Protein AF-A0A1H5P336-F1 (afdb_monomer_lite)

Secondary structure (DSSP, 8-state):
-HHHHHHHHHHHHHHIIIIIISS-SS--S-EEEEEEEESSSS-TT---HHHHHHHHTT-EEEEEEEE-SS--TTS-HHHHHHS----EEEEEEES-S-TTSS-SSSPPTT-EEEEEEES-SSHHHHHHHHHTTT-STT--TT-GGG--EEEEEEEEETTTTEEEEEEEEEPTT----TTT--SHHHHHHHHHHHHHTT-EEEEEEEESSSTTPPPEEEEEEEEEEEE---TTT-----SSBTTEEE-SHHHHHHHHHHHHHHHHS-SSHHHHHHHHHTHHHHHHHH-S--TT--SS-TT---TTSTTHHHHHHHHHHHHHHHHHHHHS--EE---PPP--TT----HHHHHHHHHHH---SGGGTTPEEHHHHHHHHHHTGGG-----STTS-TTHHHHHHT-----SSS--HHHHHHHHHHHHTTT---BBTTSSBP-STTS-PBPSS-TTEEEEEETTEEEEEE-GGGTSEEEEBSSTTSPPEEEESS--TT--HHHHHHHHHHHHHSTTSSHHHHHHHHHHHH-PPPHHIIIIIHHHHHHHHHHHHHHHHHH-GGGGTSPP--TTEEETTHHHHHHTT--GGGSTTTTS-SSPPGGG--EEEPPP---TGGGS--TTSSPP-BSSS--B--HHHHHHHHHHHTT--TTT--HHHHHHHHHHHHSGGGPPPPSSSTTS-PPP-HHHIIIIIHHHHHHHTHHHH-SBTTB---TTTTSEEEHHHH----HHHHHS-HHHHHHHTTTTTTPBPPTT-S-SPPPPPHHHHHHTT---SS-TT--B----S----SEEE----TTGGGGPSBTTTT-B-BHHHHTS-TTTS-SEEEE---BEETTTTEE--S-SB-TTSPBPEEEETTSTT-----S-SGGGTTT--HHHHHHHHHHHTT-

pLDDT: mean 83.94, std 12.38, range [41.12, 98.5]

Structure (mmCIF, N/CA/C/O backbone):
data_AF-A0A1H5P336-F1
#
_entry.id   AF-A0A1H5P336-F1
#
loop_
_atom_site.group_PDB
_atom_site.id
_atom_site.type_symbol
_atom_site.label_atom_id
_atom_site.label_alt_id
_atom_site.label_comp_id
_atom_site.label_asym_id
_atom_site.label_entity_id
_atom_site.label_seq_id
_atom_site.pdbx_PDB_ins_code
_atom_site.Cartn_x
_atom_site.Cartn_y
_atom_site.Cartn_z
_atom_site.occupancy
_atom_site.B_iso_or_equiv
_atom_site.auth_seq_id
_atom_site.auth_comp_id
_atom_site.auth_asym_id
_atom_site.auth_atom_id
_atom_site.pdbx_PDB_model_num
ATOM 1 N N . MET A 1 1 ? 14.649 10.250 -46.585 1.00 45.34 1 MET A N 1
ATOM 2 C CA . MET A 1 1 ? 14.891 10.376 -45.128 1.00 45.34 1 MET A CA 1
ATOM 3 C C . MET A 1 1 ? 15.525 9.119 -44.521 1.00 45.34 1 MET A C 1
ATOM 5 O O . MET A 1 1 ? 16.618 9.224 -43.989 1.00 45.34 1 MET A O 1
ATOM 9 N N . MET A 1 2 ? 14.933 7.924 -44.669 1.00 53.03 2 MET A N 1
ATOM 10 C CA . MET A 1 2 ? 15.429 6.678 -44.040 1.00 53.03 2 MET A CA 1
ATOM 11 C C . MET A 1 2 ? 16.861 6.262 -44.442 1.00 53.03 2 MET A C 1
ATOM 13 O O . MET A 1 2 ? 17.625 5.811 -43.598 1.00 53.03 2 MET A O 1
ATOM 17 N N . ARG A 1 3 ? 17.255 6.471 -45.707 1.00 60.19 3 ARG A N 1
ATOM 18 C CA . ARG A 1 3 ? 18.612 6.167 -46.205 1.00 60.19 3 ARG A CA 1
ATOM 19 C C . ARG A 1 3 ? 19.684 7.068 -45.577 1.00 60.19 3 ARG A C 1
ATOM 21 O O . ARG A 1 3 ? 20.674 6.567 -45.075 1.00 60.19 3 ARG A O 1
ATOM 28 N N . PHE A 1 4 ? 19.412 8.371 -45.500 1.00 65.69 4 PHE A N 1
ATOM 29 C CA . PHE A 1 4 ? 20.281 9.349 -44.835 1.00 65.69 4 PHE A CA 1
ATOM 30 C C . PHE A 1 4 ? 20.468 9.039 -43.341 1.00 65.69 4 PHE A C 1
ATOM 32 O O . PHE A 1 4 ? 21.585 9.079 -42.837 1.00 65.69 4 PHE A O 1
ATOM 39 N N . VAL A 1 5 ? 19.388 8.667 -42.642 1.00 66.31 5 VAL A N 1
ATOM 40 C CA . VAL A 1 5 ? 19.449 8.249 -41.230 1.00 66.31 5 VAL A CA 1
ATOM 41 C C . VAL A 1 5 ? 20.272 6.965 -41.067 1.00 66.31 5 VAL A C 1
ATOM 43 O O . VAL A 1 5 ? 21.109 6.891 -40.172 1.00 66.31 5 VAL A O 1
ATOM 46 N N . ALA A 1 6 ? 20.089 5.973 -41.944 1.00 67.88 6 ALA A N 1
ATOM 47 C CA . ALA A 1 6 ? 20.863 4.731 -41.910 1.00 67.88 6 ALA A CA 1
ATOM 48 C C . ALA A 1 6 ? 22.361 4.963 -42.173 1.00 67.88 6 ALA A C 1
ATOM 50 O O . ALA A 1 6 ? 23.191 4.379 -41.480 1.00 67.88 6 ALA A O 1
ATOM 51 N N . ASP A 1 7 ? 22.707 5.843 -43.116 1.00 70.50 7 ASP A N 1
ATOM 52 C CA . ASP A 1 7 ? 24.097 6.195 -43.426 1.00 70.50 7 ASP A CA 1
ATOM 53 C C . ASP A 1 7 ? 24.756 6.968 -42.262 1.00 70.50 7 ASP A C 1
ATOM 55 O O . ASP A 1 7 ? 25.903 6.694 -41.904 1.00 70.50 7 ASP A O 1
ATOM 59 N N . ALA A 1 8 ? 24.014 7.862 -41.595 1.00 68.81 8 ALA A N 1
ATOM 60 C CA . ALA A 1 8 ? 24.480 8.550 -40.389 1.00 68.81 8 ALA A CA 1
ATOM 61 C C . ALA A 1 8 ? 24.722 7.576 -39.220 1.00 68.81 8 ALA A C 1
ATOM 63 O O . ALA A 1 8 ? 25.765 7.639 -38.565 1.00 68.81 8 ALA A O 1
ATOM 64 N N . ILE A 1 9 ? 23.801 6.632 -38.986 1.00 71.06 9 ILE A N 1
ATOM 65 C CA . ILE A 1 9 ? 23.973 5.577 -37.974 1.00 71.06 9 ILE A CA 1
ATOM 66 C C . ILE A 1 9 ? 25.184 4.703 -38.324 1.00 71.06 9 ILE A C 1
ATOM 68 O O . ILE A 1 9 ? 26.016 4.433 -37.459 1.00 71.06 9 ILE A O 1
ATOM 72 N N . ALA A 1 10 ? 25.334 4.295 -39.585 1.00 76.75 10 ALA A N 1
ATOM 73 C CA . ALA A 1 10 ? 26.464 3.484 -40.026 1.00 76.75 10 ALA A CA 1
ATOM 74 C C . ALA A 1 10 ? 27.808 4.191 -39.781 1.00 76.75 10 ALA A C 1
ATOM 76 O O . ALA A 1 10 ? 28.736 3.562 -39.270 1.00 76.75 10 ALA A O 1
ATOM 77 N N . ALA A 1 11 ? 27.898 5.500 -40.043 1.00 73.25 11 ALA A N 1
ATOM 78 C CA . ALA A 1 11 ? 29.091 6.297 -39.754 1.00 73.25 11 ALA A CA 1
ATOM 79 C C . ALA A 1 11 ? 29.437 6.328 -38.252 1.00 73.25 11 ALA A C 1
ATOM 81 O O . ALA A 1 11 ? 30.602 6.144 -37.886 1.00 73.25 11 ALA A O 1
ATOM 82 N N . VAL A 1 12 ? 28.436 6.489 -37.375 1.00 74.75 12 VAL A N 1
ATOM 83 C CA . VAL A 1 12 ? 28.624 6.423 -35.911 1.00 74.75 12 VAL A CA 1
ATOM 84 C C . VAL A 1 12 ? 29.152 5.054 -35.498 1.00 74.75 12 VAL A C 1
ATOM 86 O O . VAL A 1 12 ? 30.137 4.959 -34.766 1.00 74.75 12 VAL A O 1
ATOM 89 N N . PHE A 1 13 ? 28.538 3.983 -35.997 1.00 78.81 13 PHE A N 1
ATOM 90 C CA . PHE A 1 13 ? 28.968 2.623 -35.692 1.00 78.81 13 PHE A CA 1
ATOM 91 C C . PHE A 1 13 ? 30.383 2.338 -36.189 1.00 78.81 13 PHE A C 1
ATOM 93 O O . PHE A 1 13 ? 31.149 1.728 -35.447 1.00 78.81 13 PHE A O 1
ATOM 100 N N . GLY A 1 14 ? 30.745 2.822 -37.381 1.00 78.31 14 GLY A N 1
ATOM 101 C CA . GLY A 1 14 ? 32.105 2.754 -37.912 1.00 78.31 14 GLY A CA 1
ATOM 102 C C . GLY A 1 14 ? 33.112 3.445 -36.993 1.00 78.31 14 GLY A C 1
ATOM 103 O O . GLY A 1 14 ? 34.115 2.844 -36.603 1.00 78.31 14 GLY A O 1
ATOM 104 N N . PHE A 1 15 ? 32.809 4.671 -36.561 1.00 78.44 15 PHE A N 1
ATOM 105 C CA . PHE A 1 15 ? 33.639 5.407 -35.608 1.00 78.44 15 PHE A CA 1
ATOM 106 C C . PHE A 1 15 ? 33.790 4.659 -34.275 1.00 78.44 15 PHE A C 1
ATOM 108 O O . PHE A 1 15 ? 34.908 4.471 -33.791 1.00 78.44 15 PHE A O 1
ATOM 115 N N . VAL A 1 16 ? 32.692 4.159 -33.700 1.00 76.69 16 VAL A N 1
ATOM 116 C CA . VAL A 1 16 ? 32.738 3.403 -32.439 1.00 76.69 16 VAL A CA 1
ATOM 117 C C . VAL A 1 16 ? 33.578 2.131 -32.586 1.00 76.69 16 VAL A C 1
ATOM 119 O O . VAL A 1 16 ? 34.441 1.886 -31.740 1.00 76.69 16 VAL A O 1
ATOM 122 N N . SER A 1 17 ? 33.401 1.348 -33.655 1.00 81.94 17 SER A N 1
ATOM 123 C CA . SER A 1 17 ? 34.204 0.137 -33.867 1.00 81.94 17 SER A CA 1
ATOM 124 C C . SER A 1 17 ? 35.686 0.437 -34.106 1.00 81.94 17 SER A C 1
ATOM 126 O O . SER A 1 17 ? 36.552 -0.204 -33.511 1.00 81.94 17 SER A O 1
ATOM 128 N N . GLY A 1 18 ? 35.998 1.429 -34.941 1.00 79.75 18 GLY A N 1
ATOM 129 C CA . GLY A 1 18 ? 37.365 1.700 -35.392 1.00 79.75 18 GLY A CA 1
ATOM 130 C C . GLY A 1 18 ? 38.220 2.527 -34.435 1.00 79.75 18 GLY A C 1
ATOM 131 O O . GLY A 1 18 ? 39.430 2.308 -34.333 1.00 79.75 18 GLY A O 1
ATOM 132 N N . VAL A 1 19 ? 37.592 3.472 -33.731 1.00 76.00 19 VAL A N 1
ATOM 133 C CA . VAL A 1 19 ? 38.272 4.477 -32.899 1.00 76.00 19 VAL A CA 1
ATOM 134 C C . VAL A 1 19 ? 38.098 4.172 -31.418 1.00 76.00 19 VAL A C 1
ATOM 136 O O . VAL A 1 19 ? 39.085 4.022 -30.692 1.00 76.00 19 VAL A O 1
ATOM 139 N N . VAL A 1 20 ? 36.842 4.047 -30.976 1.00 76.12 20 VAL A N 1
ATOM 140 C CA . VAL A 1 20 ? 36.511 3.885 -29.553 1.00 76.12 20 VAL A CA 1
ATOM 141 C C . VAL A 1 20 ? 36.892 2.489 -29.065 1.00 76.12 20 VAL A C 1
ATOM 143 O O . VAL A 1 20 ? 37.594 2.351 -28.063 1.00 76.12 20 VAL A O 1
ATOM 146 N N . ARG A 1 21 ? 36.460 1.445 -29.781 1.00 78.94 21 ARG A N 1
ATOM 147 C CA . ARG A 1 21 ? 36.641 0.045 -29.361 1.00 78.94 21 ARG A CA 1
ATOM 148 C C . ARG A 1 21 ? 37.870 -0.636 -29.965 1.00 78.94 21 ARG A C 1
ATOM 150 O O . ARG A 1 21 ? 38.402 -1.552 -29.324 1.00 78.94 21 ARG A O 1
ATOM 157 N N . ASN A 1 22 ? 38.305 -0.201 -31.155 1.00 84.44 22 ASN A N 1
ATOM 158 C CA . ASN A 1 22 ? 39.297 -0.894 -31.995 1.00 84.44 22 ASN A CA 1
ATOM 159 C C . ASN A 1 22 ? 38.965 -2.397 -32.130 1.00 84.44 22 ASN A C 1
ATOM 161 O O . ASN A 1 22 ? 39.808 -3.274 -31.945 1.00 84.44 22 ASN A O 1
ATOM 165 N N . ALA A 1 23 ? 37.673 -2.677 -32.289 1.00 85.06 23 ALA A N 1
ATOM 166 C CA . ALA A 1 23 ? 37.040 -3.993 -32.264 1.00 85.06 23 ALA A CA 1
ATOM 167 C C . ALA A 1 23 ? 35.586 -3.838 -32.743 1.00 85.06 23 ALA A C 1
ATOM 169 O O . ALA A 1 23 ? 35.140 -2.738 -33.070 1.00 85.06 23 ALA A O 1
ATOM 170 N N . ARG A 1 24 ? 34.803 -4.918 -32.741 1.00 84.56 24 ARG A N 1
ATOM 171 C CA . ARG A 1 24 ? 33.364 -4.845 -33.044 1.00 84.56 24 ARG A CA 1
ATOM 172 C C . ARG A 1 24 ? 32.616 -3.899 -32.096 1.00 84.56 24 ARG A C 1
ATOM 174 O O . ARG A 1 24 ? 32.892 -3.861 -30.894 1.00 84.56 24 ARG A O 1
ATOM 181 N N . THR A 1 25 ? 31.624 -3.180 -32.631 1.00 77.00 25 THR A N 1
ATOM 182 C CA . THR A 1 25 ? 30.767 -2.280 -31.837 1.00 77.00 25 THR A CA 1
ATOM 183 C C . THR A 1 25 ? 29.968 -3.030 -30.783 1.00 77.00 25 THR A C 1
ATOM 185 O O . THR A 1 25 ? 29.842 -2.532 -29.674 1.00 77.00 25 THR A O 1
ATOM 188 N N . PHE A 1 26 ? 29.522 -4.247 -31.081 1.00 80.12 26 PHE A N 1
ATOM 189 C CA . PHE A 1 26 ? 28.946 -5.198 -30.131 1.00 80.12 26 PHE A CA 1
ATOM 190 C C . PHE A 1 26 ? 29.636 -6.550 -30.311 1.00 80.12 26 PHE A C 1
ATOM 192 O O . PHE A 1 26 ? 30.164 -6.836 -31.385 1.00 80.12 26 PHE A O 1
ATOM 199 N N . HIS A 1 27 ? 29.652 -7.371 -29.270 1.00 83.69 27 HIS A N 1
ATOM 200 C CA . HIS A 1 27 ? 30.313 -8.678 -29.256 1.00 83.69 27 HIS A CA 1
ATOM 201 C C . HIS A 1 27 ? 31.830 -8.642 -29.510 1.00 83.69 27 HIS A C 1
ATOM 203 O O . HIS A 1 27 ? 32.328 -9.388 -30.363 1.00 83.69 27 HIS A O 1
ATOM 209 N N . PRO A 1 28 ? 32.589 -7.778 -28.803 1.00 77.75 28 PRO A N 1
ATOM 210 C CA . PRO A 1 28 ? 34.005 -7.547 -29.093 1.00 77.75 28 PRO A CA 1
ATOM 211 C C . PRO A 1 28 ? 34.865 -8.805 -28.932 1.00 77.75 28 PRO A C 1
ATOM 213 O O . PRO A 1 28 ? 35.801 -8.988 -29.702 1.00 77.75 28 PRO A O 1
ATOM 216 N N . ASP A 1 29 ? 34.511 -9.692 -28.002 1.00 80.81 29 ASP A N 1
ATOM 217 C CA . ASP A 1 29 ? 35.245 -10.921 -27.706 1.00 80.81 29 ASP A CA 1
ATOM 218 C C . ASP A 1 29 ? 34.330 -12.145 -27.864 1.00 80.81 29 ASP A C 1
ATOM 220 O O . ASP A 1 29 ? 33.110 -12.051 -27.711 1.00 80.81 29 ASP A O 1
ATOM 224 N N . GLY A 1 30 ? 34.913 -13.290 -28.210 1.00 86.25 30 GLY A N 1
ATOM 225 C CA . GLY A 1 30 ? 34.183 -14.540 -28.396 1.00 86.25 30 GLY A CA 1
ATOM 226 C C . GLY A 1 30 ? 35.112 -15.704 -28.721 1.00 86.25 30 GLY A C 1
ATOM 227 O O . GLY A 1 30 ? 36.292 -15.502 -29.016 1.00 86.25 30 GLY A O 1
ATOM 228 N N . ARG A 1 31 ? 34.559 -16.911 -28.647 1.00 91.38 31 ARG A N 1
ATOM 229 C CA . ARG A 1 31 ? 35.214 -18.184 -28.969 1.00 91.38 31 ARG A CA 1
ATOM 230 C C . ARG A 1 31 ? 34.494 -18.849 -30.129 1.00 91.38 31 ARG A C 1
ATOM 232 O O . ARG A 1 31 ? 33.301 -18.611 -30.327 1.00 91.38 31 ARG A O 1
ATOM 239 N N . THR A 1 32 ? 35.220 -19.652 -30.896 1.00 93.31 32 THR A N 1
ATOM 240 C CA . THR A 1 32 ? 34.722 -20.259 -32.132 1.00 93.31 32 THR A CA 1
ATOM 241 C C . THR A 1 32 ? 34.724 -21.770 -32.066 1.00 93.31 32 THR A C 1
ATOM 243 O O . THR A 1 32 ? 35.715 -22.384 -31.685 1.00 93.31 32 THR A O 1
ATOM 246 N N . PHE A 1 33 ? 33.620 -22.366 -32.489 1.00 93.12 33 PHE A N 1
ATOM 247 C CA . PHE A 1 33 ? 33.382 -23.799 -32.422 1.00 93.12 33 PHE A CA 1
ATOM 248 C C . PHE A 1 33 ? 32.840 -24.291 -33.754 1.00 93.12 33 PHE A C 1
ATOM 250 O O . PHE A 1 33 ? 32.100 -23.575 -34.425 1.00 93.12 33 PHE A O 1
ATOM 257 N N . VAL A 1 34 ? 33.179 -25.521 -34.112 1.00 93.00 34 VAL A N 1
ATOM 258 C CA . VAL A 1 34 ? 32.529 -26.239 -35.209 1.00 93.00 34 VAL A CA 1
ATOM 259 C C . VAL A 1 34 ? 31.541 -27.227 -34.607 1.00 93.00 34 VAL A C 1
ATOM 261 O O . VAL A 1 34 ? 31.818 -27.852 -33.580 1.00 93.00 34 VAL A O 1
ATOM 264 N N . GLY A 1 35 ? 30.383 -27.346 -35.242 1.00 93.69 35 GLY A N 1
ATOM 265 C CA . GLY A 1 35 ? 29.356 -28.312 -34.900 1.00 93.69 35 GLY A CA 1
ATOM 266 C C . GLY A 1 35 ? 28.681 -28.898 -36.133 1.00 93.69 35 GLY A C 1
ATOM 267 O O . GLY A 1 35 ? 28.923 -28.485 -37.273 1.00 93.69 35 GLY A O 1
ATOM 268 N N . THR A 1 36 ? 27.789 -29.845 -35.877 1.00 93.44 36 THR A N 1
ATOM 269 C CA . THR A 1 36 ? 26.973 -30.519 -36.889 1.00 93.44 36 THR A CA 1
ATOM 270 C C . THR A 1 36 ? 25.508 -30.171 -36.683 1.00 93.44 36 THR A C 1
ATOM 272 O O . THR A 1 36 ? 25.017 -30.210 -35.554 1.00 93.44 36 THR A O 1
ATOM 275 N N . VAL A 1 37 ? 24.808 -29.852 -37.770 1.00 93.62 37 VAL A N 1
ATOM 276 C CA . VAL A 1 37 ? 23.373 -29.562 -37.771 1.00 93.62 37 VAL A CA 1
ATOM 277 C C . VAL A 1 37 ? 22.612 -30.741 -38.351 1.00 93.62 37 VAL A C 1
ATOM 279 O O . VAL A 1 37 ? 22.951 -31.214 -39.433 1.00 93.62 37 VAL A O 1
ATOM 282 N N . SER A 1 38 ? 21.578 -31.195 -37.645 1.00 90.50 38 SER A N 1
ATOM 283 C CA . SER A 1 38 ? 20.698 -32.287 -38.076 1.00 90.50 38 SER A CA 1
ATOM 284 C C . SER A 1 38 ? 19.230 -31.869 -37.994 1.00 90.50 38 SER A C 1
ATOM 286 O O . SER A 1 38 ? 18.801 -31.276 -36.998 1.00 90.50 38 SER A O 1
ATOM 288 N N . ALA A 1 39 ? 18.467 -32.161 -39.051 1.00 82.69 39 ALA A N 1
ATOM 289 C CA . ALA A 1 39 ? 17.052 -31.794 -39.155 1.00 82.69 39 ALA A CA 1
ATOM 290 C C . ALA A 1 39 ? 16.087 -32.972 -38.896 1.00 82.69 39 ALA A C 1
ATOM 292 O O . ALA A 1 39 ? 14.968 -32.749 -38.445 1.00 82.69 39 ALA A O 1
ATOM 293 N N . ASP A 1 40 ? 16.522 -34.219 -39.123 1.00 62.44 40 ASP A N 1
ATOM 294 C CA . ASP A 1 40 ? 15.595 -35.329 -39.421 1.00 62.44 40 ASP A CA 1
ATOM 295 C C . ASP A 1 40 ? 15.425 -36.430 -38.361 1.00 62.44 40 ASP A C 1
ATOM 297 O O . ASP A 1 40 ? 14.565 -37.288 -38.532 1.00 62.44 40 ASP A O 1
ATOM 301 N N . THR A 1 41 ? 16.212 -36.479 -37.283 1.00 51.84 41 THR A N 1
ATOM 302 C CA . THR A 1 41 ? 16.385 -37.761 -36.560 1.00 51.84 41 THR A CA 1
ATOM 303 C C . THR A 1 41 ? 15.876 -37.835 -35.123 1.00 51.84 41 THR A C 1
ATOM 305 O O . THR A 1 41 ? 15.934 -38.914 -34.542 1.00 51.84 41 THR A O 1
ATOM 308 N N . TRP A 1 42 ? 15.377 -36.755 -34.512 1.00 56.34 42 TRP A N 1
ATOM 309 C CA . TRP A 1 42 ? 15.165 -36.752 -33.051 1.00 56.34 42 TRP A CA 1
ATOM 310 C C . TRP A 1 42 ? 13.755 -36.403 -32.567 1.00 56.34 42 TRP A C 1
ATOM 312 O O . TRP A 1 42 ? 13.476 -36.600 -31.386 1.00 56.34 42 TRP A O 1
ATOM 322 N N . ASN A 1 43 ? 12.878 -35.887 -33.430 1.00 53.81 43 ASN A N 1
ATOM 323 C CA . ASN A 1 43 ? 11.508 -35.555 -33.053 1.00 53.81 43 ASN A CA 1
ATOM 324 C C . ASN A 1 43 ? 10.530 -36.065 -34.116 1.00 53.81 43 ASN A C 1
ATOM 326 O O . ASN A 1 43 ? 10.416 -35.482 -35.189 1.00 53.81 43 ASN A O 1
ATOM 330 N N . THR A 1 44 ? 9.837 -37.163 -33.825 1.00 50.50 44 THR A N 1
ATOM 331 C CA . THR A 1 44 ? 8.794 -37.729 -34.694 1.00 50.50 44 THR A CA 1
ATOM 332 C C . THR A 1 44 ? 7.495 -36.906 -34.689 1.00 50.50 44 THR A C 1
ATOM 334 O O . THR A 1 44 ? 6.626 -37.177 -35.512 1.00 50.50 44 THR A O 1
ATOM 337 N N . ASP A 1 45 ? 7.378 -35.885 -33.824 1.00 52.28 45 ASP A N 1
ATOM 338 C CA . ASP A 1 45 ? 6.179 -35.040 -33.663 1.00 52.28 45 ASP A CA 1
ATOM 339 C C . ASP A 1 45 ? 6.175 -33.737 -34.488 1.00 52.28 45 ASP A C 1
ATOM 341 O O . ASP A 1 45 ? 5.201 -32.978 -34.437 1.00 52.28 45 ASP A O 1
ATOM 345 N N . THR A 1 46 ? 7.207 -33.433 -35.287 1.00 59.50 46 THR A N 1
ATOM 346 C CA . THR A 1 46 ? 7.143 -32.306 -36.241 1.00 59.50 46 THR A CA 1
ATOM 347 C C . THR A 1 46 ? 6.259 -32.663 -37.438 1.00 59.50 46 THR A C 1
ATOM 349 O O . THR A 1 46 ? 6.723 -32.989 -38.532 1.00 59.50 46 THR A O 1
ATOM 352 N N . SER A 1 47 ? 4.944 -32.581 -37.228 1.00 59.38 47 SER A N 1
ATOM 353 C CA . SER A 1 47 ? 3.921 -32.816 -38.253 1.00 59.38 47 SER A CA 1
ATOM 354 C C . SER A 1 47 ? 3.960 -31.795 -39.400 1.00 59.38 47 SER A C 1
ATOM 356 O O . SER A 1 47 ? 3.480 -32.107 -40.487 1.00 59.38 47 SER A O 1
ATOM 358 N N . ASP A 1 48 ? 4.587 -30.626 -39.210 1.00 79.38 48 ASP A N 1
ATOM 359 C CA . ASP A 1 48 ? 4.685 -29.555 -40.211 1.00 79.38 48 ASP A CA 1
ATOM 360 C C . ASP A 1 48 ? 5.746 -29.865 -41.301 1.00 79.38 48 ASP A C 1
ATOM 362 O O . ASP A 1 48 ? 6.956 -29.854 -41.031 1.00 79.38 48 ASP A O 1
ATOM 366 N N . PRO A 1 49 ? 5.339 -30.137 -42.559 1.00 83.81 49 PRO A N 1
ATOM 367 C CA . PRO A 1 49 ? 6.263 -30.401 -43.664 1.00 83.81 49 PRO A CA 1
ATOM 368 C C . PRO A 1 49 ? 7.137 -29.194 -44.033 1.00 83.81 49 PRO A C 1
ATOM 370 O O . PRO A 1 49 ? 8.283 -29.372 -44.450 1.00 83.81 49 PRO A O 1
ATOM 373 N N . ALA A 1 50 ? 6.632 -27.970 -43.854 1.00 86.81 50 ALA A N 1
ATOM 374 C CA . ALA A 1 50 ? 7.349 -26.754 -44.215 1.00 86.81 50 ALA A CA 1
ATOM 375 C C . ALA A 1 50 ? 8.512 -26.481 -43.248 1.00 86.81 50 ALA A C 1
ATOM 377 O O . ALA A 1 50 ? 9.581 -26.040 -43.679 1.00 86.81 50 ALA A O 1
ATOM 378 N N . LEU A 1 51 ? 8.344 -26.802 -41.957 1.00 87.50 51 LEU A N 1
ATOM 379 C CA . LEU A 1 51 ? 9.427 -26.723 -40.968 1.00 87.50 51 LEU A CA 1
ATOM 380 C C . LEU A 1 51 ? 10.514 -27.773 -41.212 1.00 87.50 51 LEU A C 1
ATOM 382 O O . LEU A 1 51 ? 11.697 -27.455 -41.092 1.00 87.50 51 LEU A O 1
ATOM 386 N N . ARG A 1 52 ? 10.140 -28.992 -41.622 1.00 86.44 52 ARG A N 1
ATOM 387 C CA . ARG A 1 52 ? 11.115 -30.020 -42.032 1.00 86.44 52 ARG A CA 1
ATOM 388 C C . ARG A 1 52 ? 11.939 -29.560 -43.232 1.00 86.44 52 ARG A C 1
ATOM 390 O O . ARG A 1 52 ? 13.166 -29.648 -43.211 1.00 86.44 52 ARG A O 1
ATOM 397 N N . GLN A 1 53 ? 11.284 -28.979 -44.237 1.00 88.94 53 GLN A N 1
ATOM 398 C CA . GLN A 1 53 ? 11.970 -28.407 -45.395 1.00 88.94 53 GLN A CA 1
ATOM 399 C C . GLN A 1 53 ? 12.911 -27.258 -44.995 1.00 88.94 53 GLN A C 1
ATOM 401 O O . GLN A 1 53 ? 14.044 -27.210 -45.467 1.00 88.94 53 GLN A O 1
ATOM 406 N N . ALA A 1 54 ? 12.492 -26.374 -44.082 1.00 90.56 54 ALA A N 1
ATOM 407 C CA . ALA A 1 54 ? 13.353 -25.318 -43.547 1.00 90.56 54 ALA A CA 1
ATOM 408 C C . ALA A 1 54 ? 14.564 -25.875 -42.769 1.00 90.56 54 ALA A C 1
ATOM 410 O O . ALA A 1 54 ? 15.661 -25.330 -42.874 1.00 90.56 54 ALA A O 1
ATOM 411 N N . GLY A 1 55 ? 14.395 -26.978 -42.031 1.00 91.00 55 GLY A N 1
ATOM 412 C CA . GLY A 1 55 ? 15.488 -27.679 -41.348 1.00 91.00 55 GLY A CA 1
ATOM 413 C C . GLY A 1 55 ? 16.522 -28.243 -42.322 1.00 91.00 55 GLY A C 1
ATOM 414 O O . GLY A 1 55 ? 17.722 -28.042 -42.134 1.00 91.00 55 GLY A O 1
ATOM 415 N N . LYS A 1 56 ? 16.068 -28.861 -43.418 1.00 89.81 56 LYS A N 1
ATOM 416 C CA . LYS A 1 56 ? 16.950 -29.357 -44.488 1.00 89.81 56 LYS A CA 1
ATOM 417 C C . LYS A 1 56 ? 17.815 -28.275 -45.117 1.00 89.81 56 LYS A C 1
ATOM 419 O O . LYS A 1 56 ? 18.973 -28.521 -45.441 1.00 89.81 56 LYS A O 1
ATOM 424 N N . LEU A 1 57 ? 17.293 -27.058 -45.236 1.00 92.06 57 LEU A N 1
ATOM 425 C CA . LEU A 1 57 ? 18.049 -25.930 -45.775 1.00 92.06 57 LEU A CA 1
ATOM 426 C C . LEU A 1 57 ? 19.222 -25.495 -44.899 1.00 92.06 57 LEU A C 1
ATOM 428 O O . LEU A 1 57 ? 20.069 -24.782 -45.417 1.00 92.06 57 LEU A O 1
ATOM 432 N N . ILE A 1 58 ? 19.293 -25.885 -43.623 1.00 92.69 58 ILE A N 1
ATOM 433 C CA . ILE A 1 58 ? 20.394 -25.530 -42.708 1.00 92.69 58 ILE A CA 1
ATOM 434 C C . ILE A 1 58 ? 21.191 -26.744 -42.216 1.00 92.69 58 ILE A C 1
ATOM 436 O O . ILE A 1 58 ? 22.126 -26.583 -41.434 1.00 92.69 58 ILE A O 1
ATOM 440 N N . GLU A 1 59 ? 20.849 -27.943 -42.689 1.00 91.75 59 GLU A N 1
ATOM 441 C CA . GLU A 1 59 ? 21.579 -29.180 -42.414 1.00 91.75 59 GLU A CA 1
ATOM 442 C C . GLU A 1 59 ? 23.018 -29.104 -42.965 1.00 91.75 59 GLU A C 1
ATOM 444 O O . GLU A 1 59 ? 23.280 -28.402 -43.955 1.00 91.75 59 GLU A O 1
ATOM 449 N N . GLY A 1 60 ? 23.949 -29.792 -42.293 1.00 91.88 60 GLY A N 1
ATOM 450 C CA . GLY A 1 60 ? 25.379 -29.790 -42.621 1.00 91.88 60 GLY A CA 1
ATOM 451 C C . GLY A 1 60 ? 26.260 -29.377 -41.440 1.00 91.88 60 GLY A C 1
ATOM 452 O O . GLY A 1 60 ? 26.052 -29.819 -40.307 1.00 91.88 60 GLY A O 1
ATOM 453 N N . ARG A 1 61 ? 27.269 -28.538 -41.692 1.00 93.75 61 ARG A N 1
ATOM 454 C CA . ARG A 1 61 ? 28.196 -28.027 -40.666 1.00 93.75 61 ARG A CA 1
ATOM 455 C C . ARG A 1 61 ? 27.819 -26.621 -40.230 1.00 93.75 61 ARG A C 1
ATOM 457 O O . ARG A 1 61 ? 27.308 -25.828 -41.017 1.00 93.75 61 ARG A O 1
ATOM 464 N N . VAL A 1 62 ? 28.124 -26.290 -38.978 1.00 95.31 62 VAL A N 1
ATOM 465 C CA . VAL A 1 62 ? 27.953 -24.935 -38.453 1.00 95.31 62 VAL A CA 1
ATOM 466 C C . VAL A 1 62 ? 29.204 -24.442 -37.741 1.00 95.31 62 VAL A C 1
ATOM 468 O O . VAL A 1 62 ? 29.777 -25.141 -36.910 1.00 95.31 62 VAL A O 1
ATOM 471 N N . LEU A 1 63 ? 29.614 -23.215 -38.053 1.00 95.06 63 LEU A N 1
ATOM 472 C CA . LEU A 1 63 ? 30.619 -22.471 -37.304 1.00 95.06 63 LEU A CA 1
ATOM 473 C C . LEU A 1 63 ? 29.879 -21.550 -36.337 1.00 95.06 63 LEU A C 1
ATOM 475 O O . LEU A 1 63 ? 29.160 -20.641 -36.750 1.00 95.06 63 LEU A O 1
ATOM 479 N N . LEU A 1 64 ? 30.056 -21.794 -35.046 1.00 95.06 64 LEU A N 1
ATOM 480 C CA . LEU A 1 64 ? 29.454 -21.026 -33.969 1.00 95.06 64 LEU A CA 1
ATOM 481 C C . LEU A 1 64 ? 30.483 -20.071 -33.384 1.00 95.06 64 LEU A C 1
ATOM 483 O O . LEU A 1 64 ? 31.579 -20.487 -33.015 1.00 95.06 64 LEU A O 1
ATOM 487 N N . ARG A 1 65 ? 30.111 -18.805 -33.221 1.00 93.94 65 ARG A N 1
ATOM 488 C CA . ARG A 1 65 ? 30.844 -17.847 -32.397 1.00 93.94 65 ARG A CA 1
ATOM 489 C C . ARG A 1 65 ? 30.008 -17.477 -31.183 1.00 93.94 65 ARG A C 1
ATOM 491 O O . ARG A 1 65 ? 28.941 -16.885 -31.328 1.00 93.94 65 ARG A O 1
ATOM 498 N N . ILE A 1 66 ? 30.524 -17.790 -30.001 1.00 92.06 66 ILE A N 1
ATOM 499 C CA . ILE A 1 66 ? 29.842 -17.581 -28.720 1.00 92.06 66 ILE A CA 1
ATOM 500 C C . ILE A 1 66 ? 30.613 -16.537 -27.923 1.00 92.06 66 ILE A C 1
ATOM 502 O O . ILE A 1 66 ? 31.839 -16.607 -27.820 1.00 92.06 66 ILE A O 1
ATOM 506 N N . GLY A 1 67 ? 29.909 -15.546 -27.383 1.00 86.81 67 GLY A N 1
ATOM 507 C CA . GLY A 1 67 ? 30.546 -14.495 -26.598 1.00 86.81 67 GLY A CA 1
ATOM 508 C C . GLY A 1 67 ? 29.572 -13.495 -25.999 1.00 86.81 67 GLY A C 1
ATOM 509 O O . GLY A 1 67 ? 28.356 -13.573 -26.190 1.00 86.81 67 GLY A O 1
ATOM 510 N N . MET A 1 68 ? 30.137 -12.538 -25.271 1.00 81.88 68 MET A N 1
ATOM 511 C CA . MET A 1 68 ? 29.392 -11.485 -24.585 1.00 81.88 68 MET A CA 1
ATOM 512 C C . MET A 1 68 ? 28.890 -10.402 -25.543 1.00 81.88 68 MET A C 1
ATOM 514 O O . MET A 1 68 ? 29.331 -10.324 -26.685 1.00 81.88 68 MET A O 1
ATOM 518 N N . GLY A 1 69 ? 27.940 -9.585 -25.094 1.00 72.38 69 GLY A N 1
ATOM 519 C CA . GLY A 1 69 ? 27.227 -8.587 -25.893 1.00 72.38 69 GLY A CA 1
ATOM 520 C C . GLY A 1 69 ? 27.910 -7.232 -25.952 1.00 72.38 69 GLY A C 1
ATOM 521 O O . GLY A 1 69 ? 28.094 -6.637 -27.017 1.00 72.38 69 GLY A O 1
ATOM 522 N N . VAL A 1 70 ? 28.288 -6.735 -24.781 1.00 73.25 70 VAL A N 1
ATOM 523 C CA . VAL A 1 70 ? 28.621 -5.327 -24.565 1.00 73.25 70 VAL A CA 1
ATOM 524 C C . VAL A 1 70 ? 30.005 -5.171 -23.951 1.00 73.25 70 VAL A C 1
ATOM 526 O O . VAL A 1 70 ? 30.747 -4.289 -24.401 1.00 73.25 70 VAL A O 1
ATOM 529 N N . ALA A 1 71 ? 30.376 -6.001 -22.971 1.00 68.25 71 ALA A N 1
ATOM 530 C CA . ALA A 1 71 ? 31.645 -5.865 -22.265 1.00 68.25 71 ALA A CA 1
ATOM 531 C C . ALA A 1 71 ? 32.826 -6.412 -23.084 1.00 68.25 71 ALA A C 1
ATOM 533 O O . ALA A 1 71 ? 32.740 -7.468 -23.710 1.00 68.25 71 ALA A O 1
ATOM 534 N N . LYS A 1 72 ? 33.959 -5.699 -23.042 1.00 73.50 72 LYS A N 1
ATOM 535 C CA . LYS A 1 72 ? 35.242 -6.153 -23.601 1.00 73.50 72 LYS A CA 1
ATOM 536 C C . LYS A 1 72 ? 36.076 -6.797 -22.495 1.00 73.50 72 LYS A C 1
ATOM 538 O O . LYS A 1 72 ? 36.254 -6.175 -21.453 1.00 73.50 72 LYS A O 1
ATOM 543 N N . LYS A 1 73 ? 36.645 -7.986 -22.714 1.00 67.19 73 LYS A N 1
ATOM 544 C CA . LYS A 1 73 ? 37.459 -8.750 -21.744 1.00 67.19 73 LYS A CA 1
ATOM 545 C C . LYS A 1 73 ? 38.614 -7.930 -21.159 1.00 67.19 73 LYS A C 1
ATOM 547 O O . LYS A 1 73 ? 38.958 -8.110 -19.997 1.00 67.19 73 LYS A O 1
ATOM 552 N N . SER A 1 74 ? 39.177 -7.010 -21.942 1.00 67.25 74 SER A N 1
ATOM 553 C CA . SER A 1 74 ? 40.281 -6.136 -21.527 1.00 67.25 74 SER A CA 1
ATOM 554 C C . SER A 1 74 ? 39.872 -4.982 -20.599 1.00 67.25 74 SER A C 1
ATOM 556 O O . SER A 1 74 ? 40.734 -4.210 -20.191 1.00 67.25 74 SER A O 1
ATOM 558 N N . TRP A 1 75 ? 38.581 -4.790 -20.308 1.00 70.25 75 TRP A N 1
ATOM 559 C CA . TRP A 1 75 ? 38.131 -3.745 -19.385 1.00 70.25 75 TRP A CA 1
ATOM 560 C C . TRP A 1 75 ? 38.379 -4.131 -17.918 1.00 70.25 75 TRP A C 1
ATOM 562 O O . TRP A 1 75 ? 38.283 -5.317 -17.576 1.00 70.25 75 TRP A O 1
ATOM 572 N N . PRO A 1 76 ? 38.634 -3.149 -17.028 1.00 71.06 76 PRO A N 1
ATOM 573 C CA . PRO A 1 76 ? 38.760 -3.403 -15.597 1.00 71.06 76 PRO A CA 1
ATOM 574 C C . PRO A 1 76 ? 37.548 -4.160 -15.048 1.00 71.06 76 PRO A C 1
ATOM 576 O O . PRO A 1 76 ? 36.400 -3.863 -15.390 1.00 71.06 76 PRO A O 1
ATOM 579 N N . THR A 1 77 ? 37.795 -5.146 -14.186 1.00 66.12 77 THR A N 1
ATOM 580 C CA . THR A 1 77 ? 36.761 -6.068 -13.691 1.00 66.12 77 THR A CA 1
ATOM 581 C C . THR A 1 77 ? 35.609 -5.344 -12.990 1.00 66.12 77 THR A C 1
ATOM 583 O O . THR A 1 77 ? 34.461 -5.730 -13.185 1.00 66.12 77 THR A O 1
ATOM 586 N N . PHE A 1 78 ? 35.885 -4.253 -12.263 1.00 63.72 78 PHE A N 1
ATOM 587 C CA . PHE A 1 78 ? 34.852 -3.459 -11.589 1.00 63.72 78 PHE A CA 1
ATOM 588 C C . PHE A 1 78 ? 33.900 -2.744 -12.564 1.00 63.72 78 PHE A C 1
ATOM 590 O O . PHE A 1 78 ? 32.727 -2.576 -12.254 1.00 63.72 78 PHE A O 1
ATOM 597 N N . PHE A 1 79 ? 34.361 -2.367 -13.762 1.00 65.25 79 PHE A N 1
ATOM 598 C CA . PHE A 1 79 ? 33.478 -1.842 -14.808 1.00 65.25 79 PHE A CA 1
ATOM 599 C C . PHE A 1 79 ? 32.665 -2.967 -15.448 1.00 65.25 79 PHE A C 1
ATOM 601 O O . PHE A 1 79 ? 31.463 -2.825 -15.657 1.00 65.25 79 PHE A O 1
ATOM 608 N N . ARG A 1 80 ? 33.294 -4.117 -15.723 1.00 66.94 80 ARG A N 1
ATOM 609 C CA . ARG A 1 80 ? 32.601 -5.270 -16.316 1.00 66.94 80 ARG A CA 1
ATOM 610 C C . ARG A 1 80 ? 31.512 -5.824 -15.404 1.00 66.94 80 ARG A C 1
ATOM 612 O O . ARG A 1 80 ? 30.486 -6.256 -15.914 1.00 66.94 80 ARG A O 1
ATOM 619 N N . SER A 1 81 ? 31.690 -5.816 -14.083 1.00 63.94 81 SER A N 1
ATOM 620 C CA . SER A 1 81 ? 30.691 -6.337 -13.140 1.00 63.94 81 SER A CA 1
ATOM 621 C C . SER A 1 81 ? 29.398 -5.512 -13.099 1.00 63.94 81 SER A C 1
ATOM 623 O O . SER A 1 81 ? 28.343 -6.104 -12.890 1.00 63.94 81 SER A O 1
ATOM 625 N N . HIS A 1 82 ? 29.453 -4.207 -13.387 1.00 63.38 82 HIS A N 1
ATOM 626 C CA . HIS A 1 82 ? 28.306 -3.288 -13.298 1.00 63.38 82 HIS A CA 1
ATOM 627 C C . HIS A 1 82 ? 27.608 -3.003 -14.635 1.00 63.38 82 HIS A C 1
ATOM 629 O O . HIS A 1 82 ? 26.532 -2.410 -14.645 1.00 63.38 82 HIS A O 1
ATOM 635 N N . ILE A 1 83 ? 28.192 -3.413 -15.765 1.00 65.12 83 ILE A N 1
ATOM 636 C CA . ILE A 1 83 ? 27.584 -3.214 -17.083 1.00 65.12 83 ILE A CA 1
ATOM 637 C C . ILE A 1 83 ? 26.663 -4.403 -17.405 1.00 65.12 83 ILE A C 1
ATOM 639 O O . ILE A 1 83 ? 27.136 -5.544 -17.407 1.00 65.12 83 ILE A O 1
ATOM 643 N N . PRO A 1 84 ? 25.369 -4.162 -17.691 1.00 66.25 84 PRO A N 1
ATOM 644 C CA . PRO A 1 84 ? 24.471 -5.192 -18.194 1.00 66.25 84 PRO A CA 1
ATOM 645 C C . PRO A 1 84 ? 25.013 -5.764 -19.502 1.00 66.25 84 PRO A C 1
ATOM 647 O O . PRO A 1 84 ? 25.388 -5.023 -20.411 1.00 66.25 84 PRO A O 1
ATOM 650 N N . ASP A 1 85 ? 25.060 -7.088 -19.595 1.00 71.69 85 ASP A N 1
ATOM 651 C CA . ASP A 1 85 ? 25.688 -7.776 -20.714 1.00 71.69 85 ASP A CA 1
ATOM 652 C C . ASP A 1 85 ? 24.797 -8.912 -21.215 1.00 71.69 85 ASP A C 1
ATOM 654 O O . ASP A 1 85 ? 24.261 -9.676 -20.415 1.00 71.69 85 ASP A O 1
ATOM 658 N N . ALA A 1 86 ? 24.636 -9.014 -22.533 1.00 81.44 86 ALA A N 1
ATOM 659 C CA . ALA A 1 86 ? 23.736 -9.958 -23.191 1.00 81.44 86 ALA A CA 1
ATOM 660 C C . ALA A 1 86 ? 24.548 -10.985 -23.998 1.00 81.44 86 ALA A C 1
ATOM 662 O O . ALA A 1 86 ? 25.101 -10.631 -25.043 1.00 81.44 86 ALA A O 1
ATOM 663 N N . PRO A 1 87 ? 24.654 -12.248 -23.541 1.00 87.56 87 PRO A N 1
ATOM 664 C CA . PRO A 1 87 ? 25.327 -13.300 -24.289 1.00 87.56 87 PRO A CA 1
ATOM 665 C C . PRO A 1 87 ? 24.738 -13.483 -25.691 1.00 87.56 87 PRO A C 1
ATOM 667 O O . PRO A 1 87 ? 23.543 -13.298 -25.920 1.00 87.56 87 PRO A O 1
ATOM 670 N N . SER A 1 88 ? 25.576 -13.903 -26.630 1.00 90.31 88 SER A N 1
ATOM 671 C CA . SER A 1 88 ? 25.209 -14.056 -28.038 1.00 90.31 88 SER A CA 1
ATOM 672 C C . SER A 1 88 ? 25.825 -15.297 -28.662 1.00 90.31 88 SER A C 1
ATOM 674 O O . SER A 1 88 ? 26.909 -15.732 -28.261 1.00 90.31 88 SER A O 1
ATOM 676 N N . ILE A 1 89 ? 25.132 -15.825 -29.668 1.00 94.06 89 ILE A N 1
ATOM 677 C CA . ILE A 1 89 ? 25.578 -16.939 -30.498 1.00 94.06 89 ILE A CA 1
ATOM 678 C C . ILE A 1 89 ? 25.363 -16.534 -31.955 1.00 94.06 89 ILE A C 1
ATOM 680 O O . ILE A 1 89 ? 24.234 -16.297 -32.379 1.00 94.06 89 ILE A O 1
ATOM 684 N N . ALA A 1 90 ? 26.439 -16.448 -32.728 1.00 94.56 90 ALA A N 1
ATOM 685 C CA . ALA A 1 90 ? 26.376 -16.303 -34.179 1.00 94.56 90 ALA A CA 1
ATOM 686 C C . ALA A 1 90 ? 26.671 -17.659 -34.824 1.00 94.56 90 ALA A C 1
ATOM 688 O O . ALA A 1 90 ? 27.664 -18.287 -34.468 1.00 94.56 90 ALA A O 1
ATOM 689 N N . GLY A 1 91 ? 25.822 -18.115 -35.742 1.00 95.69 91 GLY A N 1
ATOM 690 C CA . GLY A 1 91 ? 25.997 -19.377 -36.460 1.00 95.69 91 GLY A CA 1
ATOM 691 C C . GLY A 1 91 ? 26.137 -19.147 -37.957 1.00 95.69 91 GLY A C 1
ATOM 692 O O . GLY A 1 91 ? 25.319 -18.437 -38.535 1.00 95.69 91 GLY A O 1
ATOM 693 N N . ARG A 1 92 ? 27.148 -19.762 -38.571 1.00 96.06 92 ARG A N 1
ATOM 694 C CA . ARG A 1 92 ? 27.333 -19.861 -40.023 1.00 96.06 92 ARG A CA 1
ATOM 695 C C . ARG A 1 92 ? 27.052 -21.286 -40.451 1.00 96.06 92 ARG A C 1
ATOM 697 O O . ARG A 1 92 ? 27.760 -22.180 -40.014 1.00 96.06 92 ARG A O 1
ATOM 704 N N . PHE A 1 93 ? 26.041 -21.501 -41.274 1.00 95.25 93 PHE A N 1
ATOM 705 C CA . PHE A 1 93 ? 25.548 -22.810 -41.684 1.00 95.25 93 PHE A CA 1
ATOM 706 C C . PHE A 1 93 ? 26.031 -23.123 -43.099 1.00 95.25 93 PHE A C 1
ATOM 708 O O . PHE A 1 93 ? 25.620 -22.459 -44.055 1.00 95.25 93 PHE A O 1
ATOM 715 N N . SER A 1 94 ? 26.845 -24.166 -43.239 1.00 92.94 94 SER A N 1
ATOM 716 C CA . SER A 1 94 ? 27.391 -24.648 -44.510 1.00 92.94 94 SER A CA 1
ATOM 717 C C . SER A 1 94 ? 26.754 -25.986 -44.905 1.00 92.94 94 SER A C 1
ATOM 719 O O . SER A 1 94 ? 26.563 -26.840 -44.035 1.00 92.94 94 SER A O 1
ATOM 721 N N . PRO A 1 95 ? 26.408 -26.195 -46.189 1.00 87.25 95 PRO A N 1
ATOM 722 C CA . PRO A 1 95 ? 25.899 -27.479 -46.670 1.00 87.25 95 PRO A CA 1
ATOM 723 C C . PRO A 1 95 ? 26.998 -28.548 -46.757 1.00 87.25 95 PRO A C 1
ATOM 725 O O . PRO A 1 95 ? 26.690 -29.730 -46.896 1.00 87.25 95 PRO A O 1
ATOM 728 N N . SER A 1 96 ? 28.276 -28.153 -46.688 1.00 82.69 96 SER A N 1
ATOM 729 C CA . SER A 1 96 ? 29.389 -29.093 -46.785 1.00 82.69 96 SER A CA 1
ATOM 730 C C . SER A 1 96 ? 29.430 -30.027 -45.568 1.00 82.69 96 SER A C 1
ATOM 732 O O . SER A 1 96 ? 29.343 -29.547 -44.434 1.00 82.69 96 SER A O 1
ATOM 734 N N . PRO A 1 97 ? 29.612 -31.347 -45.759 1.00 77.62 97 PRO A N 1
ATOM 735 C CA . PRO A 1 97 ? 29.855 -32.277 -44.658 1.00 77.62 97 PRO A CA 1
ATOM 736 C C . PRO A 1 97 ? 31.281 -32.159 -44.087 1.00 77.62 97 PRO A C 1
ATOM 738 O O . PRO A 1 97 ? 31.535 -32.649 -42.978 1.00 77.62 97 PRO A O 1
ATOM 741 N N . ASP A 1 98 ? 32.196 -31.509 -44.815 1.00 82.31 98 ASP A N 1
ATOM 742 C CA . ASP A 1 98 ? 33.582 -31.283 -44.408 1.00 82.31 98 ASP A CA 1
ATOM 743 C C . ASP A 1 98 ? 33.668 -30.132 -43.381 1.00 82.31 98 ASP A C 1
ATOM 745 O O . ASP A 1 98 ? 33.331 -28.989 -43.710 1.00 82.31 98 ASP A O 1
ATOM 749 N N . PRO A 1 99 ? 34.109 -30.398 -42.133 1.00 72.06 99 PRO A N 1
ATOM 750 C CA . PRO A 1 99 ? 34.234 -29.374 -41.095 1.00 72.06 99 PRO A CA 1
ATOM 751 C C . PRO A 1 99 ? 35.260 -28.280 -41.421 1.00 72.06 99 PRO A C 1
ATOM 753 O O . PRO A 1 99 ? 35.204 -27.209 -40.814 1.00 72.06 99 PRO A O 1
ATOM 756 N N . ASP A 1 100 ? 36.191 -28.525 -42.344 1.00 80.19 100 ASP A N 1
ATOM 757 C CA . ASP A 1 100 ? 37.237 -27.570 -42.710 1.00 80.19 100 ASP A CA 1
ATOM 758 C C . ASP A 1 100 ? 36.895 -26.752 -43.968 1.00 80.19 100 ASP A C 1
ATOM 760 O O . ASP A 1 100 ? 37.556 -25.749 -44.239 1.00 80.19 100 ASP A O 1
ATOM 764 N N . ALA A 1 101 ? 35.798 -27.089 -44.655 1.00 83.88 101 ALA A N 1
ATOM 765 C CA . ALA A 1 101 ? 35.283 -26.345 -45.805 1.00 83.88 101 ALA A CA 1
ATOM 766 C C . ALA A 1 101 ? 34.481 -25.083 -45.429 1.00 83.88 101 ALA A C 1
ATOM 768 O O . ALA A 1 101 ? 34.118 -24.306 -46.311 1.00 83.88 101 ALA A O 1
ATOM 769 N N . ILE A 1 102 ? 34.174 -24.874 -44.143 1.00 89.31 102 ILE A N 1
ATOM 770 C CA . ILE A 1 102 ? 33.406 -23.711 -43.686 1.00 89.31 102 ILE A CA 1
ATOM 771 C C . ILE A 1 102 ? 34.257 -22.434 -43.694 1.00 89.31 102 ILE A C 1
ATOM 773 O O . ILE A 1 102 ? 35.377 -22.407 -43.171 1.00 89.31 102 ILE A O 1
ATOM 777 N N . SER A 1 103 ? 33.717 -21.348 -44.250 1.00 90.00 103 SER A N 1
ATOM 778 C CA . SER A 1 103 ? 34.470 -20.102 -44.416 1.00 90.00 103 SER A CA 1
ATOM 779 C C . SER A 1 103 ? 34.810 -19.471 -43.066 1.00 90.00 103 SER A C 1
ATOM 781 O O . SER A 1 103 ? 33.930 -19.205 -42.241 1.00 90.00 103 SER A O 1
ATOM 783 N N . ARG A 1 104 ? 36.099 -19.180 -42.847 1.00 87.44 104 ARG A N 1
ATOM 784 C CA . ARG A 1 104 ? 36.633 -18.644 -41.576 1.00 87.44 104 ARG A CA 1
ATOM 785 C C . ARG A 1 104 ? 36.802 -17.122 -41.548 1.00 87.44 104 ARG A C 1
ATOM 787 O O . ARG A 1 104 ? 37.219 -16.581 -40.526 1.00 87.44 104 ARG A O 1
ATOM 794 N N . THR A 1 105 ? 36.470 -16.446 -42.644 1.00 86.50 105 THR A N 1
ATOM 795 C CA . THR A 1 105 ? 36.503 -14.986 -42.780 1.00 86.50 105 THR A CA 1
ATOM 796 C C . THR A 1 105 ? 35.116 -14.475 -43.173 1.00 86.50 105 THR A C 1
ATOM 798 O O . THR A 1 105 ? 34.186 -14.540 -42.361 1.00 86.50 105 THR A O 1
ATOM 801 N N . ASP A 1 106 ? 34.934 -14.032 -44.411 1.00 85.56 106 ASP A N 1
ATOM 802 C CA . ASP A 1 106 ? 33.637 -13.674 -44.974 1.00 85.56 106 ASP A CA 1
ATOM 803 C C . ASP A 1 106 ? 32.819 -14.922 -45.319 1.00 85.56 106 ASP A C 1
ATOM 805 O O . ASP A 1 106 ? 33.351 -16.027 -45.429 1.00 85.56 106 ASP A O 1
ATOM 809 N N . ARG A 1 107 ? 31.501 -14.747 -45.418 1.00 88.62 107 ARG A N 1
ATOM 810 C CA . ARG A 1 107 ? 30.557 -15.823 -45.728 1.00 88.62 107 ARG A CA 1
ATOM 811 C C . ARG A 1 107 ? 30.710 -16.246 -47.191 1.00 88.62 107 ARG A C 1
ATOM 813 O O . ARG A 1 107 ? 30.690 -15.391 -48.075 1.00 88.62 107 ARG A O 1
ATOM 820 N N . GLY A 1 108 ? 30.809 -17.548 -47.442 1.00 86.81 108 GLY A N 1
ATOM 821 C CA . GLY A 1 108 ? 30.740 -18.115 -48.787 1.00 86.81 108 GLY A CA 1
ATOM 822 C C . GLY A 1 108 ? 29.354 -17.928 -49.428 1.00 86.81 108 GLY A C 1
ATOM 823 O O . GLY A 1 108 ? 28.374 -17.661 -48.726 1.00 86.81 108 GLY A O 1
ATOM 824 N N . PRO A 1 109 ? 29.234 -18.073 -50.759 1.00 84.75 109 PRO A N 1
ATOM 825 C CA . PRO A 1 109 ? 27.973 -17.846 -51.472 1.00 84.75 109 PRO A CA 1
ATOM 826 C C . PRO A 1 109 ? 26.850 -18.799 -51.033 1.00 84.75 109 PRO A C 1
ATOM 828 O O . PRO A 1 109 ? 25.699 -18.377 -50.948 1.00 84.75 109 PRO A O 1
ATOM 831 N N . ASP A 1 110 ? 27.193 -20.040 -50.676 1.00 87.44 110 ASP A N 1
ATOM 832 C CA . ASP A 1 110 ? 26.237 -21.085 -50.282 1.00 87.44 110 ASP A CA 1
ATOM 833 C C . ASP A 1 110 ? 26.085 -21.237 -48.758 1.00 87.44 110 ASP A C 1
ATOM 835 O O . ASP A 1 110 ? 25.490 -22.198 -48.271 1.00 87.44 110 ASP A O 1
ATOM 839 N N . GLU A 1 111 ? 26.625 -20.299 -47.978 1.00 93.88 111 GLU A N 1
ATOM 840 C CA . GLU A 1 111 ? 26.540 -20.303 -46.518 1.00 93.88 111 GLU A CA 1
ATOM 841 C C . GLU A 1 111 ? 25.476 -19.317 -46.022 1.00 93.88 111 GLU A C 1
ATOM 843 O O . GLU A 1 111 ? 25.207 -18.286 -46.643 1.00 93.88 111 GLU A O 1
ATOM 848 N N . LEU A 1 112 ? 24.870 -19.618 -44.873 1.00 95.31 112 LEU A N 1
ATOM 849 C CA . LEU A 1 112 ? 23.876 -18.766 -44.215 1.00 95.31 112 LEU A CA 1
ATOM 850 C C . LEU A 1 112 ? 24.382 -18.348 -42.837 1.00 95.31 112 LEU A C 1
ATOM 852 O O . LEU A 1 112 ? 24.736 -19.207 -42.042 1.00 95.31 112 LEU A O 1
ATOM 856 N N . ASP A 1 113 ? 24.348 -17.055 -42.523 1.00 95.75 113 ASP A N 1
ATOM 857 C CA . ASP A 1 113 ? 24.664 -16.569 -41.178 1.00 95.75 113 ASP A CA 1
ATOM 858 C C . ASP A 1 113 ? 23.378 -16.178 -40.440 1.00 95.75 113 ASP A C 1
ATOM 860 O O . ASP A 1 113 ? 22.572 -15.404 -40.955 1.00 95.75 113 ASP A O 1
ATOM 864 N N . ILE A 1 114 ? 23.204 -16.668 -39.212 1.00 95.25 114 ILE A N 1
ATOM 865 C CA . ILE A 1 114 ? 22.095 -16.302 -38.322 1.00 95.25 114 ILE A CA 1
ATOM 866 C C . ILE A 1 114 ? 22.675 -15.853 -36.982 1.00 95.25 114 ILE A C 1
ATOM 868 O O . ILE A 1 114 ? 23.534 -16.515 -36.399 1.00 95.25 114 ILE A O 1
ATOM 872 N N . LEU A 1 115 ? 22.208 -14.708 -36.489 1.00 94.00 115 LEU A N 1
ATOM 873 C CA . LEU A 1 115 ? 22.661 -14.128 -35.226 1.00 94.00 115 LEU A CA 1
ATOM 874 C C . LEU A 1 115 ? 21.588 -14.288 -34.167 1.00 94.00 115 LEU A C 1
ATOM 876 O O . LEU A 1 115 ? 20.449 -13.908 -34.415 1.00 94.00 115 LEU A O 1
ATOM 880 N N . PHE A 1 116 ? 21.975 -14.759 -32.987 1.00 93.62 116 PHE A N 1
ATOM 881 C CA . PHE A 1 116 ? 21.092 -14.924 -31.846 1.00 93.62 116 PHE A CA 1
ATOM 882 C C . PHE A 1 116 ? 21.630 -14.182 -30.620 1.00 93.62 116 PHE A C 1
ATOM 884 O O . PHE A 1 116 ? 22.835 -14.167 -30.356 1.00 93.62 116 PHE A O 1
ATOM 891 N N . THR A 1 117 ? 20.745 -13.553 -29.850 1.00 90.88 117 THR A N 1
ATOM 892 C CA . THR A 1 117 ? 21.091 -12.816 -28.623 1.00 90.88 117 THR A CA 1
ATOM 893 C C . THR A 1 117 ? 20.157 -13.220 -27.487 1.00 90.88 117 THR A C 1
ATOM 895 O O . THR A 1 117 ? 18.975 -13.467 -27.707 1.00 90.88 117 THR A O 1
ATOM 898 N N . ALA A 1 118 ? 20.699 -13.359 -26.280 1.00 87.94 118 ALA A N 1
ATOM 899 C CA . ALA A 1 118 ? 19.919 -13.642 -25.083 1.00 87.94 118 ALA A CA 1
ATOM 900 C C . ALA A 1 118 ? 19.365 -12.350 -24.472 1.00 87.94 118 ALA A C 1
ATOM 902 O O . ALA A 1 118 ? 19.995 -11.298 -24.557 1.00 87.94 118 ALA A O 1
ATOM 903 N N . GLY A 1 119 ? 18.223 -12.442 -23.790 1.00 75.88 119 GLY A N 1
ATOM 904 C CA . GLY A 1 119 ? 17.650 -11.312 -23.051 1.00 75.88 119 GLY A CA 1
ATOM 905 C C . GLY A 1 119 ? 16.322 -10.778 -23.584 1.00 75.88 119 GLY A C 1
ATOM 906 O O . GLY A 1 119 ? 15.937 -9.676 -23.208 1.00 75.88 119 GLY A O 1
ATOM 907 N N . GLY A 1 120 ? 15.604 -11.540 -24.403 1.00 80.75 120 GLY A N 1
ATOM 908 C CA . GLY A 1 120 ? 14.244 -11.220 -24.828 1.00 80.75 120 GLY A CA 1
ATOM 909 C C . GLY A 1 120 ? 13.919 -11.872 -26.164 1.00 80.75 120 GLY A C 1
ATOM 910 O O . GLY A 1 120 ? 14.813 -12.153 -26.942 1.00 80.75 120 GLY A O 1
ATOM 911 N N . ASP A 1 121 ? 12.641 -12.117 -26.443 1.00 78.81 121 ASP A N 1
ATOM 912 C CA . ASP A 1 121 ? 12.190 -12.638 -27.742 1.00 78.81 121 ASP A CA 1
ATOM 913 C C . ASP A 1 121 ? 12.041 -11.549 -28.819 1.00 78.81 121 ASP A C 1
ATOM 915 O O . ASP A 1 121 ? 11.728 -11.854 -29.974 1.00 78.81 121 ASP A O 1
ATOM 919 N N . ARG A 1 122 ? 12.217 -10.280 -28.438 1.00 82.31 122 ARG A N 1
ATOM 920 C CA . ARG A 1 122 ? 12.088 -9.091 -29.282 1.00 82.31 122 ARG A CA 1
ATOM 921 C C . ARG A 1 122 ? 13.078 -8.018 -28.832 1.00 82.31 122 ARG A C 1
ATOM 923 O O . ARG A 1 122 ? 13.326 -7.852 -27.635 1.00 82.31 122 ARG A O 1
ATOM 930 N N . LEU A 1 123 ? 13.490 -7.177 -29.783 1.00 74.75 123 LEU A N 1
ATOM 931 C CA . LEU A 1 123 ? 14.514 -6.152 -29.574 1.00 74.75 123 LEU A CA 1
ATOM 932 C C . LEU A 1 123 ? 14.203 -5.210 -28.402 1.00 74.75 123 LEU A C 1
ATOM 934 O O . LEU A 1 123 ? 15.097 -4.846 -27.646 1.00 74.75 123 LEU A O 1
ATOM 938 N N . TRP A 1 124 ? 12.940 -4.817 -28.217 1.00 72.62 124 TRP A N 1
ATOM 939 C CA . TRP A 1 124 ? 12.557 -3.925 -27.119 1.00 72.62 124 TRP A CA 1
ATOM 940 C C . TRP A 1 124 ? 12.699 -4.592 -25.741 1.00 72.62 124 TRP A C 1
ATOM 942 O O . TRP A 1 124 ? 13.046 -3.913 -24.777 1.00 72.62 124 TRP A O 1
ATOM 952 N N . LYS A 1 125 ? 12.485 -5.915 -25.643 1.00 77.06 125 LYS A N 1
ATOM 953 C CA . LYS A 1 125 ? 12.698 -6.673 -24.402 1.00 77.06 125 LYS A CA 1
ATOM 954 C C . LYS A 1 125 ? 14.180 -6.763 -24.078 1.00 77.06 125 LYS A C 1
ATOM 956 O O . LYS A 1 125 ? 14.539 -6.550 -22.928 1.00 77.06 125 LYS A O 1
ATOM 961 N N . LEU A 1 126 ? 15.025 -6.966 -25.092 1.00 74.75 126 LEU A N 1
ATOM 962 C CA . LEU A 1 126 ? 16.480 -6.885 -24.955 1.00 74.75 126 LEU A CA 1
ATOM 963 C C . LEU A 1 126 ? 16.927 -5.494 -24.479 1.00 74.75 126 LEU A C 1
ATOM 965 O O . LEU A 1 126 ? 17.717 -5.395 -23.543 1.00 74.75 126 LEU A O 1
ATOM 969 N N . ILE A 1 127 ? 16.393 -4.420 -25.070 1.00 73.69 127 ILE A N 1
ATOM 970 C CA . ILE A 1 127 ? 16.693 -3.038 -24.658 1.00 73.69 127 ILE A CA 1
ATOM 971 C C . ILE A 1 127 ? 16.277 -2.802 -23.201 1.00 73.69 127 ILE A C 1
ATOM 973 O O . ILE A 1 127 ? 17.072 -2.286 -22.418 1.00 73.69 127 ILE A O 1
ATOM 977 N N . LEU A 1 128 ? 15.068 -3.221 -22.815 1.00 68.94 128 LEU A N 1
ATOM 978 C CA . LEU A 1 128 ? 14.595 -3.110 -21.435 1.00 68.94 128 LEU A CA 1
ATOM 979 C C . LEU A 1 128 ? 15.443 -3.961 -20.477 1.00 68.94 128 LEU A C 1
ATOM 981 O O . LEU A 1 128 ? 15.740 -3.537 -19.361 1.00 68.94 128 LEU A O 1
ATOM 985 N N . ASN A 1 129 ? 15.888 -5.138 -20.913 1.00 72.12 129 ASN A N 1
ATOM 986 C CA . ASN A 1 129 ? 16.776 -5.984 -20.128 1.00 72.12 129 ASN A CA 1
ATOM 987 C C . ASN A 1 129 ? 18.135 -5.354 -19.887 1.00 72.12 129 ASN A C 1
ATOM 989 O O . ASN A 1 129 ? 18.628 -5.373 -18.762 1.00 72.12 129 ASN A O 1
ATOM 993 N N . LEU A 1 130 ? 18.723 -4.750 -20.915 1.00 67.88 130 LEU A N 1
ATOM 994 C CA . LEU A 1 130 ? 19.959 -3.997 -20.757 1.00 67.88 130 LEU A CA 1
ATOM 995 C C . LEU A 1 130 ? 19.740 -2.775 -19.850 1.00 67.88 130 LEU A C 1
ATOM 997 O O . LEU A 1 130 ? 20.561 -2.520 -18.978 1.00 67.88 130 LEU A O 1
ATOM 1001 N N . ALA A 1 131 ? 18.608 -2.074 -19.963 1.00 63.09 131 ALA A N 1
ATOM 1002 C CA . ALA A 1 131 ? 18.288 -0.931 -19.102 1.00 63.09 131 ALA A CA 1
ATOM 1003 C C . ALA A 1 131 ? 18.075 -1.309 -17.621 1.00 63.09 131 ALA A C 1
ATOM 1005 O O . ALA A 1 131 ? 18.361 -0.512 -16.733 1.00 63.09 131 ALA A O 1
ATOM 1006 N N . THR A 1 132 ? 17.613 -2.530 -17.339 1.00 65.06 132 THR A N 1
ATOM 1007 C CA . THR A 1 132 ? 17.339 -3.030 -15.976 1.00 65.06 132 THR A CA 1
ATOM 1008 C C . THR A 1 132 ? 18.515 -3.785 -15.347 1.00 65.06 132 THR A C 1
ATOM 1010 O O . THR A 1 132 ? 18.350 -4.461 -14.330 1.00 65.06 132 THR A O 1
ATOM 1013 N N . GLY A 1 133 ? 19.716 -3.713 -15.933 1.00 60.78 133 GLY A N 1
ATOM 1014 C CA . GLY A 1 133 ? 20.883 -4.422 -15.395 1.00 60.78 133 GLY A CA 1
ATOM 1015 C C . GLY A 1 133 ? 20.857 -5.937 -15.641 1.00 60.78 133 GLY A C 1
ATOM 1016 O O . GLY A 1 133 ? 21.522 -6.679 -14.923 1.00 60.78 133 GLY A O 1
ATOM 1017 N N . GLY A 1 134 ? 20.081 -6.409 -16.623 1.00 61.22 134 GLY A N 1
ATOM 1018 C CA . GLY A 1 134 ? 19.930 -7.828 -16.958 1.00 61.22 134 GLY A CA 1
ATOM 1019 C C . GLY A 1 134 ? 18.962 -8.596 -16.053 1.00 61.22 134 GLY A C 1
ATOM 1020 O O . GLY A 1 134 ? 19.013 -9.821 -16.029 1.00 61.22 134 GLY A O 1
ATOM 1021 N N . ARG A 1 135 ? 18.111 -7.897 -15.286 1.00 61.78 135 ARG A N 1
ATOM 1022 C CA . ARG A 1 135 ? 17.216 -8.500 -14.278 1.00 61.78 135 ARG A CA 1
ATOM 1023 C C . ARG A 1 135 ? 15.862 -8.968 -14.824 1.00 61.78 135 ARG A C 1
ATOM 1025 O O . ARG A 1 135 ? 15.167 -9.709 -14.137 1.00 61.78 135 ARG A O 1
ATOM 1032 N N . GLY A 1 136 ? 15.471 -8.561 -16.030 1.00 58.88 136 GLY A N 1
ATOM 1033 C CA . GLY A 1 136 ? 14.234 -9.014 -16.670 1.00 58.88 136 GLY A CA 1
ATOM 1034 C C . GLY A 1 136 ? 14.429 -10.214 -17.612 1.00 58.88 136 GLY A C 1
ATOM 1035 O O . GLY A 1 136 ? 15.543 -10.661 -17.888 1.00 58.88 136 GLY A O 1
ATOM 1036 N N . TYR A 1 137 ? 13.315 -10.741 -18.126 1.00 69.06 137 TYR A N 1
ATOM 1037 C CA . TYR A 1 137 ? 13.225 -11.741 -19.207 1.00 69.06 137 TYR A CA 1
ATOM 1038 C C . TYR A 1 137 ? 14.244 -12.903 -19.169 1.00 69.06 137 TYR A C 1
ATOM 1040 O O . TYR A 1 137 ? 14.708 -13.359 -20.212 1.00 69.06 137 TYR A O 1
ATOM 1048 N N . GLY A 1 138 ? 14.575 -13.399 -17.970 1.00 67.06 138 GLY A N 1
ATOM 1049 C CA . GLY A 1 138 ? 15.272 -14.675 -17.773 1.00 67.06 138 GLY A CA 1
ATOM 1050 C C . GLY A 1 138 ? 16.759 -14.720 -18.151 1.00 67.06 138 GLY A C 1
ATOM 1051 O O . GLY A 1 138 ? 17.275 -15.812 -18.368 1.00 67.06 138 GLY A O 1
ATOM 1052 N N . LEU A 1 139 ? 17.459 -13.583 -18.233 1.00 79.75 139 LEU A N 1
ATOM 1053 C CA . LEU A 1 139 ? 18.881 -13.542 -18.598 1.00 79.75 139 LEU A CA 1
ATOM 1054 C C . LEU A 1 139 ? 19.782 -14.156 -17.505 1.00 79.75 139 LEU A C 1
ATOM 1056 O O . LEU A 1 139 ? 19.735 -13.760 -16.340 1.00 79.75 139 LEU A O 1
ATOM 1060 N N . LYS A 1 140 ? 20.653 -15.099 -17.882 1.00 81.75 140 LYS A N 1
ATOM 1061 C CA . LYS A 1 140 ? 21.597 -15.791 -16.986 1.00 81.75 140 LYS A CA 1
ATOM 1062 C C . LYS A 1 140 ? 23.037 -15.482 -17.382 1.00 81.75 140 LYS A C 1
ATOM 1064 O O . LYS A 1 140 ? 23.632 -16.128 -18.236 1.00 81.75 140 LYS A O 1
ATOM 1069 N N . ARG A 1 141 ? 23.623 -14.465 -16.753 1.00 76.31 141 ARG A N 1
ATOM 1070 C CA . ARG A 1 141 ? 24.932 -13.906 -17.134 1.00 76.31 141 ARG A CA 1
ATOM 1071 C C . ARG A 1 141 ? 26.101 -14.907 -17.148 1.00 76.31 141 ARG A C 1
ATOM 1073 O O . ARG A 1 141 ? 27.024 -14.735 -17.948 1.00 76.31 141 ARG A O 1
ATOM 1080 N N . PHE A 1 142 ? 26.105 -15.890 -16.248 1.00 80.50 142 PHE A N 1
ATOM 1081 C CA . PHE A 1 142 ? 27.259 -16.767 -15.998 1.00 80.50 142 PHE A CA 1
ATOM 1082 C C . PHE A 1 142 ? 27.124 -18.185 -16.574 1.00 80.50 142 PHE A C 1
ATOM 1084 O O . PHE A 1 142 ? 28.004 -19.005 -16.348 1.00 80.50 142 PHE A O 1
ATOM 1091 N N . ASP A 1 143 ? 26.082 -18.474 -17.357 1.00 83.19 143 ASP A N 1
ATOM 1092 C CA . ASP A 1 143 ? 25.917 -19.782 -18.004 1.00 83.19 143 ASP A CA 1
ATOM 1093 C C . ASP A 1 143 ? 25.260 -19.616 -19.382 1.00 83.19 143 ASP A C 1
ATOM 1095 O O . ASP A 1 143 ? 24.106 -19.199 -19.483 1.00 83.19 143 ASP A O 1
ATOM 1099 N N . TYR A 1 144 ? 25.987 -19.937 -20.458 1.00 86.62 144 TYR A N 1
ATOM 1100 C CA . TYR A 1 144 ? 25.450 -19.845 -21.819 1.00 86.62 144 TYR A CA 1
ATOM 1101 C C . TYR A 1 144 ? 24.273 -20.818 -22.045 1.00 86.62 144 TYR A C 1
ATOM 1103 O O . TYR A 1 144 ? 23.334 -20.492 -22.763 1.00 86.62 144 TYR A O 1
ATOM 1111 N N . PHE A 1 145 ? 24.249 -21.983 -21.396 1.00 87.62 145 PHE A N 1
ATOM 1112 C CA . PHE A 1 145 ? 23.257 -23.030 -21.666 1.00 87.62 145 PHE A CA 1
ATOM 1113 C C . PHE A 1 145 ? 21.945 -22.862 -20.892 1.00 87.62 145 PHE A C 1
ATOM 1115 O O . PHE A 1 145 ? 20.946 -23.474 -21.261 1.00 87.62 145 PHE A O 1
ATOM 1122 N N . GLN A 1 146 ? 21.908 -21.994 -19.874 1.00 84.94 146 GLN A N 1
ATOM 1123 C CA . GLN A 1 146 ? 20.653 -21.611 -19.210 1.00 84.94 146 GLN A CA 1
ATOM 1124 C C . GLN A 1 146 ? 19.875 -20.517 -19.954 1.00 84.94 146 GLN A C 1
ATOM 1126 O O . GLN A 1 146 ? 18.726 -20.233 -19.613 1.00 84.94 146 GLN A O 1
ATOM 1131 N N . ASN A 1 147 ? 20.488 -19.870 -20.947 1.00 87.44 147 ASN A N 1
ATOM 1132 C CA . ASN A 1 147 ? 19.838 -18.808 -21.700 1.00 87.44 147 ASN A CA 1
ATOM 1133 C C . ASN A 1 147 ? 19.033 -19.350 -22.883 1.00 87.44 147 ASN A C 1
ATOM 1135 O O . ASN A 1 147 ? 19.342 -20.381 -23.482 1.00 87.44 147 ASN A O 1
ATOM 1139 N N . GLN A 1 148 ? 18.030 -18.568 -23.269 1.00 90.69 148 GLN A N 1
ATOM 1140 C CA . GLN A 1 148 ? 17.382 -18.663 -24.570 1.00 90.69 148 GLN A CA 1
ATOM 1141 C C . GLN A 1 148 ? 17.884 -17.521 -25.453 1.00 90.69 148 GLN A C 1
ATOM 1143 O O . GLN A 1 148 ? 17.935 -16.376 -25.001 1.00 90.69 148 GLN A O 1
ATOM 1148 N N . TYR A 1 149 ? 18.231 -17.824 -26.701 1.00 92.94 149 TYR A N 1
ATOM 1149 C CA . TYR A 1 149 ? 18.781 -16.856 -27.645 1.00 92.94 149 TYR A CA 1
ATOM 1150 C C . TYR A 1 149 ? 17.849 -16.674 -28.829 1.00 92.94 149 TYR A C 1
ATOM 1152 O O . TYR A 1 149 ? 17.455 -17.647 -29.458 1.00 92.94 149 TYR A O 1
ATOM 1160 N N . PHE A 1 150 ? 17.537 -15.438 -29.184 1.00 93.38 150 PHE A N 1
ATOM 1161 C CA . PHE A 1 150 ? 16.556 -15.130 -30.216 1.00 93.38 150 PHE A CA 1
ATOM 1162 C C . PHE A 1 150 ? 17.210 -14.398 -31.380 1.00 93.38 150 PHE A C 1
ATOM 1164 O O . PHE A 1 150 ? 18.166 -13.647 -31.196 1.00 93.38 150 PHE A O 1
ATOM 1171 N N . ALA A 1 151 ? 16.690 -14.614 -32.588 1.00 91.81 151 ALA A N 1
ATOM 1172 C CA . ALA A 1 151 ? 17.202 -13.970 -33.798 1.00 91.81 151 ALA A CA 1
ATOM 1173 C C . ALA A 1 151 ? 16.938 -12.450 -33.868 1.00 91.81 151 ALA A C 1
ATOM 1175 O O . ALA A 1 151 ? 17.539 -11.743 -34.684 1.00 91.81 151 ALA A O 1
ATOM 1176 N N . GLU A 1 152 ? 16.012 -11.956 -33.038 1.00 88.06 152 GLU A N 1
ATOM 1177 C CA . GLU A 1 152 ? 15.531 -10.565 -32.948 1.00 88.06 152 GLU A CA 1
ATOM 1178 C C . GLU A 1 152 ? 14.857 -9.996 -34.205 1.00 88.06 152 GLU A C 1
ATOM 1180 O O . GLU A 1 152 ? 14.262 -8.918 -34.157 1.00 88.06 152 GLU A O 1
ATOM 1185 N N . ILE A 1 153 ? 14.903 -10.722 -35.322 1.00 90.88 153 ILE A N 1
ATOM 1186 C CA . ILE A 1 153 ? 14.235 -10.395 -36.580 1.00 90.88 153 ILE A CA 1
ATOM 1187 C C . ILE A 1 153 ? 13.492 -11.621 -37.119 1.00 90.88 153 ILE A C 1
ATOM 1189 O O . ILE A 1 153 ? 13.927 -12.754 -36.876 1.00 90.88 153 ILE A O 1
ATOM 1193 N N . PRO A 1 154 ? 12.390 -11.415 -37.853 1.00 92.19 154 PRO A N 1
ATOM 1194 C CA . PRO A 1 154 ? 11.715 -12.492 -38.550 1.00 92.19 154 PRO A CA 1
ATOM 1195 C C . PRO A 1 154 ? 12.421 -12.826 -39.874 1.00 92.19 154 PRO A C 1
ATOM 1197 O O . PRO A 1 154 ? 13.058 -11.972 -40.499 1.00 92.19 154 PRO A O 1
ATOM 1200 N N . TYR A 1 155 ? 12.263 -14.075 -40.308 1.00 94.69 155 TYR A N 1
ATOM 1201 C CA . TYR A 1 155 ? 12.760 -14.598 -41.579 1.00 94.69 155 TYR A CA 1
ATOM 1202 C C . TYR A 1 155 ? 11.605 -15.121 -42.424 1.00 94.69 155 TYR A C 1
ATOM 1204 O O . TYR A 1 155 ? 10.684 -15.760 -41.909 1.00 94.69 155 TYR A O 1
ATOM 1212 N N . ARG A 1 156 ? 11.686 -14.888 -43.731 1.00 94.81 156 ARG A N 1
ATOM 1213 C CA . ARG A 1 156 ? 10.880 -15.566 -44.740 1.00 94.81 156 ARG A CA 1
ATOM 1214 C C . ARG A 1 156 ? 11.685 -16.734 -45.300 1.00 94.81 156 ARG A C 1
ATOM 1216 O O . ARG A 1 156 ? 12.784 -16.524 -45.798 1.00 94.81 156 ARG A O 1
ATOM 1223 N N . VAL A 1 157 ? 11.150 -17.948 -45.230 1.00 93.88 157 VAL A N 1
ATOM 1224 C CA . VAL A 1 157 ? 11.752 -19.128 -45.859 1.00 93.88 157 VAL A CA 1
ATOM 1225 C C . VAL A 1 157 ? 11.121 -19.300 -47.236 1.00 93.88 157 VAL A C 1
ATOM 1227 O O . VAL A 1 157 ? 9.987 -19.761 -47.355 1.00 93.88 157 VAL A O 1
ATOM 1230 N N . THR A 1 158 ? 11.813 -18.866 -48.285 1.00 90.44 158 THR A N 1
ATOM 1231 C CA . THR A 1 158 ? 11.237 -18.704 -49.631 1.00 90.44 158 THR A CA 1
ATOM 1232 C C . THR A 1 158 ? 10.841 -20.014 -50.296 1.00 90.44 158 THR A C 1
ATOM 1234 O O . THR A 1 158 ? 9.881 -20.042 -51.059 1.00 90.44 158 THR A O 1
ATOM 1237 N N . THR A 1 159 ? 11.522 -21.110 -49.972 1.00 86.44 159 THR A N 1
ATOM 1238 C CA . THR A 1 159 ? 11.270 -22.438 -50.552 1.00 86.44 159 THR A CA 1
ATOM 1239 C C . THR A 1 159 ? 9.988 -23.103 -50.046 1.00 86.44 159 THR A C 1
ATOM 1241 O O . THR A 1 159 ? 9.454 -23.963 -50.742 1.00 86.44 159 THR A O 1
ATOM 1244 N N . CYS A 1 160 ? 9.486 -22.714 -48.868 1.00 85.81 160 CYS A N 1
ATOM 1245 C CA . CYS A 1 160 ? 8.274 -23.279 -48.258 1.00 85.81 160 CYS A CA 1
ATOM 1246 C C . CYS A 1 160 ? 7.247 -22.227 -47.797 1.00 85.81 160 CYS A C 1
ATOM 1248 O O . CYS A 1 160 ? 6.227 -22.573 -47.207 1.00 85.81 160 CYS A O 1
ATOM 1250 N N . GLY A 1 161 ? 7.494 -20.939 -48.057 1.00 86.81 161 GLY A N 1
ATOM 1251 C CA . GLY A 1 161 ? 6.567 -19.840 -47.762 1.00 86.81 161 GLY A CA 1
ATOM 1252 C C . GLY A 1 161 ? 6.413 -19.484 -46.277 1.00 86.81 161 GLY A C 1
ATOM 1253 O O . GLY A 1 161 ? 5.535 -18.691 -45.929 1.00 86.81 161 GLY A O 1
ATOM 1254 N N . LEU A 1 162 ? 7.247 -20.034 -45.388 1.00 89.94 162 LEU A N 1
ATOM 1255 C CA . LEU A 1 162 ? 7.160 -19.765 -43.952 1.00 89.94 162 LEU A CA 1
ATOM 1256 C C . LEU A 1 162 ? 7.598 -18.340 -43.609 1.00 89.94 162 LEU A C 1
ATOM 1258 O O . LEU A 1 162 ? 8.581 -17.836 -44.140 1.00 89.94 162 LEU A O 1
ATOM 1262 N N . ASN A 1 163 ? 6.909 -17.713 -42.654 1.00 93.12 163 ASN A N 1
ATOM 1263 C CA . ASN A 1 163 ? 7.369 -16.491 -41.994 1.00 93.12 163 ASN A CA 1
ATOM 1264 C C . ASN A 1 163 ? 7.546 -16.806 -40.509 1.00 93.12 163 ASN A C 1
ATOM 1266 O O . ASN A 1 163 ? 6.562 -17.114 -39.831 1.00 93.12 163 ASN A O 1
ATOM 1270 N N . ILE A 1 164 ? 8.785 -16.781 -40.019 1.00 92.94 164 ILE A N 1
ATOM 1271 C CA . ILE A 1 164 ? 9.141 -17.345 -38.712 1.00 92.94 164 ILE A CA 1
ATOM 1272 C C . ILE A 1 164 ? 10.086 -16.459 -37.905 1.00 92.94 164 ILE A C 1
ATOM 1274 O O . ILE A 1 164 ? 10.964 -15.783 -38.439 1.00 92.94 164 ILE A O 1
ATOM 1278 N N . TRP A 1 165 ? 9.929 -16.522 -36.588 1.00 93.44 165 TRP A N 1
ATOM 1279 C CA . TRP A 1 165 ? 10.912 -16.092 -35.600 1.00 93.44 165 TRP A CA 1
ATOM 1280 C C . TRP A 1 165 ? 11.741 -17.296 -35.168 1.00 93.44 165 TRP A C 1
ATOM 1282 O O . TRP A 1 165 ? 11.176 -18.355 -34.908 1.00 93.44 165 TRP A O 1
ATOM 1292 N N . LEU A 1 166 ? 13.058 -17.132 -35.055 1.00 94.75 166 LEU A N 1
ATOM 1293 C CA . LEU A 1 166 ? 13.969 -18.211 -34.669 1.00 94.75 166 LEU A CA 1
ATOM 1294 C C . LEU A 1 166 ? 14.485 -18.035 -33.236 1.00 94.75 166 LEU A C 1
ATOM 1296 O O . LEU A 1 166 ? 14.779 -16.913 -32.805 1.00 94.75 166 LEU A O 1
ATOM 1300 N N . ARG A 1 167 ? 14.650 -19.156 -32.529 1.00 94.31 167 ARG A N 1
ATOM 1301 C CA . ARG A 1 167 ? 15.267 -19.238 -31.199 1.00 94.31 167 ARG A CA 1
ATOM 1302 C C . ARG A 1 167 ? 16.238 -20.416 -31.105 1.00 94.31 167 ARG A C 1
ATOM 1304 O O . ARG A 1 167 ? 15.987 -21.465 -31.686 1.00 94.31 167 ARG A O 1
ATOM 1311 N N . LEU A 1 168 ? 17.305 -20.248 -30.328 1.00 94.56 168 LEU A N 1
ATOM 1312 C CA . LEU A 1 168 ? 18.192 -21.303 -29.843 1.00 94.56 168 LEU A CA 1
ATOM 1313 C C . LEU A 1 168 ? 18.040 -21.485 -28.332 1.00 94.56 168 LEU A C 1
ATOM 1315 O O . LEU A 1 168 ? 17.923 -20.512 -27.583 1.00 94.56 168 LEU A O 1
ATOM 1319 N N . ARG A 1 169 ? 18.120 -22.732 -27.876 1.00 92.56 169 ARG A N 1
ATOM 1320 C CA . ARG A 1 169 ? 18.249 -23.096 -26.455 1.00 92.56 169 ARG A CA 1
ATOM 1321 C C . ARG A 1 169 ? 19.057 -24.381 -26.304 1.00 92.56 169 ARG A C 1
ATOM 1323 O O . ARG A 1 169 ? 19.209 -25.113 -27.276 1.00 92.56 169 ARG A O 1
ATOM 1330 N N . ALA A 1 170 ? 19.524 -24.694 -25.100 1.00 90.62 170 ALA A N 1
ATOM 1331 C CA . ALA A 1 170 ? 20.109 -26.006 -24.826 1.00 90.62 170 ALA A CA 1
ATOM 1332 C C . ALA A 1 170 ? 19.066 -27.138 -24.956 1.00 90.62 170 ALA A C 1
ATOM 1334 O O . ALA A 1 170 ? 17.875 -26.949 -24.671 1.00 90.62 170 ALA A O 1
ATOM 1335 N N . ALA A 1 171 ? 19.514 -28.316 -25.400 1.00 86.94 171 ALA A N 1
ATOM 1336 C CA . ALA A 1 171 ? 18.710 -29.534 -25.384 1.00 86.94 171 ALA A CA 1
ATOM 1337 C C . ALA A 1 171 ? 18.464 -30.028 -23.945 1.00 86.94 171 ALA A C 1
ATOM 1339 O O . ALA A 1 171 ? 19.242 -29.753 -23.029 1.00 86.94 171 ALA A O 1
ATOM 1340 N N . ASN A 1 172 ? 17.377 -30.777 -23.743 1.00 77.12 172 ASN A N 1
ATOM 1341 C CA . ASN A 1 172 ? 17.043 -31.344 -22.434 1.00 77.12 172 ASN A CA 1
ATOM 1342 C C . ASN A 1 172 ? 18.150 -32.321 -21.995 1.00 77.12 172 ASN A C 1
ATOM 1344 O O . ASN A 1 172 ? 18.571 -33.160 -22.786 1.00 77.12 172 ASN A O 1
ATOM 1348 N N . GLY A 1 173 ? 18.613 -32.222 -20.746 1.00 66.31 173 GLY A N 1
ATOM 1349 C CA . GLY A 1 173 ? 19.659 -33.103 -20.205 1.00 66.31 173 GLY A CA 1
ATOM 1350 C C . GLY A 1 173 ? 21.098 -32.602 -20.375 1.00 66.31 173 GLY A C 1
ATOM 1351 O O . GLY A 1 173 ? 22.012 -33.227 -19.839 1.00 66.31 173 GLY A O 1
ATOM 1352 N N . VAL A 1 174 ? 21.326 -31.454 -21.028 1.00 67.31 174 VAL A N 1
ATOM 1353 C CA . VAL A 1 174 ? 22.596 -30.724 -20.883 1.00 67.31 174 VAL A CA 1
ATOM 1354 C C . VAL A 1 174 ? 22.659 -30.238 -19.433 1.00 67.31 174 VAL A C 1
ATOM 1356 O O . VAL A 1 174 ? 22.034 -29.238 -19.084 1.00 67.31 174 VAL A O 1
ATOM 1359 N N . ALA A 1 175 ? 23.327 -31.006 -18.565 1.00 54.62 175 ALA A N 1
ATOM 1360 C CA . ALA A 1 175 ? 23.449 -30.697 -17.146 1.00 54.62 175 ALA A CA 1
ATOM 1361 C C . ALA A 1 175 ? 24.089 -29.313 -16.985 1.00 54.62 175 ALA A C 1
ATOM 1363 O O . ALA A 1 175 ? 25.299 -29.156 -17.159 1.00 54.62 175 ALA A O 1
ATOM 1364 N N . SER A 1 176 ? 23.276 -28.306 -16.655 1.00 54.81 176 SER A N 1
ATOM 1365 C CA . SER A 1 176 ? 23.801 -27.071 -16.086 1.00 54.81 176 SER A CA 1
ATOM 1366 C C . SER A 1 176 ? 24.517 -27.478 -14.803 1.00 54.81 176 SER A C 1
ATOM 1368 O O . SER A 1 176 ? 23.987 -28.267 -14.021 1.00 54.81 176 SER A O 1
ATOM 1370 N N . ALA A 1 177 ? 25.749 -27.023 -14.600 1.00 54.00 177 ALA A N 1
ATOM 1371 C CA . ALA A 1 177 ? 26.402 -27.163 -13.308 1.00 54.00 177 ALA A CA 1
ATOM 1372 C C . ALA A 1 177 ? 25.660 -26.238 -12.329 1.00 54.00 177 ALA A C 1
ATOM 1374 O O . ALA A 1 177 ? 26.030 -25.079 -12.144 1.00 54.00 177 ALA A O 1
ATOM 1375 N N . VAL A 1 178 ? 24.542 -26.734 -11.797 1.00 49.59 178 VAL A N 1
ATOM 1376 C CA . VAL A 1 178 ? 23.631 -25.988 -10.932 1.00 49.59 178 VAL A CA 1
ATOM 1377 C C . VAL A 1 178 ? 24.398 -25.593 -9.658 1.00 49.59 178 VAL A C 1
ATOM 1379 O O . VAL A 1 178 ? 25.114 -26.405 -9.073 1.00 49.59 178 VAL A O 1
ATOM 1382 N N . ASP A 1 179 ? 24.297 -24.306 -9.311 1.00 51.56 179 ASP A N 1
ATOM 1383 C CA . ASP A 1 179 ? 24.714 -23.633 -8.063 1.00 51.56 179 ASP A CA 1
ATOM 1384 C C . ASP A 1 179 ? 26.109 -22.993 -7.923 1.00 51.56 179 ASP A C 1
ATOM 1386 O O . ASP A 1 179 ? 26.335 -22.320 -6.916 1.00 51.56 179 ASP A O 1
ATOM 1390 N N . ARG A 1 180 ? 27.043 -23.081 -8.888 1.00 52.62 180 ARG A N 1
ATOM 1391 C CA . ARG A 1 180 ? 28.413 -22.527 -8.674 1.00 52.62 180 ARG A CA 1
ATOM 1392 C C . ARG A 1 180 ? 28.914 -21.444 -9.627 1.00 52.62 180 ARG A C 1
ATOM 1394 O O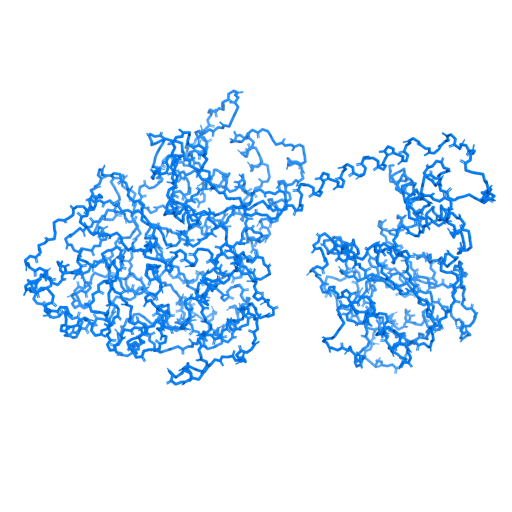 . ARG A 1 180 ? 29.905 -20.801 -9.295 1.00 52.62 180 ARG A O 1
ATOM 1401 N N . ALA A 1 181 ? 28.269 -21.197 -10.767 1.00 62.72 181 ALA A N 1
ATOM 1402 C CA . ALA A 1 181 ? 28.767 -20.201 -11.719 1.00 62.72 181 ALA A CA 1
ATOM 1403 C C . ALA A 1 181 ? 28.458 -18.768 -11.254 1.00 62.72 181 ALA A C 1
ATOM 1405 O O . ALA A 1 181 ? 27.371 -18.241 -11.496 1.00 62.72 181 ALA A O 1
ATOM 1406 N N . ASN A 1 182 ? 29.419 -18.130 -10.585 1.00 75.12 182 ASN A N 1
ATOM 1407 C CA . ASN A 1 182 ? 29.304 -16.745 -10.116 1.00 75.12 182 ASN A CA 1
ATOM 1408 C C . ASN A 1 182 ? 30.364 -15.817 -10.730 1.00 75.12 182 ASN A C 1
ATOM 1410 O O . ASN A 1 182 ? 30.405 -14.625 -10.414 1.00 75.12 182 ASN A O 1
ATOM 1414 N N . SER A 1 183 ? 31.208 -16.349 -11.618 1.00 78.12 183 SER A N 1
ATOM 1415 C CA . SER A 1 183 ? 32.284 -15.604 -12.258 1.00 78.12 183 SER A CA 1
ATOM 1416 C C . SER A 1 183 ? 32.347 -15.828 -13.771 1.00 78.12 183 SER A C 1
ATOM 1418 O O . SER A 1 183 ? 31.869 -16.824 -14.317 1.00 78.12 183 SER A O 1
ATOM 1420 N N . ASP A 1 184 ? 33.002 -14.898 -14.474 1.00 76.94 184 ASP A N 1
ATOM 1421 C CA . ASP A 1 184 ? 33.309 -15.058 -15.901 1.00 76.94 184 ASP A CA 1
ATOM 1422 C C . ASP A 1 184 ? 34.180 -16.301 -16.165 1.00 76.94 184 ASP A C 1
ATOM 1424 O O . ASP A 1 184 ? 34.097 -16.883 -17.242 1.00 76.94 184 ASP A O 1
ATOM 1428 N N . LYS A 1 185 ? 35.015 -16.711 -15.198 1.00 82.06 185 LYS A N 1
ATOM 1429 C CA . LYS A 1 185 ? 35.880 -17.891 -15.321 1.00 82.06 185 LYS A CA 1
ATOM 1430 C C . LYS A 1 185 ? 35.049 -19.174 -15.335 1.00 82.06 185 LYS A C 1
ATOM 1432 O O . LYS A 1 185 ? 35.279 -20.022 -16.193 1.00 82.06 185 LYS A O 1
ATOM 1437 N N . ASP A 1 186 ? 34.069 -19.275 -14.439 1.00 81.88 186 ASP A N 1
ATOM 1438 C CA . ASP A 1 186 ? 33.189 -20.445 -14.356 1.00 81.88 186 ASP A CA 1
ATOM 1439 C C . ASP A 1 186 ? 32.361 -20.589 -15.632 1.00 81.88 186 ASP A C 1
ATOM 1441 O O . ASP A 1 186 ? 32.271 -21.684 -16.183 1.00 81.88 186 ASP A O 1
ATOM 1445 N N . ARG A 1 187 ? 31.839 -19.472 -16.162 1.00 86.06 187 ARG A N 1
ATOM 1446 C CA . ARG A 1 187 ? 31.107 -19.458 -17.438 1.00 86.06 187 ARG A CA 1
ATOM 1447 C C . ARG A 1 187 ? 31.930 -20.057 -18.577 1.00 86.06 187 ARG A C 1
ATOM 1449 O O . ARG A 1 187 ? 31.434 -20.889 -19.334 1.00 86.06 187 ARG A O 1
ATOM 1456 N N . GLU A 1 188 ? 33.178 -19.616 -18.722 1.00 86.12 188 GLU A N 1
ATOM 1457 C CA . GLU A 1 188 ? 34.055 -20.097 -19.794 1.00 86.12 188 GLU A CA 1
ATOM 1458 C C . GLU A 1 188 ? 34.453 -21.566 -19.605 1.00 86.12 188 GLU A C 1
ATOM 1460 O O . GLU A 1 188 ? 34.577 -22.295 -20.592 1.00 86.12 188 GLU A O 1
ATOM 1465 N N . GLN A 1 189 ? 34.603 -22.016 -18.356 1.00 85.06 189 GLN A N 1
ATOM 1466 C CA . GLN A 1 189 ? 34.868 -23.416 -18.032 1.00 85.06 189 GLN A CA 1
ATOM 1467 C C . GLN A 1 189 ? 33.667 -24.316 -18.354 1.00 85.06 189 GLN A C 1
ATOM 1469 O O . GLN A 1 189 ? 33.852 -25.373 -18.956 1.00 85.06 189 GLN A O 1
ATOM 1474 N N . ILE A 1 190 ? 32.448 -23.889 -18.010 1.00 85.69 190 ILE A N 1
ATOM 1475 C CA . ILE A 1 190 ? 31.207 -24.601 -18.351 1.00 85.69 190 ILE A CA 1
ATOM 1476 C C . ILE A 1 190 ? 31.074 -24.732 -19.867 1.00 85.69 190 ILE A C 1
ATOM 1478 O O . ILE A 1 190 ? 30.753 -25.811 -20.361 1.00 85.69 190 ILE A O 1
ATOM 1482 N N . LEU A 1 191 ? 31.381 -23.663 -20.612 1.00 87.75 191 LEU A N 1
ATOM 1483 C CA . LEU A 1 191 ? 31.384 -23.706 -22.072 1.00 87.75 191 LEU A CA 1
ATOM 1484 C C . LEU A 1 191 ? 32.348 -24.765 -22.612 1.00 87.75 191 LEU A C 1
ATOM 1486 O O . LEU A 1 191 ? 31.942 -25.579 -23.437 1.00 87.75 191 LEU A O 1
ATOM 1490 N N . SER A 1 192 ? 33.589 -24.799 -22.119 1.00 85.94 192 SER A N 1
ATOM 1491 C CA . SER A 1 192 ? 34.564 -25.814 -22.536 1.00 85.94 192 SER A CA 1
ATOM 1492 C C . SER A 1 192 ? 34.082 -27.235 -22.228 1.00 85.94 192 SER A C 1
ATOM 1494 O O . SER A 1 192 ? 34.081 -28.084 -23.113 1.00 85.94 192 SER A O 1
ATOM 1496 N N . GLN A 1 193 ? 33.595 -27.480 -21.008 1.00 85.44 193 GLN A N 1
ATOM 1497 C CA . GLN A 1 193 ? 33.130 -28.806 -20.583 1.00 85.44 193 GLN A CA 1
ATOM 1498 C C . GLN A 1 193 ? 31.904 -29.285 -21.371 1.00 85.44 193 GLN A C 1
ATOM 1500 O O . GLN A 1 193 ? 31.791 -30.467 -21.690 1.00 85.44 193 GLN A O 1
ATOM 1505 N N . ALA A 1 194 ? 30.973 -28.383 -21.683 1.00 84.31 194 ALA A N 1
ATOM 1506 C CA . ALA A 1 194 ? 29.798 -28.713 -22.480 1.00 84.31 194 ALA A CA 1
ATOM 1507 C C . ALA A 1 194 ? 30.181 -29.075 -23.923 1.00 84.31 194 ALA A C 1
ATOM 1509 O O . ALA A 1 194 ? 29.656 -30.040 -24.475 1.00 84.31 194 ALA A O 1
ATOM 1510 N N . VAL A 1 195 ? 31.129 -28.342 -24.513 1.00 84.62 195 VAL A N 1
ATOM 1511 C CA . VAL A 1 195 ? 31.646 -28.625 -25.860 1.00 84.62 195 VAL A CA 1
ATOM 1512 C C . VAL A 1 195 ? 32.389 -29.962 -25.897 1.00 84.62 195 VAL A C 1
ATOM 1514 O O . VAL A 1 195 ? 32.121 -30.762 -26.787 1.00 84.62 195 VAL A O 1
ATOM 1517 N N . GLU A 1 196 ? 33.249 -30.252 -24.914 1.00 84.62 196 GLU A N 1
ATOM 1518 C CA . GLU A 1 196 ? 33.957 -31.543 -24.799 1.00 84.62 196 GLU A CA 1
ATOM 1519 C C . GLU A 1 196 ? 33.000 -32.740 -24.696 1.00 84.62 196 GLU A C 1
ATOM 1521 O O . GLU A 1 196 ? 33.292 -33.821 -25.202 1.00 84.62 196 GLU A O 1
ATOM 1526 N N . ARG A 1 197 ? 31.834 -32.546 -24.069 1.00 86.31 197 ARG A N 1
ATOM 1527 C CA . ARG A 1 197 ? 30.783 -33.569 -23.946 1.00 86.31 197 ARG A CA 1
ATOM 1528 C C . ARG A 1 197 ? 29.872 -33.665 -25.172 1.00 86.31 197 ARG A C 1
ATOM 1530 O O . ARG A 1 197 ? 28.932 -34.455 -25.151 1.00 86.31 197 ARG A O 1
ATOM 1537 N N . GLY A 1 198 ? 30.107 -32.861 -26.208 1.00 87.12 198 GLY A N 1
ATOM 1538 C CA . GLY A 1 198 ? 29.260 -32.819 -27.397 1.00 87.12 198 GLY A CA 1
ATOM 1539 C C . GLY A 1 198 ? 27.844 -32.323 -27.101 1.00 87.12 198 GLY A C 1
ATOM 1540 O O . GLY A 1 198 ? 26.884 -32.888 -27.622 1.00 87.12 198 GLY A O 1
ATOM 1541 N N . ALA A 1 199 ? 27.702 -31.303 -26.244 1.00 89.25 199 ALA A N 1
ATOM 1542 C CA . ALA A 1 199 ? 26.404 -30.725 -25.902 1.00 89.25 199 ALA A CA 1
ATOM 1543 C C . ALA A 1 199 ? 25.591 -30.337 -27.150 1.00 89.25 199 ALA A C 1
ATOM 1545 O O . ALA A 1 199 ? 26.133 -30.032 -28.218 1.00 89.25 199 ALA A O 1
ATOM 1546 N N . GLU A 1 200 ? 24.269 -30.316 -26.999 1.00 92.38 200 GLU A N 1
ATOM 1547 C CA . GLU A 1 200 ? 23.346 -30.010 -28.087 1.00 92.38 200 GLU A CA 1
ATOM 1548 C C . GLU A 1 200 ? 22.583 -28.705 -27.830 1.00 92.38 200 GLU A C 1
ATOM 1550 O O . GLU A 1 200 ? 22.095 -28.450 -26.725 1.00 92.38 200 GLU A O 1
ATOM 1555 N N . LEU A 1 201 ? 22.431 -27.899 -28.881 1.00 93.56 201 LEU A N 1
ATOM 1556 C CA . LEU A 1 201 ? 21.480 -26.794 -28.958 1.00 93.56 201 LEU A CA 1
ATOM 1557 C C . LEU A 1 201 ? 20.313 -27.187 -29.866 1.00 93.56 201 LEU A C 1
ATOM 1559 O O . LEU A 1 201 ? 20.492 -27.856 -30.880 1.00 93.56 201 LEU A O 1
ATOM 1563 N N . VAL A 1 202 ? 19.115 -26.732 -29.527 1.00 93.12 202 VAL A N 1
ATOM 1564 C CA . VAL A 1 202 ? 17.894 -26.919 -30.312 1.00 93.12 202 VAL A CA 1
ATOM 1565 C C . VAL A 1 202 ? 17.544 -25.604 -30.997 1.00 93.12 202 VAL A C 1
ATOM 1567 O O . VAL A 1 202 ? 17.507 -24.562 -30.338 1.00 93.12 202 VAL A O 1
ATOM 1570 N N . ILE A 1 203 ? 17.272 -25.664 -32.302 1.00 94.19 203 ILE A N 1
ATOM 1571 C CA . ILE A 1 203 ? 16.745 -24.550 -33.093 1.00 94.19 203 ILE A CA 1
ATOM 1572 C C . ILE A 1 203 ? 15.229 -24.692 -33.194 1.00 94.19 203 ILE A C 1
ATOM 1574 O O . ILE A 1 203 ? 14.712 -25.727 -33.623 1.00 94.19 203 ILE A O 1
ATOM 1578 N N . GLU A 1 204 ? 14.525 -23.637 -32.803 1.00 92.94 204 GLU A N 1
ATOM 1579 C CA . GLU A 1 204 ? 13.069 -23.581 -32.778 1.00 92.94 204 GLU A CA 1
ATOM 1580 C C . GLU A 1 204 ? 12.551 -22.417 -33.621 1.00 92.94 204 GLU A C 1
ATOM 1582 O O . GLU A 1 204 ? 13.188 -21.364 -33.714 1.00 92.94 204 GLU A O 1
ATOM 1587 N N . ALA A 1 205 ? 11.372 -22.602 -34.208 1.00 92.56 205 ALA A N 1
ATOM 1588 C CA . ALA A 1 205 ? 10.684 -21.620 -35.028 1.00 92.56 205 ALA A CA 1
ATOM 1589 C C . ALA A 1 205 ? 9.291 -21.318 -34.463 1.00 92.56 205 ALA A C 1
ATOM 1591 O O . ALA A 1 205 ? 8.560 -22.220 -34.065 1.00 92.56 205 ALA A O 1
ATOM 1592 N N . GLN A 1 206 ? 8.909 -20.046 -34.453 1.00 92.00 206 GLN A N 1
ATOM 1593 C CA . GLN A 1 206 ? 7.566 -19.575 -34.112 1.00 92.00 206 GLN A CA 1
ATOM 1594 C C . GLN A 1 206 ? 6.975 -18.850 -35.321 1.00 92.00 206 GLN A C 1
ATOM 1596 O O . GLN A 1 206 ? 7.659 -18.033 -35.934 1.00 92.00 206 GLN A O 1
ATOM 1601 N N . SER A 1 207 ? 5.699 -19.082 -35.639 1.00 88.00 207 SER A N 1
ATOM 1602 C CA . SER A 1 207 ? 5.011 -18.344 -36.710 1.00 88.00 207 SER A CA 1
ATOM 1603 C C . SER A 1 207 ? 5.036 -16.831 -36.460 1.00 88.00 207 SER A C 1
ATOM 1605 O O . SER A 1 207 ? 4.691 -16.363 -35.376 1.00 88.00 207 SER A O 1
ATOM 1607 N N . ALA A 1 208 ? 5.415 -16.053 -37.475 1.00 84.75 208 ALA A N 1
ATOM 1608 C CA . ALA A 1 208 ? 5.421 -14.592 -37.418 1.00 84.75 208 ALA A CA 1
ATOM 1609 C C . ALA A 1 208 ? 4.040 -13.960 -37.672 1.00 84.75 208 ALA A C 1
ATOM 1611 O O . ALA A 1 208 ? 3.893 -12.752 -37.502 1.00 84.75 208 ALA A O 1
ATOM 1612 N N . ILE A 1 209 ? 3.048 -14.761 -38.077 1.00 78.56 209 ILE A N 1
ATOM 1613 C CA . ILE A 1 209 ? 1.704 -14.296 -38.462 1.00 78.56 209 ILE A CA 1
ATOM 1614 C C . ILE A 1 209 ? 0.671 -14.619 -37.365 1.00 78.56 209 ILE A C 1
ATOM 1616 O O . ILE A 1 209 ? -0.294 -13.880 -37.181 1.00 78.56 209 ILE A O 1
ATOM 1620 N N . GLY A 1 210 ? 0.873 -15.698 -36.602 1.00 72.62 210 GLY A N 1
ATOM 1621 C CA . GLY A 1 210 ? -0.033 -16.104 -35.525 1.00 72.62 210 GLY A CA 1
ATOM 1622 C C . GLY A 1 210 ? 0.205 -15.340 -34.219 1.00 72.62 210 GLY A C 1
ATOM 1623 O O . GLY A 1 210 ? 1.327 -15.300 -33.713 1.00 72.62 210 GLY A O 1
ATOM 1624 N N . LYS A 1 211 ? -0.856 -14.786 -33.616 1.00 59.28 211 LYS A N 1
ATOM 1625 C CA . LYS A 1 211 ? -0.796 -14.283 -32.233 1.00 59.28 211 LYS A CA 1
ATOM 1626 C C . LYS A 1 211 ? -0.580 -15.474 -31.285 1.00 59.28 211 LYS A C 1
ATOM 1628 O O . LYS A 1 211 ? -1.396 -16.386 -31.266 1.00 59.28 211 LYS A O 1
ATOM 1633 N N . ASN A 1 212 ? 0.504 -15.455 -30.506 1.00 72.19 212 ASN A N 1
ATOM 1634 C CA . ASN A 1 212 ? 0.856 -16.455 -29.480 1.00 72.19 212 ASN A CA 1
ATOM 1635 C C . ASN A 1 212 ? 1.158 -17.886 -29.978 1.00 72.19 212 ASN A C 1
ATOM 1637 O O . ASN A 1 212 ? 0.997 -18.840 -29.220 1.00 72.19 212 ASN A O 1
ATOM 1641 N N . ALA A 1 213 ? 1.629 -18.064 -31.217 1.00 80.00 213 ALA A N 1
ATOM 1642 C CA . ALA A 1 213 ? 2.064 -19.383 -31.690 1.00 80.00 213 ALA A CA 1
ATOM 1643 C C . ALA A 1 213 ? 3.221 -19.951 -30.827 1.00 80.00 213 ALA A C 1
ATOM 1645 O O . ALA A 1 213 ? 4.085 -19.182 -30.397 1.00 80.00 213 ALA A O 1
ATOM 1646 N N . PRO A 1 214 ? 3.289 -21.270 -30.568 1.00 87.25 214 PRO A N 1
ATOM 1647 C CA . PRO A 1 214 ? 4.408 -21.864 -29.837 1.00 87.25 214 PRO A CA 1
ATOM 1648 C C . PRO A 1 214 ? 5.700 -21.862 -30.672 1.00 87.25 214 PRO A C 1
ATOM 1650 O O . PRO A 1 214 ? 5.664 -21.819 -31.901 1.00 87.25 214 PRO A O 1
ATOM 1653 N N . PHE A 1 215 ? 6.851 -21.929 -29.995 1.00 89.94 215 PHE A N 1
ATOM 1654 C CA . PHE A 1 215 ? 8.132 -22.241 -30.633 1.00 89.94 215 PHE A CA 1
ATOM 1655 C C . PHE A 1 215 ? 8.236 -23.753 -30.824 1.00 89.94 215 PHE A C 1
ATOM 1657 O O . PHE A 1 215 ? 8.207 -24.499 -29.846 1.00 89.94 215 PHE A O 1
ATOM 1664 N N . LEU A 1 216 ? 8.360 -24.191 -32.073 1.00 89.94 216 LEU A N 1
ATOM 1665 C CA . LEU A 1 216 ? 8.449 -25.596 -32.447 1.00 89.94 216 LEU A CA 1
ATOM 1666 C C . LEU A 1 216 ? 9.884 -25.941 -32.866 1.00 89.94 216 LEU A C 1
ATOM 1668 O O . LEU A 1 216 ? 10.460 -25.228 -33.692 1.00 89.94 216 LEU A O 1
ATOM 1672 N N . PRO A 1 217 ? 10.488 -27.005 -32.314 1.00 90.06 217 PRO A N 1
ATOM 1673 C CA . PRO A 1 217 ? 11.832 -27.427 -32.689 1.00 90.06 217 PRO A CA 1
ATOM 1674 C C . PRO A 1 217 ? 11.862 -28.009 -34.101 1.00 90.06 217 PRO A C 1
ATOM 1676 O O . PRO A 1 217 ? 10.984 -28.787 -34.454 1.00 90.06 217 PRO A O 1
ATOM 1679 N N . PHE A 1 218 ? 12.886 -27.676 -34.890 1.00 89.81 218 PHE A N 1
ATOM 1680 C CA . PHE A 1 218 ? 13.014 -28.183 -36.267 1.00 89.81 218 PHE A CA 1
ATOM 1681 C C . PHE A 1 218 ? 14.448 -28.551 -36.684 1.00 89.81 218 PHE A C 1
ATOM 1683 O O . PHE A 1 218 ? 14.642 -29.153 -37.735 1.00 89.81 218 PHE A O 1
ATOM 1690 N N . ALA A 1 219 ? 15.456 -28.220 -35.872 1.00 91.88 219 ALA A N 1
ATOM 1691 C CA . ALA A 1 219 ? 16.834 -28.657 -36.080 1.00 91.88 219 ALA A CA 1
ATOM 1692 C C . ALA A 1 219 ? 17.595 -28.720 -34.750 1.00 91.88 219 ALA A C 1
ATOM 1694 O O . ALA A 1 219 ? 17.212 -28.088 -33.761 1.00 91.88 219 ALA A O 1
ATOM 1695 N N . LYS A 1 220 ? 18.695 -29.470 -34.729 1.00 92.62 220 LYS A N 1
ATOM 1696 C CA . LYS A 1 220 ? 19.644 -29.533 -33.613 1.00 92.62 220 LYS A CA 1
ATOM 1697 C C . LYS A 1 220 ? 21.049 -29.223 -34.081 1.00 92.62 220 LYS A C 1
ATOM 1699 O O . LYS A 1 220 ? 21.428 -29.609 -35.181 1.00 92.62 220 LYS A O 1
ATOM 1704 N N . ILE A 1 221 ? 21.822 -28.592 -33.209 1.00 94.56 221 ILE A N 1
ATOM 1705 C CA . ILE A 1 221 ? 23.247 -28.350 -33.373 1.00 94.56 221 ILE A CA 1
ATOM 1706 C C . ILE A 1 221 ? 23.985 -29.134 -32.297 1.00 94.56 221 ILE A C 1
ATOM 1708 O O . ILE A 1 221 ? 23.795 -28.862 -31.116 1.00 94.56 221 ILE A O 1
ATOM 1712 N N . ARG A 1 222 ? 24.854 -30.059 -32.691 1.00 93.56 222 ARG A N 1
ATOM 1713 C CA . ARG A 1 222 ? 25.768 -30.745 -31.775 1.00 93.56 222 ARG A CA 1
ATOM 1714 C C . ARG A 1 222 ? 27.152 -30.115 -31.879 1.00 93.56 222 ARG A C 1
ATOM 1716 O O . ARG A 1 222 ? 27.665 -29.972 -32.989 1.00 93.56 222 ARG A O 1
ATOM 1723 N N . PHE A 1 223 ? 27.751 -29.737 -30.753 1.00 93.56 223 PHE A N 1
ATOM 1724 C CA . PHE A 1 223 ? 29.138 -29.265 -30.738 1.00 93.56 223 PHE A CA 1
ATOM 1725 C C . PHE A 1 223 ? 30.099 -30.409 -31.088 1.00 93.56 223 PHE A C 1
ATOM 1727 O O . PHE A 1 223 ? 29.952 -31.512 -30.567 1.00 93.56 223 PHE A O 1
ATOM 1734 N N . ASP A 1 224 ? 31.085 -30.139 -31.949 1.00 90.88 224 ASP A N 1
ATOM 1735 C CA . ASP A 1 224 ? 32.117 -31.116 -32.314 1.00 90.88 224 ASP A CA 1
ATOM 1736 C C . ASP A 1 224 ? 33.476 -30.755 -31.688 1.00 90.88 224 ASP A C 1
ATOM 1738 O O . ASP A 1 224 ? 34.085 -31.585 -31.018 1.00 90.88 224 ASP A O 1
ATOM 1742 N N . ARG A 1 225 ? 33.974 -29.527 -31.907 1.00 90.12 225 ARG A N 1
ATOM 1743 C CA . ARG A 1 225 ? 35.262 -29.060 -31.353 1.00 90.12 225 ARG A CA 1
ATOM 1744 C C . ARG A 1 225 ? 35.377 -27.539 -31.303 1.00 90.12 225 ARG A C 1
ATOM 1746 O O . ARG A 1 225 ? 34.766 -26.833 -32.105 1.00 90.12 225 ARG A O 1
ATOM 1753 N N . GLU A 1 226 ? 36.229 -27.033 -30.415 1.00 91.50 226 GLU A N 1
ATOM 1754 C CA . GLU A 1 226 ? 36.710 -25.648 -30.472 1.00 91.50 226 GLU A CA 1
ATOM 1755 C C . GLU A 1 226 ? 37.774 -25.492 -31.566 1.00 91.50 226 GLU A C 1
ATOM 1757 O O . GLU A 1 226 ? 38.592 -26.386 -31.789 1.00 91.50 226 GLU A O 1
ATOM 1762 N N . ILE A 1 227 ? 37.765 -24.350 -32.252 1.00 90.25 227 ILE A N 1
ATOM 1763 C CA . ILE A 1 227 ? 38.787 -23.993 -33.236 1.00 90.25 227 ILE A CA 1
ATOM 1764 C C . ILE A 1 227 ? 39.361 -22.613 -32.935 1.00 90.25 227 ILE A C 1
ATOM 1766 O O . ILE A 1 227 ? 38.647 -21.694 -32.527 1.00 90.25 227 ILE A O 1
ATOM 1770 N N . ASN A 1 228 ? 40.654 -22.449 -33.204 1.00 86.69 228 ASN A N 1
ATOM 1771 C CA . ASN A 1 228 ? 41.296 -21.145 -33.169 1.00 86.69 228 ASN A CA 1
ATOM 1772 C C . ASN A 1 228 ? 41.201 -20.497 -34.557 1.00 86.69 228 ASN A C 1
ATOM 1774 O O . ASN A 1 228 ? 41.658 -21.065 -35.548 1.00 86.69 228 ASN A O 1
ATOM 1778 N N . THR A 1 229 ? 40.601 -19.315 -34.629 1.00 87.00 229 THR A N 1
ATOM 1779 C CA . THR A 1 229 ? 40.553 -18.495 -35.843 1.00 87.00 229 THR A CA 1
ATOM 1780 C C . THR A 1 229 ? 40.810 -17.045 -35.473 1.00 87.00 229 THR A C 1
ATOM 1782 O O . THR A 1 229 ? 40.530 -16.638 -34.337 1.00 87.00 229 THR A O 1
ATOM 1785 N N . ASP A 1 230 ? 41.312 -16.256 -36.424 1.00 87.00 230 ASP A N 1
ATOM 1786 C CA . ASP A 1 230 ? 41.438 -14.818 -36.222 1.00 87.00 230 ASP A CA 1
ATOM 1787 C C . ASP A 1 230 ? 40.040 -14.221 -36.054 1.00 87.00 230 ASP A C 1
ATOM 1789 O O . ASP A 1 230 ? 39.272 -14.045 -37.004 1.00 87.00 230 ASP A O 1
ATOM 1793 N N . GLN A 1 231 ? 39.709 -13.927 -34.798 1.00 85.50 231 GLN A N 1
ATOM 1794 C CA . GLN A 1 231 ? 38.412 -13.392 -34.441 1.00 85.50 231 GLN A CA 1
ATOM 1795 C C . GLN A 1 231 ? 38.158 -12.060 -35.126 1.00 85.50 231 GLN A C 1
ATOM 1797 O O . GLN A 1 231 ? 36.998 -11.724 -35.272 1.00 85.50 231 GLN A O 1
ATOM 1802 N N . GLU A 1 232 ? 39.154 -11.273 -35.527 1.00 85.00 232 GLU A N 1
ATOM 1803 C CA . GLU A 1 232 ? 38.899 -10.002 -36.208 1.00 85.00 232 GLU A CA 1
ATOM 1804 C C . GLU A 1 232 ? 38.560 -10.197 -37.689 1.00 85.00 232 GLU A C 1
ATOM 1806 O O . GLU A 1 232 ? 37.681 -9.487 -38.182 1.00 85.00 232 GLU A O 1
ATOM 1811 N N . ALA A 1 233 ? 39.147 -11.206 -38.339 1.00 86.25 233 ALA A N 1
ATOM 1812 C CA . ALA A 1 233 ? 38.898 -11.533 -39.745 1.00 86.25 233 ALA A CA 1
ATOM 1813 C C . ALA A 1 233 ? 37.545 -12.235 -39.989 1.00 86.25 233 ALA A C 1
ATOM 1815 O O . ALA A 1 233 ? 37.047 -12.252 -41.112 1.00 86.25 233 ALA A O 1
ATOM 1816 N N . LEU A 1 234 ? 36.936 -12.822 -38.951 1.00 89.56 234 LEU A N 1
ATOM 1817 C CA . LEU A 1 234 ? 35.665 -13.549 -39.056 1.00 89.56 234 LEU A CA 1
ATOM 1818 C C . LEU A 1 234 ? 34.450 -12.605 -39.142 1.00 89.56 234 LEU A C 1
ATOM 1820 O O . LEU A 1 234 ? 34.108 -11.920 -38.175 1.00 89.56 234 LEU A O 1
ATOM 1824 N N . HIS A 1 235 ? 33.730 -12.589 -40.260 1.00 89.88 235 HIS A N 1
ATOM 1825 C CA . HIS A 1 235 ? 32.639 -11.640 -40.507 1.00 89.88 235 HIS A CA 1
ATOM 1826 C C . HIS A 1 235 ? 31.308 -12.336 -40.731 1.00 89.88 235 HIS A C 1
ATOM 1828 O O . HIS A 1 235 ? 31.095 -12.902 -41.794 1.00 89.88 235 HIS A O 1
ATOM 1834 N N . PHE A 1 236 ? 30.379 -12.227 -39.779 1.00 90.88 236 PHE A N 1
ATOM 1835 C CA . PHE A 1 236 ? 29.012 -12.708 -39.979 1.00 90.88 236 PHE A CA 1
ATOM 1836 C C . PHE A 1 236 ? 28.171 -11.678 -40.742 1.00 90.88 236 PHE A C 1
ATOM 1838 O O . PHE A 1 236 ? 28.108 -10.505 -40.360 1.00 90.88 236 PHE A O 1
ATOM 1845 N N . GLN A 1 237 ? 27.510 -12.135 -41.798 1.00 89.81 237 GLN A N 1
ATOM 1846 C CA . GLN A 1 237 ? 26.676 -11.360 -42.709 1.00 89.81 237 GLN A CA 1
ATOM 1847 C C . GLN A 1 237 ? 25.259 -11.958 -42.708 1.00 89.81 237 GLN A C 1
ATOM 1849 O O . GLN A 1 237 ? 24.968 -12.844 -43.516 1.00 89.81 237 GLN A O 1
ATOM 1854 N N . PRO A 1 238 ? 24.372 -11.528 -41.785 1.00 88.81 238 PRO A N 1
ATOM 1855 C CA . PRO A 1 238 ? 23.035 -12.101 -41.614 1.00 88.81 238 PRO A CA 1
ATOM 1856 C C . PRO A 1 238 ? 22.057 -11.595 -42.681 1.00 88.81 238 PRO A C 1
ATOM 1858 O O . PRO A 1 238 ? 21.053 -10.957 -42.372 1.00 88.81 238 PRO A O 1
ATOM 1861 N N . PHE A 1 239 ? 22.408 -11.819 -43.942 1.00 90.94 239 PHE A N 1
ATOM 1862 C CA . PHE A 1 239 ? 21.653 -11.431 -45.130 1.00 90.94 239 PHE A CA 1
ATOM 1863 C C . PHE A 1 239 ? 21.069 -12.670 -45.802 1.00 90.94 239 PHE A C 1
ATOM 1865 O O . PHE A 1 239 ? 21.445 -13.795 -45.461 1.00 90.94 239 PHE A O 1
ATOM 1872 N N . ALA A 1 240 ? 20.190 -12.461 -46.781 1.00 91.75 240 ALA A N 1
ATOM 1873 C CA . ALA A 1 240 ? 19.536 -13.544 -47.502 1.00 91.75 240 ALA A CA 1
ATOM 1874 C C . ALA A 1 240 ? 20.537 -14.604 -48.010 1.00 91.75 240 ALA A C 1
ATOM 1876 O O . ALA A 1 240 ? 21.582 -14.260 -48.574 1.00 91.75 240 ALA A O 1
ATOM 1877 N N . SER A 1 241 ? 20.246 -15.881 -47.742 1.00 91.75 241 SER A N 1
ATOM 1878 C CA . SER A 1 241 ? 20.976 -17.054 -48.252 1.00 91.75 241 SER A CA 1
ATOM 1879 C C . SER A 1 241 ? 20.240 -18.348 -47.893 1.00 91.75 241 SER A C 1
ATOM 1881 O O . SER A 1 241 ? 19.421 -18.357 -46.975 1.00 91.75 241 SER A O 1
ATOM 1883 N N . ARG A 1 242 ? 20.521 -19.448 -48.604 1.00 90.56 242 ARG A N 1
ATOM 1884 C CA . ARG A 1 242 ? 19.941 -20.791 -48.375 1.00 90.56 242 ARG A CA 1
ATOM 1885 C C . ARG A 1 242 ? 18.411 -20.785 -48.182 1.00 90.56 242 ARG A C 1
ATOM 1887 O O . ARG A 1 242 ? 17.869 -21.551 -47.394 1.00 90.56 242 ARG A O 1
ATOM 1894 N N . GLY A 1 243 ? 17.708 -19.893 -48.886 1.00 90.62 243 GLY A N 1
ATOM 1895 C CA . GLY A 1 243 ? 16.252 -19.740 -48.803 1.00 90.62 243 GLY A CA 1
ATOM 1896 C C . GLY A 1 243 ? 15.729 -18.982 -47.576 1.00 90.62 243 GLY A C 1
ATOM 1897 O O . GLY A 1 243 ? 14.522 -18.805 -47.478 1.00 90.62 243 GLY A O 1
ATOM 1898 N N . PHE A 1 244 ? 16.584 -18.509 -46.665 1.00 94.44 244 PHE A N 1
ATOM 1899 C CA . PHE A 1 244 ? 16.199 -17.658 -45.535 1.00 94.44 244 PHE A CA 1
ATOM 1900 C C . PHE A 1 244 ? 16.414 -16.184 -45.881 1.00 94.44 244 PHE A C 1
ATOM 1902 O O . PHE A 1 244 ? 17.544 -15.755 -46.106 1.00 94.44 244 PHE A O 1
ATOM 1909 N N . GLU A 1 245 ? 15.342 -15.396 -45.863 1.00 95.12 245 GLU A N 1
ATOM 1910 C CA . GLU A 1 245 ? 15.349 -13.959 -46.141 1.00 95.12 245 GLU A CA 1
ATOM 1911 C C . GLU A 1 245 ? 14.944 -13.158 -44.891 1.00 95.12 245 GLU A C 1
ATOM 1913 O O . GLU A 1 245 ? 13.776 -13.188 -44.491 1.00 95.12 245 GLU A O 1
ATOM 1918 N N . PRO A 1 246 ? 15.877 -12.444 -44.238 1.00 93.56 246 PRO A N 1
ATOM 1919 C CA . PRO A 1 246 ? 15.544 -11.570 -43.117 1.00 93.56 246 PRO A CA 1
ATOM 1920 C C . PRO A 1 246 ? 14.761 -10.343 -43.595 1.00 93.56 246 PRO A C 1
ATOM 1922 O O . PRO A 1 246 ? 15.083 -9.759 -44.629 1.00 93.56 246 PRO A O 1
ATOM 1925 N N . TYR A 1 247 ? 13.770 -9.894 -42.822 1.00 89.56 247 TYR A N 1
ATOM 1926 C CA . TYR A 1 247 ? 13.000 -8.691 -43.163 1.00 89.56 247 TYR A CA 1
ATOM 1927 C C . TYR A 1 247 ? 12.685 -7.808 -41.948 1.00 89.56 247 TYR A C 1
ATOM 1929 O O . TYR A 1 247 ? 12.850 -8.196 -40.792 1.00 89.56 247 TYR A O 1
ATOM 1937 N N . GLY A 1 248 ? 12.234 -6.580 -42.219 1.00 85.00 248 GLY A N 1
ATOM 1938 C CA . GLY A 1 248 ? 11.913 -5.568 -41.210 1.00 85.00 248 GLY A CA 1
ATOM 1939 C C . GLY A 1 248 ? 13.012 -4.519 -41.016 1.00 85.00 248 GLY A C 1
ATOM 1940 O O . GLY A 1 248 ? 14.107 -4.611 -41.566 1.00 85.00 248 GLY A O 1
ATOM 1941 N N . VAL A 1 249 ? 12.714 -3.496 -40.208 1.00 79.75 249 VAL A N 1
ATOM 1942 C CA . VAL A 1 249 ? 13.554 -2.289 -40.057 1.00 79.75 249 VAL A CA 1
ATOM 1943 C C . VAL A 1 249 ? 14.984 -2.617 -39.614 1.00 79.75 249 VAL A C 1
ATOM 1945 O O . VAL A 1 249 ? 15.944 -2.045 -40.130 1.00 79.75 249 VAL A O 1
ATOM 1948 N N . LEU A 1 250 ? 15.145 -3.560 -38.680 1.00 81.44 250 LEU A N 1
ATOM 1949 C CA . LEU A 1 250 ? 16.463 -3.940 -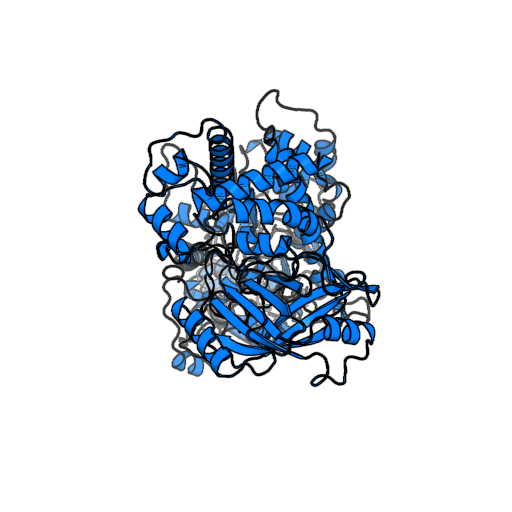38.173 1.00 81.44 250 LEU A CA 1
ATOM 1950 C C . LEU A 1 250 ? 17.297 -4.690 -39.225 1.00 81.44 250 LEU A C 1
ATOM 1952 O O . LEU A 1 250 ? 18.510 -4.497 -39.265 1.00 81.44 250 LEU A O 1
ATOM 1956 N N . ALA A 1 251 ? 16.672 -5.495 -40.090 1.00 85.69 251 ALA A N 1
ATOM 1957 C CA . ALA A 1 251 ? 17.365 -6.165 -41.192 1.00 85.69 251 ALA A CA 1
ATOM 1958 C C . ALA A 1 251 ? 17.955 -5.131 -42.168 1.00 85.69 251 ALA A C 1
ATOM 1960 O O . ALA A 1 251 ? 19.160 -5.137 -42.417 1.00 85.69 251 ALA A O 1
ATOM 1961 N N . THR A 1 252 ? 17.146 -4.152 -42.592 1.00 82.81 252 THR A N 1
ATOM 1962 C CA . THR A 1 252 ? 17.588 -3.048 -43.463 1.00 82.81 252 THR A CA 1
ATOM 1963 C C . THR A 1 252 ? 18.701 -2.205 -42.832 1.00 82.81 252 THR A C 1
ATOM 1965 O O . THR A 1 252 ? 19.618 -1.753 -43.518 1.00 82.81 252 THR A O 1
ATOM 1968 N N . LEU A 1 253 ? 18.655 -1.985 -41.513 1.00 81.75 253 LEU A N 1
ATOM 1969 C CA . LEU A 1 253 ? 19.714 -1.259 -40.812 1.00 81.75 253 LEU A CA 1
ATOM 1970 C C . LEU A 1 253 ? 21.024 -2.064 -40.768 1.00 81.75 253 LEU A C 1
ATOM 1972 O O . LEU A 1 253 ? 22.097 -1.498 -40.991 1.00 81.75 253 LEU A O 1
ATOM 1976 N N . ARG A 1 254 ? 20.953 -3.379 -40.512 1.00 86.50 254 ARG A N 1
ATOM 1977 C CA . ARG A 1 254 ? 22.128 -4.269 -40.469 1.00 86.50 254 ARG A CA 1
ATOM 1978 C C . ARG A 1 254 ? 22.876 -4.287 -41.803 1.00 86.50 254 ARG A C 1
ATOM 1980 O O . ARG A 1 254 ? 24.099 -4.179 -41.781 1.00 86.50 254 ARG A O 1
ATOM 1987 N N . GLU A 1 255 ? 22.169 -4.319 -42.934 1.00 85.88 255 GLU A N 1
ATOM 1988 C CA . GLU A 1 255 ? 22.761 -4.262 -44.286 1.00 85.88 255 GLU A CA 1
ATOM 1989 C C . GLU A 1 255 ? 23.640 -3.027 -44.526 1.00 85.88 255 GLU A C 1
ATOM 1991 O O . GLU A 1 255 ? 24.603 -3.085 -45.287 1.00 85.88 255 GLU A O 1
ATOM 1996 N N . ARG A 1 256 ? 23.347 -1.907 -43.854 1.00 84.75 256 ARG A N 1
ATOM 1997 C CA . ARG A 1 256 ? 24.141 -0.672 -43.950 1.00 84.75 256 ARG A CA 1
ATOM 1998 C C . ARG A 1 256 ? 25.237 -0.600 -42.895 1.00 84.75 256 ARG A C 1
ATOM 2000 O O . ARG A 1 256 ? 26.375 -0.251 -43.197 1.00 84.75 256 ARG A O 1
ATOM 2007 N N . VAL A 1 257 ? 24.899 -0.929 -41.652 1.00 84.31 257 VAL A N 1
ATOM 2008 C CA . VAL A 1 257 ? 25.784 -0.736 -40.498 1.00 84.31 257 VAL A CA 1
ATOM 2009 C C . VAL A 1 257 ? 26.913 -1.765 -40.456 1.00 84.31 257 VAL A C 1
ATOM 2011 O O . VAL A 1 257 ? 28.043 -1.412 -40.116 1.00 84.31 257 VAL A O 1
ATOM 2014 N N . TYR A 1 258 ? 26.637 -3.029 -40.796 1.00 85.56 258 TYR A N 1
ATOM 2015 C CA . TYR A 1 258 ? 27.616 -4.111 -40.654 1.00 85.56 258 TYR A CA 1
ATOM 2016 C C . TYR A 1 258 ? 28.824 -3.924 -41.578 1.00 85.56 258 TYR A C 1
ATOM 2018 O O . TYR A 1 258 ? 29.940 -3.942 -41.054 1.00 85.56 258 TYR A O 1
ATOM 2026 N N . PRO A 1 259 ? 28.653 -3.657 -42.890 1.00 87.12 259 PRO A N 1
ATOM 2027 C CA . PRO A 1 259 ? 29.788 -3.399 -43.769 1.00 87.12 259 PRO A CA 1
ATOM 2028 C C . PRO A 1 259 ? 30.623 -2.206 -43.300 1.00 87.12 259 PRO A C 1
ATOM 2030 O O . PRO A 1 259 ? 31.845 -2.306 -43.244 1.00 87.12 259 PRO A O 1
ATOM 2033 N N . VAL A 1 260 ? 29.989 -1.102 -42.887 1.00 84.25 260 VAL A N 1
ATOM 2034 C CA . VAL A 1 260 ? 30.714 0.094 -42.423 1.00 84.25 260 VAL A CA 1
ATOM 2035 C C . VAL A 1 260 ? 31.494 -0.185 -41.138 1.00 84.25 260 VAL A C 1
ATOM 2037 O O . VAL A 1 260 ? 32.662 0.183 -41.043 1.00 84.25 260 VAL A O 1
ATOM 2040 N N . SER A 1 261 ? 30.900 -0.884 -40.167 1.00 85.06 261 SER A N 1
ATOM 2041 C CA . SER A 1 261 ? 31.602 -1.272 -38.938 1.00 85.06 261 SER A CA 1
ATOM 2042 C C . SER A 1 261 ? 32.748 -2.258 -39.200 1.00 85.06 261 SER A C 1
ATOM 2044 O O . SER A 1 261 ? 33.799 -2.149 -38.570 1.00 85.06 261 SER A O 1
ATOM 2046 N N . GLN A 1 262 ? 32.576 -3.196 -40.139 1.00 86.19 262 GLN A N 1
ATOM 2047 C CA . GLN A 1 262 ? 33.614 -4.151 -40.544 1.00 86.19 262 GLN A CA 1
ATOM 2048 C C . GLN A 1 262 ? 34.804 -3.455 -41.213 1.00 86.19 262 GLN A C 1
ATOM 2050 O O . GLN A 1 262 ? 35.934 -3.690 -40.802 1.00 86.19 262 GLN A O 1
ATOM 2055 N N . HIS A 1 263 ? 34.563 -2.554 -42.170 1.00 85.31 263 HIS A N 1
ATOM 2056 C CA . HIS A 1 263 ? 35.632 -1.806 -42.846 1.00 85.31 263 HIS A CA 1
ATOM 2057 C C . HIS A 1 263 ? 36.358 -0.835 -41.906 1.00 85.31 263 HIS A C 1
ATOM 2059 O O . HIS A 1 263 ? 37.541 -0.560 -42.080 1.00 85.31 263 HIS A O 1
ATOM 2065 N N . ALA A 1 264 ? 35.651 -0.310 -40.904 1.00 83.12 264 ALA A N 1
ATOM 2066 C CA . ALA A 1 264 ? 36.180 0.676 -39.973 1.00 83.12 264 ALA A CA 1
ATOM 2067 C C . ALA A 1 264 ? 37.119 0.101 -38.899 1.00 83.12 264 ALA A C 1
ATOM 2069 O O . ALA A 1 264 ? 37.785 0.876 -38.208 1.00 83.12 264 ALA A O 1
ATOM 2070 N N . ARG A 1 265 ? 37.169 -1.223 -38.712 1.00 85.88 265 ARG A N 1
ATOM 2071 C CA . ARG A 1 265 ? 37.991 -1.889 -37.687 1.00 85.88 265 ARG A CA 1
ATOM 2072 C C . ARG A 1 265 ? 39.145 -2.685 -38.318 1.00 85.88 265 ARG A C 1
ATOM 2074 O O . ARG A 1 265 ? 39.103 -2.953 -39.514 1.00 85.88 265 ARG A O 1
ATOM 2081 N N . PRO A 1 266 ? 40.181 -3.056 -37.543 1.00 85.00 266 PRO A N 1
ATOM 2082 C CA . PRO A 1 266 ? 41.313 -3.809 -38.076 1.00 85.00 266 PRO A CA 1
ATOM 2083 C C . PRO A 1 266 ? 40.864 -5.175 -38.633 1.00 85.00 266 PRO A C 1
ATOM 2085 O O . PRO A 1 266 ? 40.124 -5.875 -37.940 1.00 85.00 266 PRO A O 1
ATOM 2088 N N . PRO A 1 267 ? 41.311 -5.585 -39.832 1.00 84.81 267 PRO A N 1
ATOM 2089 C CA . PRO A 1 267 ? 40.907 -6.840 -40.467 1.00 84.81 267 PRO A CA 1
ATOM 2090 C C . PRO A 1 267 ? 41.573 -8.084 -39.863 1.00 84.81 267 PRO A C 1
ATOM 2092 O O . PRO A 1 267 ? 41.165 -9.194 -40.184 1.00 84.81 267 PRO A O 1
ATOM 2095 N N . ASN A 1 268 ? 42.592 -7.935 -39.008 1.00 86.38 268 ASN A N 1
ATOM 2096 C CA . ASN A 1 268 ? 43.226 -9.051 -38.305 1.00 86.38 268 ASN A CA 1
ATOM 2097 C C . ASN A 1 268 ? 43.776 -8.651 -36.925 1.00 86.38 268 ASN A C 1
ATOM 2099 O O . ASN A 1 268 ? 43.986 -7.473 -36.605 1.00 86.38 268 ASN A O 1
ATOM 2103 N N . SER A 1 269 ? 44.030 -9.670 -36.109 1.00 83.25 269 SER A N 1
ATOM 2104 C CA . SER A 1 269 ? 44.564 -9.582 -34.747 1.00 83.25 269 SER A CA 1
ATOM 2105 C C . SER A 1 269 ? 45.922 -8.866 -34.657 1.00 83.25 269 SER A C 1
ATOM 2107 O O . SER A 1 269 ? 46.156 -8.107 -33.709 1.00 83.25 269 SER A O 1
ATOM 2109 N N . GLY A 1 270 ? 46.791 -9.032 -35.660 1.00 82.38 270 GLY A N 1
ATOM 2110 C CA . GLY A 1 270 ? 48.094 -8.363 -35.733 1.00 82.38 270 GLY A CA 1
ATOM 2111 C C . GLY A 1 270 ? 47.961 -6.843 -35.848 1.00 82.38 270 GLY A C 1
ATOM 2112 O O . GLY A 1 270 ? 48.538 -6.094 -35.057 1.00 82.38 270 GLY A O 1
ATOM 2113 N N . GLN A 1 271 ? 47.124 -6.370 -36.773 1.00 82.56 271 GLN A N 1
ATOM 2114 C CA . GLN A 1 271 ? 46.865 -4.940 -36.967 1.00 82.56 271 GLN A CA 1
ATOM 2115 C C . GLN A 1 271 ? 46.077 -4.321 -35.810 1.00 82.56 271 GLN A C 1
ATOM 2117 O O . GLN A 1 271 ? 46.308 -3.163 -35.454 1.00 82.56 271 GLN A O 1
ATOM 2122 N N . ARG A 1 272 ? 45.184 -5.091 -35.175 1.00 83.62 272 ARG A N 1
ATOM 2123 C CA . ARG A 1 272 ? 44.519 -4.662 -33.940 1.00 83.62 272 ARG A CA 1
ATOM 2124 C C . ARG A 1 272 ? 45.525 -4.414 -32.824 1.00 83.62 272 ARG A C 1
ATOM 2126 O O . ARG A 1 272 ? 45.474 -3.349 -32.214 1.00 83.62 272 ARG A O 1
ATOM 2133 N N . THR A 1 273 ? 46.451 -5.349 -32.615 1.00 81.69 273 THR A N 1
ATOM 2134 C CA . THR A 1 273 ? 47.512 -5.242 -31.601 1.00 81.69 273 THR A CA 1
ATOM 2135 C C . THR A 1 273 ? 48.404 -4.030 -31.859 1.00 81.69 273 THR A C 1
ATOM 2137 O O . THR A 1 273 ? 48.629 -3.238 -30.947 1.00 81.69 273 THR A O 1
ATOM 2140 N N . ALA A 1 274 ? 48.829 -3.817 -33.109 1.00 78.94 274 ALA A N 1
ATOM 2141 C CA . ALA A 1 274 ? 49.618 -2.645 -33.490 1.00 78.94 274 ALA A CA 1
ATOM 2142 C C . ALA A 1 274 ? 48.878 -1.320 -33.204 1.00 78.94 274 ALA A C 1
ATOM 2144 O O . ALA A 1 274 ? 49.452 -0.376 -32.660 1.00 78.94 274 ALA A O 1
ATOM 2145 N N . ARG A 1 275 ? 47.572 -1.253 -33.501 1.00 78.31 275 ARG A N 1
ATOM 2146 C CA . ARG A 1 275 ? 46.735 -0.071 -33.218 1.00 78.31 275 ARG A CA 1
ATOM 2147 C 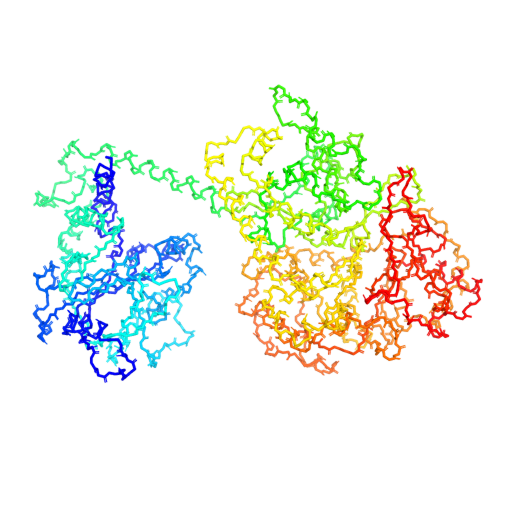C . ARG A 1 275 ? 46.397 0.113 -31.739 1.00 78.31 275 ARG A C 1
ATOM 2149 O O . ARG A 1 275 ? 46.157 1.242 -31.319 1.00 78.31 275 ARG A O 1
ATOM 2156 N N . ASP A 1 276 ? 46.346 -0.959 -30.951 1.00 77.69 276 ASP A N 1
ATOM 2157 C CA . ASP A 1 276 ? 46.208 -0.873 -29.493 1.00 77.69 276 ASP A CA 1
ATOM 2158 C C . ASP A 1 276 ? 47.504 -0.340 -28.856 1.00 77.69 276 ASP A C 1
ATOM 2160 O O . ASP A 1 276 ? 47.428 0.533 -27.992 1.00 77.69 276 ASP A O 1
ATOM 2164 N N . GLN A 1 277 ? 48.677 -0.772 -29.338 1.00 79.12 277 GLN A N 1
ATOM 2165 C CA . GLN A 1 277 ? 49.987 -0.268 -28.895 1.00 79.12 277 GLN A CA 1
ATOM 2166 C C . GLN A 1 277 ? 50.193 1.222 -29.206 1.00 79.12 277 GLN A C 1
ATOM 2168 O O . GLN A 1 277 ? 50.791 1.934 -28.404 1.00 79.12 277 GLN A O 1
ATOM 2173 N N . ALA A 1 278 ? 49.651 1.717 -30.325 1.00 73.25 278 ALA A N 1
ATOM 2174 C CA . ALA A 1 278 ? 49.676 3.143 -30.664 1.00 73.25 278 ALA A CA 1
ATOM 2175 C C . ALA A 1 278 ? 48.812 4.021 -29.728 1.00 73.25 278 ALA A C 1
ATOM 2177 O O . ALA A 1 278 ? 48.985 5.236 -29.682 1.00 73.25 278 ALA A O 1
ATOM 2178 N N . GLY A 1 279 ? 47.885 3.430 -28.966 1.00 73.94 279 GLY A N 1
ATOM 2179 C CA . GLY A 1 279 ? 47.083 4.131 -27.964 1.00 73.94 279 GLY A CA 1
ATOM 2180 C C . GLY A 1 279 ? 45.829 4.841 -28.499 1.00 73.94 279 GLY A C 1
ATOM 2181 O O . GLY A 1 279 ? 45.678 5.152 -29.682 1.00 73.94 279 GLY A O 1
ATOM 2182 N N . PHE A 1 280 ? 44.888 5.110 -27.586 1.00 73.81 280 PHE A N 1
ATOM 2183 C CA . PHE A 1 280 ? 43.572 5.688 -27.899 1.00 73.81 280 PHE A CA 1
ATOM 2184 C C . PHE A 1 280 ? 43.656 7.068 -28.570 1.00 73.81 280 PHE A C 1
ATOM 2186 O O . PHE A 1 280 ? 42.910 7.329 -29.511 1.00 73.81 280 PHE A O 1
ATOM 2193 N N . PHE A 1 281 ? 44.586 7.925 -28.139 1.00 70.06 281 PHE A N 1
ATOM 2194 C CA . PHE A 1 281 ? 44.757 9.266 -28.707 1.00 70.06 281 PHE A CA 1
ATOM 2195 C C . PHE A 1 281 ? 45.171 9.233 -30.184 1.00 70.06 281 PHE A C 1
ATOM 2197 O O . PHE A 1 281 ? 44.614 9.984 -30.985 1.00 70.06 281 PHE A O 1
ATOM 2204 N N . CYS A 1 282 ? 46.058 8.314 -30.582 1.00 70.19 282 CYS A N 1
ATOM 2205 C CA . CYS A 1 282 ? 46.413 8.140 -31.993 1.00 70.19 282 CYS A CA 1
ATOM 2206 C C . CYS A 1 282 ? 45.193 7.714 -32.825 1.00 70.19 282 CYS A C 1
ATOM 2208 O O . CYS A 1 282 ? 44.966 8.265 -33.903 1.00 70.19 282 CYS A O 1
ATOM 2210 N N . ARG A 1 283 ? 44.349 6.808 -32.305 1.00 78.25 283 ARG A N 1
ATOM 2211 C CA . ARG A 1 283 ? 43.102 6.401 -32.980 1.00 78.25 283 ARG A CA 1
ATOM 2212 C C . ARG A 1 283 ? 42.096 7.539 -33.104 1.00 78.25 283 ARG A C 1
ATOM 2214 O O . ARG A 1 283 ? 41.458 7.666 -34.144 1.00 78.25 283 ARG A O 1
ATOM 2221 N N . LEU A 1 284 ? 41.962 8.364 -32.067 1.00 70.94 284 LEU A N 1
ATOM 2222 C CA . LEU A 1 284 ? 41.053 9.511 -32.071 1.00 70.94 284 LEU A CA 1
ATOM 2223 C C . LEU A 1 284 ? 41.433 10.533 -33.154 1.00 70.94 284 LEU A C 1
ATOM 2225 O O . LEU A 1 284 ? 40.550 11.083 -33.806 1.00 70.94 284 LEU A O 1
ATOM 2229 N N . LEU A 1 285 ? 42.735 10.741 -33.381 1.00 66.00 285 LEU A N 1
ATOM 2230 C CA . LEU A 1 285 ? 43.251 11.683 -34.379 1.00 66.00 285 LEU A CA 1
ATOM 2231 C C . LEU A 1 285 ? 43.205 11.150 -35.825 1.00 66.00 285 LEU A C 1
ATOM 2233 O O . LEU A 1 285 ? 42.956 11.930 -36.743 1.00 66.00 285 LEU A O 1
ATOM 2237 N N . HIS A 1 286 ? 43.429 9.847 -36.039 1.00 67.19 286 HIS A N 1
ATOM 2238 C CA . HIS A 1 286 ? 43.504 9.237 -37.384 1.00 67.19 286 HIS A CA 1
ATOM 2239 C C . HIS A 1 286 ? 42.161 8.683 -37.876 1.00 67.19 286 HIS A C 1
ATOM 2241 O O . HIS A 1 286 ? 41.975 8.495 -39.079 1.00 67.19 286 HIS A O 1
ATOM 2247 N N . GLY A 1 287 ? 41.212 8.463 -36.964 1.00 69.88 287 GLY A N 1
ATOM 2248 C CA . GLY A 1 287 ? 39.898 7.924 -37.281 1.00 69.88 287 GLY A CA 1
ATOM 2249 C C . GLY A 1 287 ? 39.876 6.393 -37.437 1.00 69.88 287 GLY A C 1
ATOM 2250 O O . GLY A 1 287 ? 40.768 5.682 -36.948 1.00 69.88 287 GLY A O 1
ATOM 2251 N N . PRO A 1 288 ? 38.802 5.859 -38.054 1.00 77.50 288 PRO A N 1
ATOM 2252 C CA . PRO A 1 288 ? 38.651 4.435 -38.344 1.00 77.50 288 PRO A CA 1
ATOM 2253 C C . PRO A 1 288 ? 39.838 3.834 -39.104 1.00 77.50 288 PRO A C 1
ATOM 2255 O O . PRO A 1 288 ? 40.595 4.551 -39.754 1.00 77.50 288 PRO A O 1
ATOM 2258 N N . TYR A 1 289 ? 39.988 2.511 -39.031 1.00 77.00 289 TYR A N 1
ATOM 2259 C CA . TYR A 1 289 ? 41.031 1.781 -39.752 1.00 77.00 289 TYR A CA 1
ATOM 2260 C C . TYR A 1 289 ? 40.988 2.057 -41.266 1.00 77.00 289 TYR A C 1
ATOM 2262 O O . TYR A 1 289 ? 39.916 2.130 -41.867 1.00 77.00 289 TYR A O 1
ATOM 2270 N N . SER A 1 290 ? 42.169 2.181 -41.876 1.00 73.19 290 SER A N 1
ATOM 2271 C CA . SER A 1 290 ? 42.364 2.308 -43.322 1.00 73.19 290 SER A CA 1
ATOM 2272 C C . SER A 1 290 ? 43.513 1.399 -43.762 1.00 73.19 290 SER A C 1
ATOM 2274 O O . SER A 1 290 ? 44.537 1.335 -43.090 1.00 73.19 290 SER A O 1
ATOM 2276 N N . ALA A 1 291 ? 43.399 0.749 -44.925 1.00 65.62 291 ALA A N 1
ATOM 2277 C CA . ALA A 1 291 ? 44.446 -0.133 -45.471 1.00 65.62 291 ALA A CA 1
ATOM 2278 C C . ALA A 1 291 ? 45.793 0.580 -45.734 1.00 65.62 291 ALA A C 1
ATOM 2280 O O . ALA A 1 291 ? 46.822 -0.062 -45.907 1.00 65.62 291 ALA A O 1
ATOM 2281 N N . THR A 1 292 ? 45.786 1.914 -45.749 1.00 61.34 292 THR A N 1
ATOM 2282 C CA . THR A 1 292 ? 46.965 2.783 -45.877 1.00 61.34 292 THR A CA 1
ATOM 2283 C C . THR A 1 292 ? 47.683 3.063 -44.548 1.00 61.34 292 THR A C 1
ATOM 2285 O O . THR A 1 292 ? 48.652 3.817 -44.548 1.00 61.34 292 THR A O 1
ATOM 2288 N N . ASP A 1 293 ? 47.196 2.540 -43.418 1.00 61.50 293 ASP A N 1
ATOM 2289 C CA . ASP A 1 293 ? 47.797 2.759 -42.097 1.00 61.50 293 ASP A CA 1
ATOM 2290 C C . ASP A 1 293 ? 49.059 1.891 -41.937 1.00 61.50 293 ASP A C 1
ATOM 2292 O O . ASP A 1 293 ? 48.978 0.692 -41.675 1.00 61.50 293 ASP A O 1
ATOM 2296 N N . ASP A 1 294 ? 50.244 2.497 -42.057 1.00 55.03 294 ASP A N 1
ATOM 2297 C CA . ASP A 1 294 ? 51.550 1.818 -41.966 1.00 55.03 294 ASP A CA 1
ATOM 2298 C C . ASP A 1 294 ? 52.002 1.484 -40.526 1.00 55.03 294 ASP A C 1
ATOM 2300 O O . ASP A 1 294 ? 53.120 1.016 -40.303 1.00 55.03 294 ASP A O 1
ATOM 2304 N N . GLY A 1 295 ? 51.144 1.732 -39.531 1.00 53.50 295 GLY A N 1
ATOM 2305 C CA . GLY A 1 295 ? 51.394 1.447 -38.115 1.00 53.50 295 GLY A CA 1
ATOM 2306 C C . GLY A 1 295 ? 52.538 2.246 -37.474 1.00 53.50 295 GLY A C 1
ATOM 2307 O O . GLY A 1 295 ? 52.790 2.061 -36.285 1.00 53.50 295 GLY A O 1
ATOM 2308 N N . ARG A 1 296 ? 53.230 3.130 -38.213 1.00 51.66 296 ARG A N 1
ATOM 2309 C CA . ARG A 1 296 ? 54.449 3.818 -37.743 1.00 51.66 296 ARG A CA 1
ATOM 2310 C C . ARG A 1 296 ? 54.313 5.334 -37.629 1.00 51.66 296 ARG A C 1
ATOM 2312 O O . ARG A 1 296 ? 55.174 5.962 -37.016 1.00 51.66 296 ARG A O 1
ATOM 2319 N N . ARG A 1 297 ? 53.257 5.950 -38.169 1.00 53.81 297 ARG A N 1
ATOM 2320 C CA . ARG A 1 297 ? 53.097 7.417 -38.159 1.00 53.81 297 ARG A CA 1
ATOM 2321 C C . ARG A 1 297 ? 51.825 7.856 -37.433 1.00 53.81 297 ARG A C 1
ATOM 2323 O O . ARG A 1 297 ? 50.767 7.924 -38.036 1.00 53.81 297 ARG A O 1
ATOM 2330 N N . CYS A 1 298 ? 51.948 8.261 -36.166 1.00 54.31 298 CYS A N 1
ATOM 2331 C CA . CYS A 1 298 ? 50.876 8.940 -35.416 1.00 54.31 298 CYS A CA 1
ATOM 2332 C C . CYS A 1 298 ? 50.760 10.454 -35.760 1.00 54.31 298 CYS A C 1
ATOM 2334 O O . CYS A 1 298 ? 50.175 11.223 -35.006 1.00 54.31 298 CYS A O 1
ATOM 2336 N N . PHE A 1 299 ? 51.301 10.920 -36.894 1.00 45.72 299 PHE A N 1
ATOM 2337 C CA . PHE A 1 299 ? 51.425 12.360 -37.193 1.00 45.72 299 PHE A CA 1
ATOM 2338 C C . PHE A 1 299 ? 50.822 12.821 -38.534 1.00 45.72 299 PHE A C 1
ATOM 2340 O O . PHE A 1 299 ? 51.065 13.953 -38.945 1.00 45.72 299 PHE A O 1
ATOM 2347 N N . SER A 1 300 ? 50.009 12.009 -39.224 1.00 48.06 300 SER A N 1
ATOM 2348 C CA . SER A 1 300 ? 49.352 12.433 -40.477 1.00 48.06 300 SER A CA 1
ATOM 2349 C C . SER A 1 300 ? 47.842 12.627 -40.265 1.00 48.06 300 SER A C 1
ATOM 2351 O O . SER A 1 300 ? 47.066 11.672 -40.237 1.00 48.06 300 SER A O 1
ATOM 2353 N N . LEU A 1 301 ? 47.422 13.885 -40.101 1.00 46.00 301 LEU A N 1
ATOM 2354 C CA . LEU A 1 301 ? 46.043 14.282 -39.802 1.00 46.00 301 LEU A CA 1
ATOM 2355 C C . LEU A 1 301 ? 45.137 14.147 -41.050 1.00 46.00 301 LEU A C 1
ATOM 2357 O O . LEU A 1 301 ? 45.230 14.955 -41.976 1.00 46.00 301 LEU A O 1
ATOM 2361 N N . ARG A 1 302 ? 44.209 13.178 -41.088 1.00 53.84 302 ARG A N 1
ATOM 2362 C CA . ARG A 1 302 ? 43.126 13.166 -42.096 1.00 53.84 302 ARG A CA 1
ATOM 2363 C C . ARG A 1 302 ? 42.057 14.196 -41.700 1.00 53.84 302 ARG A C 1
ATOM 2365 O O . ARG A 1 302 ? 41.283 13.973 -40.777 1.00 53.84 302 ARG A O 1
ATOM 2372 N N . ARG A 1 303 ? 42.007 15.337 -42.401 1.00 51.75 303 ARG A N 1
ATOM 2373 C CA . ARG A 1 303 ? 41.133 16.491 -42.080 1.00 51.75 303 ARG A CA 1
ATOM 2374 C C . ARG A 1 303 ? 39.619 16.250 -42.227 1.00 51.75 303 ARG A C 1
ATOM 2376 O O . ARG A 1 303 ? 38.850 17.069 -41.741 1.00 51.75 303 ARG A O 1
ATOM 2383 N N . THR A 1 304 ? 39.164 15.170 -42.859 1.00 48.16 304 THR A N 1
ATOM 2384 C CA . THR A 1 304 ? 37.772 15.075 -43.345 1.00 48.16 304 THR A CA 1
ATOM 2385 C C . THR A 1 304 ? 36.800 14.229 -42.508 1.00 48.16 304 THR A C 1
ATOM 2387 O O . THR A 1 304 ? 35.628 14.184 -42.862 1.00 48.16 304 THR A O 1
ATOM 2390 N N . ILE A 1 305 ? 37.207 13.602 -41.390 1.00 53.06 305 ILE A N 1
ATOM 2391 C CA . ILE A 1 305 ? 36.274 12.828 -40.521 1.00 53.06 305 ILE A CA 1
ATOM 2392 C C . ILE A 1 305 ? 36.285 13.254 -39.027 1.00 53.06 305 ILE A C 1
ATOM 2394 O O . ILE A 1 305 ? 35.467 12.794 -38.234 1.00 53.06 305 ILE A O 1
ATOM 2398 N N . SER A 1 306 ? 37.093 14.231 -38.613 1.00 59.44 306 SER A N 1
ATOM 2399 C CA . SER A 1 306 ? 37.418 14.414 -37.181 1.00 59.44 306 SER A CA 1
ATOM 2400 C C . SER A 1 306 ? 36.669 15.525 -36.420 1.00 59.44 306 SER A C 1
ATOM 2402 O O . SER A 1 306 ? 37.006 15.785 -35.272 1.00 59.44 306 SER A O 1
ATOM 2404 N N . ALA A 1 307 ? 35.634 16.157 -36.986 1.00 56.47 307 ALA A N 1
ATOM 2405 C CA . ALA A 1 307 ? 34.811 17.143 -36.258 1.00 56.47 307 ALA A CA 1
ATOM 2406 C C . ALA A 1 307 ? 33.377 16.651 -36.017 1.00 56.47 307 ALA A C 1
ATOM 2408 O O . ALA A 1 307 ? 32.896 16.678 -34.888 1.00 56.47 307 ALA A O 1
ATOM 2409 N N . LEU A 1 308 ? 32.713 16.124 -37.052 1.00 56.62 308 LEU A N 1
ATOM 2410 C CA . LEU A 1 308 ? 31.335 15.635 -36.946 1.00 56.62 308 LEU A CA 1
ATOM 2411 C C . LEU A 1 308 ? 31.233 14.377 -36.070 1.00 56.62 308 LEU A C 1
ATOM 2413 O O . LEU A 1 308 ? 30.313 14.263 -35.272 1.00 56.62 308 LEU A O 1
ATOM 2417 N N . GLY A 1 309 ? 32.197 13.453 -36.178 1.00 58.19 309 GLY A N 1
ATOM 2418 C CA . GLY A 1 309 ? 32.254 12.251 -35.339 1.00 58.19 309 GLY A CA 1
ATOM 2419 C C . GLY A 1 309 ? 32.547 12.566 -33.870 1.00 58.19 309 GLY A C 1
ATOM 2420 O O . GLY A 1 309 ? 31.951 11.961 -32.985 1.00 58.19 309 GLY A O 1
ATOM 2421 N N . VAL A 1 310 ? 33.398 13.563 -33.604 1.00 65.06 310 VAL A N 1
ATOM 2422 C CA . VAL A 1 310 ? 33.689 14.047 -32.244 1.00 65.06 310 VAL A CA 1
ATOM 2423 C C . VAL A 1 310 ? 32.492 14.803 -31.665 1.00 65.06 310 VAL A C 1
ATOM 2425 O O . VAL A 1 310 ? 32.144 14.583 -30.510 1.00 65.06 310 VAL A O 1
ATOM 2428 N N . LEU A 1 311 ? 31.812 15.628 -32.466 1.00 68.94 311 LEU A N 1
ATOM 2429 C CA . LEU A 1 311 ? 30.591 16.329 -32.068 1.00 68.94 311 LEU A CA 1
ATOM 2430 C C . LEU A 1 311 ? 29.441 15.349 -31.796 1.00 68.94 311 LEU A C 1
ATOM 2432 O O . LEU A 1 311 ? 28.794 15.450 -30.762 1.00 68.94 311 LEU A O 1
ATOM 2436 N N . LEU A 1 312 ? 29.220 14.360 -32.667 1.00 68.31 312 LEU A N 1
ATOM 2437 C CA . LEU A 1 312 ? 28.211 13.315 -32.465 1.00 68.31 312 LEU A CA 1
ATOM 2438 C C . LEU A 1 312 ? 28.541 12.424 -31.266 1.00 68.31 312 LEU A C 1
ATOM 2440 O O . LEU A 1 312 ? 27.635 12.080 -30.509 1.00 68.31 312 LEU A O 1
ATOM 2444 N N . LEU A 1 313 ? 29.817 12.085 -31.048 1.00 71.31 313 LEU A N 1
ATOM 2445 C CA . LEU A 1 313 ? 30.250 11.403 -29.829 1.00 71.31 313 LEU A CA 1
ATOM 2446 C C . LEU A 1 313 ? 29.974 12.277 -28.602 1.00 71.31 313 LEU A C 1
ATOM 2448 O O . LEU A 1 313 ? 29.422 11.773 -27.634 1.00 71.31 313 LEU A O 1
ATOM 2452 N N . GLY A 1 314 ? 30.293 13.572 -28.652 1.00 72.12 314 GLY A N 1
ATOM 2453 C CA . GLY A 1 314 ? 30.011 14.526 -27.579 1.00 72.12 314 GLY A CA 1
ATOM 2454 C C . GLY A 1 314 ? 28.520 14.611 -27.257 1.00 72.12 314 GLY A C 1
ATOM 2455 O O . GLY A 1 314 ? 28.136 14.424 -26.108 1.00 72.12 314 GLY A O 1
ATOM 2456 N N . VAL A 1 315 ? 27.666 14.785 -28.270 1.00 81.00 315 VAL A N 1
ATOM 2457 C CA . VAL A 1 315 ? 26.199 14.787 -28.125 1.00 81.00 315 VAL A CA 1
ATOM 2458 C C . VAL A 1 315 ? 25.698 13.454 -27.573 1.00 81.00 315 VAL A C 1
ATOM 2460 O O . VAL A 1 315 ? 24.847 13.443 -26.690 1.00 81.00 315 VAL A O 1
ATOM 2463 N N . THR A 1 316 ? 26.244 12.328 -28.037 1.00 77.38 316 THR A N 1
ATOM 2464 C CA . THR A 1 316 ? 25.869 10.997 -27.539 1.00 77.38 316 THR A CA 1
ATOM 2465 C C . THR A 1 316 ? 26.279 10.819 -26.081 1.00 77.38 316 THR A C 1
ATOM 2467 O O . THR A 1 316 ? 25.480 10.348 -25.282 1.00 77.38 316 THR A O 1
ATOM 2470 N N . VAL A 1 317 ? 27.496 11.216 -25.707 1.00 79.00 317 VAL A N 1
ATOM 2471 C CA . VAL A 1 317 ? 27.999 11.127 -24.330 1.00 79.00 317 VAL A CA 1
ATOM 2472 C C . VAL A 1 317 ? 27.180 12.020 -23.407 1.00 79.00 317 VAL A C 1
ATOM 2474 O O . VAL A 1 317 ? 26.757 11.554 -22.355 1.00 79.00 317 VAL A O 1
ATOM 2477 N N . VAL A 1 318 ? 26.890 13.260 -23.812 1.00 86.50 318 VAL A N 1
ATOM 2478 C CA . VAL A 1 318 ? 26.021 14.171 -23.053 1.00 86.50 318 VAL A CA 1
ATOM 2479 C C . VAL A 1 318 ? 24.605 13.610 -22.952 1.00 86.50 318 VAL A C 1
ATOM 2481 O O . VAL A 1 318 ? 24.034 13.623 -21.870 1.00 86.50 318 VAL A O 1
ATOM 2484 N N . GLY A 1 319 ? 24.051 13.056 -24.032 1.00 82.69 319 GLY A N 1
ATOM 2485 C CA . GLY A 1 319 ? 22.726 12.434 -24.034 1.00 82.69 319 GLY A CA 1
ATOM 2486 C C . GLY A 1 319 ? 22.643 11.199 -23.133 1.00 82.69 319 GLY A C 1
ATOM 2487 O O . GLY A 1 319 ? 21.683 11.055 -22.382 1.00 82.69 319 GLY A O 1
ATOM 2488 N N . VAL A 1 320 ? 23.665 10.337 -23.145 1.00 80.00 320 VAL A N 1
ATOM 2489 C CA . VAL A 1 320 ? 23.767 9.172 -22.251 1.00 80.00 320 VAL A CA 1
ATOM 2490 C C . VAL A 1 320 ? 23.975 9.614 -20.807 1.00 80.00 320 VAL A C 1
ATOM 2492 O O . VAL A 1 320 ? 23.335 9.057 -19.925 1.00 80.00 320 VAL A O 1
ATOM 2495 N N . ALA A 1 321 ? 24.815 10.618 -20.551 1.00 82.19 321 ALA A N 1
ATOM 2496 C CA . ALA A 1 321 ? 25.026 11.160 -19.211 1.00 82.19 321 ALA A CA 1
ATOM 2497 C C . ALA A 1 321 ? 23.751 11.815 -18.665 1.00 82.19 321 ALA A C 1
ATOM 2499 O O . ALA A 1 321 ? 23.383 11.566 -17.521 1.00 82.19 321 ALA A O 1
ATOM 2500 N N . TYR A 1 322 ? 23.037 12.581 -19.495 1.00 86.88 322 TYR A N 1
ATOM 2501 C CA . TYR A 1 322 ? 21.736 13.149 -19.157 1.00 86.88 322 TYR A CA 1
ATOM 2502 C C . TYR A 1 322 ? 20.708 12.048 -18.891 1.00 86.88 322 TYR A C 1
ATOM 2504 O O . TYR A 1 322 ? 20.043 12.079 -17.862 1.00 86.88 322 TYR A O 1
ATOM 2512 N N . GLY A 1 323 ? 20.611 11.039 -19.762 1.00 82.12 323 GLY A N 1
ATOM 2513 C CA . GLY A 1 323 ? 19.727 9.892 -19.558 1.00 82.12 323 GLY A CA 1
ATOM 2514 C C . GLY A 1 323 ? 20.067 9.117 -18.281 1.00 82.12 323 GLY A C 1
ATOM 2515 O O . GLY A 1 323 ? 19.177 8.777 -17.508 1.00 82.12 323 GLY A O 1
ATOM 2516 N N . ALA A 1 324 ? 21.353 8.902 -18.008 1.00 79.56 324 ALA A N 1
ATOM 2517 C CA . ALA A 1 324 ? 21.828 8.260 -16.791 1.00 79.56 324 ALA A CA 1
ATOM 2518 C C . ALA A 1 324 ? 21.442 9.073 -15.547 1.00 79.56 324 ALA A C 1
ATOM 2520 O O . ALA A 1 324 ? 20.811 8.542 -14.639 1.00 79.56 324 ALA A O 1
ATOM 2521 N N . TRP A 1 325 ? 21.747 10.371 -15.536 1.00 88.12 325 TRP A N 1
ATOM 2522 C CA . TRP A 1 325 ? 21.380 11.290 -14.458 1.00 88.12 325 TRP A CA 1
ATOM 2523 C C . TRP A 1 325 ? 19.863 11.390 -14.255 1.00 88.12 325 TRP A C 1
ATOM 2525 O O . TRP A 1 325 ? 19.399 11.464 -13.123 1.00 88.12 325 TRP A O 1
ATOM 2535 N N . ARG A 1 326 ? 19.079 11.355 -15.336 1.00 86.81 326 ARG A N 1
ATOM 2536 C CA . ARG A 1 326 ? 17.620 11.493 -15.298 1.00 86.81 326 ARG A CA 1
ATOM 2537 C C . ARG A 1 326 ? 16.916 10.215 -14.837 1.00 86.81 326 ARG A C 1
ATOM 2539 O O . ARG A 1 326 ? 15.965 10.315 -14.065 1.00 86.81 326 ARG A O 1
ATOM 2546 N N . PHE A 1 327 ? 17.338 9.043 -15.321 1.00 86.94 327 PHE A N 1
ATOM 2547 C CA . PHE A 1 327 ? 16.566 7.794 -15.216 1.00 86.94 327 PHE A CA 1
ATOM 2548 C C . PHE A 1 327 ? 17.175 6.720 -14.303 1.00 86.94 327 PHE A C 1
ATOM 2550 O O . PHE A 1 327 ? 16.429 5.850 -13.855 1.00 86.94 327 PHE A O 1
ATOM 2557 N N . LEU A 1 328 ? 18.482 6.756 -14.006 1.00 84.75 328 LEU A N 1
ATOM 2558 C CA . LEU A 1 328 ? 19.105 5.803 -13.072 1.00 84.75 328 LEU A CA 1
ATOM 2559 C C . LEU A 1 328 ? 18.843 6.080 -11.586 1.00 84.75 328 LEU A C 1
ATOM 2561 O O . LEU A 1 328 ? 18.879 5.110 -10.827 1.00 84.75 328 LEU A O 1
ATOM 2565 N N . PRO A 1 329 ? 18.606 7.328 -11.125 1.00 85.69 329 PRO A N 1
ATOM 2566 C CA . PRO A 1 329 ? 18.271 7.558 -9.730 1.00 85.69 329 PRO A CA 1
ATOM 2567 C C . PRO A 1 329 ? 17.107 6.687 -9.255 1.00 85.69 329 PRO A C 1
ATOM 2569 O O . PRO A 1 329 ? 16.029 6.679 -9.853 1.00 85.69 329 PRO A O 1
ATOM 2572 N N . ASN A 1 330 ? 17.359 5.963 -8.167 1.00 85.88 330 ASN A N 1
ATOM 2573 C CA . ASN A 1 330 ? 16.384 5.173 -7.434 1.00 85.88 330 ASN A CA 1
ATOM 2574 C C . ASN A 1 330 ? 16.628 5.353 -5.934 1.00 85.88 330 ASN A C 1
ATOM 2576 O O . ASN A 1 330 ? 17.366 4.579 -5.327 1.00 85.88 330 ASN A O 1
ATOM 2580 N N . TYR A 1 331 ? 16.049 6.396 -5.351 1.00 85.50 331 TYR A N 1
ATOM 2581 C CA . TYR A 1 331 ? 16.184 6.675 -3.924 1.00 85.50 331 TYR A CA 1
ATOM 2582 C C . TYR A 1 331 ? 14.893 7.272 -3.358 1.00 85.50 331 TYR A C 1
ATOM 2584 O O . TYR A 1 331 ? 14.193 8.004 -4.069 1.00 85.50 331 TYR A O 1
ATOM 2592 N N . PRO A 1 332 ? 14.559 6.957 -2.096 1.00 87.00 332 PRO A N 1
ATOM 2593 C CA . PRO A 1 332 ? 13.422 7.561 -1.417 1.00 87.00 332 PRO A CA 1
ATOM 2594 C C . PRO A 1 332 ? 13.641 9.071 -1.307 1.00 87.00 332 PRO A C 1
ATOM 2596 O O . PRO A 1 332 ? 14.740 9.524 -0.981 1.00 87.00 332 PRO A O 1
ATOM 2599 N N . VAL A 1 333 ? 12.605 9.857 -1.587 1.00 82.25 333 VAL A N 1
ATOM 2600 C CA . VAL A 1 333 ? 12.628 11.286 -1.291 1.00 82.25 333 VAL A CA 1
ATOM 2601 C C . VAL A 1 333 ? 12.202 11.430 0.156 1.00 82.25 333 VAL A C 1
ATOM 2603 O O . VAL A 1 333 ? 11.025 11.332 0.492 1.00 82.25 333 VAL A O 1
ATOM 2606 N N . THR A 1 334 ? 13.182 11.609 1.031 1.00 66.69 334 THR A N 1
ATOM 2607 C CA . THR A 1 334 ? 12.910 11.921 2.426 1.00 66.69 334 THR A CA 1
ATOM 2608 C C . THR A 1 334 ? 12.293 13.310 2.480 1.00 66.69 334 THR A C 1
ATOM 2610 O O . THR A 1 334 ? 12.977 14.298 2.201 1.00 66.69 334 THR A O 1
ATOM 2613 N N . ASN A 1 335 ? 11.026 13.391 2.886 1.00 56.59 335 ASN A N 1
ATOM 2614 C CA . ASN A 1 335 ? 10.464 14.613 3.449 1.00 56.59 335 ASN A CA 1
ATOM 2615 C C . ASN A 1 335 ? 11.122 14.836 4.818 1.00 56.59 335 ASN A C 1
ATOM 2617 O O . ASN A 1 335 ? 10.463 14.767 5.852 1.00 56.59 335 ASN A O 1
ATOM 2621 N N . ASN A 1 336 ? 12.442 15.048 4.843 1.00 48.16 336 ASN A N 1
ATOM 2622 C CA . ASN A 1 336 ? 13.045 15.672 6.006 1.00 48.16 336 ASN A CA 1
ATOM 2623 C C . ASN A 1 336 ? 12.312 17.001 6.165 1.00 48.16 336 ASN A C 1
ATOM 2625 O O . ASN A 1 336 ? 12.095 17.675 5.150 1.00 48.16 336 ASN A O 1
ATOM 2629 N N . PRO A 1 337 ? 11.860 17.343 7.377 1.00 44.69 337 PRO A N 1
ATOM 2630 C CA . PRO A 1 337 ? 11.165 18.595 7.572 1.00 44.69 337 PRO A CA 1
ATOM 2631 C C . PRO A 1 337 ? 12.057 19.711 7.005 1.00 44.69 337 PRO A C 1
ATOM 2633 O O . PRO A 1 337 ? 13.227 19.803 7.388 1.00 44.69 337 PRO A O 1
ATOM 2636 N N . PRO A 1 338 ? 11.574 20.464 6.001 1.00 43.09 338 PRO A N 1
ATOM 2637 C CA . PRO A 1 338 ? 12.389 21.471 5.353 1.00 43.09 338 PRO A CA 1
ATOM 2638 C C . PRO A 1 338 ? 12.748 22.509 6.403 1.00 43.09 338 PRO A C 1
ATOM 2640 O O . PRO A 1 338 ? 11.857 22.942 7.130 1.00 43.09 338 PRO A O 1
ATOM 2643 N N . ASP A 1 339 ? 14.036 22.846 6.471 1.00 41.12 339 ASP A N 1
ATOM 2644 C CA . ASP A 1 339 ? 14.621 24.061 7.037 1.00 41.12 339 ASP A CA 1
ATOM 2645 C C . ASP A 1 339 ? 13.584 25.037 7.625 1.00 41.12 339 ASP A C 1
ATOM 2647 O O . ASP A 1 339 ? 13.265 26.053 7.009 1.00 41.12 339 ASP A O 1
ATOM 2651 N N . GLN A 1 340 ? 13.040 24.746 8.814 1.00 47.34 340 GLN A N 1
ATOM 2652 C CA . GLN A 1 340 ? 12.437 25.779 9.647 1.00 47.34 340 GLN A CA 1
ATOM 2653 C C . GLN A 1 340 ? 13.619 26.437 10.348 1.00 47.34 340 GLN A C 1
ATOM 2655 O O . GLN A 1 340 ? 14.189 25.822 11.256 1.00 47.34 340 GLN A O 1
ATOM 2660 N N . PRO A 1 341 ? 14.066 27.633 9.919 1.00 45.16 341 PRO A N 1
ATOM 2661 C CA . PRO A 1 341 ? 15.256 28.237 10.491 1.00 45.16 341 PRO A CA 1
ATOM 2662 C C . PRO A 1 341 ? 14.991 28.487 11.981 1.00 45.16 341 PRO A C 1
ATOM 2664 O O . PRO A 1 341 ? 14.166 29.330 12.325 1.00 45.16 341 PRO A O 1
ATOM 2667 N N . GLY A 1 342 ? 15.652 27.723 12.855 1.00 54.75 342 GLY A N 1
ATOM 2668 C CA . GLY A 1 342 ? 15.519 27.834 14.312 1.00 54.75 342 GLY A CA 1
ATOM 2669 C C . GLY A 1 342 ? 14.798 26.691 15.045 1.00 54.75 342 GLY A C 1
ATOM 2670 O O . GLY A 1 342 ? 14.771 26.745 16.271 1.00 54.75 342 GLY A O 1
ATOM 2671 N N . HIS A 1 343 ? 14.267 25.659 14.369 1.00 59.78 343 HIS A N 1
ATOM 2672 C CA . HIS A 1 343 ? 13.702 24.470 15.042 1.00 59.78 343 HIS A CA 1
ATOM 2673 C C . HIS A 1 343 ? 14.674 23.284 14.987 1.00 59.78 343 HIS A C 1
ATOM 2675 O O . HIS A 1 343 ? 15.063 22.844 13.905 1.00 59.78 343 HIS A O 1
ATOM 2681 N N . VAL A 1 344 ? 15.084 22.771 16.151 1.00 65.25 344 VAL A N 1
ATOM 2682 C CA . VAL A 1 344 ? 15.893 21.545 16.261 1.00 65.25 344 VAL A CA 1
ATOM 2683 C C . VAL A 1 344 ? 14.937 20.377 16.459 1.00 65.25 344 VAL A C 1
ATOM 2685 O O . VAL A 1 344 ? 14.313 20.278 17.512 1.00 65.25 344 VAL A O 1
ATOM 2688 N N . PHE A 1 345 ? 14.830 19.509 15.454 1.00 67.88 345 PHE A N 1
ATOM 2689 C CA . PHE A 1 345 ? 13.924 18.365 15.509 1.00 67.88 345 PHE A CA 1
ATOM 2690 C C . PHE A 1 345 ? 14.360 17.346 16.565 1.00 67.88 345 PHE A C 1
ATOM 2692 O O . PHE A 1 345 ? 15.536 16.973 16.631 1.00 67.88 345 PHE A O 1
ATOM 2699 N N . THR A 1 346 ? 13.409 16.873 17.367 1.00 73.19 346 THR A N 1
ATOM 2700 C CA . THR A 1 346 ? 13.625 15.736 18.267 1.00 73.19 346 THR A CA 1
ATOM 2701 C C . THR A 1 346 ? 13.665 14.431 17.468 1.00 73.19 346 THR A C 1
ATOM 2703 O O . THR A 1 346 ? 13.172 14.347 16.341 1.00 73.19 346 THR A O 1
ATOM 2706 N N . GLN A 1 347 ? 14.243 13.378 18.051 1.00 73.19 347 GLN A N 1
ATOM 2707 C CA . GLN A 1 347 ? 14.246 12.052 17.426 1.00 73.19 347 GLN A CA 1
ATOM 2708 C C . GLN A 1 347 ? 12.813 11.539 17.180 1.00 73.19 347 GLN A C 1
ATOM 2710 O O . GLN A 1 347 ? 12.533 11.000 16.118 1.00 73.19 347 GLN A O 1
ATOM 2715 N N . GLU A 1 348 ? 11.890 11.818 18.103 1.00 72.12 348 GLU A N 1
ATOM 2716 C CA . GLU A 1 348 ? 10.466 11.483 17.978 1.00 72.12 348 GLU A CA 1
ATOM 2717 C C . GLU A 1 348 ? 9.804 12.183 16.778 1.00 72.12 348 GLU A C 1
ATOM 2719 O O . GLU A 1 348 ? 9.053 11.565 16.023 1.00 72.12 348 GLU A O 1
ATOM 2724 N N . GLU A 1 349 ? 10.119 13.461 16.537 1.00 74.50 349 GLU A N 1
ATOM 2725 C CA . GLU A 1 349 ? 9.612 14.183 15.366 1.00 74.50 349 GLU A CA 1
ATOM 2726 C C . GLU A 1 349 ? 10.149 13.585 14.058 1.00 74.50 349 GLU A C 1
ATOM 2728 O O . GLU A 1 349 ? 9.399 13.455 13.087 1.00 74.50 349 GLU A O 1
ATOM 2733 N N . ILE A 1 350 ? 11.427 13.191 14.028 1.00 76.25 350 ILE A N 1
ATOM 2734 C CA . ILE A 1 350 ? 12.051 12.524 12.874 1.00 76.25 350 ILE A CA 1
ATOM 2735 C C . ILE A 1 350 ? 11.371 11.177 12.606 1.00 76.25 350 ILE A C 1
ATOM 2737 O O . ILE A 1 350 ? 10.993 10.885 11.467 1.00 76.25 350 ILE A O 1
ATOM 2741 N N . ASP A 1 351 ? 11.168 10.385 13.653 1.00 77.44 351 ASP A N 1
ATOM 2742 C CA . ASP A 1 351 ? 10.576 9.053 13.571 1.00 77.44 351 ASP A CA 1
ATOM 2743 C C . ASP A 1 351 ? 9.102 9.115 13.152 1.00 77.44 351 ASP A C 1
ATOM 2745 O O . ASP A 1 351 ? 8.667 8.349 12.285 1.00 77.44 351 ASP A O 1
ATOM 2749 N N . GLY A 1 352 ? 8.360 10.110 13.646 1.00 81.75 352 GLY A N 1
ATOM 2750 C CA . GLY A 1 352 ? 7.006 10.412 13.195 1.00 81.75 352 GLY A CA 1
ATOM 2751 C C . GLY A 1 352 ? 6.939 10.811 11.716 1.00 81.75 352 GLY A C 1
ATOM 2752 O O . GLY A 1 352 ? 6.031 10.379 11.006 1.00 81.75 352 GLY A O 1
ATOM 2753 N N . GLN A 1 353 ? 7.891 11.600 11.196 1.00 84.75 353 GLN A N 1
ATOM 2754 C CA . GLN A 1 353 ? 7.938 11.902 9.753 1.00 84.75 353 GLN A CA 1
ATOM 2755 C C . GLN A 1 353 ? 8.270 10.660 8.921 1.00 84.75 353 GLN A C 1
ATOM 2757 O O . GLN A 1 353 ? 7.682 10.473 7.853 1.00 84.75 353 GLN A O 1
ATOM 2762 N N . LEU A 1 354 ? 9.172 9.801 9.408 1.00 85.62 354 LEU A N 1
ATOM 2763 C CA . LEU A 1 354 ? 9.507 8.550 8.735 1.00 85.62 354 LEU A CA 1
ATOM 2764 C C . LEU A 1 354 ? 8.294 7.616 8.658 1.00 85.62 354 LEU A C 1
ATOM 2766 O O . LEU A 1 354 ? 8.042 7.050 7.601 1.00 85.62 354 LEU A O 1
ATOM 2770 N N . PHE A 1 355 ? 7.504 7.497 9.724 1.00 88.00 355 PHE A N 1
ATOM 2771 C CA . PHE A 1 355 ? 6.269 6.717 9.677 1.00 88.00 355 PHE A CA 1
ATOM 2772 C C . PHE A 1 355 ? 5.251 7.324 8.693 1.00 88.00 355 PHE A C 1
ATOM 2774 O O . PHE A 1 355 ? 4.720 6.623 7.830 1.00 88.00 355 PHE A O 1
ATOM 2781 N N . LYS A 1 356 ? 5.041 8.648 8.744 1.00 89.81 356 LYS A N 1
ATOM 2782 C CA . LYS A 1 356 ? 4.062 9.346 7.889 1.00 89.81 356 LYS A CA 1
ATOM 2783 C C . LYS A 1 356 ? 4.401 9.330 6.394 1.00 89.81 356 LYS A C 1
ATOM 2785 O O . LYS A 1 356 ? 3.479 9.253 5.588 1.00 89.81 356 LYS A O 1
ATOM 2790 N N . TYR A 1 357 ? 5.681 9.438 6.026 1.00 89.81 357 TYR A N 1
ATOM 2791 C CA . TYR A 1 357 ? 6.111 9.707 4.640 1.00 89.81 357 TYR A CA 1
ATOM 2792 C C . TYR A 1 357 ? 7.276 8.827 4.150 1.00 89.81 357 TYR A C 1
ATOM 2794 O O . TYR A 1 357 ? 7.771 9.009 3.035 1.00 89.81 357 TYR A O 1
ATOM 2802 N N . GLY A 1 358 ? 7.760 7.893 4.970 1.00 88.19 358 GLY A N 1
ATOM 2803 C CA . GLY A 1 358 ? 8.877 7.010 4.643 1.00 88.19 358 GLY A CA 1
ATOM 2804 C C . GLY A 1 358 ? 8.517 5.967 3.592 1.00 88.19 358 GLY A C 1
ATOM 2805 O O . GLY A 1 358 ? 7.434 5.386 3.614 1.00 88.19 358 GLY A O 1
ATOM 2806 N N . SER A 1 359 ? 9.447 5.735 2.666 1.00 89.00 359 SER A N 1
ATOM 2807 C CA . SER A 1 359 ? 9.292 4.775 1.570 1.00 89.00 359 SER A CA 1
ATOM 2808 C C . SER A 1 359 ? 9.393 3.336 2.061 1.00 89.00 359 SER A C 1
ATOM 2810 O O . SER A 1 359 ? 10.380 2.975 2.700 1.00 89.00 359 SER A O 1
ATOM 2812 N N . THR A 1 360 ? 8.425 2.504 1.676 1.00 87.62 360 THR A N 1
ATOM 2813 C CA . THR A 1 360 ? 8.490 1.035 1.798 1.00 87.62 360 THR A CA 1
ATOM 2814 C C . THR A 1 360 ? 8.996 0.369 0.511 1.00 87.62 360 THR A C 1
ATOM 2816 O O . THR A 1 360 ? 9.267 -0.829 0.495 1.00 87.62 360 THR A O 1
ATOM 2819 N N . GLY A 1 361 ? 9.159 1.131 -0.580 1.00 88.56 361 GLY A N 1
ATOM 2820 C CA . GLY A 1 361 ? 9.604 0.652 -1.894 1.00 88.56 361 GLY A CA 1
ATOM 2821 C C . GLY A 1 361 ? 8.477 0.455 -2.918 1.00 88.56 361 GLY A C 1
ATOM 2822 O O . GLY A 1 361 ? 8.757 0.334 -4.116 1.00 88.56 361 GLY A O 1
ATOM 2823 N N . GLY A 1 362 ? 7.207 0.487 -2.492 1.00 88.12 362 GLY A N 1
ATOM 2824 C CA . GLY A 1 362 ? 6.044 0.316 -3.375 1.00 88.12 362 GLY A CA 1
ATOM 2825 C C . GLY A 1 362 ? 5.957 1.341 -4.515 1.00 88.12 362 GLY A C 1
ATOM 2826 O O . GLY A 1 362 ? 5.479 1.031 -5.613 1.00 88.12 362 GLY A O 1
ATOM 2827 N N . GLU A 1 363 ? 6.535 2.531 -4.329 1.00 91.69 363 GLU A N 1
ATOM 2828 C CA . GLU A 1 363 ? 6.560 3.606 -5.325 1.00 91.69 363 GLU A CA 1
ATOM 2829 C C . GLU A 1 363 ? 7.304 3.208 -6.603 1.00 91.69 363 GLU A C 1
ATOM 2831 O O . GLU A 1 363 ? 6.966 3.672 -7.693 1.00 91.69 363 GLU A O 1
ATOM 2836 N N . ALA A 1 364 ? 8.314 2.337 -6.496 1.00 86.25 364 ALA A N 1
ATOM 2837 C CA . ALA A 1 364 ? 9.107 1.899 -7.641 1.00 86.25 364 ALA A CA 1
ATOM 2838 C C . ALA A 1 364 ? 8.320 0.987 -8.601 1.00 86.25 364 ALA A C 1
ATOM 2840 O O . ALA A 1 364 ? 8.680 0.882 -9.777 1.00 86.25 364 ALA A O 1
ATOM 2841 N N . ASN A 1 365 ? 7.235 0.355 -8.147 1.00 80.06 365 ASN A N 1
ATOM 2842 C CA . ASN A 1 365 ? 6.418 -0.534 -8.976 1.00 80.06 365 ASN A CA 1
ATOM 2843 C C . ASN A 1 365 ? 5.028 0.024 -9.223 1.00 80.06 365 ASN A C 1
ATOM 2845 O O . ASN A 1 365 ? 4.706 0.309 -10.376 1.00 80.06 365 ASN A O 1
ATOM 2849 N N . LEU A 1 366 ? 4.259 0.257 -8.160 1.00 82.38 366 LEU A N 1
ATOM 2850 C CA . LEU A 1 366 ? 2.873 0.722 -8.250 1.00 82.38 366 LEU A CA 1
ATOM 2851 C C . LEU A 1 366 ? 2.738 2.247 -8.147 1.00 82.38 366 LEU A C 1
ATOM 2853 O O . LEU A 1 366 ? 1.652 2.778 -8.355 1.00 82.38 366 LEU A O 1
ATOM 2857 N N . GLY A 1 367 ? 3.833 2.968 -7.879 1.00 90.00 367 GLY A N 1
ATOM 2858 C CA . GLY A 1 367 ? 3.783 4.412 -7.672 1.00 90.00 367 GLY A CA 1
ATOM 2859 C C . GLY A 1 367 ? 3.342 5.207 -8.898 1.00 90.00 367 GLY A C 1
ATOM 2860 O O . GLY A 1 367 ? 3.782 4.952 -10.025 1.00 90.00 367 GLY A O 1
ATOM 2861 N N . ILE A 1 368 ? 2.529 6.229 -8.659 1.00 93.94 368 ILE A N 1
ATOM 2862 C CA . ILE A 1 368 ? 2.037 7.171 -9.666 1.00 93.94 368 ILE A CA 1
ATOM 2863 C C . ILE A 1 368 ? 2.960 8.400 -9.651 1.00 93.94 368 ILE A C 1
ATOM 2865 O O . ILE A 1 368 ? 3.321 8.857 -8.567 1.00 93.94 368 ILE A O 1
ATOM 2869 N N . PRO A 1 369 ? 3.389 8.962 -10.798 1.00 96.06 369 PRO A N 1
ATOM 2870 C CA . PRO A 1 369 ? 4.106 10.235 -10.813 1.00 96.06 369 PRO A CA 1
ATOM 2871 C C . PRO A 1 369 ? 3.333 11.314 -10.044 1.00 96.06 369 PRO A C 1
ATOM 2873 O O . PRO A 1 369 ? 2.145 11.504 -10.299 1.00 96.06 369 PRO A O 1
ATOM 2876 N N . LEU A 1 370 ? 4.002 12.038 -9.143 1.00 95.69 370 LEU A N 1
ATOM 2877 C CA . LEU A 1 370 ? 3.398 13.010 -8.224 1.00 95.69 370 LEU A CA 1
ATOM 2878 C C . LEU A 1 370 ? 2.456 13.987 -8.937 1.00 95.69 370 LEU A C 1
ATOM 2880 O O . LEU A 1 370 ? 1.364 14.257 -8.451 1.00 95.69 370 LEU A O 1
ATOM 2884 N N . LEU A 1 371 ? 2.849 14.494 -10.108 1.00 95.69 371 LEU A N 1
ATOM 2885 C CA . LEU A 1 371 ? 2.023 15.475 -10.810 1.00 95.69 371 LEU A CA 1
ATOM 2886 C C . LEU A 1 371 ? 0.747 14.846 -11.392 1.00 95.69 371 LEU A C 1
ATOM 2888 O O . LEU A 1 371 ? -0.298 15.489 -11.404 1.00 95.69 371 LEU A O 1
ATOM 2892 N N . ILE A 1 372 ? 0.803 13.577 -11.817 1.00 96.81 372 ILE A N 1
ATOM 2893 C CA . ILE A 1 372 ? -0.394 12.824 -12.225 1.00 96.81 372 ILE A CA 1
ATOM 2894 C C . ILE A 1 372 ? -1.277 12.573 -11.002 1.00 96.81 372 ILE A C 1
ATOM 2896 O O . ILE A 1 372 ? -2.477 12.811 -11.076 1.00 96.81 372 ILE A O 1
ATOM 2900 N N . TRP A 1 373 ? -0.690 12.155 -9.874 1.00 96.12 373 TRP A N 1
ATOM 2901 C CA . TRP A 1 373 ? -1.406 11.982 -8.607 1.00 96.12 373 TRP A CA 1
ATOM 2902 C C . TRP A 1 373 ? -2.188 13.248 -8.237 1.00 96.12 373 TRP A C 1
ATOM 2904 O O . TRP A 1 373 ? -3.395 13.190 -8.040 1.00 96.12 373 TRP A O 1
ATOM 2914 N N . GLN A 1 374 ? -1.540 14.413 -8.256 1.00 95.56 374 GLN A N 1
ATOM 2915 C CA . GLN A 1 374 ? -2.192 15.694 -7.969 1.00 95.56 374 GLN A CA 1
ATOM 2916 C C . GLN A 1 374 ? -3.270 16.074 -8.998 1.00 95.56 374 GLN A C 1
ATOM 2918 O O . GLN A 1 374 ? -4.245 16.733 -8.647 1.00 95.56 374 GLN A O 1
ATOM 2923 N N . ALA A 1 375 ? -3.130 15.680 -10.264 1.00 96.31 375 ALA A N 1
ATOM 2924 C CA . ALA A 1 375 ? -4.100 16.034 -11.302 1.00 96.31 375 ALA A CA 1
ATOM 2925 C C . ALA A 1 375 ? -5.352 15.141 -11.293 1.00 96.31 375 ALA A C 1
ATOM 2927 O O . ALA A 1 375 ? -6.420 15.588 -11.711 1.00 96.31 375 ALA A O 1
ATOM 2928 N N . ILE A 1 376 ? -5.240 13.897 -10.818 1.00 95.94 376 ILE A N 1
ATOM 2929 C CA . ILE A 1 376 ? -6.305 12.888 -10.896 1.00 95.94 376 ILE A CA 1
ATOM 2930 C C . ILE A 1 376 ? -7.638 13.360 -10.275 1.00 95.94 376 ILE A C 1
ATOM 2932 O O . ILE A 1 376 ? -8.641 13.294 -10.987 1.00 95.94 376 ILE A O 1
ATOM 2936 N N . PRO A 1 377 ? -7.705 13.887 -9.032 1.00 95.81 377 PRO A N 1
ATOM 2937 C CA . PRO A 1 377 ? -8.972 14.347 -8.446 1.00 95.81 377 PRO A CA 1
ATOM 2938 C C . PRO A 1 377 ? -9.654 15.459 -9.241 1.00 95.81 377 PRO A C 1
ATOM 2940 O O . PRO A 1 377 ? -10.874 15.570 -9.231 1.00 95.81 377 PRO A O 1
ATOM 2943 N N . LEU A 1 378 ? -8.873 16.257 -9.970 1.00 95.56 378 LEU A N 1
ATOM 2944 C CA . LEU A 1 378 ? -9.368 17.387 -10.747 1.00 95.56 378 LEU A CA 1
ATOM 2945 C C . LEU A 1 378 ? -9.864 16.948 -12.126 1.00 95.56 378 LEU A C 1
ATOM 2947 O O . LEU A 1 378 ? -10.948 17.341 -12.551 1.00 95.56 378 LEU A O 1
ATOM 2951 N N . VAL A 1 379 ? -9.093 16.108 -12.820 1.00 95.81 379 VAL A N 1
ATOM 2952 C CA . VAL A 1 379 ? -9.470 15.575 -14.139 1.00 95.81 379 VAL A CA 1
ATOM 2953 C C . VAL A 1 379 ? -10.648 14.611 -14.024 1.00 95.81 379 VAL A C 1
ATOM 2955 O O . VAL A 1 379 ? -11.544 14.623 -14.862 1.00 95.81 379 VAL A O 1
ATOM 2958 N N . CYS A 1 380 ? -10.677 13.809 -12.962 1.00 94.69 380 CYS A N 1
ATOM 2959 C CA . CYS A 1 380 ? -11.682 12.779 -12.738 1.00 94.69 380 CYS A CA 1
ATOM 2960 C C . CYS A 1 380 ? -12.717 13.166 -11.672 1.00 94.69 380 CYS A C 1
ATOM 2962 O O . CYS A 1 380 ? -13.374 12.280 -11.124 1.00 94.69 380 CYS A O 1
ATOM 2964 N N . ALA A 1 381 ? -12.919 14.458 -11.389 1.00 94.00 381 ALA A N 1
ATOM 2965 C CA . ALA A 1 381 ? -13.805 14.925 -10.315 1.00 94.00 381 ALA A CA 1
ATOM 2966 C C . ALA A 1 381 ? -15.217 14.312 -10.364 1.00 94.00 381 ALA A C 1
ATOM 2968 O O . ALA A 1 381 ? -15.781 13.962 -9.334 1.00 94.00 381 ALA A O 1
ATOM 2969 N N . LYS A 1 382 ? -15.766 14.083 -11.565 1.00 90.50 382 LYS A N 1
ATOM 2970 C CA . LYS A 1 382 ? -17.093 13.466 -11.765 1.00 90.50 382 LYS A CA 1
ATOM 2971 C C . LYS A 1 382 ? -17.199 11.999 -11.318 1.00 90.50 382 LYS A C 1
ATOM 2973 O O . LYS A 1 382 ? -18.297 11.444 -11.284 1.00 90.50 382 LYS A O 1
ATOM 2978 N N . THR A 1 383 ? -16.067 11.343 -11.065 1.00 89.56 383 THR A N 1
ATOM 2979 C CA . THR A 1 383 ? -16.007 9.944 -10.613 1.00 89.56 383 THR A CA 1
ATOM 2980 C C . THR A 1 383 ? -15.991 9.812 -9.089 1.00 89.56 383 THR A C 1
ATOM 2982 O O . THR A 1 383 ? -16.264 8.724 -8.595 1.00 89.56 383 THR A O 1
ATOM 2985 N N . LEU A 1 384 ? -15.777 10.909 -8.350 1.00 86.31 384 LEU A N 1
ATOM 2986 C CA . LEU A 1 384 ? -15.952 10.970 -6.896 1.00 86.31 384 LEU A CA 1
ATOM 2987 C C . LEU A 1 384 ? -17.456 10.990 -6.581 1.00 86.31 384 LEU A C 1
ATOM 2989 O O . LEU A 1 384 ? -18.086 12.047 -6.574 1.00 86.31 384 LEU A O 1
ATOM 2993 N N . LYS A 1 385 ? -18.062 9.808 -6.420 1.00 64.38 385 LYS A N 1
ATOM 2994 C CA . LYS A 1 385 ? -19.524 9.657 -6.274 1.00 64.38 385 LYS A CA 1
ATOM 2995 C C . LYS A 1 385 ? -19.991 9.434 -4.836 1.00 64.38 385 LYS A C 1
ATOM 2997 O O . LYS A 1 385 ? -21.132 9.763 -4.526 1.00 64.38 385 LYS A O 1
ATOM 3002 N N . SER A 1 386 ? -19.132 8.908 -3.975 1.00 70.06 386 SER A N 1
ATOM 3003 C CA . SER A 1 386 ? -19.408 8.643 -2.562 1.00 70.06 386 SER A CA 1
ATOM 3004 C C . SER A 1 386 ? -18.437 9.453 -1.717 1.00 70.06 386 SER A C 1
ATOM 3006 O O . SER A 1 386 ? -17.228 9.270 -1.804 1.00 70.06 386 SER A O 1
ATOM 3008 N N . VAL A 1 387 ? -18.956 10.376 -0.911 1.00 79.69 387 VAL A N 1
ATOM 3009 C CA . VAL A 1 387 ? -18.160 11.072 0.104 1.00 79.69 387 VAL A CA 1
ATOM 3010 C C . VAL A 1 387 ? -18.806 10.815 1.441 1.00 79.69 387 VAL A C 1
ATOM 3012 O O . VAL A 1 387 ? -19.996 11.069 1.617 1.00 79.69 387 VAL A O 1
ATOM 3015 N N . VAL A 1 388 ? -18.008 10.285 2.360 1.00 82.62 388 VAL A N 1
ATOM 3016 C CA . VAL A 1 388 ? -18.443 10.007 3.719 1.00 82.62 388 VAL A CA 1
ATOM 3017 C C . VAL A 1 388 ? -18.186 11.241 4.581 1.00 82.62 388 VAL A C 1
ATOM 3019 O O . VAL A 1 388 ? -17.036 11.634 4.800 1.00 82.62 388 VAL A O 1
ATOM 3022 N N . GLY A 1 389 ? -19.266 11.832 5.089 1.00 84.06 389 GLY A N 1
ATOM 3023 C CA . GLY A 1 389 ? -19.231 13.045 5.905 1.00 84.06 389 GLY A CA 1
ATOM 3024 C C . GLY A 1 389 ? -18.799 14.307 5.140 1.00 84.06 389 GLY A C 1
ATOM 3025 O O . GLY A 1 389 ? -18.742 14.341 3.912 1.00 84.06 389 GLY A O 1
ATOM 3026 N N . ASN A 1 390 ? -18.472 15.365 5.885 1.00 81.56 390 ASN A N 1
ATOM 3027 C CA . ASN A 1 390 ? -18.301 16.742 5.393 1.00 81.56 390 ASN A CA 1
ATOM 3028 C C . ASN A 1 390 ? -16.922 17.047 4.774 1.00 81.56 390 ASN A C 1
ATOM 3030 O O . ASN A 1 390 ? -16.376 18.141 4.935 1.00 81.56 390 ASN A O 1
ATOM 3034 N N . ARG A 1 391 ? -16.304 16.069 4.103 1.00 86.44 391 ARG A N 1
ATOM 3035 C CA . ARG A 1 391 ? -14.907 16.176 3.628 1.00 86.44 391 ARG A CA 1
ATOM 3036 C C . ARG A 1 391 ? -14.762 16.775 2.230 1.00 86.44 391 ARG A C 1
ATOM 3038 O O . ARG A 1 391 ? -13.647 17.088 1.821 1.00 86.44 391 ARG A O 1
ATOM 3045 N N . MET A 1 392 ? -15.872 16.929 1.517 1.00 88.12 392 MET A N 1
ATOM 3046 C CA . MET A 1 392 ? -15.943 17.528 0.189 1.00 88.12 392 MET A CA 1
ATOM 3047 C C . MET A 1 392 ? -17.200 18.385 0.111 1.00 88.12 392 MET A C 1
ATOM 3049 O O . MET A 1 392 ? -18.290 17.908 0.428 1.00 88.12 392 MET A O 1
ATOM 3053 N N . ALA A 1 393 ? -17.068 19.636 -0.325 1.00 87.44 393 ALA A N 1
ATOM 3054 C CA . ALA A 1 393 ? -18.234 20.497 -0.465 1.00 87.44 393 ALA A CA 1
ATOM 3055 C C . ALA A 1 393 ? -19.134 20.022 -1.619 1.00 87.44 393 ALA A C 1
ATOM 3057 O O . ALA A 1 393 ? -18.651 19.560 -2.655 1.00 87.44 393 ALA A O 1
ATOM 3058 N N . ALA A 1 394 ? -20.451 20.205 -1.481 1.00 85.62 394 ALA A N 1
ATOM 3059 C CA . ALA A 1 394 ? -21.431 19.793 -2.492 1.00 85.62 394 ALA A CA 1
ATOM 3060 C C . ALA A 1 394 ? -21.202 20.439 -3.877 1.00 85.62 394 ALA A C 1
ATOM 3062 O O . ALA A 1 394 ? -21.580 19.874 -4.902 1.00 85.62 394 ALA A O 1
ATOM 3063 N N . ASP A 1 395 ? -20.559 21.609 -3.923 1.00 90.19 395 ASP A N 1
ATOM 3064 C CA . ASP A 1 395 ? -20.218 22.327 -5.151 1.00 90.19 395 ASP A CA 1
ATOM 3065 C C . ASP A 1 395 ? -18.829 21.965 -5.717 1.00 90.19 395 ASP A C 1
ATOM 3067 O O . ASP A 1 395 ? -18.405 22.574 -6.698 1.00 90.19 395 ASP A O 1
ATOM 3071 N N . TYR A 1 396 ? -18.112 20.988 -5.139 1.00 91.62 396 TYR A N 1
ATOM 3072 C CA . TYR A 1 396 ? -16.742 20.619 -5.523 1.00 91.62 396 TYR A CA 1
ATOM 3073 C C . TYR A 1 396 ? -16.576 20.416 -7.027 1.00 91.62 396 TYR A C 1
ATOM 3075 O O . TYR A 1 396 ? -15.753 21.073 -7.661 1.00 91.62 396 TYR A O 1
ATOM 3083 N N . VAL A 1 397 ? -17.410 19.563 -7.624 1.00 91.44 397 VAL A N 1
ATOM 3084 C CA . VAL A 1 397 ? -17.357 19.265 -9.062 1.00 91.44 397 VAL A CA 1
ATOM 3085 C C . VAL A 1 397 ? -17.572 20.541 -9.888 1.00 91.44 397 VAL A C 1
ATOM 3087 O O . VAL A 1 397 ? -16.854 20.782 -10.859 1.00 91.44 397 VAL A O 1
ATOM 3090 N N . ALA A 1 398 ? -18.491 21.416 -9.467 1.00 92.12 398 ALA A N 1
ATOM 3091 C CA . ALA A 1 398 ? -18.724 22.700 -10.124 1.00 92.12 398 ALA A CA 1
ATOM 3092 C C . ALA A 1 398 ? -17.528 23.657 -9.969 1.00 92.12 398 ALA A C 1
ATOM 3094 O O . ALA A 1 398 ? -17.138 24.286 -10.952 1.00 92.12 398 ALA A O 1
ATOM 3095 N N . ARG A 1 399 ? -16.903 23.736 -8.785 1.00 92.38 399 ARG A N 1
ATOM 3096 C CA . ARG A 1 399 ? -15.675 24.521 -8.554 1.00 92.38 399 ARG A CA 1
ATOM 3097 C C . ARG A 1 399 ? -14.505 23.997 -9.376 1.00 92.38 399 ARG A C 1
ATOM 3099 O O . ARG A 1 399 ? -13.729 24.798 -9.886 1.00 92.38 399 ARG A O 1
ATOM 3106 N N . VAL A 1 400 ? -14.388 22.681 -9.553 1.00 93.12 400 VAL A N 1
ATOM 3107 C CA . VAL A 1 400 ? -13.354 22.071 -10.395 1.00 93.12 400 VAL A CA 1
ATOM 3108 C C . VAL A 1 400 ? -13.569 22.420 -11.869 1.00 93.12 400 VAL A C 1
ATOM 3110 O O . VAL A 1 400 ? -12.607 22.839 -12.520 1.00 93.12 400 VAL A O 1
ATOM 3113 N N . HIS A 1 401 ? -14.797 22.294 -12.384 1.00 90.12 401 HIS A N 1
ATOM 3114 C CA . HIS A 1 401 ? -15.118 22.572 -13.790 1.00 90.12 401 HIS A CA 1
ATOM 3115 C C . HIS A 1 401 ? -15.105 24.066 -14.142 1.00 90.12 401 HIS A C 1
ATOM 3117 O O . HIS A 1 401 ? -14.584 24.434 -15.190 1.00 90.12 401 HIS A O 1
ATOM 3123 N N . ASN A 1 402 ? -15.630 24.929 -13.268 1.00 89.56 402 ASN A N 1
ATOM 3124 C CA . ASN A 1 402 ? -15.772 26.371 -13.516 1.00 89.56 402 ASN A CA 1
ATOM 3125 C C . ASN A 1 402 ? -14.563 27.191 -13.038 1.00 89.56 402 ASN A C 1
ATOM 3127 O O . ASN A 1 402 ? -14.654 28.410 -12.869 1.00 89.56 402 ASN A O 1
ATOM 3131 N N . TYR A 1 403 ? -13.433 26.537 -12.772 1.00 84.94 403 TYR A N 1
ATOM 3132 C CA . TYR A 1 403 ? -12.248 27.211 -12.263 1.00 84.94 403 TYR A CA 1
ATOM 3133 C C . TYR A 1 403 ? -11.596 28.079 -13.341 1.00 84.94 403 TYR A C 1
ATOM 3135 O O . TYR A 1 403 ? -10.896 27.578 -14.224 1.00 84.94 403 TYR A O 1
ATOM 3143 N N . SER A 1 404 ? -11.814 29.386 -13.228 1.00 74.38 404 SER A N 1
ATOM 3144 C CA . SER A 1 404 ? -11.306 30.411 -14.145 1.00 74.38 404 SER A CA 1
ATOM 3145 C C . SER A 1 404 ? -10.001 31.115 -13.735 1.00 74.38 404 SER A C 1
ATOM 3147 O O . SER A 1 404 ? -9.332 31.618 -14.640 1.00 74.38 404 SER A O 1
ATOM 3149 N N . PRO A 1 405 ? -9.589 31.207 -12.450 1.00 71.88 405 PRO A N 1
ATOM 3150 C CA . PRO A 1 405 ? -8.305 31.822 -12.128 1.00 71.88 405 PRO A CA 1
ATOM 3151 C C . PRO A 1 405 ? -7.156 31.058 -12.799 1.00 71.88 405 PRO A C 1
ATOM 3153 O O . PRO A 1 405 ? -7.122 29.834 -12.792 1.00 71.88 405 PRO A O 1
ATOM 3156 N N . ARG A 1 406 ? -6.196 31.770 -13.388 1.00 66.12 406 ARG A N 1
ATOM 3157 C CA . ARG A 1 406 ? -4.864 31.227 -13.667 1.00 66.12 406 ARG A CA 1
ATOM 3158 C C . ARG A 1 406 ? -3.878 32.298 -13.225 1.00 66.12 406 ARG A C 1
ATOM 3160 O O . ARG A 1 406 ? -3.940 33.400 -13.774 1.00 66.12 406 ARG A O 1
ATOM 3167 N N . PRO A 1 407 ? -3.027 32.046 -12.220 1.00 67.00 407 PRO A N 1
ATOM 3168 C CA . PRO A 1 407 ? -2.053 33.045 -11.805 1.00 67.00 407 PRO A CA 1
ATOM 3169 C C . PRO A 1 407 ? -1.171 33.437 -12.998 1.00 67.00 407 PRO A C 1
ATOM 3171 O O . PRO A 1 407 ? -0.762 32.582 -13.783 1.00 67.00 407 PRO A O 1
ATOM 3174 N N . GLU A 1 408 ? -0.870 34.733 -13.141 1.00 63.53 408 GLU A N 1
ATOM 3175 C CA . GLU A 1 408 ? -0.035 35.238 -14.244 1.00 63.53 408 GLU A CA 1
ATOM 3176 C C . GLU A 1 408 ? 1.383 34.639 -14.223 1.00 63.53 408 GLU A C 1
ATOM 3178 O O . GLU A 1 408 ? 2.042 34.556 -15.262 1.00 63.53 408 GLU A O 1
ATOM 3183 N N . ARG A 1 409 ? 1.866 34.212 -13.044 1.00 64.06 409 ARG A N 1
ATOM 3184 C CA . ARG A 1 409 ? 3.153 33.528 -12.847 1.00 64.06 409 ARG A CA 1
ATOM 3185 C C . ARG A 1 409 ? 3.084 32.516 -11.701 1.00 64.06 409 ARG A C 1
ATOM 3187 O O . ARG A 1 409 ? 2.566 32.829 -10.634 1.00 64.06 409 ARG A O 1
ATOM 3194 N N . GLY A 1 410 ? 3.733 31.367 -11.892 1.00 67.75 410 GLY A N 1
ATOM 3195 C CA . GLY A 1 410 ? 3.960 30.366 -10.845 1.00 67.75 410 GLY A CA 1
ATOM 3196 C C . GLY A 1 410 ? 2.844 29.320 -10.695 1.00 67.75 410 GLY A C 1
ATOM 3197 O O . GLY A 1 410 ? 1.875 29.344 -11.452 1.00 67.75 410 GLY A O 1
ATOM 3198 N N . PRO A 1 411 ? 3.013 28.374 -9.753 1.00 73.38 411 PRO A N 1
ATOM 3199 C CA . PRO A 1 411 ? 2.074 27.281 -9.522 1.00 73.38 411 PRO A CA 1
ATOM 3200 C C . PRO A 1 411 ? 0.742 27.768 -8.937 1.00 73.38 411 PRO A C 1
ATOM 3202 O O . PRO A 1 411 ? 0.706 28.655 -8.079 1.00 73.38 411 PRO A O 1
ATOM 3205 N N . ASP A 1 412 ? -0.352 27.147 -9.370 1.00 86.69 412 ASP A N 1
ATOM 3206 C CA . ASP A 1 412 ? -1.705 27.469 -8.924 1.00 86.69 412 ASP A CA 1
ATOM 3207 C C . ASP A 1 412 ? -2.055 26.749 -7.613 1.00 86.69 412 ASP A C 1
ATOM 3209 O O . ASP A 1 412 ? -2.555 25.621 -7.589 1.00 86.69 412 ASP A O 1
ATOM 3213 N N . ARG A 1 413 ? -1.767 27.413 -6.488 1.00 80.12 413 ARG A N 1
ATOM 3214 C CA . ARG A 1 413 ? -1.984 26.851 -5.145 1.00 80.12 413 ARG A CA 1
ATOM 3215 C C . ARG A 1 413 ? -3.454 26.610 -4.815 1.00 80.12 413 ARG A C 1
ATOM 3217 O O . ARG A 1 413 ? -3.758 25.634 -4.139 1.00 80.12 413 ARG A O 1
ATOM 3224 N N . ALA A 1 414 ? -4.357 27.461 -5.296 1.00 86.25 414 ALA A N 1
ATOM 3225 C CA . ALA A 1 414 ? -5.791 27.264 -5.090 1.00 86.25 414 ALA A CA 1
ATOM 3226 C C . ALA A 1 414 ? -6.289 26.049 -5.887 1.00 86.25 414 ALA A C 1
ATOM 3228 O O . ALA A 1 414 ? -7.174 25.320 -5.436 1.00 86.25 414 ALA A O 1
ATOM 3229 N N . ARG A 1 415 ? -5.669 25.768 -7.040 1.00 89.38 415 ARG A N 1
ATOM 3230 C CA . ARG A 1 415 ? -5.930 24.529 -7.769 1.00 89.38 415 ARG A CA 1
ATOM 3231 C C . ARG A 1 415 ? -5.394 23.288 -7.050 1.00 89.38 415 ARG A C 1
ATOM 3233 O O . ARG A 1 415 ? -6.092 22.278 -7.003 1.00 89.38 415 ARG A O 1
ATOM 3240 N N . LEU A 1 416 ? -4.217 23.374 -6.425 1.00 88.19 416 LEU A N 1
ATOM 3241 C CA . LEU A 1 416 ? -3.698 22.303 -5.564 1.00 88.19 416 LEU A CA 1
ATOM 3242 C C . LEU A 1 416 ? -4.612 22.044 -4.353 1.00 88.19 416 LEU A C 1
ATOM 3244 O O . LEU A 1 416 ? -4.870 20.887 -4.034 1.00 88.19 416 LEU A O 1
ATOM 3248 N N . ALA A 1 417 ? -5.158 23.085 -3.720 1.00 90.44 417 ALA A N 1
ATOM 3249 C CA . ALA A 1 417 ? -6.115 22.939 -2.620 1.00 90.44 417 ALA A CA 1
ATOM 3250 C C . ALA A 1 417 ? -7.379 22.156 -3.033 1.00 90.44 417 ALA A C 1
ATOM 3252 O O . ALA A 1 417 ? -7.833 21.286 -2.293 1.00 90.44 417 ALA A O 1
ATOM 3253 N N . LEU A 1 418 ? -7.898 22.375 -4.251 1.00 92.62 418 LEU A N 1
ATOM 3254 C CA . LEU A 1 418 ? -8.999 21.569 -4.803 1.00 92.62 418 LEU A CA 1
ATOM 3255 C C . LEU A 1 418 ? -8.596 20.105 -5.053 1.00 92.62 418 LEU A C 1
ATOM 3257 O O . LEU A 1 418 ? -9.408 19.197 -4.888 1.00 92.62 418 LEU A O 1
ATOM 3261 N N . SER A 1 419 ? -7.349 19.843 -5.445 1.00 94.62 419 SER A N 1
ATOM 3262 C CA . SER A 1 419 ? -6.852 18.465 -5.556 1.00 94.62 419 SER A CA 1
ATOM 3263 C C . SER A 1 419 ? -6.825 17.778 -4.185 1.00 94.62 419 SER A C 1
ATOM 3265 O O . SER A 1 419 ? -7.332 16.666 -4.030 1.00 94.62 419 SER A O 1
ATOM 3267 N N . VAL A 1 420 ? -6.317 18.485 -3.170 1.00 95.00 420 VAL A N 1
ATOM 3268 C CA . VAL A 1 420 ? -6.287 18.030 -1.773 1.00 95.00 420 VAL A CA 1
ATOM 3269 C C . VAL A 1 420 ? -7.696 17.754 -1.247 1.00 95.00 420 VAL A C 1
ATOM 3271 O O . VAL A 1 420 ? -7.911 16.716 -0.628 1.00 95.00 420 VAL A O 1
ATOM 3274 N N . GLU A 1 421 ? -8.669 18.625 -1.523 1.00 93.75 421 GLU A N 1
ATOM 3275 C CA . GLU A 1 421 ? -10.070 18.404 -1.145 1.00 93.75 421 GLU A CA 1
ATOM 3276 C C . GLU A 1 421 ? -10.637 17.113 -1.761 1.00 93.75 421 GLU A C 1
ATOM 3278 O O . GLU A 1 421 ? -11.253 16.315 -1.056 1.00 93.75 421 GLU A O 1
ATOM 3283 N N . GLY A 1 422 ? -10.350 16.847 -3.041 1.00 94.69 422 GLY A N 1
ATOM 3284 C CA . GLY A 1 422 ? -10.782 15.615 -3.708 1.00 94.69 422 GLY A CA 1
ATOM 3285 C C . GLY A 1 422 ? -10.185 14.346 -3.090 1.00 94.69 422 GLY A C 1
ATOM 3286 O O . GLY A 1 422 ? -10.876 13.341 -2.961 1.00 94.69 422 GLY A O 1
ATOM 3287 N N . PHE A 1 423 ? -8.930 14.385 -2.633 1.00 95.88 423 PHE A N 1
ATOM 3288 C CA . PHE A 1 423 ? -8.341 13.264 -1.890 1.00 95.88 423 PHE A CA 1
ATOM 3289 C C . PHE A 1 423 ? -8.884 13.136 -0.460 1.00 95.88 423 PHE A C 1
ATOM 3291 O O . PHE A 1 423 ? -9.090 12.020 0.018 1.00 95.88 423 PHE A O 1
ATOM 3298 N N . ARG A 1 424 ? -9.155 14.253 0.224 1.00 94.25 424 ARG A N 1
ATOM 3299 C CA . ARG A 1 424 ? -9.777 14.248 1.560 1.00 94.25 424 ARG A CA 1
ATOM 3300 C C . ARG A 1 424 ? -11.180 13.650 1.545 1.00 94.25 424 ARG A C 1
ATOM 3302 O O . ARG A 1 424 ? -11.568 13.015 2.526 1.00 94.25 424 ARG A O 1
ATOM 3309 N N . ALA A 1 425 ? -11.900 13.777 0.431 1.00 92.88 425 ALA A N 1
ATOM 3310 C CA . ALA A 1 425 ? -13.182 13.110 0.208 1.00 92.88 425 ALA A CA 1
ATOM 3311 C C . ALA A 1 425 ? -13.109 11.584 0.430 1.00 92.88 425 ALA A C 1
ATOM 3313 O O . ALA A 1 425 ? -14.065 10.983 0.914 1.00 92.88 425 ALA A O 1
ATOM 3314 N N . LEU A 1 426 ? -11.947 10.983 0.150 1.00 94.94 426 LEU A N 1
ATOM 3315 C CA . LEU A 1 426 ? -11.656 9.550 0.286 1.00 94.94 426 LEU A CA 1
ATOM 3316 C C . LEU A 1 426 ? -11.063 9.192 1.667 1.00 94.94 426 LEU A C 1
ATOM 3318 O O . LEU A 1 426 ? -10.647 8.062 1.908 1.00 94.94 426 LEU A O 1
ATOM 3322 N N . GLY A 1 427 ? -11.003 10.157 2.592 1.00 94.50 427 GLY A N 1
ATOM 3323 C CA . GLY A 1 427 ? -10.490 9.961 3.951 1.00 94.50 427 GLY A CA 1
ATOM 3324 C C . GLY A 1 427 ? -8.974 10.094 4.107 1.00 94.50 427 GLY A C 1
ATOM 3325 O O . GLY A 1 427 ? -8.459 9.819 5.187 1.00 94.50 427 GLY A O 1
ATOM 3326 N N . LEU A 1 428 ? -8.254 10.543 3.072 1.00 96.44 428 LEU A N 1
ATOM 3327 C CA . LEU A 1 428 ? -6.821 10.840 3.171 1.00 96.44 428 LEU A CA 1
ATOM 3328 C C . LEU A 1 428 ? -6.582 12.114 3.993 1.00 96.44 428 LEU A C 1
ATOM 3330 O O . LEU A 1 428 ? -7.250 13.131 3.800 1.00 96.44 428 LEU A O 1
ATOM 3334 N N . ILE A 1 429 ? -5.592 12.079 4.886 1.00 96.38 429 ILE A N 1
ATOM 3335 C CA . ILE A 1 429 ? -5.287 13.184 5.804 1.00 96.38 429 ILE A CA 1
ATOM 3336 C C . ILE A 1 429 ? -4.112 13.991 5.264 1.00 96.38 429 ILE A C 1
ATOM 3338 O O . ILE A 1 429 ? -3.055 13.439 4.975 1.00 96.38 429 ILE A O 1
ATOM 3342 N N . PHE A 1 430 ? -4.264 15.309 5.177 1.00 95.62 430 PHE A N 1
ATOM 3343 C CA . PHE A 1 430 ? -3.175 16.213 4.813 1.00 95.62 430 PHE A CA 1
ATOM 3344 C C . PHE A 1 430 ? -2.727 17.020 6.024 1.00 95.62 430 PHE A C 1
ATOM 3346 O O . PHE A 1 430 ? -3.541 17.441 6.844 1.00 95.62 430 PHE A O 1
ATOM 3353 N N . GLU A 1 431 ? -1.424 17.266 6.110 1.00 93.81 431 GLU A N 1
ATOM 3354 C CA . GLU A 1 431 ? -0.861 18.264 7.013 1.00 93.81 431 GLU A CA 1
ATOM 3355 C C . GLU A 1 431 ? -0.602 19.571 6.258 1.00 93.81 431 GLU A C 1
ATOM 3357 O O . GLU A 1 431 ? -0.415 19.584 5.039 1.00 93.81 431 GLU A O 1
ATOM 3362 N N . THR A 1 432 ? -0.526 20.670 6.995 1.00 91.00 432 THR A N 1
ATOM 3363 C CA . THR A 1 432 ? 0.046 21.930 6.533 1.00 91.00 432 THR A CA 1
ATOM 3364 C C . THR A 1 432 ? 1.571 21.824 6.442 1.00 91.00 432 THR A C 1
ATOM 3366 O O . THR A 1 432 ? 2.201 20.922 7.007 1.00 91.00 432 THR A O 1
ATOM 3369 N N . ASP A 1 433 ? 2.198 22.793 5.783 1.00 83.12 433 ASP A N 1
ATOM 3370 C CA . ASP A 1 433 ? 3.646 23.032 5.828 1.00 83.12 433 ASP A CA 1
ATOM 3371 C C . ASP A 1 433 ? 4.206 23.182 7.259 1.00 83.12 433 ASP A C 1
ATOM 3373 O O . ASP A 1 433 ? 5.380 22.898 7.499 1.00 83.12 433 ASP A O 1
ATOM 3377 N N . LYS A 1 434 ? 3.355 23.549 8.224 1.00 81.88 434 LYS A N 1
ATOM 3378 C CA . LYS A 1 434 ? 3.675 23.649 9.657 1.00 81.88 434 LYS A CA 1
ATOM 3379 C C . LYS A 1 434 ? 3.443 22.357 10.450 1.00 81.88 434 LYS A C 1
ATOM 3381 O O . LYS A 1 434 ? 3.685 22.350 11.650 1.00 81.88 434 LYS A O 1
ATOM 3386 N N . GLY A 1 435 ? 2.975 21.280 9.816 1.00 81.88 435 GLY A N 1
ATOM 3387 C CA . GLY A 1 435 ? 2.767 19.982 10.471 1.00 81.88 435 GLY A CA 1
ATOM 3388 C C . GLY A 1 435 ? 1.474 19.854 11.285 1.00 81.88 435 GLY A C 1
ATOM 3389 O O . GLY A 1 435 ? 1.344 18.917 12.062 1.00 81.88 435 GLY A O 1
ATOM 3390 N N . THR A 1 436 ? 0.508 20.763 11.119 1.00 88.81 436 THR A N 1
ATOM 3391 C CA . THR A 1 436 ? -0.847 20.621 11.691 1.00 88.81 436 THR A CA 1
ATOM 3392 C C . THR A 1 436 ? -1.792 19.999 10.670 1.00 88.81 436 THR A C 1
ATOM 3394 O O . THR A 1 436 ? -1.557 20.148 9.477 1.00 88.81 436 THR A O 1
ATOM 3397 N N . VAL A 1 437 ? -2.896 19.373 11.085 1.00 93.12 437 VAL A N 1
ATOM 3398 C CA . VAL A 1 437 ? -3.914 18.880 10.134 1.00 93.12 437 VAL A CA 1
ATOM 3399 C C . VAL A 1 437 ? -4.456 20.039 9.281 1.00 93.12 437 VAL A C 1
ATOM 3401 O O . VAL A 1 437 ? -4.738 21.119 9.804 1.00 93.12 437 VAL A O 1
ATOM 3404 N N . TYR A 1 438 ? -4.557 19.822 7.969 1.00 93.25 438 TYR A N 1
ATOM 3405 C CA . TYR A 1 438 ? -5.111 20.762 6.997 1.00 93.25 438 TYR A CA 1
ATOM 3406 C C . TYR A 1 438 ? -6.579 20.426 6.718 1.00 93.25 438 TYR A C 1
ATOM 3408 O O . TYR A 1 438 ? -6.894 19.322 6.265 1.00 93.25 438 TYR A O 1
ATOM 3416 N N . GLU A 1 439 ? -7.472 21.394 6.937 1.00 89.31 439 GLU A N 1
ATOM 3417 C CA . GLU A 1 439 ? -8.893 21.256 6.609 1.00 89.31 439 GLU A CA 1
ATOM 3418 C C . GLU A 1 439 ? -9.401 22.249 5.574 1.00 89.31 439 GLU A C 1
ATOM 3420 O O . GLU A 1 439 ? -10.409 22.010 4.907 1.00 89.31 439 GLU A O 1
ATOM 3425 N N . SER A 1 440 ? -8.732 23.385 5.451 1.00 87.00 440 SER A N 1
ATOM 3426 C CA . SER A 1 440 ? -9.032 24.391 4.445 1.00 87.00 440 SER A CA 1
ATOM 3427 C C . SER A 1 440 ? -7.843 25.327 4.283 1.00 87.00 440 SER A C 1
ATOM 3429 O O . SER A 1 440 ? -6.947 25.369 5.126 1.00 87.00 440 SER A O 1
ATOM 3431 N N . ASP A 1 441 ? -7.886 26.179 3.263 1.00 83.00 441 ASP A N 1
ATOM 3432 C CA . ASP A 1 441 ? -6.871 27.217 3.038 1.00 83.00 441 ASP A CA 1
ATOM 3433 C C . ASP A 1 441 ? -6.709 28.199 4.213 1.00 83.00 441 ASP A C 1
ATOM 3435 O O . ASP A 1 441 ? -5.705 28.905 4.299 1.00 83.00 441 ASP A O 1
ATOM 3439 N N . LYS A 1 442 ? -7.661 28.229 5.158 1.00 85.69 442 LYS A N 1
ATOM 3440 C CA . LYS A 1 442 ? -7.549 29.015 6.397 1.00 85.69 442 LYS A CA 1
ATOM 3441 C C . LYS A 1 442 ? -6.472 28.476 7.345 1.00 85.69 442 LYS A C 1
ATOM 3443 O O . LYS A 1 442 ? -5.991 29.230 8.188 1.00 85.69 442 LYS A O 1
ATOM 3448 N N . ASP A 1 443 ? -6.099 27.201 7.227 1.00 84.50 443 ASP A N 1
ATOM 3449 C CA . ASP A 1 443 ? -5.097 26.561 8.088 1.00 84.50 443 ASP A CA 1
ATOM 3450 C C . ASP A 1 443 ? -3.657 26.787 7.607 1.00 84.50 443 ASP A C 1
ATOM 3452 O O . ASP A 1 443 ? -2.719 26.672 8.399 1.00 84.50 443 ASP A O 1
ATOM 3456 N N . GLY A 1 444 ? -3.468 27.135 6.331 1.00 86.12 444 GLY A N 1
ATOM 3457 C CA . GLY A 1 444 ? -2.158 27.332 5.715 1.00 86.12 444 GLY A CA 1
ATOM 3458 C C . GLY A 1 444 ? -2.036 26.630 4.367 1.00 86.12 444 GLY A C 1
ATOM 3459 O O . GLY A 1 444 ? -3.031 26.357 3.702 1.00 86.12 444 GLY A O 1
ATOM 3460 N N . THR A 1 445 ? -0.799 26.345 3.951 1.00 87.06 445 THR A N 1
ATOM 3461 C CA . THR A 1 445 ? -0.544 25.632 2.690 1.00 87.06 445 THR A CA 1
ATOM 3462 C C . THR A 1 445 ? -0.509 24.127 2.965 1.00 87.06 445 THR A C 1
ATOM 3464 O O . THR A 1 445 ? 0.259 23.718 3.840 1.00 87.06 445 THR A O 1
ATOM 3467 N N . PRO A 1 446 ? -1.293 23.294 2.258 1.00 90.62 446 PRO A N 1
ATOM 3468 C CA . PRO A 1 446 ? -1.221 21.847 2.425 1.00 90.62 446 PRO A CA 1
ATOM 3469 C C . PRO A 1 446 ? 0.110 21.305 1.891 1.00 90.62 446 PRO A C 1
ATOM 3471 O O . PRO A 1 446 ? 0.670 21.826 0.923 1.00 90.62 446 PRO A O 1
ATOM 3474 N N . LYS A 1 447 ? 0.607 20.223 2.493 1.00 89.81 447 LYS A N 1
ATOM 3475 C CA . LYS A 1 447 ? 1.696 19.430 1.914 1.00 89.81 447 LYS A CA 1
ATOM 3476 C C . LYS A 1 447 ? 1.258 18.794 0.592 1.00 89.81 447 LYS A C 1
ATOM 3478 O O . LYS A 1 447 ? 0.081 18.553 0.344 1.00 89.81 447 LYS A O 1
ATOM 3483 N N . ASN A 1 448 ? 2.240 18.464 -0.245 1.00 89.19 448 ASN A N 1
ATOM 3484 C CA . ASN A 1 448 ? 2.006 17.933 -1.592 1.00 89.19 448 ASN A CA 1
ATOM 3485 C C . ASN A 1 448 ? 1.513 16.476 -1.623 1.00 89.19 448 ASN A C 1
ATOM 3487 O O . ASN A 1 448 ? 1.046 16.028 -2.670 1.00 89.19 448 ASN A O 1
ATOM 3491 N N . ILE A 1 449 ? 1.650 15.747 -0.513 1.00 93.44 449 ILE A N 1
ATOM 3492 C CA . ILE A 1 449 ? 1.220 14.356 -0.339 1.00 93.44 449 ILE A CA 1
ATOM 3493 C C . ILE A 1 449 ? 0.550 14.199 1.037 1.00 93.44 449 ILE A C 1
ATOM 3495 O O . ILE A 1 449 ? 0.946 14.907 1.970 1.00 93.44 449 ILE A O 1
ATOM 3499 N N . PRO A 1 450 ? -0.449 13.310 1.175 1.00 96.06 450 PRO A N 1
ATOM 3500 C CA . PRO A 1 450 ? -1.099 13.057 2.456 1.00 96.06 450 PRO A CA 1
ATOM 3501 C C . PRO A 1 450 ? -0.211 12.234 3.397 1.00 96.06 450 PRO A C 1
ATOM 3503 O O . PRO A 1 450 ? 0.736 11.570 2.971 1.00 96.06 450 PRO A O 1
ATOM 3506 N N . VAL A 1 451 ? -0.552 12.253 4.685 1.00 95.19 451 VAL A N 1
ATOM 3507 C CA . VAL A 1 451 ? -0.062 11.287 5.673 1.00 95.19 451 VAL A CA 1
ATOM 3508 C C . VAL A 1 451 ? -0.371 9.883 5.167 1.00 95.19 451 VAL A C 1
ATOM 3510 O O . VAL A 1 451 ? -1.492 9.613 4.738 1.00 95.19 451 VAL A O 1
ATOM 3513 N N . GLY A 1 452 ? 0.621 8.996 5.201 1.00 93.56 452 GLY A N 1
ATOM 3514 C CA . GLY A 1 452 ? 0.461 7.657 4.654 1.00 93.56 452 GLY A CA 1
ATOM 3515 C C . GLY A 1 452 ? 0.910 7.506 3.208 1.00 93.56 452 GLY A C 1
ATOM 3516 O O . GLY A 1 452 ? 0.722 6.439 2.639 1.00 93.56 452 GLY A O 1
ATOM 3517 N N . VAL A 1 453 ? 1.468 8.545 2.582 1.00 94.88 453 VAL A N 1
ATOM 3518 C CA . VAL A 1 453 ? 1.992 8.476 1.214 1.00 94.88 453 VAL A CA 1
ATOM 3519 C C . VAL A 1 453 ? 3.460 8.856 1.213 1.00 94.88 453 VAL A C 1
ATOM 3521 O O . VAL A 1 453 ? 3.853 9.913 1.700 1.00 94.88 453 VAL A O 1
ATOM 3524 N N . SER A 1 454 ? 4.277 7.987 0.638 1.00 92.62 454 SER A N 1
ATOM 3525 C CA . SER A 1 454 ? 5.712 8.175 0.501 1.00 92.62 454 SER A CA 1
ATOM 3526 C C . SER A 1 454 ? 6.086 8.514 -0.936 1.00 92.62 454 SER A C 1
ATOM 3528 O O . SER A 1 454 ? 5.275 8.406 -1.860 1.00 92.62 454 SER A O 1
ATOM 3530 N N . MET A 1 455 ? 7.322 8.974 -1.130 1.00 92.44 455 MET A N 1
ATOM 3531 C CA . MET A 1 455 ? 7.802 9.437 -2.425 1.00 92.44 455 MET A CA 1
ATOM 3532 C C . MET A 1 455 ? 9.189 8.885 -2.738 1.00 92.44 455 MET A C 1
ATOM 3534 O O . MET A 1 455 ? 10.051 8.772 -1.867 1.00 92.44 455 MET A O 1
ATOM 3538 N N . ARG A 1 456 ? 9.433 8.580 -4.013 1.00 90.50 456 ARG A N 1
ATOM 3539 C CA . ARG A 1 456 ? 10.709 8.053 -4.506 1.00 90.50 456 ARG A CA 1
ATOM 3540 C C . ARG A 1 456 ? 11.055 8.647 -5.860 1.00 90.50 456 ARG A C 1
ATOM 3542 O O . ARG A 1 456 ? 10.225 8.664 -6.769 1.00 90.50 456 ARG A O 1
ATOM 3549 N N . ARG A 1 457 ? 12.318 9.044 -6.031 1.00 90.31 457 ARG A N 1
ATOM 3550 C CA . ARG A 1 457 ? 12.862 9.363 -7.351 1.00 90.31 457 ARG A CA 1
ATOM 3551 C C . ARG A 1 457 ? 13.135 8.047 -8.068 1.00 90.31 457 ARG A C 1
ATOM 3553 O O . ARG A 1 457 ? 14.006 7.301 -7.631 1.00 90.31 457 ARG A O 1
ATOM 3560 N N . ASN A 1 458 ? 12.398 7.749 -9.134 1.00 88.56 458 ASN A N 1
ATOM 3561 C CA . ASN A 1 458 ? 12.537 6.510 -9.901 1.00 88.56 458 ASN A CA 1
ATOM 3562 C C . ASN A 1 458 ? 12.109 6.704 -11.364 1.00 88.56 458 ASN A C 1
ATOM 3564 O O . ASN A 1 458 ? 11.090 7.337 -11.630 1.00 88.56 458 ASN A O 1
ATOM 3568 N N . LEU A 1 459 ? 12.884 6.157 -12.312 1.00 86.00 459 LEU A N 1
ATOM 3569 C CA . LEU A 1 459 ? 12.603 6.208 -13.760 1.00 86.00 459 LEU A CA 1
ATOM 3570 C C . LEU A 1 459 ? 12.311 7.621 -14.285 1.00 86.00 459 LEU A C 1
ATOM 3572 O O . LEU A 1 459 ? 11.509 7.818 -15.194 1.00 86.00 459 LEU A O 1
ATOM 3576 N N . GLY A 1 460 ? 12.977 8.623 -13.717 1.00 85.25 460 GLY A N 1
ATOM 3577 C CA . GLY A 1 460 ? 12.752 10.008 -14.096 1.00 85.25 460 GLY A CA 1
ATOM 3578 C C . GLY A 1 460 ? 11.456 10.619 -13.550 1.00 85.25 460 GLY A C 1
ATOM 3579 O O . GLY A 1 460 ? 11.034 11.677 -14.003 1.00 85.25 460 GLY A O 1
ATOM 3580 N N . PHE A 1 461 ? 10.841 10.063 -12.522 1.00 92.50 461 PHE A N 1
ATOM 3581 C CA . PHE A 1 461 ? 9.708 10.706 -11.861 1.00 92.50 461 PHE A CA 1
ATOM 3582 C C . PHE A 1 461 ? 9.931 10.754 -10.362 1.00 92.50 461 PHE A C 1
ATOM 3584 O O . PHE A 1 461 ? 10.621 9.900 -9.808 1.00 92.50 461 PHE A O 1
ATOM 3591 N N . ASP A 1 462 ? 9.353 11.761 -9.718 1.00 93.88 462 ASP A N 1
ATOM 3592 C CA . ASP A 1 462 ? 8.969 11.618 -8.319 1.00 93.88 462 ASP A CA 1
ATOM 3593 C C . ASP A 1 462 ? 7.677 10.814 -8.327 1.00 93.88 462 ASP A C 1
ATOM 3595 O O . ASP A 1 462 ? 6.664 11.275 -8.852 1.00 93.88 462 ASP A O 1
ATOM 3599 N N . ARG A 1 463 ? 7.743 9.568 -7.866 1.00 94.12 463 ARG A N 1
ATOM 3600 C CA . ARG A 1 463 ? 6.603 8.651 -7.813 1.00 94.12 463 ARG A CA 1
ATOM 3601 C C . ARG A 1 463 ? 6.137 8.548 -6.377 1.00 94.12 463 ARG A C 1
ATOM 3603 O O . ARG A 1 463 ? 6.974 8.462 -5.481 1.00 94.12 463 ARG A O 1
ATOM 3610 N N . VAL A 1 464 ? 4.827 8.540 -6.189 1.00 95.19 464 VAL A N 1
ATOM 3611 C CA . VAL A 1 464 ? 4.189 8.440 -4.882 1.00 95.19 464 VAL A CA 1
ATOM 3612 C C . VAL A 1 464 ? 3.367 7.171 -4.777 1.00 95.19 464 VAL A C 1
ATOM 3614 O O . VAL A 1 464 ? 2.788 6.719 -5.770 1.00 95.19 464 VAL A O 1
ATOM 3617 N N . PHE A 1 465 ? 3.337 6.588 -3.586 1.00 93.44 465 PHE A N 1
ATOM 3618 C CA . PHE A 1 465 ? 2.479 5.452 -3.267 1.00 93.44 465 PHE A CA 1
ATOM 3619 C C . PHE A 1 465 ? 2.180 5.415 -1.771 1.00 93.44 465 PHE A C 1
ATOM 3621 O O . PHE A 1 465 ? 2.844 6.092 -0.988 1.00 93.44 465 PHE A O 1
ATOM 3628 N N . VAL A 1 466 ? 1.165 4.648 -1.390 1.00 93.31 466 VAL A N 1
ATOM 3629 C CA . VAL A 1 466 ? 0.775 4.504 0.012 1.00 93.31 466 VAL A CA 1
ATOM 3630 C C . VAL A 1 466 ? 1.820 3.719 0.817 1.00 93.31 466 VAL A C 1
ATOM 3632 O O . VAL A 1 466 ? 2.491 2.838 0.280 1.00 93.31 466 VAL A O 1
ATOM 3635 N N . ASN A 1 467 ? 1.938 4.033 2.106 1.00 91.50 467 ASN A N 1
ATOM 3636 C CA . ASN A 1 467 ? 2.745 3.338 3.106 1.00 91.50 467 ASN A CA 1
ATOM 3637 C C . ASN A 1 467 ? 1.877 2.971 4.334 1.00 91.50 467 ASN A C 1
ATOM 3639 O O . ASN A 1 467 ? 0.662 3.164 4.329 1.00 91.50 467 ASN A O 1
ATOM 3643 N N . CYS A 1 468 ? 2.492 2.461 5.405 1.00 90.88 468 CYS A N 1
ATOM 3644 C CA . CYS A 1 468 ? 1.793 1.972 6.599 1.00 90.88 468 CYS A CA 1
ATOM 3645 C C . CYS A 1 468 ? 0.868 3.010 7.265 1.00 90.88 468 CYS A C 1
ATOM 3647 O O . CYS A 1 468 ? -0.206 2.652 7.750 1.00 90.88 468 CYS A O 1
ATOM 3649 N N . ALA A 1 469 ? 1.255 4.290 7.293 1.00 92.81 469 ALA A N 1
ATOM 3650 C CA . ALA A 1 469 ? 0.505 5.314 8.017 1.00 92.81 469 ALA A CA 1
ATOM 3651 C C . ALA A 1 469 ? -0.864 5.618 7.391 1.00 92.81 469 ALA A C 1
ATOM 3653 O O . ALA A 1 469 ? -1.721 6.152 8.085 1.00 92.81 469 ALA A O 1
ATOM 3654 N N . VAL A 1 470 ? -1.115 5.232 6.131 1.00 94.88 470 VAL A N 1
ATOM 3655 C CA . VAL A 1 470 ? -2.434 5.435 5.508 1.00 94.88 470 VAL A CA 1
ATOM 3656 C C . VAL A 1 470 ? -3.519 4.634 6.237 1.00 94.88 470 VAL A C 1
ATOM 3658 O O . VAL A 1 470 ? -4.607 5.145 6.466 1.00 94.88 470 VAL A O 1
ATOM 3661 N N . CYS A 1 471 ? -3.195 3.406 6.657 1.00 94.50 471 CYS A N 1
ATOM 3662 C CA . CYS A 1 471 ? -4.107 2.484 7.342 1.00 94.50 471 CYS A CA 1
ATOM 3663 C C . CYS A 1 471 ? -4.051 2.621 8.871 1.00 94.50 471 CYS A C 1
ATOM 3665 O O . CYS A 1 471 ? -4.972 2.209 9.575 1.00 94.50 471 CYS A O 1
ATOM 3667 N N . HIS A 1 472 ? -2.961 3.191 9.386 1.00 94.50 472 HIS A N 1
ATOM 3668 C CA . HIS A 1 472 ? -2.647 3.252 10.812 1.00 94.50 472 HIS A CA 1
ATOM 3669 C C . HIS A 1 472 ? -2.485 4.695 11.302 1.00 94.50 472 HIS A C 1
ATOM 3671 O O . HIS A 1 472 ? -1.571 5.010 12.068 1.00 94.50 472 HIS A O 1
ATOM 3677 N N . SER A 1 473 ? -3.308 5.617 10.808 1.00 94.31 473 SER A N 1
ATOM 3678 C CA . SER A 1 473 ? -3.412 6.983 11.328 1.00 94.31 473 SER A CA 1
ATOM 3679 C C . SER A 1 473 ? -4.810 7.533 11.084 1.00 94.31 473 SER A C 1
ATOM 3681 O O . SER A 1 473 ? -5.395 7.318 10.026 1.00 94.31 473 SER A O 1
ATOM 3683 N N . SER A 1 474 ? -5.339 8.279 12.051 1.00 95.31 474 SER A N 1
ATOM 3684 C CA . SER A 1 474 ? -6.624 8.967 11.910 1.00 95.31 474 SER A CA 1
ATOM 3685 C C . SER A 1 474 ? -6.614 10.300 12.649 1.00 95.31 474 SER A C 1
ATOM 3687 O O . SER A 1 474 ? -5.635 10.648 13.316 1.00 95.31 474 SER A O 1
ATOM 3689 N N . THR A 1 475 ? -7.706 11.053 12.532 1.00 94.12 475 THR A N 1
ATOM 3690 C CA . THR A 1 475 ? -7.955 12.225 13.370 1.00 94.12 475 THR A CA 1
ATOM 3691 C C . THR A 1 475 ? -9.018 11.962 14.420 1.00 94.12 475 THR A C 1
ATOM 3693 O O . THR A 1 475 ? -9.850 11.065 14.279 1.00 94.12 475 THR A O 1
ATOM 3696 N N . VAL A 1 476 ? -8.968 12.761 15.485 1.00 92.56 476 VAL A N 1
ATOM 3697 C CA . VAL A 1 476 ? -9.920 12.732 16.596 1.00 92.56 476 VAL A CA 1
ATOM 3698 C C . VAL A 1 476 ? -10.270 14.164 16.997 1.00 92.56 476 VAL A C 1
ATOM 3700 O O . VAL A 1 476 ? -9.396 15.034 17.060 1.00 92.56 476 VAL A O 1
ATOM 3703 N N . ARG A 1 477 ? -11.547 14.403 17.299 1.00 90.62 477 ARG A N 1
ATOM 3704 C CA . ARG A 1 477 ? -12.089 15.643 17.860 1.00 90.62 477 ARG A CA 1
ATOM 3705 C C . ARG A 1 477 ? -12.842 15.345 19.146 1.00 90.62 477 ARG A C 1
ATOM 3707 O O . ARG A 1 477 ? -13.660 14.435 19.187 1.00 90.62 477 ARG A O 1
ATOM 3714 N N . THR A 1 478 ? -12.631 16.162 20.171 1.00 82.44 478 THR A N 1
ATOM 3715 C CA . THR A 1 478 ? -13.415 16.094 21.419 1.00 82.44 478 THR A CA 1
ATOM 3716 C C . THR A 1 478 ? -14.681 16.944 21.353 1.00 82.44 478 THR A C 1
ATOM 3718 O O . THR A 1 478 ? -15.629 16.715 22.096 1.00 82.44 478 THR A O 1
ATOM 3721 N N . THR A 1 479 ? -14.724 17.925 20.448 1.00 85.00 479 THR A N 1
ATOM 3722 C CA . THR A 1 479 ? -15.913 18.737 20.167 1.00 85.00 479 THR A CA 1
ATOM 3723 C C . THR A 1 479 ? -16.004 19.034 18.674 1.00 85.00 479 THR A C 1
ATOM 3725 O O . THR A 1 479 ? -14.983 19.115 17.988 1.00 85.00 479 THR A O 1
ATOM 3728 N N . ALA A 1 480 ? -17.210 19.288 18.165 1.00 83.38 480 ALA A N 1
ATOM 3729 C CA . ALA A 1 480 ? -17.409 19.630 16.753 1.00 83.38 480 ALA A CA 1
ATOM 3730 C C . ALA A 1 480 ? -16.645 20.899 16.308 1.00 83.38 480 ALA A C 1
ATOM 3732 O O . ALA A 1 480 ? -16.359 21.056 15.126 1.00 83.38 480 ALA A O 1
ATOM 3733 N N . ALA A 1 481 ? -16.304 21.797 17.242 1.00 84.12 481 ALA A N 1
ATOM 3734 C CA . ALA A 1 481 ? -15.577 23.039 16.963 1.00 84.12 481 ALA A CA 1
ATOM 3735 C C . ALA A 1 481 ? -14.048 22.920 17.123 1.00 84.12 481 ALA A C 1
ATOM 3737 O O . ALA A 1 481 ? -13.317 23.814 16.695 1.00 84.12 481 ALA A O 1
ATOM 3738 N N . SER A 1 482 ? -13.551 21.858 17.767 1.00 86.88 482 SER A N 1
ATOM 3739 C CA . SER A 1 482 ? -12.110 21.667 17.969 1.00 86.88 482 SER A CA 1
ATOM 3740 C C . SER A 1 482 ? -11.394 21.300 16.671 1.00 86.88 482 SER A C 1
ATOM 3742 O O . SER A 1 482 ? -11.942 20.597 15.818 1.00 86.88 482 SER A O 1
ATOM 3744 N N . LYS A 1 483 ? -10.135 21.739 16.541 1.00 87.19 483 LYS A N 1
ATOM 3745 C CA . LYS A 1 483 ? -9.273 21.261 15.460 1.00 87.19 483 LYS A CA 1
ATOM 3746 C C . LYS A 1 483 ? -9.038 19.750 15.606 1.00 87.19 483 LYS A C 1
ATOM 3748 O O . LYS A 1 483 ? -8.839 19.288 16.731 1.00 87.19 483 LYS A O 1
ATOM 3753 N N . PRO A 1 484 ? -9.030 19.000 14.495 1.00 91.44 484 PRO A N 1
ATOM 3754 C CA . PRO A 1 484 ? -8.734 17.578 14.510 1.00 91.44 484 PRO A CA 1
ATOM 3755 C C . PRO A 1 484 ? -7.295 17.334 14.962 1.00 91.44 484 PRO A C 1
ATOM 3757 O O . PRO A 1 484 ? -6.366 18.047 14.570 1.00 91.44 484 PRO A O 1
ATOM 3760 N N . VAL A 1 485 ? -7.116 16.297 15.771 1.00 90.38 485 VAL A N 1
ATOM 3761 C CA . VAL A 1 485 ? -5.817 15.871 16.290 1.00 90.38 485 VAL A CA 1
ATOM 3762 C C . VAL A 1 485 ? -5.402 14.617 15.542 1.00 90.38 485 VAL A C 1
ATOM 3764 O O . VAL A 1 485 ? -6.100 13.611 15.621 1.00 90.38 485 VAL A O 1
ATOM 3767 N N . LEU A 1 486 ? -4.290 14.679 14.807 1.00 92.25 486 LEU A N 1
ATOM 3768 C CA . LEU A 1 486 ? -3.702 13.511 14.153 1.00 92.25 486 LEU A CA 1
ATOM 3769 C C . LEU A 1 486 ? -3.109 12.578 15.209 1.00 92.25 486 LEU A C 1
ATOM 3771 O O . LEU A 1 486 ? -2.283 13.008 16.014 1.00 92.25 486 LEU A O 1
ATOM 3775 N N . VAL A 1 487 ? -3.479 11.304 15.158 1.00 91.88 487 VAL A N 1
ATOM 3776 C CA . VAL A 1 487 ? -2.898 10.265 16.005 1.00 91.88 487 VAL A CA 1
ATOM 3777 C C . VAL A 1 487 ? -2.294 9.185 15.113 1.00 91.88 487 VAL A C 1
ATOM 3779 O O . VAL A 1 487 ? -2.970 8.608 14.260 1.00 91.88 487 VAL A O 1
ATOM 3782 N N . LEU A 1 488 ? -1.002 8.925 15.307 1.00 91.69 488 LEU A N 1
ATOM 3783 C CA . LEU A 1 488 ? -0.254 7.896 14.587 1.00 91.69 488 LEU A CA 1
ATOM 3784 C C . LEU A 1 488 ? -0.371 6.553 15.316 1.00 91.69 488 LEU A C 1
ATOM 3786 O O . LEU A 1 488 ? -0.387 6.510 16.543 1.00 91.69 488 LEU A O 1
ATOM 3790 N N . GLY A 1 489 ? -0.448 5.459 14.562 1.00 91.19 489 GLY A N 1
ATOM 3791 C CA . GLY A 1 489 ? -0.556 4.088 15.068 1.00 91.19 489 GLY A CA 1
ATOM 3792 C C . GLY A 1 489 ? -1.974 3.632 15.435 1.00 91.19 489 GLY A C 1
ATOM 3793 O O . GLY A 1 489 ? -2.163 2.449 15.722 1.00 91.19 489 GLY A O 1
ATOM 3794 N N . MET A 1 490 ? -2.971 4.525 15.392 1.00 93.62 490 MET A N 1
ATOM 3795 C CA . MET A 1 490 ? -4.385 4.170 15.588 1.00 93.62 490 MET A CA 1
ATOM 3796 C C . MET A 1 490 ? -5.032 3.628 14.299 1.00 93.62 490 MET A C 1
ATOM 3798 O O . MET A 1 490 ? -4.557 3.959 13.213 1.00 93.62 490 MET A O 1
ATOM 3802 N N . PRO A 1 491 ? -6.146 2.877 14.379 1.00 95.56 491 PRO A N 1
ATOM 3803 C CA . PRO A 1 491 ? -6.955 2.516 13.211 1.00 95.56 491 PRO A CA 1
ATOM 3804 C C . PRO A 1 491 ? -7.384 3.734 12.378 1.00 95.56 491 PRO A C 1
ATOM 3806 O O . PRO A 1 491 ? -7.905 4.710 12.923 1.00 95.56 491 PRO A O 1
ATOM 3809 N N . ALA A 1 492 ? -7.216 3.684 11.052 1.00 96.00 492 ALA A N 1
ATOM 3810 C CA . ALA A 1 492 ? -7.610 4.765 10.143 1.00 96.00 492 ALA A CA 1
ATOM 3811 C C . ALA A 1 492 ? -9.132 4.840 9.898 1.00 96.00 492 ALA A C 1
ATOM 3813 O O . ALA A 1 492 ? -9.587 4.684 8.767 1.00 96.00 492 ALA A O 1
ATOM 3814 N N . ASN A 1 493 ? -9.936 5.116 10.934 1.00 94.25 493 ASN A N 1
ATOM 3815 C CA . ASN A 1 493 ? -11.412 5.107 10.879 1.00 94.25 493 ASN A CA 1
ATOM 3816 C C . ASN A 1 493 ? -12.036 6.062 9.832 1.00 94.25 493 ASN A C 1
ATOM 3818 O O . ASN A 1 493 ? -13.225 5.960 9.529 1.00 94.25 493 ASN A O 1
ATOM 3822 N N . LEU A 1 494 ? -11.266 7.003 9.276 1.00 94.75 494 LEU A N 1
ATOM 3823 C CA . LEU A 1 494 ? -11.736 7.901 8.219 1.00 94.75 494 LEU A CA 1
ATOM 3824 C C . LEU A 1 494 ? -11.435 7.413 6.801 1.00 94.75 494 LEU A C 1
ATOM 3826 O O . LEU A 1 494 ? -12.177 7.800 5.894 1.00 94.75 494 LEU A O 1
ATOM 3830 N N . LEU A 1 495 ? -10.384 6.609 6.606 1.00 96.38 495 LEU A N 1
ATOM 3831 C CA . LEU A 1 495 ? -9.939 6.165 5.286 1.00 96.38 495 LEU A CA 1
ATOM 3832 C C . LEU A 1 495 ? -10.989 5.248 4.663 1.00 96.38 495 LEU A C 1
ATOM 3834 O O . LEU A 1 495 ? -11.255 4.169 5.187 1.00 96.38 495 LEU A O 1
ATOM 3838 N N . ASP A 1 496 ? -11.526 5.651 3.518 1.00 94.81 496 ASP A N 1
ATOM 3839 C CA . ASP A 1 496 ? -12.414 4.829 2.703 1.00 94.81 496 ASP A CA 1
ATOM 3840 C C . ASP A 1 496 ? -11.599 4.185 1.574 1.00 94.81 496 ASP A C 1
ATOM 3842 O O . ASP A 1 496 ? -11.550 4.669 0.440 1.00 94.81 496 ASP A O 1
ATOM 3846 N N . LEU A 1 497 ? -10.864 3.124 1.928 1.00 92.62 497 LEU A N 1
ATOM 3847 C CA . LEU A 1 497 ? -9.909 2.483 1.023 1.00 92.62 497 LEU A CA 1
ATOM 3848 C C . LEU A 1 497 ? -10.607 1.874 -0.198 1.00 92.62 497 LEU A C 1
ATOM 3850 O O . LEU A 1 497 ? -10.088 1.982 -1.308 1.00 92.62 497 LEU A O 1
ATOM 3854 N N . ARG A 1 498 ? -11.802 1.297 -0.011 1.00 89.38 498 ARG A N 1
ATOM 3855 C CA . ARG A 1 498 ? -12.577 0.714 -1.110 1.00 89.38 498 ARG A CA 1
ATOM 3856 C C . ARG A 1 498 ? -12.933 1.767 -2.152 1.00 89.38 498 ARG A C 1
ATOM 3858 O O . ARG A 1 498 ? -12.676 1.593 -3.340 1.00 89.38 498 ARG A O 1
ATOM 3865 N N . ASN A 1 499 ? -13.472 2.889 -1.695 1.00 91.06 499 ASN A N 1
ATOM 3866 C CA . ASN A 1 499 ? -13.838 3.991 -2.567 1.00 91.06 499 ASN A CA 1
ATOM 3867 C C . ASN A 1 499 ? -12.610 4.665 -3.198 1.00 91.06 499 ASN A C 1
ATOM 3869 O O . ASN A 1 499 ? -12.655 5.083 -4.354 1.00 91.06 499 ASN A O 1
ATOM 3873 N N . PHE A 1 500 ? -11.482 4.729 -2.482 1.00 92.31 500 PHE A N 1
ATOM 3874 C CA . PHE A 1 500 ? -10.214 5.190 -3.049 1.00 92.31 500 PHE A CA 1
ATOM 3875 C C . PHE A 1 500 ? -9.750 4.307 -4.220 1.00 92.31 500 PHE A C 1
ATOM 3877 O O . PHE A 1 500 ? -9.383 4.827 -5.279 1.00 92.31 500 PHE A O 1
ATOM 3884 N N . GLU A 1 501 ? -9.815 2.984 -4.067 1.00 89.06 501 GLU A N 1
ATOM 3885 C CA . GLU A 1 501 ? -9.518 2.024 -5.135 1.00 89.06 501 GLU A CA 1
ATOM 3886 C C . GLU A 1 501 ? -10.496 2.164 -6.313 1.00 89.06 501 GLU A C 1
ATOM 3888 O O . GLU A 1 501 ? -10.066 2.320 -7.462 1.00 89.06 501 GLU A O 1
ATOM 3893 N N . ASP A 1 502 ? -11.803 2.201 -6.038 1.00 88.69 502 ASP A N 1
ATOM 3894 C CA . ASP A 1 502 ? -12.853 2.336 -7.055 1.00 88.69 502 ASP A CA 1
ATOM 3895 C C . ASP A 1 502 ? -12.749 3.661 -7.827 1.00 88.69 502 ASP A C 1
ATOM 3897 O O . ASP A 1 502 ? -12.951 3.690 -9.049 1.00 88.69 502 ASP A O 1
ATOM 3901 N N . PHE A 1 503 ? -12.364 4.750 -7.156 1.00 91.94 503 PHE A N 1
ATOM 3902 C CA . PHE A 1 503 ? -12.066 6.036 -7.782 1.00 91.94 503 PHE A CA 1
ATOM 3903 C C . PHE A 1 503 ? -10.892 5.927 -8.765 1.00 91.94 503 PHE A C 1
ATOM 3905 O O . PHE A 1 503 ? -11.013 6.357 -9.918 1.00 91.94 503 PHE A O 1
ATOM 3912 N N . LEU A 1 504 ? -9.777 5.306 -8.364 1.00 90.56 504 LEU A N 1
ATOM 3913 C CA . LEU A 1 504 ? -8.622 5.111 -9.248 1.00 90.56 504 LEU A CA 1
ATOM 3914 C C . LEU A 1 504 ? -8.961 4.208 -10.448 1.00 90.56 504 LEU A C 1
ATOM 3916 O O . LEU A 1 504 ? -8.590 4.532 -11.586 1.00 90.56 504 LEU A O 1
ATOM 3920 N N . PHE A 1 505 ? -9.699 3.113 -10.235 1.00 88.31 505 PHE A N 1
ATOM 3921 C CA . PHE A 1 505 ? -10.145 2.223 -11.316 1.00 88.31 505 PHE A CA 1
ATOM 3922 C C . PHE A 1 505 ? -11.101 2.930 -12.284 1.00 88.31 505 PHE A C 1
ATOM 3924 O O . PHE A 1 505 ? -10.934 2.851 -13.507 1.00 88.31 505 PHE A O 1
ATOM 3931 N N . SER A 1 506 ? -12.072 3.678 -11.759 1.00 89.81 506 SER A N 1
ATOM 3932 C CA . SER A 1 506 ? -13.056 4.413 -12.563 1.00 89.81 506 SER A CA 1
ATOM 3933 C C . SER A 1 506 ? -12.418 5.557 -13.349 1.00 89.81 506 SER A C 1
ATOM 3935 O O . SER A 1 506 ? -12.715 5.744 -14.529 1.00 89.81 506 SER A O 1
ATOM 3937 N N . CYS A 1 507 ? -11.503 6.300 -12.724 1.00 92.31 507 CYS A N 1
ATOM 3938 C CA . CYS A 1 507 ? -10.781 7.387 -13.374 1.00 92.31 507 CYS A CA 1
ATOM 3939 C C . CYS A 1 507 ? -9.941 6.862 -14.545 1.00 92.31 507 CYS A C 1
ATOM 3941 O O . CYS A 1 507 ? -10.131 7.290 -15.681 1.00 92.31 507 CYS A O 1
ATOM 3943 N N . THR A 1 508 ? -9.068 5.879 -14.300 1.00 89.94 508 THR A N 1
ATOM 3944 C CA . THR A 1 508 ? -8.130 5.361 -15.316 1.00 89.94 508 THR A CA 1
ATOM 3945 C C . THR A 1 508 ? -8.809 4.602 -16.458 1.00 89.94 508 THR A C 1
ATOM 3947 O O . THR A 1 508 ? -8.310 4.591 -17.588 1.00 89.94 508 THR A O 1
ATOM 3950 N N . SER A 1 509 ? -9.963 3.978 -16.209 1.00 87.94 509 SER A N 1
ATOM 3951 C CA . SER A 1 509 ? -10.782 3.380 -17.269 1.00 87.94 509 SER A CA 1
ATOM 3952 C C . SER A 1 509 ? -11.546 4.433 -18.086 1.00 87.94 509 SER A C 1
ATOM 3954 O O . SER A 1 509 ? -11.752 4.233 -19.287 1.00 87.94 509 SER A O 1
ATOM 3956 N N . GLY A 1 510 ? -11.884 5.576 -17.483 1.00 88.81 510 GLY A N 1
ATOM 3957 C CA . GLY A 1 510 ? -12.644 6.664 -18.093 1.00 88.81 510 GLY A CA 1
ATOM 3958 C C . GLY A 1 510 ? -11.930 7.417 -19.223 1.00 88.81 510 GLY A C 1
ATOM 3959 O O . GLY A 1 510 ? -10.707 7.425 -19.348 1.00 88.81 510 GLY A O 1
ATOM 3960 N N . ALA A 1 511 ? -12.714 8.086 -20.074 1.00 91.62 511 ALA A N 1
ATOM 3961 C CA . ALA A 1 511 ? -12.194 8.895 -21.183 1.00 91.62 511 ALA A CA 1
ATOM 3962 C C . ALA A 1 511 ? -11.404 10.131 -20.714 1.00 91.62 511 ALA A C 1
ATOM 3964 O O . ALA A 1 511 ? -10.543 10.610 -21.444 1.00 91.62 511 ALA A O 1
ATOM 3965 N N . ASP A 1 512 ? -11.670 10.619 -19.499 1.00 92.44 512 ASP A N 1
ATOM 3966 C CA . ASP A 1 512 ? -11.020 11.817 -18.964 1.00 92.44 512 ASP A CA 1
ATOM 3967 C C . ASP A 1 512 ? -9.547 11.566 -18.614 1.00 92.44 512 ASP A C 1
ATOM 3969 O O . ASP A 1 512 ? -8.737 12.485 -18.724 1.00 92.44 512 ASP A O 1
ATOM 3973 N N . PHE A 1 513 ? -9.178 10.330 -18.251 1.00 94.69 513 PHE A N 1
ATOM 3974 C CA . PHE A 1 513 ? -7.791 9.938 -17.992 1.00 94.69 513 PHE A CA 1
ATOM 3975 C C . PHE A 1 513 ? -7.023 9.761 -19.307 1.00 94.69 513 PHE A C 1
ATOM 3977 O O . PHE A 1 513 ? -6.738 8.656 -19.779 1.00 94.69 513 PHE A O 1
ATOM 3984 N N . ASP A 1 514 ? -6.717 10.895 -19.919 1.00 94.56 514 ASP A N 1
ATOM 3985 C CA . ASP A 1 514 ? -5.985 11.014 -21.167 1.00 94.56 514 ASP A CA 1
ATOM 3986 C C . ASP A 1 514 ? -4.938 12.130 -21.064 1.00 94.56 514 ASP A C 1
ATOM 3988 O O . ASP A 1 514 ? -5.069 13.066 -20.269 1.00 94.56 514 ASP A O 1
ATOM 3992 N N . LYS A 1 515 ? -3.879 12.028 -21.872 1.00 95.19 515 LYS A N 1
ATOM 3993 C CA . LYS A 1 515 ? -2.806 13.027 -21.933 1.00 95.19 515 LYS A CA 1
ATOM 3994 C C . LYS A 1 515 ? -3.332 14.428 -22.265 1.00 95.19 515 LYS A C 1
ATOM 3996 O O . LYS A 1 515 ? -2.789 15.393 -21.731 1.00 95.19 515 LYS A O 1
ATOM 4001 N N . ASP A 1 516 ? -4.391 14.528 -23.069 1.00 95.25 516 ASP A N 1
ATOM 4002 C CA . ASP A 1 516 ? -4.950 15.798 -23.534 1.00 95.25 516 ASP A CA 1
ATOM 4003 C C . ASP A 1 516 ? -5.690 16.543 -22.406 1.00 95.25 516 ASP A C 1
ATOM 4005 O O . ASP A 1 516 ? -5.858 17.757 -22.484 1.00 95.25 516 ASP A O 1
ATOM 4009 N N . ASN A 1 517 ? -6.053 15.848 -21.319 1.00 95.62 517 ASN A N 1
ATOM 4010 C CA . ASN A 1 517 ? -6.641 16.449 -20.115 1.00 95.62 517 ASN A CA 1
ATOM 4011 C C . ASN A 1 517 ? -5.627 16.563 -18.965 1.00 95.62 517 ASN A C 1
ATOM 4013 O O . ASN A 1 517 ? -5.566 17.584 -18.282 1.00 95.62 517 ASN A O 1
ATOM 4017 N N . LEU A 1 518 ? -4.810 15.526 -18.748 1.00 96.56 518 LEU A N 1
ATOM 4018 C CA . LEU A 1 518 ? -3.872 15.461 -17.623 1.00 96.56 518 LEU A CA 1
ATOM 4019 C C . LEU A 1 518 ? -2.687 16.413 -17.778 1.00 96.56 518 LEU A C 1
ATOM 4021 O O . LEU A 1 518 ? -2.315 17.066 -16.809 1.00 96.56 518 LEU A O 1
ATOM 4025 N N . ILE A 1 519 ? -2.080 16.507 -18.965 1.00 96.50 519 ILE A N 1
ATOM 4026 C CA . ILE A 1 519 ? -0.884 17.343 -19.160 1.00 96.50 519 ILE A CA 1
ATOM 4027 C C . ILE A 1 519 ? -1.204 18.832 -18.980 1.00 96.50 519 ILE A C 1
ATOM 4029 O O . ILE A 1 519 ? -0.488 19.480 -18.212 1.00 96.50 519 ILE A O 1
ATOM 4033 N N . PRO A 1 520 ? -2.280 19.385 -19.580 1.00 92.31 520 PRO A N 1
ATOM 4034 C CA . PRO A 1 520 ? -2.660 20.771 -19.321 1.00 92.31 520 PRO A CA 1
ATOM 4035 C C . PRO A 1 520 ? -2.946 21.044 -17.844 1.00 92.31 520 PRO A C 1
ATOM 4037 O O . PRO A 1 520 ? -2.585 22.107 -17.337 1.00 92.31 520 PRO A O 1
ATOM 4040 N N . GLU A 1 521 ? -3.550 20.086 -17.135 1.00 93.19 521 GLU A N 1
ATOM 4041 C CA . GLU A 1 521 ? -3.838 20.242 -15.711 1.00 93.19 521 GLU A CA 1
ATOM 4042 C C . GLU A 1 521 ? -2.570 20.226 -14.852 1.00 93.19 521 GLU A C 1
ATOM 4044 O O . GLU A 1 521 ? -2.404 21.063 -13.961 1.00 93.19 521 GLU A O 1
ATOM 4049 N N . ILE A 1 522 ? -1.631 19.333 -15.172 1.00 93.81 522 ILE A N 1
ATOM 4050 C CA . ILE A 1 522 ? -0.299 19.290 -14.563 1.00 93.81 522 ILE A CA 1
ATOM 4051 C C . ILE A 1 522 ? 0.422 20.625 -14.755 1.00 93.81 522 ILE A C 1
ATOM 4053 O O . ILE A 1 522 ? 0.926 21.190 -13.780 1.00 93.81 522 ILE A O 1
ATOM 4057 N N . GLU A 1 523 ? 0.445 21.141 -15.986 1.00 90.62 523 GLU A N 1
ATOM 4058 C CA . GLU A 1 523 ? 1.113 22.401 -16.319 1.00 90.62 523 GLU A CA 1
ATOM 4059 C C . GLU A 1 523 ? 0.433 23.613 -15.681 1.00 90.62 523 GLU A C 1
ATOM 4061 O O . GLU A 1 523 ? 1.098 24.592 -15.330 1.00 90.62 523 GLU A O 1
ATOM 4066 N N . ARG A 1 524 ? -0.892 23.562 -15.497 1.00 86.50 524 ARG A N 1
ATOM 4067 C CA . ARG A 1 524 ? -1.627 24.604 -14.778 1.00 86.50 524 ARG A CA 1
ATOM 4068 C C . ARG A 1 524 ? -1.228 24.659 -13.307 1.00 86.50 524 ARG A C 1
ATOM 4070 O O . ARG A 1 524 ? -0.977 25.747 -12.798 1.00 86.50 524 ARG A O 1
ATOM 4077 N N . MET A 1 525 ? -1.147 23.512 -12.639 1.00 87.31 525 MET A N 1
ATOM 4078 C CA . MET A 1 525 ? -0.802 23.462 -11.216 1.00 87.31 525 MET A CA 1
ATOM 4079 C C . MET A 1 525 ? 0.681 23.730 -10.950 1.00 87.31 525 MET A C 1
ATOM 4081 O O . MET A 1 525 ? 1.001 24.361 -9.949 1.00 87.31 525 MET A O 1
ATOM 4085 N N . ASN A 1 526 ? 1.582 23.267 -11.823 1.00 86.25 526 ASN A N 1
ATOM 4086 C CA . ASN A 1 526 ? 3.020 23.193 -11.528 1.00 86.25 526 ASN A CA 1
ATOM 4087 C C . ASN A 1 526 ? 3.906 24.071 -12.426 1.00 86.25 526 ASN A C 1
ATOM 4089 O O . ASN A 1 526 ? 5.106 24.184 -12.179 1.00 86.25 526 ASN A O 1
ATOM 4093 N N . GLY A 1 527 ? 3.335 24.716 -13.446 1.00 87.38 527 GLY A N 1
ATOM 4094 C CA . GLY A 1 527 ? 4.087 25.421 -14.484 1.00 87.38 527 GLY A CA 1
ATOM 4095 C C . GLY A 1 527 ? 4.434 24.528 -15.686 1.00 87.38 527 GLY A C 1
ATOM 4096 O O . GLY A 1 527 ? 4.183 23.324 -15.665 1.00 87.38 527 GLY A O 1
ATOM 4097 N N . PRO A 1 528 ? 4.987 25.111 -16.765 1.00 89.31 528 PRO A N 1
ATOM 4098 C CA . PRO A 1 528 ? 5.197 24.410 -18.031 1.00 89.31 528 PRO A CA 1
ATOM 4099 C C . PRO A 1 528 ? 6.187 23.247 -17.895 1.00 89.31 528 PRO A C 1
ATOM 4101 O O . PRO A 1 528 ? 7.245 23.388 -17.274 1.00 89.31 528 PRO A O 1
ATOM 4104 N N . LEU A 1 529 ? 5.869 22.113 -18.525 1.00 92.00 529 LEU A N 1
ATOM 4105 C CA . LEU A 1 529 ? 6.754 20.953 -18.565 1.00 92.00 529 LEU A CA 1
ATOM 4106 C C . LEU A 1 529 ? 7.888 21.160 -19.578 1.00 92.00 529 LEU A C 1
ATOM 4108 O O . LEU A 1 529 ? 7.784 21.931 -20.535 1.00 92.00 529 LEU A O 1
ATOM 4112 N N . SER A 1 530 ? 8.992 20.429 -19.398 1.00 92.50 530 SER A N 1
ATOM 4113 C CA . SER A 1 530 ? 10.031 20.365 -20.431 1.00 92.50 530 SER A CA 1
ATOM 4114 C C . SER A 1 530 ? 9.494 19.678 -21.694 1.00 92.50 530 SER A C 1
ATOM 4116 O O . SER A 1 530 ? 8.574 18.866 -21.620 1.00 92.50 530 SER A O 1
ATOM 4118 N N . LEU A 1 531 ? 10.102 19.926 -22.861 1.00 93.25 531 LEU A N 1
ATOM 4119 C CA . LEU A 1 531 ? 9.690 19.269 -24.113 1.00 93.25 531 LEU A CA 1
ATOM 4120 C C . LEU A 1 531 ? 9.723 17.734 -24.005 1.00 93.25 531 LEU A C 1
ATOM 4122 O O . LEU A 1 531 ? 8.858 17.048 -24.542 1.00 93.25 531 LEU A O 1
ATOM 4126 N N . LEU A 1 532 ? 10.709 17.188 -23.290 1.00 90.62 532 LEU A N 1
ATOM 4127 C CA . LEU A 1 532 ? 10.818 15.748 -23.066 1.00 90.62 532 LEU A CA 1
ATOM 4128 C C . LEU A 1 532 ? 9.677 15.229 -22.178 1.00 90.62 532 LEU A C 1
ATOM 4130 O O . LEU A 1 532 ? 9.079 14.197 -22.485 1.00 90.62 532 LEU A O 1
ATOM 4134 N N . ASP A 1 533 ? 9.367 15.944 -21.097 1.00 93.88 533 ASP A N 1
ATOM 4135 C CA . ASP A 1 533 ? 8.301 15.566 -20.170 1.00 93.88 533 ASP A CA 1
ATOM 4136 C C . ASP A 1 533 ? 6.923 15.664 -20.844 1.00 93.88 533 ASP A C 1
ATOM 4138 O O . ASP A 1 533 ? 6.149 14.709 -20.792 1.00 93.88 533 ASP A O 1
ATOM 4142 N N . HIS A 1 534 ? 6.663 16.775 -21.538 1.00 95.25 534 HIS A N 1
ATOM 4143 C CA . HIS A 1 534 ? 5.403 17.067 -22.217 1.00 95.25 534 HIS A CA 1
ATOM 4144 C C . HIS A 1 534 ? 5.106 16.070 -23.345 1.00 95.25 534 HIS A C 1
ATOM 4146 O O . HIS A 1 534 ? 4.017 15.508 -23.409 1.00 95.25 534 HIS A O 1
ATOM 4152 N N . TYR A 1 535 ? 6.062 15.828 -24.249 1.00 95.00 535 TYR A N 1
ATOM 4153 C CA . TYR A 1 535 ? 5.790 15.054 -25.467 1.00 95.00 535 TYR A CA 1
ATOM 4154 C C . TYR A 1 535 ? 6.084 13.558 -25.347 1.00 95.00 535 TYR A C 1
ATOM 4156 O O . TYR A 1 535 ? 5.606 12.786 -26.179 1.00 95.00 535 TYR A O 1
ATOM 4164 N N . ILE A 1 536 ? 6.871 13.131 -24.354 1.00 91.88 536 ILE A N 1
ATOM 4165 C CA . ILE A 1 536 ? 7.307 11.732 -24.244 1.00 91.88 536 ILE A CA 1
ATOM 4166 C C . ILE A 1 536 ? 6.994 11.162 -22.866 1.00 91.88 536 ILE A C 1
ATOM 4168 O O . ILE A 1 536 ? 6.237 10.197 -22.778 1.00 91.88 536 ILE A O 1
ATOM 4172 N N . LEU A 1 537 ? 7.561 11.720 -21.792 1.00 91.94 537 LEU A N 1
ATOM 4173 C CA . LEU A 1 537 ? 7.549 11.023 -20.503 1.00 91.94 537 LEU A CA 1
ATOM 4174 C C . LEU A 1 537 ? 6.152 10.950 -19.882 1.00 91.94 537 LEU A C 1
ATOM 4176 O O . LEU A 1 537 ? 5.721 9.849 -19.542 1.00 91.94 537 LEU A O 1
ATOM 4180 N N . TYR A 1 538 ? 5.418 12.061 -19.775 1.00 95.50 538 TYR A N 1
ATOM 4181 C CA . TYR A 1 538 ? 4.058 12.035 -19.223 1.00 95.50 538 TYR A CA 1
ATOM 4182 C C . TYR A 1 538 ? 3.062 11.281 -20.114 1.00 95.50 538 TYR A C 1
ATOM 4184 O O . TYR A 1 538 ? 2.345 10.444 -19.570 1.00 95.50 538 TYR A O 1
ATOM 4192 N N . PRO A 1 539 ? 3.041 11.450 -21.454 1.00 95.62 539 PRO A N 1
ATOM 4193 C CA . PRO A 1 539 ? 2.195 10.624 -22.317 1.00 95.62 539 PRO A CA 1
ATOM 4194 C C . PRO A 1 539 ? 2.431 9.117 -22.143 1.00 95.62 539 PRO A C 1
ATOM 4196 O O . PRO A 1 539 ? 1.474 8.350 -22.031 1.00 95.62 539 PRO A O 1
ATOM 4199 N N . VAL A 1 540 ? 3.696 8.684 -22.074 1.00 92.38 540 VAL A N 1
ATOM 4200 C CA . VAL A 1 540 ? 4.038 7.271 -21.849 1.00 92.38 540 VAL A CA 1
ATOM 4201 C C . VAL A 1 540 ? 3.644 6.826 -20.441 1.00 92.38 540 VAL A C 1
ATOM 4203 O O . VAL A 1 540 ? 3.092 5.739 -20.289 1.00 92.38 540 VAL A O 1
ATOM 4206 N N . ALA A 1 541 ? 3.880 7.649 -19.415 1.00 92.31 541 ALA A N 1
ATOM 4207 C CA . ALA A 1 541 ? 3.495 7.328 -18.043 1.00 92.31 541 ALA A CA 1
ATOM 4208 C C . ALA A 1 541 ? 1.975 7.152 -17.901 1.00 92.31 541 ALA A C 1
ATOM 4210 O O . ALA A 1 541 ? 1.536 6.165 -17.320 1.00 92.31 541 ALA A O 1
ATOM 4211 N N . ILE A 1 542 ? 1.180 8.053 -18.486 1.00 94.31 542 ILE A N 1
ATOM 4212 C CA . ILE A 1 542 ? -0.290 7.978 -18.500 1.00 94.31 542 ILE A CA 1
ATOM 4213 C C . ILE A 1 542 ? -0.752 6.685 -19.181 1.00 94.31 542 ILE A C 1
ATOM 4215 O O . ILE A 1 542 ? -1.586 5.965 -18.633 1.00 94.31 542 ILE A O 1
ATOM 4219 N N . TRP A 1 543 ? -0.163 6.342 -20.332 1.00 91.50 543 TRP A N 1
ATOM 4220 C CA . TRP A 1 543 ? -0.465 5.089 -21.028 1.00 91.50 543 TRP A CA 1
ATOM 4221 C C . TRP A 1 543 ? -0.132 3.848 -20.179 1.00 91.50 543 TRP A C 1
ATOM 4223 O O . TRP A 1 543 ? -0.964 2.949 -20.065 1.00 91.50 543 TRP A O 1
ATOM 4233 N N . ILE A 1 544 ? 1.041 3.815 -19.532 1.00 87.94 544 ILE A N 1
ATOM 4234 C CA . ILE A 1 544 ? 1.446 2.703 -18.654 1.00 87.94 544 ILE A CA 1
ATOM 4235 C C . ILE A 1 544 ? 0.503 2.576 -17.455 1.00 87.94 544 ILE A C 1
ATOM 4237 O O . ILE A 1 544 ? 0.098 1.465 -17.124 1.00 87.94 544 ILE A O 1
ATOM 4241 N N . ILE A 1 545 ? 0.154 3.685 -16.796 1.00 89.38 545 ILE A N 1
ATOM 4242 C CA . ILE A 1 545 ? -0.746 3.669 -15.633 1.00 89.38 545 ILE A CA 1
ATOM 4243 C C . ILE A 1 545 ? -2.103 3.101 -16.038 1.00 89.38 545 ILE A C 1
ATOM 4245 O O . ILE A 1 545 ? -2.615 2.215 -15.359 1.00 89.38 545 ILE A O 1
ATOM 4249 N N . ARG A 1 546 ? -2.644 3.547 -17.177 1.00 87.44 546 ARG A N 1
ATOM 4250 C CA . ARG A 1 546 ? -3.913 3.045 -17.704 1.00 87.44 546 ARG A CA 1
ATOM 4251 C C . ARG A 1 546 ? -3.892 1.529 -17.909 1.00 87.44 546 ARG A C 1
ATOM 4253 O O . ARG A 1 546 ? -4.781 0.842 -17.419 1.00 87.44 546 ARG A O 1
ATOM 4260 N N . ASP A 1 547 ? -2.860 1.010 -18.572 1.00 82.06 547 ASP A N 1
ATOM 4261 C CA . ASP A 1 547 ? -2.696 -0.431 -18.821 1.00 82.06 547 ASP A CA 1
ATOM 4262 C C . ASP A 1 547 ? -2.545 -1.235 -17.514 1.00 82.06 547 ASP A C 1
ATOM 4264 O O . ASP A 1 547 ? -3.218 -2.246 -17.299 1.00 82.06 547 ASP A O 1
ATOM 4268 N N . ARG A 1 548 ? -1.712 -0.749 -16.586 1.00 82.12 548 ARG A N 1
ATOM 4269 C CA . ARG A 1 548 ? -1.434 -1.424 -15.308 1.00 82.12 548 ARG A CA 1
ATOM 4270 C C . ARG A 1 548 ? -2.637 -1.459 -14.375 1.00 82.12 548 ARG A C 1
ATOM 4272 O O . ARG A 1 548 ? -2.882 -2.492 -13.754 1.00 82.12 548 ARG A O 1
ATOM 4279 N N . VAL A 1 549 ? -3.378 -0.360 -14.273 1.00 80.75 549 VAL A N 1
ATOM 4280 C CA . VAL A 1 549 ? -4.551 -0.276 -13.396 1.00 80.75 549 VAL A CA 1
ATOM 4281 C C . VAL A 1 549 ? -5.698 -1.132 -13.944 1.00 80.75 549 VAL A C 1
ATOM 4283 O O . VAL A 1 549 ? -6.332 -1.856 -13.178 1.00 80.75 549 VAL A O 1
ATOM 4286 N N . GLN A 1 550 ? -5.894 -1.175 -15.267 1.00 75.62 550 GLN A N 1
ATOM 4287 C CA . GLN A 1 550 ? -6.850 -2.100 -15.895 1.00 75.62 550 GLN A CA 1
ATOM 4288 C C . GLN A 1 550 ? -6.471 -3.569 -15.674 1.00 75.62 550 GLN A C 1
ATOM 4290 O O . GLN A 1 550 ? -7.328 -4.407 -15.389 1.00 75.62 550 GLN A O 1
ATOM 4295 N N . TYR A 1 551 ? -5.180 -3.892 -15.761 1.00 76.19 551 TYR A N 1
ATOM 4296 C CA . TYR A 1 551 ? -4.692 -5.228 -15.441 1.00 76.19 551 TYR A CA 1
ATOM 4297 C C . TYR A 1 551 ? -4.976 -5.617 -13.983 1.00 76.19 551 TYR A C 1
ATOM 4299 O O . TYR A 1 551 ? -5.409 -6.741 -13.724 1.00 76.19 551 TYR A O 1
ATOM 4307 N N . LEU A 1 552 ? -4.760 -4.695 -13.040 1.00 76.25 552 LEU A N 1
ATOM 4308 C CA . LEU A 1 552 ? -5.025 -4.924 -11.620 1.00 76.25 552 LEU A CA 1
ATOM 4309 C C . LEU A 1 552 ? -6.522 -5.110 -11.339 1.00 76.25 552 LEU A C 1
ATOM 4311 O O . LEU A 1 552 ? -6.888 -6.052 -10.640 1.00 76.25 552 LEU A O 1
ATOM 4315 N N . SER A 1 553 ? -7.381 -4.292 -11.953 1.00 75.62 553 SER A N 1
ATOM 4316 C CA . SER A 1 553 ? -8.840 -4.419 -11.847 1.00 75.62 553 SER A CA 1
ATOM 4317 C C . SER A 1 553 ? -9.329 -5.821 -12.251 1.00 75.62 553 SER A C 1
ATOM 4319 O O . SER A 1 553 ? -10.108 -6.436 -11.528 1.00 75.62 553 SER A O 1
ATOM 4321 N N . ASN A 1 554 ? -8.777 -6.406 -13.324 1.00 74.19 554 ASN A N 1
ATOM 4322 C CA . ASN A 1 554 ? -9.101 -7.783 -13.727 1.00 74.19 554 ASN A CA 1
ATOM 4323 C C . ASN A 1 554 ? -8.664 -8.852 -12.705 1.00 74.19 554 ASN A C 1
ATOM 4325 O O . ASN A 1 554 ? -9.217 -9.955 -12.684 1.00 74.19 554 ASN A O 1
ATOM 4329 N N . ARG A 1 555 ? -7.659 -8.566 -11.869 1.00 76.00 555 ARG A N 1
ATOM 4330 C CA . ARG A 1 555 ? -7.176 -9.490 -10.831 1.00 76.00 555 ARG A CA 1
ATOM 4331 C C . ARG A 1 555 ? -7.945 -9.385 -9.518 1.00 76.00 555 ARG A C 1
ATOM 4333 O O . ARG A 1 555 ? -8.036 -10.384 -8.814 1.00 76.00 555 ARG A O 1
ATOM 4340 N N . LEU A 1 556 ? -8.516 -8.221 -9.219 1.00 75.69 556 LEU A N 1
ATOM 4341 C CA . LEU A 1 556 ? -9.246 -7.937 -7.979 1.00 75.69 556 LEU A CA 1
ATOM 4342 C C . LEU A 1 556 ? -10.764 -8.161 -8.101 1.00 75.69 556 LEU A C 1
ATOM 4344 O O . LEU A 1 556 ? -11.543 -7.638 -7.312 1.00 75.69 556 LEU A O 1
ATOM 4348 N N . GLY A 1 557 ? -11.209 -8.972 -9.066 1.00 69.06 557 GLY A N 1
ATOM 4349 C CA . GLY A 1 557 ? -12.636 -9.210 -9.314 1.00 69.06 557 GLY A CA 1
ATOM 4350 C C . GLY A 1 557 ? -13.417 -9.827 -8.145 1.00 69.06 557 GLY A C 1
ATOM 4351 O O . GLY A 1 557 ? -14.639 -9.712 -8.132 1.00 69.06 557 GLY A O 1
ATOM 4352 N N . PHE A 1 558 ? -12.734 -10.387 -7.136 1.00 68.25 558 PHE A N 1
ATOM 4353 C CA . PHE A 1 558 ? -13.317 -10.810 -5.851 1.00 68.25 558 PHE A CA 1
ATOM 4354 C C . PHE A 1 558 ? -14.212 -9.735 -5.217 1.00 68.25 558 PHE A C 1
ATOM 4356 O O . PHE A 1 558 ? -15.262 -10.026 -4.652 1.00 68.25 558 PHE A O 1
ATOM 4363 N N . PHE A 1 559 ? -13.822 -8.471 -5.366 1.00 75.69 559 PHE A N 1
ATOM 4364 C CA . PHE A 1 559 ? -14.479 -7.325 -4.751 1.00 75.69 559 PHE A CA 1
ATOM 4365 C C . PHE A 1 559 ? -15.862 -7.013 -5.308 1.00 75.69 559 PHE A C 1
ATOM 4367 O O . PHE A 1 559 ? -16.636 -6.325 -4.644 1.00 75.69 559 PHE A O 1
ATOM 4374 N N . ALA A 1 560 ? -16.196 -7.517 -6.497 1.00 74.81 560 ALA A N 1
ATOM 4375 C CA . ALA A 1 560 ? -17.458 -7.200 -7.157 1.00 74.81 560 ALA A CA 1
ATOM 4376 C C . ALA A 1 560 ? -18.691 -7.761 -6.426 1.00 74.81 560 ALA A C 1
ATOM 4378 O O . ALA A 1 560 ? -19.782 -7.225 -6.604 1.00 74.81 560 ALA A O 1
ATOM 4379 N N . LYS A 1 561 ? -18.536 -8.831 -5.634 1.00 76.69 561 LYS A N 1
ATOM 4380 C CA . LYS A 1 561 ? -19.639 -9.434 -4.867 1.00 76.69 561 LYS A CA 1
ATOM 4381 C C . LYS A 1 561 ? -19.656 -9.038 -3.394 1.00 76.69 561 LYS A C 1
ATOM 4383 O O . LYS A 1 561 ? -20.686 -9.188 -2.747 1.00 76.69 561 LYS A O 1
ATOM 4388 N N . GLN A 1 562 ? -18.526 -8.589 -2.856 1.00 85.50 562 GLN A N 1
ATOM 4389 C CA . GLN A 1 562 ? -18.421 -8.269 -1.437 1.00 85.50 562 GLN A CA 1
ATOM 4390 C C . GLN A 1 562 ? -19.304 -7.068 -1.076 1.00 85.50 562 GLN A C 1
ATOM 4392 O O . GLN A 1 562 ? -19.424 -6.148 -1.892 1.00 85.50 562 GLN A O 1
ATOM 4397 N N . PRO A 1 563 ? -19.865 -7.033 0.146 1.00 88.12 563 PRO A N 1
ATOM 4398 C CA . PRO A 1 563 ? -20.466 -5.820 0.680 1.00 88.12 563 PRO A CA 1
ATOM 4399 C C . PRO A 1 563 ? -19.469 -4.660 0.653 1.00 88.12 563 PRO A C 1
ATOM 4401 O O . PRO A 1 563 ? -18.256 -4.868 0.759 1.00 88.12 563 PRO A O 1
ATOM 4404 N N . ASP A 1 564 ? -19.982 -3.437 0.538 1.00 89.31 564 ASP A N 1
ATOM 4405 C CA . ASP A 1 564 ? -19.147 -2.249 0.684 1.00 89.31 564 ASP A CA 1
ATOM 4406 C C . ASP A 1 564 ? -18.507 -2.244 2.081 1.00 89.31 564 ASP A C 1
ATOM 4408 O O . ASP A 1 564 ? -19.168 -2.498 3.094 1.00 89.31 564 ASP A O 1
ATOM 4412 N N . TRP A 1 565 ? -17.198 -2.013 2.134 1.00 91.25 565 TRP A N 1
ATOM 4413 C CA . TRP A 1 565 ? -16.433 -2.114 3.374 1.00 91.25 565 TRP A CA 1
ATOM 4414 C C . TRP A 1 565 ? -16.723 -0.930 4.293 1.00 91.25 565 TRP A C 1
ATOM 4416 O O . TRP A 1 565 ? -16.762 -1.099 5.515 1.00 91.25 565 TRP A O 1
ATOM 4426 N N . GLY A 1 566 ? -16.942 0.247 3.699 1.00 92.69 566 GLY A N 1
ATOM 4427 C CA . GLY A 1 566 ? -16.979 1.516 4.408 1.00 92.69 566 GLY A CA 1
ATOM 4428 C C . GLY A 1 566 ? -15.610 1.953 4.949 1.00 92.69 566 GLY A C 1
ATOM 4429 O O . GLY A 1 566 ? -14.602 1.255 4.800 1.00 92.69 566 GLY A O 1
ATOM 4430 N N . PRO A 1 567 ? -15.554 3.128 5.598 1.00 95.12 567 PRO A N 1
ATOM 4431 C CA . PRO A 1 567 ? -14.309 3.693 6.092 1.00 95.12 567 PRO A CA 1
ATOM 4432 C C . PRO A 1 567 ? -13.760 2.922 7.301 1.00 95.12 567 PRO A C 1
ATOM 4434 O O . PRO A 1 567 ? -14.519 2.389 8.113 1.00 95.12 567 PRO A O 1
ATOM 4437 N N . GLY A 1 568 ? -12.433 2.907 7.441 1.00 95.81 568 GLY A N 1
ATOM 4438 C CA . GLY A 1 568 ? -11.724 2.216 8.524 1.00 95.81 568 GLY A CA 1
ATOM 4439 C C . GLY A 1 568 ? -11.465 0.734 8.288 1.00 95.81 568 GLY A C 1
ATOM 4440 O O . GLY A 1 568 ? -10.935 0.069 9.177 1.00 95.81 568 GLY A O 1
ATOM 4441 N N . ARG A 1 569 ? -11.823 0.216 7.108 1.00 95.12 569 ARG A N 1
ATOM 4442 C CA . ARG A 1 569 ? -11.809 -1.218 6.821 1.00 95.12 569 ARG A CA 1
ATOM 4443 C C . ARG A 1 569 ? -11.067 -1.581 5.542 1.00 95.12 569 ARG A C 1
ATOM 4445 O O . ARG A 1 569 ? -10.929 -0.781 4.619 1.00 95.12 569 ARG A O 1
ATOM 4452 N N . VAL A 1 570 ? -10.611 -2.831 5.496 1.00 93.00 570 VAL A N 1
ATOM 4453 C CA . VAL A 1 570 ? -9.912 -3.431 4.355 1.00 93.00 570 VAL A CA 1
ATOM 4454 C C . VAL A 1 570 ? -10.207 -4.922 4.265 1.00 93.00 570 VAL A C 1
ATOM 4456 O O . VAL A 1 570 ? -10.302 -5.601 5.288 1.00 93.00 570 VAL A O 1
ATOM 4459 N N . ASP A 1 571 ? -10.289 -5.463 3.050 1.00 89.94 571 ASP A N 1
ATOM 4460 C CA . ASP A 1 571 ? -10.138 -6.906 2.859 1.00 89.94 571 ASP A CA 1
ATOM 4461 C C . ASP A 1 571 ? -8.650 -7.291 2.889 1.00 89.94 571 ASP A C 1
ATOM 4463 O O . ASP A 1 571 ? -7.874 -6.950 1.988 1.00 89.94 571 ASP A O 1
ATOM 4467 N N . THR A 1 572 ? -8.251 -8.002 3.950 1.00 83.81 572 THR A N 1
ATOM 4468 C CA . THR A 1 572 ? -6.835 -8.304 4.217 1.00 83.81 572 THR A CA 1
ATOM 4469 C C . THR A 1 572 ? -6.224 -9.235 3.170 1.00 83.81 572 THR A C 1
ATOM 4471 O O . THR A 1 572 ? -5.084 -9.021 2.755 1.00 83.81 572 THR A O 1
ATOM 4474 N N . PHE A 1 573 ? -6.937 -10.282 2.742 1.00 85.06 573 PHE A N 1
ATOM 4475 C CA . PHE A 1 573 ? -6.312 -11.353 1.958 1.00 85.06 573 PHE A CA 1
ATOM 4476 C C . PHE A 1 573 ? -6.827 -11.499 0.548 1.00 85.06 573 PHE A C 1
ATOM 4478 O O . PHE A 1 573 ? -6.094 -12.029 -0.282 1.00 85.06 573 PHE A O 1
ATOM 4485 N N . SER A 1 574 ? -8.026 -11.027 0.229 1.00 81.50 574 SER A N 1
ATOM 4486 C CA . SER A 1 574 ? -8.489 -11.031 -1.158 1.00 81.50 574 SER A CA 1
ATOM 4487 C C . SER A 1 574 ? -7.586 -10.140 -2.024 1.00 81.50 574 SER A C 1
ATOM 4489 O O . SER A 1 574 ? -7.238 -10.518 -3.145 1.00 81.50 574 SER A O 1
ATOM 4491 N N . ASN A 1 575 ? -7.064 -9.045 -1.453 1.00 77.94 575 ASN A N 1
ATOM 4492 C CA . ASN A 1 575 ? -5.977 -8.252 -2.035 1.00 77.94 575 ASN A CA 1
ATOM 4493 C C . ASN A 1 575 ? -4.717 -9.094 -2.317 1.00 77.94 575 ASN A C 1
ATOM 4495 O O . ASN A 1 575 ? -4.198 -9.104 -3.438 1.00 77.94 575 ASN A O 1
ATOM 4499 N N . ALA A 1 576 ? -4.249 -9.863 -1.328 1.00 77.56 576 ALA A N 1
ATOM 4500 C CA . ALA A 1 576 ? -3.092 -10.744 -1.483 1.00 77.56 576 ALA A CA 1
ATOM 4501 C C . ALA A 1 576 ? -3.336 -11.845 -2.537 1.00 77.56 576 ALA A C 1
ATOM 4503 O O . ALA A 1 576 ? -2.502 -12.044 -3.422 1.00 77.56 576 ALA A O 1
ATOM 4504 N N . LYS A 1 577 ? -4.504 -12.506 -2.511 1.00 79.38 577 LYS A N 1
ATOM 4505 C CA . LYS A 1 577 ? -4.943 -13.504 -3.506 1.00 79.38 577 LYS A CA 1
ATOM 4506 C C . LYS A 1 577 ? -4.922 -12.916 -4.925 1.00 79.38 577 LYS A C 1
ATOM 4508 O O . LYS A 1 577 ? -4.396 -13.547 -5.847 1.00 79.38 577 LYS A O 1
ATOM 4513 N N . GLY A 1 578 ? -5.407 -11.685 -5.105 1.00 74.69 578 GLY A N 1
ATOM 4514 C CA . GLY A 1 578 ? -5.336 -10.965 -6.381 1.00 74.69 578 GLY A CA 1
ATOM 4515 C C . GLY A 1 578 ? -3.898 -10.794 -6.887 1.00 74.69 578 GLY A C 1
ATOM 4516 O O . GLY A 1 578 ? -3.598 -11.083 -8.051 1.00 74.69 578 GLY A O 1
ATOM 4517 N N . ILE A 1 579 ? -2.965 -10.409 -6.010 1.00 72.81 579 ILE A N 1
ATOM 4518 C CA . ILE A 1 579 ? -1.540 -10.282 -6.361 1.00 72.81 579 ILE A CA 1
ATOM 4519 C C . ILE A 1 579 ? -0.938 -11.646 -6.745 1.00 72.81 579 ILE A C 1
ATOM 4521 O O . ILE A 1 579 ? -0.233 -11.737 -7.759 1.00 72.81 579 ILE A O 1
ATOM 4525 N N . PHE A 1 580 ? -1.288 -12.716 -6.023 1.00 76.38 580 PHE A N 1
ATOM 4526 C CA . PHE A 1 580 ? -0.875 -14.095 -6.323 1.00 76.38 580 PHE A CA 1
ATOM 4527 C C . PHE A 1 580 ? -1.511 -14.698 -7.583 1.00 76.38 580 PHE A C 1
ATOM 4529 O O . PHE A 1 580 ? -1.202 -15.834 -7.936 1.00 76.38 580 PHE A O 1
ATOM 4536 N N . ASN A 1 581 ? -2.335 -13.939 -8.317 1.00 75.19 581 ASN A N 1
ATOM 4537 C CA . ASN A 1 581 ? -3.016 -14.402 -9.528 1.00 75.19 581 ASN A CA 1
ATOM 4538 C C . ASN A 1 581 ? -3.934 -15.605 -9.261 1.00 75.19 581 ASN A C 1
ATOM 4540 O O . ASN A 1 581 ? -4.015 -16.526 -10.080 1.00 75.19 581 ASN A O 1
ATOM 4544 N N . TRP A 1 582 ? -4.615 -15.592 -8.114 1.00 76.44 582 TRP A N 1
ATOM 4545 C CA . TRP A 1 582 ? -5.596 -16.614 -7.777 1.00 76.44 582 TRP A CA 1
ATOM 4546 C C . TRP A 1 582 ? -6.697 -16.655 -8.851 1.00 76.44 582 TRP A C 1
ATOM 4548 O O . TRP A 1 582 ? -7.241 -15.600 -9.194 1.00 76.44 582 TRP A O 1
ATOM 4558 N N . PRO A 1 583 ? -7.031 -17.829 -9.420 1.00 70.69 583 PRO A N 1
ATOM 4559 C CA . PRO A 1 583 ? -7.992 -17.933 -10.514 1.00 70.69 583 PRO A CA 1
ATOM 4560 C C . PRO A 1 583 ? -9.429 -17.871 -9.983 1.00 70.69 583 PRO A C 1
ATOM 4562 O O . PRO A 1 583 ? -10.158 -18.858 -10.033 1.00 70.69 583 PRO A O 1
ATOM 4565 N N . TRP A 1 584 ? -9.841 -16.713 -9.474 1.00 69.62 584 TRP A N 1
ATOM 4566 C CA . TRP A 1 584 ? -11.141 -16.521 -8.829 1.00 69.62 584 TRP A CA 1
ATOM 4567 C C . TRP A 1 584 ? -12.331 -16.879 -9.721 1.00 69.62 584 TRP A C 1
ATOM 4569 O O . TRP A 1 584 ? -13.306 -17.441 -9.240 1.00 69.62 584 TRP A O 1
ATOM 4579 N N . GLN A 1 585 ? -12.217 -16.697 -11.043 1.00 70.06 585 GLN A N 1
ATOM 4580 C CA . GLN A 1 585 ? -13.255 -17.113 -11.998 1.00 70.06 585 GLN A CA 1
ATOM 4581 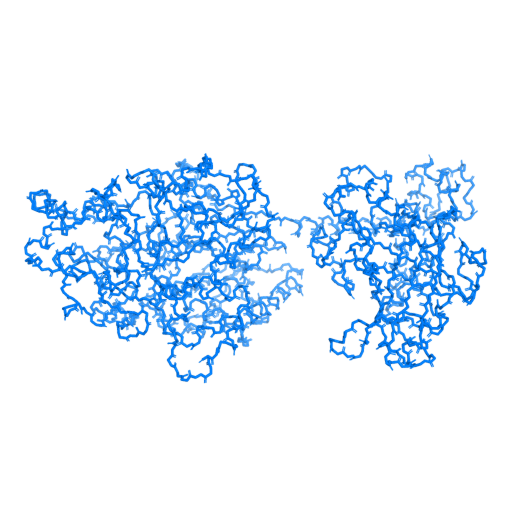C C . GLN A 1 585 ? -13.463 -18.635 -12.054 1.00 70.06 585 GLN A C 1
ATOM 4583 O O . GLN A 1 585 ? -14.460 -19.101 -12.594 1.00 70.06 585 GLN A O 1
ATOM 4588 N N . LYS A 1 586 ? -12.489 -19.418 -11.576 1.00 66.31 586 LYS A N 1
ATOM 4589 C CA . LYS A 1 586 ? -12.535 -20.885 -11.551 1.00 66.31 586 LYS A CA 1
ATOM 4590 C C . LYS A 1 586 ? -12.909 -21.435 -10.181 1.00 66.31 586 LYS A C 1
ATOM 4592 O O . LYS A 1 586 ? -12.941 -22.657 -10.037 1.00 66.31 586 LYS A O 1
ATOM 4597 N N . LEU A 1 587 ? -13.156 -20.573 -9.192 1.00 63.94 587 LEU A N 1
ATOM 4598 C CA . LEU A 1 587 ? -13.692 -21.032 -7.920 1.00 63.94 587 LEU A CA 1
ATOM 4599 C C . LEU A 1 587 ? -15.038 -21.719 -8.208 1.00 63.94 587 LEU A C 1
ATOM 4601 O O . LEU A 1 587 ? -15.849 -21.139 -8.939 1.00 63.94 587 LEU A O 1
ATOM 4605 N N . PRO A 1 588 ? -15.257 -22.959 -7.720 1.00 56.12 588 PRO A N 1
ATOM 4606 C CA . PRO A 1 588 ? -16.384 -23.814 -8.118 1.00 56.12 588 PRO A CA 1
ATOM 4607 C C . PRO A 1 588 ? -17.762 -23.144 -8.035 1.00 56.12 588 PRO A C 1
ATOM 4609 O O . PRO A 1 588 ? -18.687 -23.530 -8.757 1.00 56.12 588 PRO A O 1
ATOM 4612 N N . ASP A 1 589 ? -17.877 -22.126 -7.185 1.00 58.44 589 ASP A N 1
ATOM 4613 C CA . ASP A 1 589 ? -19.125 -21.470 -6.819 1.00 58.44 589 ASP A CA 1
ATOM 4614 C C . ASP A 1 589 ? -19.170 -19.981 -7.205 1.00 58.44 589 ASP A C 1
ATOM 4616 O O . ASP A 1 589 ? -20.213 -19.350 -7.068 1.00 58.44 589 ASP A O 1
ATOM 4620 N N . TRP A 1 590 ? -18.121 -19.426 -7.833 1.00 61.50 590 TRP A N 1
ATOM 4621 C CA . TRP A 1 590 ? -18.124 -18.028 -8.295 1.00 61.50 590 TRP A CA 1
ATOM 4622 C C . TRP A 1 590 ? -19.288 -17.720 -9.260 1.00 61.50 590 TRP A C 1
ATOM 4624 O O . TRP A 1 590 ? -19.802 -16.603 -9.307 1.00 61.50 590 TRP A O 1
ATOM 4634 N N . HIS A 1 591 ? -19.759 -18.711 -10.018 1.00 60.12 591 HIS A N 1
ATOM 4635 C CA . HIS A 1 591 ? -20.912 -18.569 -10.915 1.00 60.12 591 HIS A CA 1
ATOM 4636 C C . HIS A 1 591 ? -22.264 -18.947 -10.278 1.00 60.12 591 HIS A C 1
ATOM 4638 O O . HIS A 1 591 ? -23.288 -18.883 -10.961 1.00 60.12 591 HIS A O 1
ATOM 4644 N N . LYS A 1 592 ? -22.297 -19.342 -8.998 1.00 57.66 592 LYS A N 1
ATOM 4645 C CA . LYS A 1 592 ? -23.516 -19.734 -8.277 1.00 57.66 592 LYS A CA 1
ATOM 4646 C C . LYS A 1 592 ? -23.973 -18.603 -7.351 1.00 57.66 592 LYS A C 1
ATOM 4648 O O . LYS A 1 592 ? -23.199 -18.103 -6.548 1.00 57.66 592 LYS A O 1
ATOM 4653 N N . GLY A 1 593 ? -25.248 -18.221 -7.454 1.00 62.94 593 GLY A N 1
ATOM 4654 C CA . GLY A 1 593 ? -25.872 -17.232 -6.565 1.00 62.94 593 GLY A CA 1
ATOM 4655 C C . GLY A 1 593 ? -25.300 -15.807 -6.657 1.00 62.94 593 GLY A C 1
ATOM 4656 O O . GLY A 1 593 ? -24.356 -15.528 -7.396 1.00 62.94 593 GLY A O 1
ATOM 4657 N N . GLN A 1 594 ? -25.922 -14.882 -5.921 1.00 61.34 594 GLN A N 1
ATOM 4658 C CA . GLN A 1 594 ? -25.448 -13.496 -5.771 1.00 61.34 594 GLN A CA 1
ATOM 4659 C C . GLN A 1 594 ? -24.723 -13.249 -4.437 1.00 61.34 594 GLN A C 1
ATOM 4661 O O . GLN A 1 594 ? -24.029 -12.247 -4.315 1.00 61.34 594 GLN A O 1
ATOM 4666 N N . THR A 1 595 ? -24.857 -14.145 -3.455 1.00 66.00 595 THR A N 1
ATOM 4667 C CA . THR A 1 595 ? -24.248 -14.007 -2.124 1.00 66.00 595 THR A CA 1
ATOM 4668 C C . THR A 1 595 ? -22.791 -14.488 -2.147 1.00 66.00 595 THR A C 1
ATOM 4670 O O . THR A 1 595 ? -22.551 -15.561 -2.702 1.00 66.00 595 THR A O 1
ATOM 4673 N N . PRO A 1 596 ? -21.830 -13.735 -1.581 1.00 70.88 596 PRO A N 1
ATOM 4674 C CA . PRO A 1 596 ? -20.449 -14.196 -1.432 1.00 70.88 596 PRO A CA 1
ATOM 4675 C C . PRO A 1 596 ? -20.357 -15.419 -0.522 1.00 70.88 596 PRO A C 1
ATOM 4677 O O . PRO A 1 596 ? -21.075 -15.502 0.478 1.00 70.88 596 PRO A O 1
ATOM 4680 N N . GLU A 1 597 ? -19.440 -16.327 -0.837 1.00 74.75 597 GLU A N 1
ATOM 4681 C CA . GLU A 1 597 ? -19.114 -17.442 0.054 1.00 74.75 597 GLU A CA 1
ATOM 4682 C C . GLU A 1 597 ? -18.217 -16.986 1.215 1.00 74.75 597 GLU A C 1
ATOM 4684 O O . GLU A 1 597 ? -17.616 -15.906 1.213 1.00 74.75 597 GLU A O 1
ATOM 4689 N N . LYS A 1 598 ? -18.133 -17.823 2.250 1.00 74.94 598 LYS A N 1
ATOM 4690 C CA . LYS A 1 598 ? -17.442 -17.484 3.504 1.00 74.94 598 LYS A CA 1
ATOM 4691 C C . LYS A 1 598 ? -15.949 -17.224 3.336 1.00 74.94 598 LYS A C 1
ATOM 4693 O O . LYS A 1 598 ? -15.395 -16.358 4.005 1.00 74.94 598 LYS A O 1
ATOM 4698 N N . ASP A 1 599 ? -15.306 -17.927 2.413 1.00 77.00 599 ASP A N 1
ATOM 4699 C CA . ASP A 1 599 ? -13.887 -17.776 2.105 1.00 77.00 599 ASP A CA 1
ATOM 4700 C C . ASP A 1 599 ? -13.592 -16.647 1.096 1.00 77.00 599 ASP A C 1
ATOM 4702 O O . ASP A 1 599 ? -12.425 -16.414 0.756 1.00 77.00 599 ASP A O 1
ATOM 4706 N N . GLU A 1 600 ? -14.613 -15.900 0.659 1.00 79.25 600 GLU A N 1
ATOM 4707 C CA . GLU A 1 600 ? -14.499 -14.772 -0.274 1.00 79.25 600 GLU A CA 1
ATOM 4708 C C . GLU A 1 600 ? -14.474 -13.400 0.419 1.00 79.25 600 GLU A C 1
ATOM 4710 O O . GLU A 1 600 ? -14.165 -12.415 -0.248 1.00 79.25 600 GLU A O 1
ATOM 4715 N N . ILE A 1 601 ? -14.754 -13.304 1.727 1.00 87.75 601 ILE A N 1
ATOM 4716 C CA . ILE A 1 601 ? -14.786 -12.025 2.464 1.00 87.75 601 ILE A CA 1
ATOM 4717 C C . ILE A 1 601 ? -13.720 -12.007 3.560 1.00 87.75 601 ILE A C 1
ATOM 4719 O O . ILE A 1 601 ? -13.810 -12.725 4.550 1.00 87.75 601 ILE A O 1
ATOM 4723 N N . GLY A 1 602 ? -12.724 -11.136 3.408 1.00 89.31 602 GLY A N 1
ATOM 4724 C CA . GLY A 1 602 ? -11.669 -10.903 4.397 1.00 89.31 602 GLY A CA 1
ATOM 4725 C C . GLY A 1 602 ? -11.762 -9.544 5.095 1.00 89.31 602 GLY A C 1
ATOM 4726 O O . GLY A 1 602 ? -10.746 -9.063 5.603 1.00 89.31 602 GLY A O 1
ATOM 4727 N N . THR A 1 603 ? -12.926 -8.885 5.057 1.00 92.81 603 THR A N 1
ATOM 4728 C CA . THR A 1 603 ? -13.077 -7.479 5.461 1.00 92.81 603 THR A CA 1
ATOM 4729 C C . THR A 1 603 ? -13.021 -7.282 6.974 1.00 92.81 603 THR A C 1
ATOM 4731 O O . THR A 1 603 ? -13.904 -7.713 7.715 1.00 92.81 603 THR A O 1
ATOM 4734 N N . VAL A 1 604 ? -12.028 -6.525 7.428 1.00 95.25 604 VAL A N 1
ATOM 4735 C CA . VAL A 1 604 ? -11.762 -6.215 8.840 1.00 95.25 604 VAL A CA 1
ATOM 4736 C C . VAL A 1 604 ? -11.542 -4.736 9.064 1.00 95.25 604 VAL A C 1
ATOM 4738 O O . VAL A 1 604 ? -11.290 -4.000 8.115 1.00 95.25 604 VAL A O 1
ATOM 4741 N N . ASP A 1 605 ? -11.607 -4.325 10.324 1.00 96.31 605 ASP A N 1
ATOM 4742 C CA . ASP A 1 605 ? -11.115 -3.027 10.766 1.00 96.31 605 ASP A CA 1
ATOM 4743 C C . ASP A 1 605 ? -9.583 -2.999 10.776 1.00 96.31 605 ASP A C 1
ATOM 4745 O O . ASP A 1 605 ? -8.920 -4.019 11.025 1.00 96.31 605 ASP A O 1
ATOM 4749 N N . PHE A 1 606 ? -9.005 -1.827 10.510 1.00 95.56 606 PHE A N 1
ATOM 4750 C CA . PHE A 1 606 ? -7.568 -1.637 10.675 1.00 95.56 606 PHE A CA 1
ATOM 4751 C C . PHE A 1 606 ? -7.182 -1.817 12.154 1.00 95.56 606 PHE A C 1
ATOM 4753 O O . PHE A 1 606 ? -7.811 -1.226 13.026 1.00 95.56 606 PHE A O 1
ATOM 4760 N N . PRO A 1 607 ? -6.152 -2.611 12.490 1.00 93.19 607 PRO A N 1
ATOM 4761 C CA . PRO A 1 607 ? -5.712 -2.729 13.875 1.00 93.19 607 PRO A CA 1
ATOM 4762 C C . PRO A 1 607 ? -4.882 -1.508 14.303 1.00 93.19 607 PRO A C 1
ATOM 4764 O O . PRO A 1 607 ? -4.286 -0.814 13.475 1.00 93.19 607 PRO A O 1
ATOM 4767 N N . SER A 1 608 ? -4.786 -1.272 15.615 1.00 92.94 608 SER A N 1
ATOM 4768 C CA . SER A 1 608 ? -3.735 -0.408 16.156 1.00 92.94 608 SER A CA 1
ATOM 4769 C C . SER A 1 608 ? -2.381 -1.111 16.067 1.00 92.94 608 SER A C 1
ATOM 4771 O O . SER A 1 608 ? -2.296 -2.341 16.125 1.00 92.94 608 SER A O 1
ATOM 4773 N N . ILE A 1 609 ? -1.312 -0.326 15.949 1.00 91.69 609 ILE A N 1
ATOM 4774 C CA . ILE A 1 609 ? 0.062 -0.840 15.851 1.00 91.69 609 ILE A CA 1
ATOM 4775 C C . ILE A 1 609 ? 0.981 -0.292 16.945 1.00 91.69 609 ILE A C 1
ATOM 4777 O O . ILE A 1 609 ? 2.198 -0.312 16.810 1.00 91.69 609 ILE A O 1
ATOM 4781 N N . TRP A 1 610 ? 0.417 0.144 18.063 1.00 90.69 610 TRP A N 1
ATOM 4782 C CA . TRP A 1 610 ? 1.183 0.542 19.240 1.00 90.69 610 TRP A CA 1
ATOM 4783 C C . TRP A 1 610 ? 1.835 -0.648 19.951 1.00 90.69 610 TRP A C 1
ATOM 4785 O O . TRP A 1 610 ? 1.366 -1.791 19.841 1.00 90.69 610 TRP A O 1
ATOM 4795 N N . ASN A 1 611 ? 2.912 -0.367 20.688 1.00 88.38 611 ASN A N 1
ATOM 4796 C CA . ASN A 1 611 ? 3.573 -1.310 21.594 1.00 88.38 611 ASN A CA 1
ATOM 4797 C C . ASN A 1 611 ? 4.016 -2.625 20.937 1.00 88.38 611 ASN A C 1
ATOM 4799 O O . ASN A 1 611 ? 3.818 -3.705 21.497 1.00 88.38 611 ASN A O 1
ATOM 4803 N N . GLN A 1 612 ? 4.610 -2.566 19.741 1.00 87.81 612 GLN A N 1
ATOM 4804 C CA . GLN A 1 612 ? 4.953 -3.786 18.999 1.00 87.81 612 GLN A CA 1
ATOM 4805 C C . GLN A 1 612 ? 6.001 -4.657 19.696 1.00 87.81 612 GLN A C 1
ATOM 4807 O O . GLN A 1 612 ? 5.934 -5.879 19.591 1.00 87.81 612 GLN A O 1
ATOM 4812 N N . GLU A 1 613 ? 6.920 -4.069 20.462 1.00 85.50 613 GLU A N 1
ATOM 4813 C CA . GLU A 1 613 ? 7.921 -4.835 21.215 1.00 85.50 613 GLU A CA 1
ATOM 4814 C C . GLU A 1 613 ? 7.276 -5.703 22.296 1.00 85.50 613 GLU A C 1
ATOM 4816 O O . GLU A 1 613 ? 7.581 -6.888 22.415 1.00 85.50 613 GLU A O 1
ATOM 4821 N N . MET A 1 614 ? 6.292 -5.158 23.016 1.00 87.81 614 MET A N 1
ATOM 4822 C CA . MET A 1 614 ? 5.535 -5.914 24.017 1.00 87.81 614 MET A CA 1
ATOM 4823 C C . MET A 1 614 ? 4.694 -7.032 23.388 1.00 87.81 614 MET A C 1
ATOM 4825 O O . MET A 1 614 ? 4.287 -7.956 24.087 1.00 87.81 614 MET A O 1
ATOM 4829 N N . ARG A 1 615 ? 4.445 -6.973 22.072 1.00 89.88 615 ARG A N 1
ATOM 4830 C CA . ARG A 1 615 ? 3.709 -8.001 21.328 1.00 89.88 615 ARG A CA 1
ATOM 4831 C C . ARG A 1 615 ? 4.584 -9.165 20.856 1.00 89.88 615 ARG A C 1
ATOM 4833 O O . ARG A 1 615 ? 4.069 -10.089 20.237 1.00 89.88 615 ARG A O 1
ATOM 4840 N N . LYS A 1 616 ? 5.893 -9.154 21.126 1.00 87.94 616 LYS A N 1
ATOM 4841 C CA . LYS A 1 616 ? 6.789 -10.244 20.706 1.00 87.94 616 LYS A CA 1
ATOM 4842 C C . LYS A 1 616 ? 6.667 -11.501 21.558 1.00 87.94 616 LYS A C 1
ATOM 4844 O O . LYS A 1 616 ? 6.935 -12.584 21.047 1.00 87.94 616 LYS A O 1
ATOM 4849 N N . THR A 1 617 ? 6.264 -11.375 22.824 1.00 88.94 617 THR A N 1
ATOM 4850 C CA . THR A 1 617 ? 6.387 -12.466 23.800 1.00 88.94 617 THR A CA 1
ATOM 4851 C C . THR A 1 617 ? 5.193 -12.513 24.752 1.00 88.94 617 THR A C 1
ATOM 4853 O O . THR A 1 617 ? 4.796 -11.505 25.328 1.00 88.94 617 THR A O 1
ATOM 4856 N N . ARG A 1 618 ? 4.643 -13.711 24.951 1.00 93.06 618 ARG A N 1
ATOM 4857 C CA . ARG A 1 618 ? 3.612 -14.052 25.937 1.00 93.06 618 ARG A CA 1
ATOM 4858 C C . ARG A 1 618 ? 4.212 -14.288 27.322 1.00 93.06 618 ARG A C 1
ATOM 4860 O O . ARG A 1 618 ? 5.421 -14.383 27.512 1.00 93.06 618 ARG A O 1
ATOM 4867 N N . SER A 1 619 ? 3.340 -14.475 28.310 1.00 93.19 619 SER A N 1
ATOM 4868 C CA . SER A 1 619 ? 3.750 -14.749 29.699 1.00 93.19 619 SER A CA 1
ATOM 4869 C C . SER A 1 619 ? 4.479 -16.083 29.898 1.00 93.19 619 SER A C 1
ATOM 4871 O O . SER A 1 619 ? 5.217 -16.223 30.868 1.00 93.19 619 SER A O 1
ATOM 4873 N N . ASP A 1 620 ? 4.281 -17.055 29.006 1.00 91.56 620 ASP A N 1
ATOM 4874 C CA . ASP A 1 620 ? 4.966 -18.355 29.014 1.00 91.56 620 ASP A CA 1
ATOM 4875 C C . ASP A 1 620 ? 6.330 -18.322 28.295 1.00 91.56 620 ASP A C 1
ATOM 4877 O O . ASP A 1 620 ? 6.999 -19.348 28.186 1.00 91.56 620 ASP A O 1
ATOM 4881 N N . GLY A 1 621 ? 6.758 -17.148 27.815 1.00 90.12 621 GLY A N 1
ATOM 4882 C CA . GLY A 1 621 ? 7.996 -16.968 27.058 1.00 90.12 621 GLY A CA 1
ATOM 4883 C C . GLY A 1 621 ? 7.877 -17.322 25.574 1.00 90.12 621 GLY A C 1
ATOM 4884 O O . GLY A 1 621 ? 8.854 -17.163 24.843 1.00 90.12 621 GLY A O 1
ATOM 4885 N N . CYS A 1 622 ? 6.713 -17.781 25.108 1.00 90.44 622 CYS A N 1
ATOM 4886 C CA . CYS A 1 622 ? 6.468 -18.072 23.699 1.00 90.44 622 CYS A CA 1
ATOM 4887 C C . CYS A 1 622 ? 6.029 -16.824 22.922 1.00 90.44 622 CYS A C 1
ATOM 4889 O O . CYS A 1 622 ? 5.542 -15.871 23.527 1.00 90.44 622 CYS A O 1
ATOM 4891 N N . PRO A 1 623 ? 6.169 -16.801 21.589 1.00 91.38 623 PRO A N 1
ATOM 4892 C CA . PRO A 1 623 ? 5.677 -15.691 20.779 1.00 91.38 623 PRO A CA 1
ATOM 4893 C C . PRO A 1 623 ? 4.155 -15.520 20.859 1.00 91.38 623 PRO A C 1
ATOM 4895 O O . PRO A 1 623 ? 3.423 -16.492 21.056 1.00 91.38 623 PRO A O 1
ATOM 4898 N N . MET A 1 624 ? 3.673 -14.283 20.716 1.00 93.38 624 MET A N 1
ATOM 4899 C CA . MET A 1 624 ? 2.233 -14.024 20.600 1.00 93.38 624 MET A CA 1
ATOM 4900 C C . MET A 1 624 ? 1.726 -14.398 19.212 1.00 93.38 624 MET A C 1
ATOM 4902 O O . MET A 1 624 ? 2.408 -14.173 18.220 1.00 93.38 624 MET A O 1
ATOM 4906 N N . GLU A 1 625 ? 0.488 -14.869 19.143 1.00 93.81 625 GLU A N 1
ATOM 4907 C CA . GLU A 1 625 ? -0.271 -15.016 17.906 1.00 93.81 625 GLU A CA 1
ATOM 4908 C C . GLU A 1 625 ? -0.798 -13.631 17.480 1.00 93.81 625 GLU A C 1
ATOM 4910 O O . GLU A 1 625 ? -1.571 -12.978 18.185 1.00 93.81 625 GLU A O 1
ATOM 4915 N N . LEU A 1 626 ? -0.309 -13.147 16.340 1.00 92.12 626 LEU A N 1
ATOM 4916 C CA . LEU A 1 626 ? -0.497 -11.806 15.781 1.00 92.12 626 LEU A CA 1
ATOM 4917 C C . LEU A 1 626 ? -1.486 -11.812 14.606 1.00 92.12 626 LEU A C 1
ATOM 4919 O O . LEU A 1 626 ? -1.910 -12.857 14.128 1.00 92.12 626 LEU A O 1
ATOM 4923 N N . HIS A 1 627 ? -1.831 -10.614 14.118 1.00 91.75 627 HIS A N 1
ATOM 4924 C CA . HIS A 1 627 ? -3.034 -10.355 13.315 1.00 91.75 627 HIS A CA 1
ATOM 4925 C C . HIS A 1 627 ? -4.329 -10.647 14.088 1.00 91.75 627 HIS A C 1
ATOM 4927 O O . HIS A 1 627 ? -4.315 -11.019 15.260 1.00 91.75 627 HIS A O 1
ATOM 4933 N N . TRP A 1 628 ? -5.473 -10.403 13.448 1.00 95.25 628 TRP A N 1
ATOM 4934 C CA . TRP A 1 628 ? -6.776 -10.670 14.049 1.00 95.25 628 TRP A CA 1
ATOM 4935 C C . TRP A 1 628 ? -6.949 -12.155 14.374 1.00 95.25 628 TRP A C 1
ATOM 4937 O O . TRP A 1 628 ? -7.348 -12.500 15.480 1.00 95.25 628 TRP A O 1
ATOM 4947 N N . ASP A 1 629 ? -6.612 -13.026 13.430 1.00 94.44 629 ASP A N 1
ATOM 4948 C CA . ASP A 1 629 ? -6.787 -14.479 13.481 1.00 94.44 629 ASP A CA 1
ATOM 4949 C C . ASP A 1 629 ? -5.611 -15.236 14.111 1.00 94.44 629 ASP A C 1
ATOM 4951 O O . ASP A 1 629 ? -5.650 -16.457 14.186 1.00 94.44 629 ASP A O 1
ATOM 4955 N N . GLY A 1 630 ? -4.554 -14.558 14.563 1.00 94.00 630 GLY A N 1
ATOM 4956 C CA . GLY A 1 630 ? -3.397 -15.244 15.147 1.00 94.00 630 GLY A CA 1
ATOM 4957 C C . GLY A 1 630 ? -2.528 -15.988 14.130 1.00 94.00 630 GLY A C 1
ATOM 4958 O O . GLY A 1 630 ? -1.738 -16.844 14.508 1.00 94.00 630 GLY A O 1
ATOM 4959 N N . ASN A 1 631 ? -2.677 -15.697 12.836 1.00 92.56 631 ASN A N 1
ATOM 4960 C CA . ASN A 1 631 ? -2.094 -16.492 11.757 1.00 92.56 631 ASN A CA 1
ATOM 4961 C C . ASN A 1 631 ? -0.583 -16.314 11.557 1.00 92.56 631 ASN A C 1
ATOM 4963 O O . ASN A 1 631 ? -0.025 -16.907 10.638 1.00 92.56 631 ASN A O 1
ATOM 4967 N N . ASN A 1 632 ? 0.078 -15.495 12.372 1.00 90.94 632 ASN A N 1
ATOM 4968 C CA . ASN A 1 632 ? 1.514 -15.243 12.336 1.00 90.94 632 ASN A CA 1
ATOM 4969 C C . ASN A 1 632 ? 2.012 -14.942 13.749 1.00 90.94 632 ASN A C 1
ATOM 4971 O O . ASN A 1 632 ? 1.295 -14.299 14.498 1.00 90.94 632 ASN A O 1
ATOM 4975 N N . ASP A 1 633 ? 3.228 -15.332 14.110 1.00 89.00 633 ASP A N 1
ATOM 4976 C CA . ASP A 1 633 ? 3.783 -15.087 15.445 1.00 89.00 633 ASP A CA 1
ATOM 4977 C C . ASP A 1 633 ? 5.157 -14.389 15.433 1.00 89.00 633 ASP A C 1
ATOM 4979 O O . ASP A 1 633 ? 5.935 -14.469 16.384 1.00 89.00 633 ASP A O 1
ATOM 4983 N N . ALA A 1 634 ? 5.495 -13.689 14.349 1.00 86.69 634 ALA A N 1
ATOM 4984 C CA . ALA A 1 634 ? 6.668 -12.820 14.263 1.00 86.69 634 ALA A CA 1
ATOM 4985 C C . ALA A 1 634 ? 6.276 -11.419 13.793 1.00 86.69 634 ALA A C 1
ATOM 4987 O O . ALA A 1 634 ? 5.853 -11.228 12.654 1.00 86.69 634 ALA A O 1
ATOM 4988 N N . VAL A 1 635 ? 6.489 -10.424 14.656 1.00 86.50 635 VAL A N 1
ATOM 4989 C CA . VAL A 1 635 ? 6.170 -9.014 14.383 1.00 86.50 635 VAL A CA 1
ATOM 4990 C C . VAL A 1 635 ? 6.807 -8.548 13.071 1.00 86.50 635 VAL A C 1
ATOM 4992 O O . VAL A 1 635 ? 6.124 -7.978 12.229 1.00 86.50 635 VAL A O 1
ATOM 4995 N N . GLU A 1 636 ? 8.074 -8.884 12.843 1.00 81.94 636 GLU A N 1
ATOM 4996 C CA . GLU A 1 636 ? 8.823 -8.503 11.642 1.00 81.94 636 GLU A CA 1
ATOM 4997 C C . GLU A 1 636 ? 8.274 -9.160 10.369 1.00 81.94 636 GLU A C 1
ATOM 4999 O O . GLU A 1 636 ? 8.158 -8.531 9.320 1.00 81.94 636 GLU A O 1
ATOM 5004 N N . GLU A 1 637 ? 7.917 -10.446 10.442 1.00 85.62 637 GLU A N 1
ATOM 5005 C CA . GLU A 1 637 ? 7.354 -11.162 9.291 1.00 85.62 637 GLU A CA 1
ATOM 5006 C C . GLU A 1 637 ? 5.961 -10.627 8.938 1.00 85.62 637 GLU A C 1
ATOM 5008 O O . GLU A 1 637 ? 5.629 -10.431 7.765 1.00 85.62 637 GLU A O 1
ATOM 5013 N N . ARG A 1 638 ? 5.162 -10.340 9.967 1.00 88.75 638 ARG A N 1
ATOM 5014 C CA . ARG A 1 638 ? 3.856 -9.701 9.848 1.00 88.75 638 ARG A CA 1
ATOM 5015 C C . ARG A 1 638 ? 3.966 -8.317 9.201 1.00 88.75 638 ARG A C 1
ATOM 5017 O O . ARG A 1 638 ? 3.214 -8.031 8.270 1.00 88.75 638 ARG A O 1
ATOM 5024 N N . ASP A 1 639 ? 4.915 -7.494 9.638 1.00 87.06 639 ASP A N 1
ATOM 5025 C CA . ASP A 1 639 ? 5.124 -6.136 9.119 1.00 87.06 639 ASP A CA 1
ATOM 5026 C C . ASP A 1 639 ? 5.602 -6.150 7.663 1.00 87.06 639 ASP A C 1
ATOM 5028 O O . ASP A 1 639 ? 5.066 -5.419 6.825 1.00 87.06 639 ASP A O 1
ATOM 5032 N N . LEU A 1 640 ? 6.504 -7.071 7.308 1.00 85.75 640 LEU A N 1
ATOM 5033 C CA . LEU A 1 640 ? 6.883 -7.332 5.915 1.00 85.75 640 LEU A CA 1
ATOM 5034 C C . LEU A 1 640 ? 5.689 -7.771 5.053 1.00 85.75 640 LEU A C 1
ATOM 5036 O O . LEU A 1 640 ? 5.590 -7.401 3.877 1.00 85.75 640 LEU A O 1
ATOM 5040 N N . SER A 1 641 ? 4.773 -8.564 5.615 1.00 86.75 641 SER A N 1
ATOM 5041 C CA . SER A 1 641 ? 3.555 -8.976 4.915 1.00 86.75 641 SER A CA 1
ATOM 5042 C C . SER A 1 641 ? 2.563 -7.824 4.749 1.00 86.75 641 SER A C 1
ATOM 5044 O O . SER A 1 641 ? 1.880 -7.757 3.727 1.00 86.75 641 SER A O 1
ATOM 5046 N N . ALA A 1 642 ? 2.476 -6.909 5.713 1.00 85.31 642 ALA A N 1
ATOM 5047 C CA . ALA A 1 642 ? 1.672 -5.698 5.577 1.00 85.31 642 ALA A CA 1
ATOM 5048 C C . ALA A 1 642 ? 2.277 -4.753 4.521 1.00 85.31 642 ALA A C 1
ATOM 5050 O O . ALA A 1 642 ? 1.563 -4.251 3.650 1.00 85.31 642 ALA A O 1
ATOM 5051 N N . ALA A 1 643 ? 3.607 -4.594 4.515 1.00 84.44 643 ALA A N 1
ATOM 5052 C CA . ALA A 1 643 ? 4.325 -3.819 3.503 1.00 84.44 643 ALA A CA 1
ATOM 5053 C C . ALA A 1 643 ? 4.091 -4.371 2.085 1.00 84.44 643 ALA A C 1
ATOM 5055 O O . ALA A 1 643 ? 3.878 -3.592 1.151 1.00 84.44 643 ALA A O 1
ATOM 5056 N N . PHE A 1 644 ? 4.031 -5.700 1.927 1.00 83.31 644 PHE A N 1
ATOM 5057 C CA . PHE A 1 644 ? 3.655 -6.350 0.667 1.00 83.31 644 PHE A CA 1
ATOM 5058 C C . PHE A 1 644 ? 2.287 -5.871 0.147 1.00 83.31 644 PHE A C 1
ATOM 5060 O O . PHE A 1 644 ? 2.153 -5.577 -1.043 1.00 83.31 644 PHE A O 1
ATOM 5067 N N . GLY A 1 645 ? 1.296 -5.725 1.038 1.00 77.88 645 GLY A N 1
ATOM 5068 C CA . GLY A 1 645 ? -0.028 -5.175 0.715 1.00 77.88 645 GLY A CA 1
ATOM 5069 C C . GLY A 1 645 ? 0.019 -3.734 0.192 1.00 77.88 645 GLY A C 1
ATOM 5070 O O . GLY A 1 645 ? -0.779 -3.361 -0.661 1.00 77.88 645 GLY A O 1
ATOM 5071 N N . THR A 1 646 ? 1.027 -2.954 0.598 1.00 77.38 646 THR A N 1
ATOM 5072 C CA . THR A 1 646 ? 1.314 -1.603 0.067 1.00 77.38 646 THR A CA 1
ATOM 5073 C C . THR A 1 646 ? 2.229 -1.618 -1.168 1.00 77.38 646 THR A C 1
ATOM 5075 O O . THR A 1 646 ? 2.900 -0.638 -1.485 1.00 77.38 646 THR A O 1
ATOM 5078 N N . GLY A 1 647 ? 2.287 -2.732 -1.904 1.00 79.56 647 GLY A N 1
ATOM 5079 C CA . GLY A 1 647 ? 3.000 -2.819 -3.182 1.00 79.56 647 GLY A CA 1
ATOM 5080 C C . GLY A 1 647 ? 4.520 -2.955 -3.081 1.00 79.56 647 GLY A C 1
ATOM 5081 O O . GLY A 1 647 ? 5.190 -2.949 -4.122 1.00 79.56 647 GLY A O 1
ATOM 5082 N N . ALA A 1 648 ? 5.073 -3.097 -1.872 1.00 82.56 648 ALA A N 1
ATOM 5083 C CA . ALA A 1 648 ? 6.494 -3.349 -1.639 1.00 82.56 648 ALA A CA 1
ATOM 5084 C C . ALA A 1 648 ? 6.848 -4.812 -1.970 1.00 82.56 648 ALA A C 1
ATOM 5086 O O . ALA A 1 648 ? 7.024 -5.649 -1.095 1.00 82.56 648 ALA A O 1
ATOM 5087 N N . LEU A 1 649 ? 6.899 -5.142 -3.262 1.00 78.88 649 LEU A N 1
ATOM 5088 C CA . LEU A 1 649 ? 7.182 -6.499 -3.742 1.00 78.88 649 LEU A CA 1
ATOM 5089 C C . LEU A 1 649 ? 8.703 -6.790 -3.784 1.00 78.88 649 LEU A C 1
ATOM 5091 O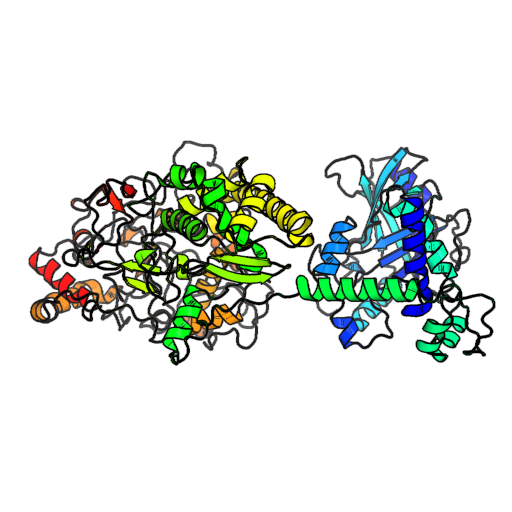 O . LEU A 1 649 ? 9.508 -5.868 -3.914 1.00 78.88 649 LEU A O 1
ATOM 5095 N N . PRO A 1 650 ? 9.150 -8.056 -3.780 1.00 69.50 650 PRO A N 1
ATOM 5096 C CA . PRO A 1 650 ? 10.517 -8.397 -4.184 1.00 69.50 650 PRO A CA 1
ATOM 5097 C C . PRO A 1 650 ? 10.798 -7.991 -5.649 1.00 69.50 650 PRO A C 1
ATOM 5099 O O . PRO A 1 650 ? 9.922 -8.177 -6.501 1.00 69.50 650 PRO A O 1
ATOM 5102 N N . PRO A 1 651 ? 12.006 -7.514 -6.023 1.00 70.12 651 PRO A N 1
ATOM 5103 C CA . PRO A 1 651 ? 13.168 -7.165 -5.194 1.00 70.12 651 PRO A CA 1
ATOM 5104 C C . PRO A 1 651 ? 13.271 -5.643 -4.938 1.00 70.12 651 PRO A C 1
ATOM 5106 O O . PRO A 1 651 ? 14.363 -5.073 -4.980 1.00 70.12 651 PRO A O 1
ATOM 5109 N N . ILE A 1 652 ? 12.138 -4.939 -4.863 1.00 78.31 652 ILE A N 1
ATOM 5110 C CA . ILE A 1 652 ? 12.080 -3.462 -4.835 1.00 78.31 652 ILE A CA 1
ATOM 5111 C C . ILE A 1 652 ? 11.734 -2.893 -3.458 1.00 78.31 652 ILE A C 1
ATOM 5113 O O . ILE A 1 652 ? 11.780 -1.675 -3.287 1.00 78.31 652 ILE A O 1
ATOM 5117 N N . ILE A 1 653 ? 11.365 -3.756 -2.515 1.00 84.31 653 ILE A N 1
ATOM 5118 C CA . ILE A 1 653 ? 11.111 -3.400 -1.125 1.00 84.31 653 ILE A CA 1
ATOM 5119 C C . ILE A 1 653 ? 12.327 -2.681 -0.520 1.00 84.31 653 ILE A C 1
ATOM 5121 O O . ILE A 1 653 ? 13.482 -3.062 -0.723 1.00 84.31 653 ILE A O 1
ATOM 5125 N N . ASP A 1 654 ? 12.069 -1.601 0.214 1.00 85.94 654 ASP A N 1
ATOM 5126 C CA . ASP A 1 654 ? 13.103 -0.833 0.904 1.00 85.94 654 ASP A CA 1
ATOM 5127 C C . ASP A 1 654 ? 13.283 -1.371 2.327 1.00 85.94 654 ASP A C 1
ATOM 5129 O O . ASP A 1 654 ? 12.818 -0.782 3.302 1.00 85.94 654 ASP A O 1
ATOM 5133 N N . HIS A 1 655 ? 13.958 -2.520 2.441 1.00 84.12 655 HIS A N 1
ATOM 5134 C CA . HIS A 1 655 ? 14.187 -3.175 3.731 1.00 84.12 655 HIS A CA 1
ATOM 5135 C C . HIS A 1 655 ? 14.893 -2.269 4.753 1.00 84.12 655 HIS A C 1
ATOM 5137 O O . HIS A 1 655 ? 14.664 -2.411 5.948 1.00 84.12 655 HIS A O 1
ATOM 5143 N N . ILE A 1 656 ? 15.729 -1.320 4.312 1.00 82.88 656 ILE A N 1
ATOM 5144 C CA . ILE A 1 656 ? 16.445 -0.415 5.222 1.00 82.88 656 ILE A CA 1
ATOM 5145 C C . ILE A 1 656 ? 15.470 0.566 5.873 1.00 82.88 656 ILE A C 1
ATOM 5147 O O . ILE A 1 656 ? 15.511 0.762 7.086 1.00 82.88 656 ILE A O 1
ATOM 5151 N N . ASN A 1 657 ? 14.611 1.216 5.084 1.00 82.25 657 ASN A N 1
ATOM 5152 C CA . ASN A 1 657 ? 13.630 2.140 5.652 1.00 82.25 657 ASN A CA 1
ATOM 5153 C C . ASN A 1 657 ? 12.530 1.411 6.416 1.00 82.25 657 ASN A C 1
ATOM 5155 O O . ASN A 1 657 ? 12.113 1.911 7.459 1.00 82.25 657 ASN A O 1
ATOM 5159 N N . LEU A 1 658 ? 12.120 0.225 5.959 1.00 82.94 658 LEU A N 1
ATOM 5160 C CA . LEU A 1 658 ? 11.179 -0.600 6.704 1.00 82.94 658 LEU A CA 1
ATOM 5161 C C . LEU A 1 658 ? 11.756 -1.005 8.067 1.00 82.94 658 LEU A C 1
ATOM 5163 O O . LEU A 1 658 ? 11.105 -0.758 9.071 1.00 82.94 658 LEU A O 1
ATOM 5167 N N . GLY A 1 659 ? 13.004 -1.479 8.132 1.00 81.44 659 GLY A N 1
ATOM 5168 C CA . GLY A 1 659 ? 13.658 -1.814 9.402 1.00 81.44 659 GLY A CA 1
ATOM 5169 C C . GLY A 1 659 ? 13.789 -0.622 10.362 1.00 81.44 659 GLY A C 1
ATOM 5170 O O . GLY A 1 659 ? 13.710 -0.795 11.576 1.00 81.44 659 GLY A O 1
ATOM 5171 N N . LYS A 1 660 ? 13.925 0.611 9.846 1.00 81.62 660 LYS A N 1
ATOM 5172 C CA . LYS A 1 660 ? 13.861 1.833 10.672 1.00 81.62 660 LYS A CA 1
ATOM 5173 C C . LYS A 1 660 ? 12.449 2.103 11.193 1.00 81.62 660 LYS A C 1
ATOM 5175 O O . LYS A 1 660 ? 12.304 2.420 12.366 1.00 81.62 660 LYS A O 1
ATOM 5180 N N . ILE A 1 661 ? 11.427 1.976 10.342 1.00 81.06 661 ILE A N 1
ATOM 5181 C CA . ILE A 1 661 ? 10.023 2.122 10.750 1.00 81.06 661 ILE A CA 1
ATOM 5182 C C . ILE A 1 661 ? 9.682 1.077 11.816 1.00 81.06 661 ILE A C 1
ATOM 5184 O O . ILE A 1 661 ? 9.181 1.444 12.871 1.00 81.06 661 ILE A O 1
ATOM 5188 N N . GLU A 1 662 ? 10.015 -0.193 11.578 1.00 80.00 662 GLU A N 1
ATOM 5189 C CA . GLU A 1 662 ? 9.841 -1.290 12.533 1.00 80.00 662 GLU A CA 1
ATOM 5190 C C . GLU A 1 662 ? 10.549 -0.977 13.847 1.00 80.00 662 GLU A C 1
ATOM 5192 O O . GLU A 1 662 ? 9.916 -0.982 14.894 1.00 80.00 662 GLU A O 1
ATOM 5197 N N . LYS A 1 663 ? 11.839 -0.618 13.810 1.00 76.94 663 LYS A N 1
ATOM 5198 C CA . LYS A 1 663 ? 12.579 -0.238 15.017 1.00 76.94 663 LYS A CA 1
ATOM 5199 C C . LYS A 1 663 ? 11.867 0.874 15.788 1.00 76.94 663 LYS A C 1
ATOM 5201 O O . LYS A 1 663 ? 11.746 0.764 16.999 1.00 76.94 663 LYS A O 1
ATOM 5206 N N . ASN A 1 664 ? 11.363 1.901 15.113 1.00 74.31 664 ASN A N 1
ATOM 5207 C CA . ASN A 1 664 ? 10.638 2.992 15.763 1.00 74.31 664 ASN A CA 1
ATOM 5208 C C . ASN A 1 664 ? 9.301 2.526 16.365 1.00 74.31 664 ASN A C 1
ATOM 5210 O O . ASN A 1 664 ? 8.956 2.934 17.470 1.00 74.31 664 ASN A O 1
ATOM 5214 N N . LEU A 1 665 ? 8.582 1.633 15.678 1.00 70.94 665 LEU A N 1
ATOM 5215 C CA . LEU A 1 665 ? 7.358 0.997 16.180 1.00 70.94 665 LEU A CA 1
ATOM 5216 C C . LEU A 1 665 ? 7.615 0.038 17.359 1.00 70.94 665 LEU A C 1
ATOM 5218 O O . LEU A 1 665 ? 6.701 -0.235 18.134 1.00 70.94 665 LEU A O 1
ATOM 5222 N N . LEU A 1 666 ? 8.842 -0.469 17.508 1.00 62.28 666 LEU A N 1
ATOM 5223 C CA . LEU A 1 666 ? 9.277 -1.287 18.644 1.00 62.28 666 LEU A CA 1
ATOM 5224 C C . LEU A 1 666 ? 9.724 -0.451 19.856 1.00 62.28 666 LEU A C 1
ATOM 5226 O O . LEU A 1 666 ? 9.845 -0.984 20.953 1.00 62.28 666 LEU A O 1
ATOM 5230 N N . LEU A 1 667 ? 9.982 0.848 19.699 1.00 59.56 667 LEU A N 1
ATOM 5231 C CA . LEU A 1 667 ? 10.398 1.709 20.810 1.00 59.56 667 LEU A CA 1
ATOM 5232 C C . LEU A 1 667 ? 9.186 2.271 21.577 1.00 59.56 667 LEU A C 1
ATOM 5234 O O . LEU A 1 667 ? 8.082 2.385 21.035 1.00 59.56 667 LEU A O 1
ATOM 5238 N N . ASP A 1 668 ? 9.422 2.706 22.823 1.00 52.19 668 ASP A N 1
ATOM 5239 C CA . ASP A 1 668 ? 8.440 3.345 23.729 1.00 52.19 668 ASP A CA 1
ATOM 5240 C C . ASP A 1 668 ? 7.719 4.568 23.115 1.00 52.19 668 ASP A C 1
ATOM 5242 O O . ASP A 1 668 ? 6.714 5.043 23.636 1.00 52.19 668 ASP A O 1
ATOM 5246 N N . GLN A 1 669 ? 8.211 5.100 21.994 1.00 53.66 669 GLN A N 1
ATOM 5247 C CA . GLN A 1 669 ? 7.602 6.213 21.257 1.00 53.66 669 GLN A CA 1
ATOM 5248 C C . GLN A 1 669 ? 6.362 5.801 20.441 1.00 53.66 669 GLN A C 1
ATOM 5250 O O . GLN A 1 669 ? 5.667 6.656 19.902 1.00 53.66 669 GLN A O 1
ATOM 5255 N N . SER A 1 670 ? 6.050 4.502 20.376 1.00 66.88 670 SER A N 1
ATOM 5256 C CA . SER A 1 670 ? 4.815 3.959 19.794 1.00 66.88 670 SER A CA 1
ATOM 5257 C C . SER A 1 670 ? 3.665 3.848 20.803 1.00 66.88 670 SER A C 1
ATOM 5259 O O . SER A 1 670 ? 2.719 3.104 20.566 1.00 66.88 670 SER A O 1
ATOM 5261 N N . MET A 1 671 ? 3.734 4.536 21.944 1.00 75.56 671 MET A N 1
ATOM 5262 C CA . MET A 1 671 ? 2.681 4.482 22.957 1.00 75.56 671 MET A CA 1
ATOM 5263 C C . MET A 1 671 ? 1.400 5.190 22.485 1.00 75.56 671 MET A C 1
ATOM 5265 O O . MET A 1 671 ? 1.476 6.267 21.884 1.00 75.56 671 MET A O 1
ATOM 5269 N N . PRO A 1 672 ? 0.209 4.644 22.795 1.00 86.31 672 PRO A N 1
ATOM 5270 C CA . PRO A 1 672 ? -1.042 5.345 22.547 1.00 86.31 672 PRO A CA 1
ATOM 5271 C C . PRO A 1 672 ? -1.087 6.671 23.317 1.00 86.31 672 PRO A C 1
ATOM 5273 O O . PRO A 1 672 ? -0.566 6.761 24.438 1.00 86.31 672 PRO A O 1
ATOM 5276 N N . PRO A 1 673 ? -1.752 7.709 22.778 1.00 85.38 673 PRO A N 1
ATOM 5277 C CA . PRO A 1 673 ? -2.005 8.909 23.552 1.00 85.38 673 PRO A CA 1
ATOM 5278 C C . PRO A 1 673 ? -2.866 8.564 24.770 1.00 85.38 673 PRO A C 1
ATOM 5280 O O . PRO A 1 673 ? -3.868 7.851 24.678 1.00 85.38 673 PRO A O 1
ATOM 5283 N N . ARG A 1 674 ? -2.494 9.121 25.924 1.00 84.19 674 ARG A N 1
ATOM 5284 C CA . ARG A 1 674 ? -3.332 9.047 27.123 1.00 84.19 674 ARG A CA 1
ATOM 5285 C C . ARG A 1 674 ? -4.617 9.838 26.896 1.00 84.19 674 ARG A C 1
ATOM 5287 O O . ARG A 1 674 ? -4.601 10.887 26.256 1.00 84.19 674 ARG A O 1
ATOM 5294 N N . PHE A 1 675 ? -5.694 9.401 27.532 1.00 82.31 675 PHE A N 1
ATOM 5295 C CA . PHE A 1 675 ? -6.982 10.092 27.497 1.00 82.31 675 PHE A CA 1
ATOM 5296 C C . PHE A 1 675 ? -6.960 11.494 28.157 1.00 82.31 675 PHE A C 1
ATOM 5298 O O . PHE A 1 675 ? -7.812 12.331 27.873 1.00 82.31 675 PHE A O 1
ATOM 5305 N N . ALA A 1 676 ? -5.991 11.775 29.043 1.00 64.81 676 ALA A N 1
ATOM 5306 C CA . ALA A 1 676 ? -6.070 12.892 29.993 1.00 64.81 676 ALA A CA 1
ATOM 5307 C C . ALA A 1 676 ? -5.094 14.091 29.853 1.00 64.81 676 ALA A C 1
ATOM 5309 O O . ALA A 1 676 ? -5.382 15.108 30.486 1.00 64.81 676 ALA A O 1
ATOM 5310 N N . PRO A 1 677 ? -3.981 14.110 29.090 1.00 57.44 677 PRO A N 1
ATOM 5311 C CA . PRO A 1 677 ? -3.392 15.394 28.725 1.00 57.44 677 PRO A CA 1
ATOM 5312 C C . PRO A 1 677 ? -4.218 16.057 27.603 1.00 57.44 677 PRO A C 1
ATOM 5314 O O . PRO A 1 677 ? -4.790 15.362 26.756 1.00 57.44 677 PRO A O 1
ATOM 5317 N N . PRO A 1 678 ? -4.282 17.404 27.551 1.00 56.44 678 PRO A N 1
ATOM 5318 C CA . PRO A 1 678 ? -4.736 18.109 26.358 1.00 56.44 678 PRO A CA 1
ATOM 5319 C C . PRO A 1 678 ? -4.049 17.540 25.106 1.00 56.44 678 PRO A C 1
ATOM 5321 O O . PRO A 1 678 ? -2.851 17.252 25.162 1.00 56.44 678 PRO A O 1
ATOM 5324 N N . PRO A 1 679 ? -4.771 17.378 23.987 1.00 59.44 679 PRO A N 1
ATOM 5325 C CA . PRO A 1 679 ? -6.108 17.915 23.700 1.00 59.44 679 PRO A CA 1
ATOM 5326 C C . PRO A 1 679 ? -7.291 17.012 24.104 1.00 59.44 679 PRO A C 1
ATOM 5328 O O . PRO A 1 679 ? -8.438 17.415 23.919 1.00 59.44 679 PRO A O 1
ATOM 5331 N N . PHE A 1 680 ? -7.046 15.819 24.654 1.00 66.81 680 PHE A N 1
ATOM 5332 C CA . PHE A 1 680 ? -8.090 14.803 24.860 1.00 66.81 680 PHE A CA 1
ATOM 5333 C C . PHE A 1 680 ? -8.896 14.949 26.151 1.00 66.81 680 PHE A C 1
ATOM 5335 O O . PHE A 1 680 ? -9.848 14.202 26.323 1.00 66.81 680 PHE A O 1
ATOM 5342 N N . ALA A 1 681 ? -8.544 15.933 26.993 1.00 56.81 681 ALA A N 1
ATOM 5343 C CA . ALA A 1 681 ? -9.084 16.261 28.317 1.00 56.81 681 ALA A CA 1
ATOM 5344 C C . ALA A 1 681 ? -10.527 15.784 28.599 1.00 56.81 681 ALA A C 1
ATOM 5346 O O . ALA A 1 681 ? -11.470 16.574 28.640 1.00 56.81 681 ALA A O 1
ATOM 5347 N N . GLY A 1 682 ? -10.678 14.488 28.864 1.00 62.47 682 GLY A N 1
ATOM 5348 C CA . GLY A 1 682 ? -11.817 13.915 29.557 1.00 62.47 682 GLY A CA 1
ATOM 5349 C C . GLY A 1 682 ? -11.410 13.652 31.001 1.00 62.47 682 GLY A C 1
ATOM 5350 O O . GLY A 1 682 ? -10.322 13.137 31.268 1.00 62.47 682 GLY A O 1
ATOM 5351 N N . ALA A 1 683 ? -12.262 14.034 31.950 1.00 73.19 683 ALA A N 1
ATOM 5352 C CA . ALA A 1 683 ? -12.044 13.675 33.343 1.00 73.19 683 ALA A CA 1
ATOM 5353 C C . ALA A 1 683 ? -12.243 12.161 33.490 1.00 73.19 683 ALA A C 1
ATOM 5355 O O . ALA A 1 683 ? -13.308 11.646 33.157 1.00 73.19 683 ALA A O 1
ATOM 5356 N N . ILE A 1 684 ? -11.208 11.465 33.959 1.00 88.12 684 ILE A N 1
ATOM 5357 C CA . ILE A 1 684 ? -11.340 10.096 34.458 1.00 88.12 684 ILE A CA 1
ATOM 5358 C C . ILE A 1 684 ? -11.788 10.212 35.911 1.00 88.12 684 ILE A C 1
ATOM 5360 O O . ILE A 1 684 ? -11.115 10.886 36.702 1.00 88.12 684 ILE A O 1
ATOM 5364 N N . ASP A 1 685 ? -12.880 9.547 36.279 1.00 92.25 685 ASP A N 1
ATOM 5365 C CA . ASP A 1 685 ? -13.208 9.350 37.690 1.00 92.25 685 ASP A CA 1
ATOM 5366 C C . ASP A 1 685 ? -12.233 8.317 38.269 1.00 92.25 685 ASP A C 1
ATOM 5368 O O . ASP A 1 685 ? -12.476 7.110 38.279 1.00 92.25 685 ASP A O 1
ATOM 5372 N N . GLN A 1 686 ? -11.081 8.814 38.724 1.00 92.44 686 GLN A N 1
ATOM 5373 C CA . GLN A 1 686 ? -9.992 7.998 39.263 1.00 92.44 686 GLN A CA 1
ATOM 5374 C C . GLN A 1 686 ? -10.446 7.141 40.446 1.00 92.44 686 GLN A C 1
ATOM 5376 O O . GLN A 1 686 ? -9.967 6.021 40.622 1.00 92.44 686 GLN A O 1
ATOM 5381 N N . GLN A 1 687 ? -11.380 7.649 41.257 1.00 95.56 687 GLN A N 1
ATOM 5382 C CA . GLN A 1 687 ? -11.884 6.903 42.398 1.00 95.56 687 GLN A CA 1
ATOM 5383 C C . GLN A 1 687 ? -12.728 5.717 41.926 1.00 95.56 687 GLN A C 1
ATOM 5385 O O . GLN A 1 687 ? -12.504 4.593 42.379 1.00 95.56 687 GLN A O 1
ATOM 5390 N N . LEU A 1 688 ? -13.661 5.948 40.999 1.00 96.56 688 LEU A N 1
ATOM 5391 C CA . LEU A 1 688 ? -14.502 4.896 40.437 1.00 96.56 688 LEU A CA 1
ATOM 5392 C C . LEU A 1 688 ? -13.676 3.862 39.651 1.00 96.56 688 LEU A C 1
ATOM 5394 O O . LEU A 1 688 ? -13.875 2.653 39.824 1.00 96.56 688 LEU A O 1
ATOM 5398 N N . ALA A 1 689 ? -12.716 4.333 38.850 1.00 95.75 689 ALA A N 1
ATOM 5399 C CA . ALA A 1 689 ? -11.782 3.507 38.091 1.00 95.75 689 ALA A CA 1
ATOM 5400 C C . ALA A 1 689 ? -10.986 2.561 39.004 1.00 95.75 689 ALA A C 1
ATOM 5402 O O . ALA A 1 689 ? -11.008 1.347 38.804 1.00 95.75 689 ALA A O 1
ATOM 5403 N N . GLU A 1 690 ? -10.320 3.083 40.038 1.00 96.50 690 GLU A N 1
ATOM 5404 C CA . GLU A 1 690 ? -9.440 2.280 40.898 1.00 96.50 690 GLU A CA 1
ATOM 5405 C C . GLU A 1 690 ? -10.204 1.427 41.920 1.00 96.50 690 GLU A C 1
ATOM 5407 O O . GLU A 1 690 ? -9.850 0.268 42.140 1.00 96.50 690 GLU A O 1
ATOM 5412 N N . GLN A 1 691 ? -11.257 1.963 42.551 1.00 97.31 691 GLN A N 1
ATOM 5413 C CA . GLN A 1 691 ? -11.954 1.260 43.639 1.00 97.31 691 GLN A CA 1
ATOM 5414 C C . GLN A 1 691 ? -12.936 0.201 43.133 1.00 97.31 691 GLN A C 1
ATOM 5416 O O . GLN A 1 691 ? -13.210 -0.763 43.850 1.00 97.31 691 GLN A O 1
ATOM 5421 N N . LYS A 1 692 ? -13.474 0.369 41.919 1.00 98.06 692 LYS A N 1
ATOM 5422 C CA . LYS A 1 692 ? -14.533 -0.495 41.386 1.00 98.06 692 LYS A CA 1
ATOM 5423 C C . LYS A 1 692 ? -14.192 -1.078 40.016 1.00 98.06 692 LYS A C 1
ATOM 5425 O O . LYS A 1 692 ? -14.286 -2.293 39.846 1.00 98.06 692 LYS A O 1
ATOM 5430 N N . GLY A 1 693 ? -13.743 -0.252 39.071 1.00 98.31 693 GLY A N 1
ATOM 5431 C CA . GLY A 1 693 ? -13.421 -0.681 37.706 1.00 98.31 693 GLY A CA 1
ATOM 5432 C C . GLY A 1 693 ? -12.280 -1.694 37.626 1.00 98.31 693 GLY A C 1
ATOM 5433 O O . GLY A 1 693 ? -12.426 -2.764 37.037 1.00 98.31 693 GLY A O 1
ATOM 5434 N N . LYS A 1 694 ? -11.157 -1.402 38.282 1.00 98.44 694 LYS A N 1
ATOM 5435 C CA . LYS A 1 694 ? -9.959 -2.248 38.292 1.00 98.44 694 LYS A CA 1
ATOM 5436 C C . LYS A 1 694 ? -10.190 -3.643 38.883 1.00 98.44 694 LYS A C 1
ATOM 5438 O O . LYS A 1 694 ? -9.784 -4.613 38.242 1.00 98.44 694 LYS A O 1
ATOM 5443 N N . PRO A 1 695 ? -10.871 -3.817 40.036 1.00 98.50 695 PRO A N 1
ATOM 5444 C CA . PRO A 1 695 ? -11.270 -5.147 40.498 1.00 98.50 695 PRO A CA 1
ATOM 5445 C C . PRO A 1 695 ? -12.108 -5.934 39.479 1.00 98.50 695 PRO A C 1
ATOM 5447 O O . PRO A 1 695 ? -11.886 -7.134 39.309 1.00 98.50 695 PRO A O 1
ATOM 5450 N N . ILE A 1 696 ? -13.041 -5.273 38.779 1.00 98.50 696 ILE A N 1
ATOM 5451 C CA . ILE A 1 696 ? -13.858 -5.906 37.730 1.00 98.50 696 ILE A CA 1
ATOM 5452 C C . ILE A 1 696 ? -12.969 -6.346 36.560 1.00 98.50 696 ILE A C 1
ATOM 5454 O O . ILE A 1 696 ? -13.039 -7.506 36.148 1.00 98.50 696 ILE A O 1
ATOM 5458 N N . TYR A 1 697 ? -12.099 -5.457 36.075 1.00 98.50 697 TYR A N 1
ATOM 5459 C CA . TYR A 1 697 ? -11.158 -5.745 34.992 1.00 98.50 697 TYR A CA 1
ATOM 5460 C C . TYR A 1 697 ? -10.241 -6.926 35.330 1.00 98.50 697 TYR A C 1
ATOM 5462 O O . TYR A 1 697 ? -10.133 -7.870 34.549 1.00 98.50 697 TYR A O 1
ATOM 5470 N N . ASN A 1 698 ? -9.637 -6.920 36.521 1.00 97.81 698 ASN A N 1
ATOM 5471 C CA . ASN A 1 698 ? -8.741 -7.986 36.972 1.00 97.81 698 ASN A CA 1
ATOM 5472 C C . ASN A 1 698 ? -9.434 -9.352 37.011 1.00 97.81 698 ASN A C 1
ATOM 5474 O O . ASN A 1 698 ? -8.812 -10.370 36.715 1.00 97.81 698 ASN A O 1
ATOM 5478 N N . ARG A 1 699 ? -10.723 -9.380 37.369 1.00 97.31 699 ARG A N 1
ATOM 5479 C CA . ARG A 1 699 ? -11.510 -10.614 37.443 1.00 97.31 699 ARG A CA 1
ATOM 5480 C C . ARG A 1 699 ? -11.931 -11.136 36.068 1.00 97.31 699 ARG A C 1
ATOM 5482 O O . ARG A 1 699 ? -11.919 -12.346 35.870 1.00 97.31 699 ARG A O 1
ATOM 5489 N N . LEU A 1 700 ? -12.353 -10.252 35.163 1.00 97.25 700 LEU A N 1
ATOM 5490 C CA . LEU A 1 700 ? -13.018 -10.646 33.912 1.00 97.25 700 LEU A CA 1
ATOM 5491 C C . LEU A 1 700 ? -12.112 -10.539 32.678 1.00 97.25 700 LEU A C 1
ATOM 5493 O O . LEU A 1 700 ? -12.144 -11.405 31.814 1.00 97.25 700 LEU A O 1
ATOM 5497 N N . CYS A 1 701 ? -11.287 -9.497 32.598 1.00 97.50 701 CYS A N 1
ATOM 5498 C CA . CYS A 1 701 ? -10.607 -9.096 31.364 1.00 97.50 701 CYS A CA 1
ATOM 5499 C C . CYS A 1 701 ? -9.120 -9.474 31.356 1.00 97.50 701 CYS A C 1
ATOM 5501 O O . CYS A 1 701 ? -8.602 -9.938 30.338 1.00 97.50 701 CYS A O 1
ATOM 5503 N N . ALA A 1 702 ? -8.433 -9.301 32.492 1.00 97.56 702 ALA A N 1
ATOM 5504 C CA . ALA A 1 702 ? -6.969 -9.308 32.545 1.00 97.56 702 ALA A CA 1
ATOM 5505 C C . ALA A 1 702 ? -6.319 -10.609 32.047 1.00 97.56 702 ALA A C 1
ATOM 5507 O O . ALA A 1 702 ? -5.245 -10.589 31.449 1.00 97.56 702 ALA A O 1
ATOM 5508 N N . ASN A 1 703 ? -6.991 -11.749 32.230 1.00 95.69 703 ASN A N 1
ATOM 5509 C CA . ASN A 1 703 ? -6.482 -13.040 31.768 1.00 95.69 703 ASN A CA 1
ATOM 5510 C C . ASN A 1 703 ? -6.362 -13.137 30.241 1.00 95.69 703 ASN A C 1
ATOM 5512 O O . ASN A 1 703 ? -5.449 -13.810 29.766 1.00 95.69 703 ASN A O 1
ATOM 5516 N N . CYS A 1 704 ? -7.259 -12.491 29.491 1.00 96.56 704 CYS A N 1
ATOM 5517 C CA . CYS A 1 704 ? -7.247 -12.484 28.025 1.00 96.56 704 CYS A CA 1
ATOM 5518 C C . CYS A 1 704 ? -6.501 -11.271 27.466 1.00 96.56 704 CYS A C 1
ATOM 5520 O O . CYS A 1 704 ? -5.819 -11.389 26.457 1.00 96.56 704 CYS A O 1
ATOM 5522 N N . HIS A 1 705 ? -6.607 -10.118 28.125 1.00 97.19 705 HIS A N 1
ATOM 5523 C CA . HIS A 1 705 ? -6.200 -8.831 27.557 1.00 97.19 705 HIS A CA 1
ATOM 5524 C C . HIS A 1 705 ? -4.942 -8.207 28.172 1.00 97.19 705 HIS A C 1
ATOM 5526 O O . HIS A 1 705 ? -4.472 -7.183 27.682 1.00 97.19 705 HIS A O 1
ATOM 5532 N N . GLY A 1 706 ? -4.381 -8.805 29.220 1.00 96.88 706 GLY A N 1
ATOM 5533 C CA . GLY A 1 706 ? -3.214 -8.277 29.921 1.00 96.88 706 GLY A CA 1
ATOM 5534 C C . GLY A 1 706 ? -3.589 -7.639 31.251 1.00 96.88 706 GLY A C 1
ATOM 5535 O O . GLY A 1 706 ? -4.739 -7.255 31.463 1.00 96.88 706 GLY A O 1
ATOM 5536 N N . ILE A 1 707 ? -2.622 -7.500 32.156 1.00 96.31 707 ILE A N 1
ATOM 5537 C CA . ILE A 1 707 ? -2.817 -6.882 33.475 1.00 96.31 707 ILE A CA 1
ATOM 5538 C C . ILE A 1 707 ? -3.341 -5.445 33.343 1.00 96.31 707 ILE A C 1
ATOM 5540 O O . ILE A 1 707 ? -4.177 -5.037 34.147 1.00 96.31 707 ILE A O 1
ATOM 5544 N N . ASN A 1 708 ? -2.866 -4.683 32.352 1.00 94.00 708 ASN A N 1
ATOM 5545 C CA . ASN A 1 708 ? -3.358 -3.343 32.014 1.00 94.00 708 ASN A CA 1
ATOM 5546 C C . ASN A 1 708 ? -2.866 -2.903 30.614 1.00 94.00 708 ASN A C 1
ATOM 5548 O O . ASN A 1 708 ? -2.235 -3.684 29.903 1.00 94.00 708 ASN A O 1
ATOM 5552 N N . GLY A 1 709 ? -3.116 -1.644 30.233 1.00 89.50 709 GLY A N 1
ATOM 5553 C CA . GLY A 1 709 ? -2.719 -1.065 28.940 1.00 89.50 709 GLY A CA 1
ATOM 5554 C C . GLY A 1 709 ? -1.209 -0.966 28.671 1.00 89.50 709 GLY A C 1
ATOM 5555 O O . GLY A 1 709 ? -0.826 -0.636 27.555 1.00 89.50 709 GLY A O 1
ATOM 5556 N N . THR A 1 710 ? -0.343 -1.261 29.646 1.00 90.31 710 THR A N 1
ATOM 5557 C CA . THR A 1 710 ? 1.125 -1.249 29.490 1.00 90.31 710 THR A CA 1
ATOM 5558 C C . THR A 1 710 ? 1.812 -2.513 30.015 1.00 90.31 710 THR A C 1
ATOM 5560 O O . THR A 1 710 ? 3.037 -2.574 30.066 1.00 90.31 710 THR A O 1
ATOM 5563 N N . ASP A 1 711 ? 1.046 -3.523 30.429 1.00 93.25 711 ASP A N 1
ATOM 5564 C CA . ASP A 1 711 ? 1.551 -4.805 30.919 1.00 93.25 711 ASP A CA 1
ATOM 5565 C C . ASP A 1 711 ? 0.717 -5.942 30.326 1.00 93.25 711 ASP A C 1
ATOM 5567 O O . ASP A 1 711 ? -0.377 -6.264 30.798 1.00 93.25 711 ASP A O 1
ATOM 5571 N N . PHE A 1 712 ? 1.251 -6.557 29.271 1.00 94.56 712 PHE A N 1
ATOM 5572 C CA . PHE A 1 712 ? 0.560 -7.578 28.480 1.00 94.56 712 PHE A CA 1
ATOM 5573 C C . PHE A 1 712 ? 0.674 -8.986 29.081 1.00 94.56 712 PHE A C 1
ATOM 5575 O O . PHE A 1 712 ? 0.430 -9.984 28.402 1.00 94.56 712 PHE A O 1
ATOM 5582 N N . ARG A 1 713 ? 1.035 -9.111 30.364 1.00 94.81 713 ARG A N 1
ATOM 5583 C CA . ARG A 1 713 ? 1.042 -10.417 31.029 1.00 94.81 713 ARG A CA 1
ATOM 5584 C C . ARG A 1 713 ? -0.376 -10.908 31.307 1.00 94.81 713 ARG A C 1
ATOM 5586 O O . ARG A 1 713 ? -1.233 -10.149 31.738 1.00 94.81 713 ARG A O 1
ATOM 5593 N N . GLY A 1 714 ? -0.614 -12.196 31.110 1.00 95.06 714 GLY A N 1
ATOM 5594 C CA . GLY A 1 714 ? -1.902 -12.847 31.319 1.00 95.06 714 GLY A CA 1
ATOM 5595 C C . GLY A 1 714 ? -1.906 -14.245 30.709 1.00 95.06 714 GLY A C 1
ATOM 5596 O O . GLY A 1 714 ? -1.172 -14.524 29.764 1.00 95.06 714 GLY A O 1
ATOM 5597 N N . ALA A 1 715 ? -2.718 -15.143 31.267 1.00 95.75 715 ALA A N 1
ATOM 5598 C CA . ALA A 1 715 ? -2.674 -16.566 30.922 1.00 95.75 715 ALA A CA 1
ATOM 5599 C C . ALA A 1 715 ? -3.098 -16.878 29.474 1.00 95.75 715 ALA A C 1
ATOM 5601 O O . ALA A 1 715 ? -2.679 -17.894 28.932 1.00 95.75 715 ALA A O 1
ATOM 5602 N N . LYS A 1 716 ? -3.937 -16.032 28.865 1.00 96.50 716 LYS A N 1
ATOM 5603 C CA . LYS A 1 716 ? -4.474 -16.207 27.505 1.00 96.50 716 LYS A CA 1
ATOM 5604 C C . LYS A 1 716 ? -4.077 -15.082 26.544 1.00 96.50 716 LYS A C 1
ATOM 5606 O O . LYS A 1 716 ? -4.529 -15.085 25.400 1.00 96.50 716 LYS A O 1
ATOM 5611 N N . VAL A 1 717 ? -3.261 -14.124 26.985 1.00 97.12 717 VAL A N 1
ATOM 5612 C CA . VAL A 1 717 ? -2.830 -12.993 26.149 1.00 97.12 717 VAL A CA 1
ATOM 5613 C C . VAL A 1 717 ? -1.973 -13.504 24.999 1.00 97.12 717 VAL A C 1
ATOM 5615 O O . VAL A 1 717 ? -1.042 -14.277 25.220 1.00 97.12 717 VAL A O 1
ATOM 5618 N N . GLY A 1 718 ? -2.294 -13.089 23.772 1.00 95.38 718 GLY A N 1
ATOM 5619 C CA . GLY A 1 718 ? -1.583 -13.540 22.575 1.00 95.38 718 GLY A CA 1
ATOM 5620 C C . GLY A 1 718 ? -1.806 -15.010 22.222 1.00 95.38 718 GLY A C 1
ATOM 5621 O O . GLY A 1 718 ? -1.024 -15.555 21.453 1.00 95.38 718 GLY A O 1
ATOM 5622 N N . PHE A 1 719 ? -2.826 -15.655 22.792 1.00 96.25 719 PHE A N 1
ATOM 5623 C CA . PHE A 1 719 ? -3.368 -16.920 22.294 1.00 96.25 719 PHE A CA 1
ATOM 5624 C C . PHE A 1 719 ? -4.640 -16.661 21.485 1.00 96.25 719 PHE A C 1
ATOM 5626 O O . PHE A 1 719 ? -5.389 -15.721 21.766 1.00 96.25 719 PHE A O 1
ATOM 5633 N N . VAL A 1 720 ? -4.922 -17.541 20.538 1.00 97.06 720 VAL A N 1
ATOM 5634 C CA . VAL A 1 720 ? -6.163 -17.637 19.784 1.00 97.06 720 VAL A CA 1
ATOM 5635 C C . VAL A 1 720 ? -7.237 -18.246 20.673 1.00 97.06 720 VAL A C 1
ATOM 5637 O O . VAL A 1 720 ? -7.104 -19.353 21.195 1.00 97.06 720 VAL A O 1
ATOM 5640 N N . THR A 1 721 ? -8.333 -17.509 20.835 1.00 97.44 721 THR A N 1
ATOM 5641 C CA . THR A 1 721 ? -9.576 -18.057 21.373 1.00 97.44 721 THR A CA 1
ATOM 5642 C C . THR A 1 721 ? -10.335 -18.730 20.226 1.00 97.44 721 THR A C 1
ATOM 5644 O O . THR A 1 721 ? -10.614 -18.047 19.233 1.00 97.44 721 THR A O 1
ATOM 5647 N N . PRO A 1 722 ? -10.686 -20.027 20.338 1.00 97.62 722 PRO A N 1
ATOM 5648 C CA . PRO A 1 722 ? -11.400 -20.756 19.290 1.00 97.62 722 PRO A CA 1
ATOM 5649 C C . PRO A 1 722 ? -12.701 -20.067 18.866 1.00 97.62 722 PRO A C 1
ATOM 5651 O O . PRO A 1 722 ? -13.386 -19.447 19.687 1.00 97.62 722 PRO A O 1
ATOM 5654 N N . ILE A 1 723 ? -13.058 -20.176 17.584 1.00 97.50 723 ILE A N 1
ATOM 5655 C CA . ILE A 1 723 ? -14.231 -19.498 17.013 1.00 97.50 723 ILE A CA 1
ATOM 5656 C C . ILE A 1 723 ? -15.546 -19.928 17.683 1.00 97.50 723 ILE A C 1
ATOM 5658 O O . ILE A 1 723 ? -16.446 -19.109 17.865 1.00 97.50 723 ILE A O 1
ATOM 5662 N N . GLU A 1 724 ? -15.638 -21.181 18.126 1.00 96.56 724 GLU A N 1
ATOM 5663 C CA . GLU A 1 724 ? -16.765 -21.741 18.877 1.00 96.56 724 GLU A CA 1
ATOM 5664 C C . GLU A 1 724 ? -16.949 -21.129 20.278 1.00 96.56 724 GLU A C 1
ATOM 5666 O O . GLU A 1 724 ? -18.072 -21.125 20.804 1.00 96.56 724 GLU A O 1
ATOM 5671 N N . ASP A 1 725 ? -15.876 -20.573 20.846 1.00 96.12 725 ASP A N 1
ATOM 5672 C CA . ASP A 1 725 ? -15.868 -19.917 22.152 1.00 96.12 725 ASP A CA 1
ATOM 5673 C C . ASP A 1 725 ? -16.123 -18.412 22.005 1.00 96.12 725 ASP A C 1
ATOM 5675 O O . ASP A 1 725 ? -17.049 -17.881 22.619 1.00 96.12 725 ASP A O 1
ATOM 5679 N N . ILE A 1 726 ? -15.345 -17.722 21.157 1.00 96.94 726 ILE A N 1
ATOM 5680 C CA . ILE A 1 726 ? -15.457 -16.262 20.991 1.00 96.94 726 ILE A CA 1
ATOM 5681 C C . ILE A 1 726 ? -16.697 -15.850 20.188 1.00 96.94 726 ILE A C 1
ATOM 5683 O O . ILE A 1 726 ? -17.259 -14.787 20.448 1.00 96.94 726 ILE A O 1
ATOM 5687 N N . ARG A 1 727 ? -17.149 -16.693 19.246 1.00 97.19 727 ARG A N 1
ATOM 5688 C CA . ARG A 1 727 ? -18.399 -16.572 18.462 1.00 97.19 727 ARG A CA 1
ATOM 5689 C C . ARG A 1 727 ? -18.604 -15.245 17.721 1.00 97.19 727 ARG A C 1
ATOM 5691 O O . ARG A 1 727 ? -19.739 -14.873 17.400 1.00 97.19 727 ARG A O 1
ATOM 5698 N N . THR A 1 728 ? -17.526 -14.509 17.469 1.00 97.62 728 THR A N 1
ATOM 5699 C CA . THR A 1 728 ? -17.545 -13.326 16.601 1.00 97.62 728 THR A CA 1
ATOM 5700 C C . THR A 1 728 ? -17.698 -13.734 15.139 1.00 97.62 728 THR A C 1
ATOM 5702 O O . THR A 1 728 ? -17.638 -14.921 14.819 1.00 97.62 728 THR A O 1
ATOM 5705 N N . ASP A 1 729 ? -17.902 -12.762 14.246 1.00 96.81 729 ASP A N 1
ATOM 5706 C CA . ASP A 1 729 ? -17.944 -13.012 12.799 1.00 96.81 729 ASP A CA 1
ATOM 5707 C C . ASP A 1 729 ? -16.744 -13.858 12.338 1.00 96.81 729 ASP A C 1
ATOM 5709 O O . ASP A 1 729 ? -15.627 -13.652 12.805 1.00 96.81 729 ASP A O 1
ATOM 5713 N N . HIS A 1 730 ? -16.965 -14.832 11.459 1.00 94.75 730 HIS A N 1
ATOM 5714 C CA . HIS A 1 730 ? -15.949 -15.814 11.082 1.00 94.75 730 HIS A CA 1
ATOM 5715 C C . HIS A 1 730 ? -15.448 -15.689 9.638 1.00 94.75 730 HIS A C 1
ATOM 5717 O O . HIS A 1 730 ? -14.544 -16.424 9.253 1.00 94.75 730 HIS A O 1
ATOM 5723 N N . TYR A 1 731 ? -15.973 -14.752 8.841 1.00 93.94 731 TYR A N 1
ATOM 5724 C CA . TYR A 1 731 ? -15.604 -14.629 7.425 1.00 93.94 731 TYR A CA 1
ATOM 5725 C C . TYR A 1 731 ? -14.109 -14.338 7.255 1.00 93.94 731 TYR A C 1
ATOM 5727 O O . TYR A 1 731 ? -13.418 -15.004 6.486 1.00 93.94 731 TYR A O 1
ATOM 5735 N N . ARG A 1 732 ? -13.562 -13.418 8.062 1.00 93.31 732 ARG A N 1
ATOM 5736 C CA . ARG A 1 732 ? -12.124 -13.115 8.055 1.00 93.31 732 ARG A CA 1
ATOM 5737 C C . ARG A 1 732 ? -11.263 -14.335 8.395 1.00 93.31 732 ARG A C 1
ATOM 5739 O O . ARG A 1 732 ? -10.162 -14.462 7.851 1.00 93.31 732 ARG A O 1
ATOM 5746 N N . LEU A 1 733 ? -11.721 -15.186 9.311 1.00 94.19 733 LEU A N 1
ATOM 5747 C CA . LEU A 1 733 ? -11.056 -16.445 9.617 1.00 94.19 733 LEU A CA 1
ATOM 5748 C C . LEU A 1 733 ? -11.106 -17.347 8.378 1.00 94.19 733 LEU A C 1
ATOM 5750 O O . LEU A 1 733 ? -10.055 -17.730 7.875 1.00 94.19 733 LEU A O 1
ATOM 5754 N N . ASP A 1 734 ? -12.291 -17.639 7.849 1.00 91.31 734 ASP A N 1
ATOM 5755 C CA . ASP A 1 734 ? -12.508 -18.576 6.736 1.00 91.31 734 ASP A CA 1
ATOM 5756 C C . ASP A 1 734 ? -11.807 -18.155 5.431 1.00 91.31 734 ASP A C 1
ATOM 5758 O O . ASP A 1 734 ? -11.301 -19.002 4.695 1.00 91.31 734 ASP A O 1
ATOM 5762 N N . ASN A 1 735 ? -11.691 -16.851 5.172 1.00 89.38 735 ASN A N 1
ATOM 5763 C CA . ASN A 1 735 ? -10.986 -16.307 4.011 1.00 89.38 735 ASN A CA 1
ATOM 5764 C C . ASN A 1 735 ? -9.476 -16.608 4.023 1.00 89.38 735 ASN A C 1
ATOM 5766 O O . ASN A 1 735 ? -8.880 -16.731 2.944 1.00 89.38 735 ASN A O 1
ATOM 5770 N N . TYR A 1 736 ? -8.859 -16.779 5.201 1.00 91.44 736 TYR A N 1
ATOM 5771 C CA . TYR A 1 736 ? -7.492 -17.290 5.308 1.00 91.44 736 TYR A CA 1
ATOM 5772 C C . TYR A 1 736 ? -7.496 -18.813 5.204 1.00 91.44 736 TYR A C 1
ATOM 5774 O O . TYR A 1 736 ? -7.925 -19.502 6.130 1.00 91.44 736 TYR A O 1
ATOM 5782 N N . THR A 1 737 ? -7.015 -19.346 4.084 1.00 88.19 737 THR A N 1
ATOM 5783 C CA . THR A 1 737 ? -6.960 -20.790 3.832 1.00 88.19 737 THR A CA 1
ATOM 5784 C C . THR A 1 737 ? -5.547 -21.337 4.016 1.00 88.19 737 THR A C 1
ATOM 5786 O O . THR A 1 737 ? -4.553 -20.612 3.940 1.00 88.19 737 THR A O 1
ATOM 5789 N N . GLU A 1 738 ? -5.440 -22.647 4.215 1.00 87.81 738 GLU A N 1
ATOM 5790 C CA . GLU A 1 738 ? -4.155 -23.350 4.315 1.00 87.81 738 GLU A CA 1
ATOM 5791 C C . GLU A 1 738 ? -3.339 -23.249 3.007 1.00 87.81 738 GLU A C 1
ATOM 5793 O O . GLU A 1 738 ? -2.113 -23.110 3.021 1.00 87.81 738 GLU A O 1
ATOM 5798 N N . GLU A 1 739 ? -4.031 -23.212 1.861 1.00 85.62 739 GLU A N 1
ATOM 5799 C CA . GLU A 1 739 ? -3.437 -22.944 0.545 1.00 85.62 739 GLU A CA 1
ATOM 5800 C C . GLU A 1 739 ? -2.842 -21.530 0.467 1.00 85.62 739 GLU A C 1
ATOM 5802 O O . GLU A 1 739 ? -1.732 -21.341 -0.044 1.00 85.62 739 GLU A O 1
ATOM 5807 N N . LEU A 1 740 ? -3.555 -20.526 0.995 1.00 86.25 740 LEU A N 1
ATOM 5808 C CA . LEU A 1 740 ? -3.061 -19.152 1.013 1.00 86.25 740 LEU A CA 1
ATOM 5809 C C . LEU A 1 740 ? -1.839 -19.032 1.922 1.00 86.25 740 LEU A C 1
ATOM 5811 O O . LEU A 1 740 ? -0.842 -18.455 1.498 1.00 86.25 740 LEU A O 1
ATOM 5815 N N . SER A 1 741 ? -1.885 -19.622 3.118 1.00 87.81 741 SER A N 1
ATOM 5816 C CA . SER A 1 741 ? -0.736 -19.692 4.028 1.00 87.81 741 SER A CA 1
ATOM 5817 C C . SER A 1 741 ? 0.489 -20.316 3.344 1.00 87.81 741 SER A C 1
ATOM 5819 O O . SER A 1 741 ? 1.570 -19.719 3.337 1.00 87.81 741 SER A O 1
ATOM 5821 N N . SER A 1 742 ? 0.306 -21.446 2.653 1.00 85.38 742 SER A N 1
ATOM 5822 C CA . SER A 1 742 ? 1.379 -22.120 1.908 1.00 85.38 742 SER A CA 1
ATOM 5823 C C . SER A 1 742 ? 1.954 -21.252 0.780 1.00 85.38 742 SER A C 1
ATOM 5825 O O . SER A 1 742 ? 3.164 -21.237 0.548 1.00 85.38 742 SER A O 1
ATOM 5827 N N . THR A 1 743 ? 1.099 -20.499 0.086 1.00 84.31 743 THR A N 1
ATOM 5828 C CA . THR A 1 743 ? 1.513 -19.567 -0.976 1.00 84.31 743 THR A CA 1
ATOM 5829 C C . THR A 1 743 ? 2.262 -18.365 -0.400 1.00 84.31 743 THR A C 1
ATOM 5831 O O . THR A 1 743 ? 3.288 -17.945 -0.937 1.00 84.31 743 THR A O 1
ATOM 5834 N N . GLN A 1 744 ? 1.790 -17.834 0.727 1.00 84.94 744 GLN A N 1
ATOM 5835 C CA . GLN A 1 744 ? 2.395 -16.704 1.422 1.00 84.94 744 GLN A CA 1
ATOM 5836 C C . GLN A 1 744 ? 3.797 -17.050 1.949 1.00 84.94 744 GLN A C 1
ATOM 5838 O O . GLN A 1 744 ? 4.693 -16.214 1.866 1.00 84.94 744 GLN A O 1
ATOM 5843 N N . ALA A 1 745 ? 4.038 -18.303 2.355 1.00 82.25 745 ALA A N 1
ATOM 5844 C CA . ALA A 1 745 ? 5.361 -18.815 2.740 1.00 82.25 745 ALA A CA 1
ATOM 5845 C C . ALA A 1 745 ? 6.413 -18.803 1.604 1.00 82.25 745 ALA A C 1
ATOM 5847 O O . ALA A 1 745 ? 7.603 -19.040 1.841 1.00 82.25 745 ALA A O 1
ATOM 5848 N N . MET A 1 746 ? 5.999 -18.555 0.355 1.00 78.88 746 MET A N 1
ATOM 5849 C CA . MET A 1 746 ? 6.902 -18.377 -0.788 1.00 78.88 746 MET A CA 1
ATOM 5850 C C . MET A 1 746 ? 7.270 -16.911 -1.043 1.00 78.88 746 MET A C 1
ATOM 5852 O O . MET A 1 746 ? 8.152 -16.641 -1.864 1.00 78.88 746 MET A O 1
ATOM 5856 N N . LEU A 1 747 ? 6.636 -15.958 -0.353 1.00 81.69 747 LEU A N 1
ATOM 5857 C CA . LEU A 1 747 ? 7.019 -14.553 -0.440 1.00 81.69 747 LEU A CA 1
ATOM 5858 C C . LEU A 1 747 ? 8.460 -14.361 0.018 1.00 81.69 747 LEU A C 1
ATOM 5860 O O . LEU A 1 747 ? 8.907 -14.976 0.984 1.00 81.69 747 LEU A O 1
ATOM 5864 N N . TYR A 1 748 ? 9.186 -13.521 -0.722 1.00 78.19 748 TYR A N 1
ATOM 5865 C CA . TYR A 1 748 ? 10.597 -13.198 -0.492 1.00 78.19 748 TYR A CA 1
ATOM 5866 C C . TYR A 1 748 ? 11.554 -14.411 -0.493 1.00 78.19 748 TYR A C 1
ATOM 5868 O O . TYR A 1 748 ? 12.727 -14.288 -0.126 1.00 78.19 748 TYR A O 1
ATOM 5876 N N . ALA A 1 749 ? 11.101 -15.587 -0.953 1.00 76.25 749 ALA A N 1
ATOM 5877 C CA . ALA A 1 749 ? 11.955 -16.757 -1.111 1.00 76.25 749 ALA A CA 1
ATOM 5878 C C . ALA A 1 749 ? 13.097 -16.450 -2.100 1.00 76.25 749 ALA A C 1
ATOM 5880 O O . ALA A 1 749 ? 12.872 -16.146 -3.271 1.00 76.25 749 ALA A O 1
ATOM 5881 N N . GLY A 1 750 ? 14.341 -16.515 -1.614 1.00 73.69 750 GLY A N 1
ATOM 5882 C CA . GLY A 1 750 ? 15.550 -16.213 -2.390 1.00 73.69 750 GLY A CA 1
ATOM 5883 C C . GLY A 1 750 ? 16.073 -14.774 -2.278 1.00 73.69 750 GLY A C 1
ATOM 5884 O O . GLY A 1 750 ? 17.170 -14.501 -2.772 1.00 73.69 750 GLY A O 1
ATOM 5885 N N . GLU A 1 751 ? 15.359 -13.869 -1.603 1.00 78.44 751 GLU A N 1
ATOM 5886 C CA . GLU A 1 751 ? 15.867 -12.531 -1.285 1.00 78.44 751 GLU A CA 1
ATOM 5887 C C . GLU A 1 751 ? 16.701 -12.579 -0.004 1.00 78.44 751 GLU A C 1
ATOM 5889 O O . GLU A 1 751 ? 16.211 -12.971 1.053 1.00 78.44 751 GLU A O 1
ATOM 5894 N N . LYS A 1 752 ? 17.988 -12.230 -0.100 1.00 79.94 752 LYS A N 1
ATOM 5895 C CA . LYS A 1 752 ? 18.914 -12.287 1.039 1.00 79.94 752 LYS A CA 1
ATOM 5896 C C . LYS A 1 752 ? 18.677 -11.123 1.991 1.00 79.94 752 LYS A C 1
ATOM 5898 O O . LYS A 1 752 ? 18.518 -9.993 1.532 1.00 79.94 752 LYS A O 1
ATOM 5903 N N . LYS A 1 753 ? 18.774 -11.382 3.299 1.00 76.75 753 LYS A N 1
ATOM 5904 C CA . LYS A 1 753 ? 18.749 -10.307 4.298 1.00 76.75 753 LYS A CA 1
ATOM 5905 C C . LYS A 1 753 ? 19.897 -9.322 4.084 1.00 76.75 753 LYS A C 1
ATOM 5907 O O . LYS A 1 753 ? 21.023 -9.725 3.774 1.00 76.75 753 LYS A O 1
ATOM 5912 N N . ILE A 1 754 ? 19.596 -8.033 4.229 1.00 75.50 754 ILE A N 1
ATOM 5913 C CA . ILE A 1 754 ? 20.544 -6.933 4.028 1.00 75.50 754 ILE A CA 1
ATOM 5914 C C . ILE A 1 754 ? 21.075 -6.487 5.394 1.00 75.50 754 ILE A C 1
ATOM 5916 O O . ILE A 1 754 ? 20.306 -6.299 6.332 1.00 75.50 754 ILE A O 1
ATOM 5920 N N . ALA A 1 755 ? 22.392 -6.307 5.515 1.00 67.56 755 ALA A N 1
ATOM 5921 C CA . ALA A 1 755 ? 22.997 -5.815 6.753 1.00 67.56 755 ALA A CA 1
ATOM 5922 C C . ALA A 1 755 ? 22.496 -4.397 7.088 1.00 67.56 755 ALA A C 1
ATOM 5924 O O . ALA A 1 755 ? 22.539 -3.514 6.229 1.00 67.56 755 ALA A O 1
ATOM 5925 N N . GLY A 1 756 ? 22.046 -4.181 8.330 1.00 63.12 756 GLY A N 1
ATOM 5926 C CA . GLY A 1 756 ? 21.496 -2.901 8.793 1.00 63.12 756 GLY A CA 1
ATOM 5927 C C . GLY A 1 756 ? 20.047 -2.636 8.371 1.00 63.12 756 GLY A C 1
ATOM 5928 O O . GLY A 1 756 ? 19.551 -1.532 8.586 1.00 63.12 756 GLY A O 1
ATOM 5929 N N . ALA A 1 757 ? 19.390 -3.619 7.748 1.00 68.81 757 ALA A N 1
ATOM 5930 C CA . ALA A 1 757 ? 17.951 -3.622 7.499 1.00 68.81 757 ALA A CA 1
ATOM 5931 C C . ALA A 1 757 ? 17.177 -4.473 8.520 1.00 68.81 757 ALA A C 1
ATOM 5933 O O . ALA A 1 757 ? 15.952 -4.518 8.482 1.00 68.81 757 ALA A O 1
ATOM 5934 N N . ASP A 1 758 ? 17.883 -5.176 9.404 1.00 61.97 758 ASP A N 1
ATOM 5935 C CA . ASP A 1 758 ? 17.297 -5.797 10.577 1.00 61.97 758 ASP A CA 1
ATOM 5936 C C . ASP A 1 758 ? 17.003 -4.735 11.640 1.00 61.97 758 ASP A C 1
ATOM 5938 O O . ASP A 1 758 ? 17.762 -3.790 11.855 1.00 61.97 758 ASP A O 1
ATOM 5942 N N . ASN A 1 759 ? 15.903 -4.912 12.361 1.00 63.62 759 ASN A N 1
ATOM 5943 C CA . ASN A 1 759 ? 15.599 -4.093 13.533 1.00 63.62 759 ASN A CA 1
ATOM 5944 C C . ASN A 1 759 ? 16.510 -4.418 14.744 1.00 63.62 759 ASN A C 1
ATOM 5946 O O . ASN A 1 759 ? 16.366 -3.812 15.804 1.00 63.62 759 ASN A O 1
ATOM 5950 N N . GLY A 1 760 ? 17.452 -5.358 14.586 1.00 56.81 760 GLY A N 1
ATOM 5951 C CA . GLY A 1 760 ? 18.386 -5.815 15.616 1.00 56.81 760 GLY A CA 1
ATOM 5952 C C . GLY A 1 760 ? 17.867 -6.951 16.504 1.00 56.81 760 GLY A C 1
ATOM 5953 O O . GLY A 1 760 ? 18.581 -7.356 17.421 1.00 56.81 760 GLY A O 1
ATOM 5954 N N . SER A 1 761 ? 16.665 -7.483 16.253 1.00 58.19 761 SER A N 1
ATOM 5955 C CA . SER A 1 761 ? 16.121 -8.602 17.032 1.00 58.19 761 SER A CA 1
ATOM 5956 C C . SER A 1 761 ? 16.881 -9.899 16.725 1.00 58.19 761 SER A C 1
ATOM 5958 O O . SER A 1 761 ? 17.053 -10.243 15.549 1.00 58.19 761 SER A O 1
ATOM 5960 N N . PRO A 1 762 ? 17.346 -10.644 17.746 1.00 59.25 762 PRO A N 1
ATOM 5961 C CA . PRO A 1 762 ? 17.973 -11.936 17.519 1.00 59.25 762 PRO A CA 1
ATOM 5962 C C . PRO A 1 762 ? 16.951 -12.912 16.913 1.00 59.25 762 PRO A C 1
ATOM 5964 O O . PRO A 1 762 ? 15.768 -12.852 17.257 1.00 59.25 762 PRO A O 1
ATOM 5967 N N . PRO A 1 763 ? 17.374 -13.830 16.026 1.00 62.06 763 PRO A N 1
ATOM 5968 C CA . PRO A 1 763 ? 16.493 -14.892 15.564 1.00 62.06 763 PRO A CA 1
ATOM 5969 C C . PRO A 1 763 ? 16.027 -15.726 16.763 1.00 62.06 763 PRO A C 1
ATOM 5971 O O . PRO A 1 763 ? 16.832 -16.090 17.622 1.00 62.06 763 PRO A O 1
ATOM 5974 N N . LEU A 1 764 ? 14.727 -16.015 16.816 1.00 62.44 764 LEU A N 1
ATOM 5975 C CA . LEU A 1 764 ? 14.147 -16.874 17.844 1.00 62.44 764 LEU A CA 1
ATOM 5976 C C . LEU A 1 764 ? 14.745 -18.286 17.734 1.00 62.44 764 LEU A C 1
ATOM 5978 O O . LEU A 1 764 ? 14.917 -18.812 16.634 1.00 62.44 764 LEU A O 1
ATOM 5982 N N . ASP A 1 765 ? 15.074 -18.886 18.878 1.00 70.25 765 ASP A N 1
ATOM 5983 C CA . ASP A 1 765 ? 15.611 -20.247 18.953 1.00 70.25 765 ASP A CA 1
ATOM 5984 C C . ASP A 1 765 ? 14.570 -21.259 18.445 1.00 70.25 765 ASP A C 1
ATOM 5986 O O . ASP A 1 765 ? 13.478 -21.368 18.998 1.00 70.25 765 ASP A O 1
ATOM 5990 N N . GLU A 1 766 ? 14.897 -22.022 17.397 1.00 70.38 766 GLU A N 1
ATOM 5991 C CA . GLU A 1 766 ? 13.988 -23.026 16.830 1.00 70.38 766 GLU A CA 1
ATOM 5992 C C . GLU A 1 766 ? 13.596 -24.111 17.836 1.00 70.38 766 GLU A C 1
ATOM 5994 O O . GLU A 1 766 ? 12.473 -24.618 17.779 1.00 70.38 766 GLU A O 1
ATOM 5999 N N . ALA A 1 767 ? 14.493 -24.476 18.759 1.00 75.56 767 ALA A N 1
ATOM 6000 C CA . ALA A 1 767 ? 14.170 -25.451 19.795 1.00 75.56 767 ALA A CA 1
ATOM 6001 C C . ALA A 1 767 ? 13.094 -24.897 20.741 1.00 75.56 767 ALA A C 1
ATOM 6003 O O . ALA A 1 767 ? 12.124 -25.596 21.051 1.00 75.56 767 ALA A O 1
ATOM 6004 N N . HIS A 1 768 ? 13.224 -23.624 21.123 1.00 80.12 768 HIS A N 1
ATOM 6005 C CA . HIS A 1 768 ? 12.219 -22.894 21.892 1.00 80.12 768 HIS A CA 1
ATOM 6006 C C . HIS A 1 768 ? 10.895 -22.757 21.130 1.00 80.12 768 HIS A C 1
ATOM 6008 O O . HIS A 1 768 ? 9.848 -23.127 21.658 1.00 80.12 768 HIS A O 1
ATOM 6014 N N . LEU A 1 769 ? 10.920 -22.345 19.859 1.00 76.88 769 LEU A N 1
ATOM 6015 C CA . LEU A 1 769 ? 9.713 -22.236 19.025 1.00 76.88 769 LEU A CA 1
ATOM 6016 C C . LEU A 1 769 ? 8.964 -23.564 18.900 1.00 76.88 769 LEU A C 1
ATOM 6018 O O . LEU A 1 769 ? 7.743 -23.618 19.063 1.00 76.88 769 LEU A O 1
ATOM 6022 N N . LYS A 1 770 ? 9.701 -24.657 18.692 1.00 79.06 770 LYS A N 1
ATOM 6023 C CA . LYS A 1 770 ? 9.118 -25.996 18.652 1.00 79.06 770 LYS A CA 1
ATOM 6024 C C . LYS A 1 770 ? 8.481 -26.374 19.989 1.00 79.06 770 LYS A C 1
ATOM 6026 O O . LYS A 1 770 ? 7.430 -27.011 19.994 1.00 79.06 770 LYS A O 1
ATOM 6031 N N . SER A 1 771 ? 9.083 -25.969 21.111 1.00 81.81 771 SER A N 1
ATOM 6032 C CA . SER A 1 771 ? 8.495 -26.162 22.445 1.00 81.81 771 SER A CA 1
ATOM 6033 C C . SER A 1 771 ? 7.192 -25.376 22.636 1.00 81.81 771 SER A C 1
ATOM 6035 O O . SER A 1 771 ? 6.290 -25.844 23.323 1.00 81.81 771 SER A O 1
ATOM 6037 N N . CYS A 1 772 ? 7.057 -24.245 21.941 1.00 81.75 772 CYS A N 1
ATOM 6038 C CA . CYS A 1 772 ? 5.856 -23.418 21.909 1.00 81.75 772 CYS A CA 1
ATOM 6039 C C . CYS A 1 772 ? 4.757 -23.946 20.967 1.00 81.75 772 CYS A C 1
ATOM 6041 O O . CYS A 1 772 ? 3.722 -23.299 20.834 1.00 81.75 772 CYS A O 1
ATOM 6043 N N . GLY A 1 773 ? 4.967 -25.090 20.302 1.00 75.75 773 GLY A N 1
ATOM 6044 C CA . GLY A 1 773 ? 4.013 -25.673 19.351 1.00 75.75 773 GLY A CA 1
ATOM 6045 C C . GLY A 1 773 ? 4.179 -25.199 17.904 1.00 75.75 773 GLY A C 1
ATOM 6046 O O . GLY A 1 773 ? 3.382 -25.577 17.049 1.00 75.75 773 GLY A O 1
ATOM 6047 N N . TRP A 1 774 ? 5.228 -24.428 17.606 1.00 71.50 774 TRP A N 1
ATOM 6048 C CA . TRP A 1 774 ? 5.463 -23.851 16.284 1.00 71.50 774 TRP A CA 1
ATOM 6049 C C . TRP A 1 774 ? 6.495 -24.664 15.509 1.00 71.50 774 TRP A C 1
ATOM 6051 O O . TRP A 1 774 ? 7.672 -24.718 15.866 1.00 71.50 774 TRP A O 1
ATOM 6061 N N . ALA A 1 775 ? 6.067 -25.296 14.416 1.00 61.44 775 ALA A N 1
ATOM 6062 C CA . ALA A 1 775 ? 6.977 -25.920 13.463 1.00 61.44 775 ALA A CA 1
ATOM 6063 C C . ALA A 1 775 ? 7.312 -24.910 12.357 1.00 61.44 775 ALA A C 1
ATOM 6065 O O . ALA A 1 775 ? 6.477 -24.624 11.505 1.00 61.44 775 ALA A O 1
ATOM 6066 N N . ALA A 1 776 ? 8.528 -24.361 12.362 1.00 57.09 776 ALA A N 1
ATOM 6067 C CA . ALA A 1 776 ? 8.963 -23.449 11.307 1.00 57.09 776 ALA A CA 1
ATOM 6068 C C . ALA A 1 776 ? 8.943 -24.141 9.930 1.00 57.09 776 ALA A C 1
ATOM 6070 O O . ALA A 1 776 ? 9.429 -25.266 9.769 1.00 57.09 776 ALA A O 1
ATOM 6071 N N . HIS A 1 777 ? 8.434 -23.453 8.905 1.00 55.31 777 HIS A N 1
ATOM 6072 C CA . HIS A 1 777 ? 8.578 -23.911 7.524 1.00 55.31 777 HIS A CA 1
ATOM 6073 C C . HIS A 1 777 ? 10.022 -23.681 7.035 1.00 55.31 777 HIS A C 1
ATOM 6075 O O . HIS A 1 777 ? 10.381 -22.593 6.591 1.00 55.31 777 HIS A O 1
ATOM 6081 N N . GLY A 1 778 ? 10.867 -24.715 7.071 1.00 54.19 778 GLY A N 1
ATOM 6082 C CA . GLY A 1 778 ? 12.214 -24.691 6.475 1.00 54.19 778 GLY A CA 1
ATOM 6083 C C . GLY A 1 778 ? 13.365 -24.718 7.486 1.00 54.19 778 GLY A C 1
ATOM 6084 O O . GLY A 1 778 ? 13.166 -25.010 8.654 1.00 54.19 778 GLY A O 1
ATOM 6085 N N . ASN A 1 779 ? 14.594 -24.477 7.016 1.00 53.97 779 ASN A N 1
ATOM 6086 C CA . ASN A 1 779 ? 15.824 -24.589 7.818 1.00 53.97 779 ASN A CA 1
ATOM 6087 C C . ASN A 1 779 ? 16.173 -23.249 8.507 1.00 53.97 779 ASN A C 1
ATOM 6089 O O . ASN A 1 779 ? 16.179 -22.207 7.838 1.00 53.97 779 ASN A O 1
ATOM 6093 N N . ALA A 1 780 ? 16.526 -23.286 9.799 1.00 49.47 780 ALA A N 1
ATOM 6094 C CA . ALA A 1 780 ? 17.027 -22.174 10.624 1.00 49.47 780 ALA A CA 1
ATOM 6095 C C . ALA A 1 780 ? 18.112 -21.325 9.957 1.00 49.47 780 ALA A C 1
ATOM 6097 O O . ALA A 1 780 ? 18.213 -20.124 10.189 1.00 49.47 780 ALA A O 1
ATOM 6098 N N . GLN A 1 781 ? 18.947 -21.955 9.128 1.00 52.94 781 GLN A N 1
ATOM 6099 C CA . GLN A 1 781 ? 20.141 -21.333 8.551 1.00 52.94 781 GLN A CA 1
ATOM 6100 C C . GLN A 1 781 ? 19.884 -20.554 7.252 1.00 52.94 781 GLN A C 1
ATOM 6102 O O . GLN A 1 781 ? 20.821 -20.051 6.628 1.00 52.94 781 GLN A O 1
ATOM 6107 N N . GLU A 1 782 ? 18.633 -20.454 6.802 1.00 62.97 782 GLU A N 1
ATOM 6108 C CA . GLU A 1 782 ? 18.304 -19.711 5.589 1.00 62.97 782 GLU A CA 1
ATOM 6109 C C . GLU A 1 782 ? 18.366 -18.191 5.840 1.00 62.97 782 GLU A C 1
ATOM 6111 O O . GLU A 1 782 ? 17.487 -17.618 6.481 1.00 62.97 782 GLU A O 1
ATOM 6116 N N . ASN A 1 783 ? 19.399 -17.519 5.315 1.00 70.81 783 ASN A N 1
ATOM 6117 C CA . ASN A 1 783 ? 19.573 -16.062 5.412 1.00 70.81 783 ASN A CA 1
ATOM 6118 C C . ASN A 1 783 ? 18.725 -15.295 4.372 1.00 70.81 783 ASN A C 1
ATOM 6120 O O . ASN A 1 783 ? 19.250 -14.491 3.591 1.00 70.81 783 ASN A O 1
ATOM 6124 N N . THR A 1 784 ? 17.426 -15.592 4.311 1.00 76.31 784 THR A N 1
ATOM 6125 C CA . THR A 1 784 ? 16.464 -14.956 3.395 1.00 76.31 784 THR A CA 1
ATOM 6126 C C . THR A 1 784 ? 15.322 -14.282 4.158 1.00 76.31 784 THR A C 1
ATOM 6128 O O . THR A 1 784 ? 15.116 -14.551 5.342 1.00 76.31 784 THR A O 1
ATOM 6131 N N . TYR A 1 785 ? 14.578 -13.399 3.487 1.00 78.88 785 TYR A N 1
ATOM 6132 C CA . TYR A 1 785 ? 13.333 -12.807 4.005 1.00 78.88 785 TYR A CA 1
ATOM 6133 C C . TYR A 1 785 ? 12.109 -13.723 3.843 1.00 78.88 785 TYR A C 1
ATOM 6135 O O . TYR A 1 785 ? 10.981 -13.276 4.032 1.00 78.88 785 TYR A O 1
ATOM 6143 N N . ARG A 1 786 ? 12.313 -14.998 3.485 1.00 83.19 786 ARG A N 1
ATOM 6144 C CA . ARG A 1 786 ? 11.226 -15.955 3.291 1.00 83.19 786 ARG A CA 1
ATOM 6145 C C . ARG A 1 786 ? 10.352 -16.057 4.538 1.00 83.19 786 ARG A C 1
ATOM 6147 O O . ARG A 1 786 ? 10.871 -16.239 5.637 1.00 83.19 786 ARG A O 1
ATOM 6154 N N . PHE A 1 787 ? 9.042 -16.032 4.331 1.00 86.25 787 PHE A N 1
ATOM 6155 C CA . PHE A 1 787 ? 8.060 -16.208 5.394 1.00 86.25 787 PHE A CA 1
ATOM 6156 C C . PHE A 1 787 ? 7.977 -17.663 5.870 1.00 86.25 787 PHE A C 1
ATOM 6158 O O . PHE A 1 787 ? 7.943 -18.591 5.057 1.00 86.25 787 PHE A O 1
ATOM 6165 N N . LYS A 1 788 ? 7.956 -17.861 7.191 1.00 81.75 788 LYS A N 1
ATOM 6166 C CA . LYS A 1 788 ? 7.972 -19.184 7.842 1.00 81.75 788 LYS A CA 1
ATOM 6167 C C . LYS A 1 788 ? 6.967 -19.326 8.984 1.00 81.75 788 LYS A C 1
ATOM 6169 O O . LYS A 1 788 ? 6.848 -20.423 9.528 1.00 81.75 788 LYS A O 1
ATOM 6174 N N . ARG A 1 789 ? 6.318 -18.227 9.371 1.00 85.25 789 ARG A N 1
ATOM 6175 C CA . ARG A 1 789 ? 5.546 -18.066 10.612 1.00 85.25 789 ARG A CA 1
ATOM 6176 C C . ARG A 1 789 ? 4.041 -17.962 10.336 1.00 85.25 789 ARG A C 1
ATOM 6178 O O . ARG A 1 789 ? 3.230 -18.055 11.251 1.00 85.25 789 ARG A O 1
ATOM 6185 N N . PHE A 1 790 ? 3.660 -17.818 9.066 1.00 88.50 790 PHE A N 1
ATOM 6186 C CA . PHE A 1 790 ? 2.270 -17.865 8.624 1.00 88.50 790 PHE A CA 1
ATOM 6187 C C . PHE A 1 790 ? 1.672 -19.276 8.647 1.00 88.50 790 PHE A C 1
ATOM 6189 O O . PHE A 1 790 ? 2.237 -20.190 8.054 1.00 88.50 790 PHE A O 1
ATOM 6196 N N . HIS A 1 791 ? 0.496 -19.432 9.252 1.00 88.75 791 HIS A N 1
ATOM 6197 C CA . HIS A 1 791 ? -0.237 -20.700 9.358 1.00 88.75 791 HIS A CA 1
ATOM 6198 C C . HIS A 1 791 ? -1.733 -20.445 9.599 1.00 88.75 791 HIS A C 1
ATOM 6200 O O . HIS A 1 791 ? -2.140 -19.377 10.054 1.00 88.75 791 HIS A O 1
ATOM 6206 N N . LYS A 1 792 ? -2.575 -21.429 9.282 1.00 92.19 792 LYS A N 1
ATOM 6207 C CA . LYS A 1 792 ? -4.015 -21.356 9.536 1.00 92.19 792 LYS A CA 1
ATOM 6208 C C . LYS A 1 792 ? -4.328 -21.687 11.001 1.00 92.19 792 LYS A C 1
ATOM 6210 O O . LYS A 1 792 ? -3.891 -22.714 11.507 1.00 92.19 792 LYS A O 1
ATOM 6215 N N . THR A 1 793 ? -5.143 -20.854 11.641 1.00 93.75 793 THR A N 1
ATOM 6216 C CA . THR A 1 793 ? -5.701 -21.053 12.990 1.00 93.75 793 THR A CA 1
ATOM 6217 C C . THR A 1 793 ? -7.208 -21.350 12.935 1.00 93.75 793 THR A C 1
ATOM 6219 O O . THR A 1 793 ? -7.805 -21.430 11.856 1.00 93.75 793 THR A O 1
ATOM 6222 N N . ASN A 1 794 ? -7.842 -21.502 14.102 1.00 94.75 794 ASN A N 1
ATOM 6223 C CA . ASN A 1 794 ? -9.272 -21.788 14.263 1.00 94.75 794 ASN A CA 1
ATOM 6224 C C . ASN A 1 794 ? -10.038 -20.719 15.073 1.00 94.75 794 ASN A C 1
ATOM 6226 O O . ASN A 1 794 ? -11.089 -21.022 15.635 1.00 94.75 794 ASN A O 1
ATOM 6230 N N . GLY A 1 795 ? -9.539 -19.484 15.166 1.00 96.94 795 GLY A N 1
ATOM 6231 C CA . GLY A 1 795 ? -10.172 -18.455 15.993 1.00 96.94 795 GLY A CA 1
ATOM 6232 C C . GLY A 1 795 ? -9.532 -17.074 15.877 1.00 96.94 795 GLY A C 1
ATOM 6233 O O . GLY A 1 795 ? -8.889 -16.771 14.876 1.00 96.94 795 GLY A O 1
ATOM 6234 N N . TYR A 1 796 ? -9.712 -16.242 16.907 1.00 98.00 796 TYR A N 1
ATOM 6235 C CA . TYR A 1 796 ? -9.160 -14.883 16.960 1.00 98.00 796 TYR A CA 1
ATOM 6236 C C . TYR A 1 796 ? -8.223 -14.689 18.150 1.00 98.00 796 TYR A C 1
ATOM 6238 O O . TYR A 1 796 ? -8.501 -15.150 19.259 1.00 98.00 796 TYR A O 1
ATOM 6246 N N . ALA A 1 797 ? -7.117 -13.986 17.917 1.00 96.81 797 ALA A N 1
ATOM 6247 C CA . ALA A 1 797 ? -6.096 -13.717 18.919 1.00 96.81 797 ALA A CA 1
ATOM 6248 C C . ALA A 1 797 ? -6.601 -12.756 20.004 1.00 96.81 797 ALA A C 1
ATOM 6250 O O . ALA A 1 797 ? -7.184 -11.705 19.717 1.00 96.81 797 ALA A O 1
ATOM 6251 N N . ASN A 1 798 ? -6.315 -13.081 21.263 1.00 96.56 798 ASN A N 1
ATOM 6252 C CA . ASN A 1 798 ? -6.582 -12.202 22.393 1.00 96.56 798 ASN A CA 1
ATOM 6253 C C . ASN A 1 798 ? -5.558 -11.061 22.414 1.00 96.56 798 ASN A C 1
ATOM 6255 O O . ASN A 1 798 ? -4.431 -11.207 22.899 1.00 96.56 798 ASN A O 1
ATOM 6259 N N . GLN A 1 799 ? -5.959 -9.925 21.847 1.00 94.25 799 GLN A N 1
ATOM 6260 C CA . GLN A 1 799 ? -5.118 -8.739 21.739 1.00 94.25 799 GLN A CA 1
ATOM 6261 C C . GLN A 1 799 ? -5.115 -7.932 23.050 1.00 94.25 799 GLN A C 1
ATOM 6263 O O . GLN A 1 799 ? -6.175 -7.755 23.660 1.00 94.25 799 GLN A O 1
ATOM 6268 N N . PRO A 1 800 ? -3.962 -7.369 23.449 1.00 95.56 800 PRO A N 1
ATOM 6269 C CA . PRO A 1 800 ? -3.893 -6.348 24.484 1.00 95.56 800 PRO A CA 1
ATOM 6270 C C . PRO A 1 800 ? -4.785 -5.131 24.209 1.00 95.56 800 PRO A C 1
ATOM 6272 O O . PRO A 1 800 ? -5.165 -4.882 23.059 1.00 95.56 800 PRO A O 1
ATOM 6275 N N . LEU A 1 801 ? -5.123 -4.389 25.268 1.00 96.06 801 LEU A N 1
ATOM 6276 C CA . LEU A 1 801 ? -6.064 -3.254 25.249 1.00 96.06 801 LEU A CA 1
ATOM 6277 C C . LEU A 1 801 ? -5.386 -1.879 25.383 1.00 96.06 801 LEU A C 1
ATOM 6279 O O . LEU A 1 801 ? -6.033 -0.901 25.749 1.00 96.06 801 LEU A O 1
ATOM 6283 N N . ASP A 1 802 ? -4.096 -1.784 25.080 1.00 93.62 802 ASP A N 1
ATOM 6284 C CA . ASP A 1 802 ? -3.384 -0.510 24.959 1.00 93.62 802 ASP A CA 1
ATOM 6285 C C . ASP A 1 802 ? -4.124 0.459 24.022 1.00 93.62 802 ASP A C 1
ATOM 6287 O O . ASP A 1 802 ? -4.482 0.104 22.889 1.00 93.62 802 ASP A O 1
ATOM 6291 N N . GLY A 1 803 ? -4.401 1.671 24.518 1.00 93.06 803 GLY A N 1
ATOM 6292 C CA . GLY A 1 803 ? -5.113 2.699 23.763 1.00 93.06 803 GLY A CA 1
ATOM 6293 C C . GLY A 1 803 ? -6.513 2.287 23.303 1.00 93.06 803 GLY A C 1
ATOM 6294 O O . GLY A 1 803 ? -6.984 2.800 22.287 1.00 93.06 803 GLY A O 1
ATOM 6295 N N . VAL A 1 804 ? -7.182 1.356 24.004 1.00 95.50 804 VAL A N 1
ATOM 6296 C CA . VAL A 1 804 ? -8.511 0.809 23.643 1.00 95.50 804 VAL A CA 1
ATOM 6297 C C . VAL A 1 804 ? -9.559 1.879 23.352 1.00 95.50 804 VAL A C 1
ATOM 6299 O O . VAL A 1 804 ? -10.459 1.665 22.541 1.00 95.50 804 VAL A O 1
ATOM 6302 N N . TRP A 1 805 ? -9.426 3.053 23.959 1.00 92.50 805 TRP A N 1
ATOM 6303 C CA . TRP A 1 805 ? -10.312 4.174 23.702 1.00 92.50 805 TRP A CA 1
ATOM 6304 C C . TRP A 1 805 ? -10.274 4.608 22.222 1.00 92.50 805 TRP A C 1
ATOM 6306 O O . TRP A 1 805 ? -11.306 4.728 21.580 1.00 92.50 805 TRP A O 1
ATOM 6316 N N . LEU A 1 806 ? -9.110 4.660 21.577 1.00 93.56 806 LEU A N 1
ATOM 6317 C CA . LEU A 1 806 ? -9.002 5.031 20.157 1.00 93.56 806 LEU A CA 1
ATOM 6318 C C . LEU A 1 806 ? -9.213 3.890 19.159 1.00 93.56 806 LEU A C 1
ATOM 6320 O O . LEU A 1 806 ? -8.947 4.057 17.969 1.00 93.56 806 LEU A O 1
ATOM 6324 N N . ARG A 1 807 ? -9.674 2.726 19.619 1.00 95.25 807 ARG A N 1
ATOM 6325 C CA . ARG A 1 807 ? -9.829 1.525 18.784 1.00 95.25 807 ARG A CA 1
ATOM 6326 C C . ARG A 1 807 ? -11.276 1.240 18.394 1.00 95.25 807 ARG A C 1
ATOM 6328 O O . ARG A 1 807 ? -11.575 0.125 17.988 1.00 95.25 807 ARG A O 1
ATOM 6335 N N . ALA A 1 808 ? -12.158 2.223 18.549 1.00 95.56 808 ALA A N 1
ATOM 6336 C CA . ALA A 1 808 ? -13.526 2.141 18.068 1.00 95.56 808 ALA A CA 1
ATOM 6337 C C . ALA A 1 808 ? -13.596 2.309 16.535 1.00 95.56 808 ALA A C 1
ATOM 6339 O O . ALA A 1 808 ? -12.845 3.119 15.983 1.00 95.56 808 ALA A O 1
ATOM 6340 N N . PRO A 1 809 ? -14.563 1.666 15.859 1.00 97.50 809 PRO A N 1
ATOM 6341 C CA . PRO A 1 809 ? -15.483 0.651 16.382 1.00 97.50 809 PRO A CA 1
ATOM 6342 C C . PRO A 1 809 ? -14.786 -0.657 16.790 1.00 97.50 809 PRO A C 1
ATOM 6344 O O . PRO A 1 809 ? -13.725 -1.003 16.289 1.00 97.50 809 PRO A O 1
ATOM 6347 N N . TYR A 1 810 ? -15.402 -1.402 17.700 1.00 97.94 810 TYR A N 1
ATOM 6348 C CA . TYR A 1 810 ? -14.834 -2.587 18.336 1.00 97.94 810 TYR A CA 1
ATOM 6349 C C . TYR A 1 810 ? -15.153 -3.894 17.595 1.00 97.94 810 TYR A C 1
ATOM 6351 O O . TYR A 1 810 ? -16.053 -3.958 16.752 1.00 97.94 810 TYR A O 1
ATOM 6359 N N . LEU A 1 811 ? -14.436 -4.953 18.000 1.00 97.69 811 LEU A N 1
ATOM 6360 C CA . LEU A 1 811 ? -14.284 -6.249 17.321 1.00 97.69 811 LEU A CA 1
ATOM 6361 C C . LEU A 1 811 ? -13.431 -6.163 16.046 1.00 97.69 811 LEU A C 1
ATOM 6363 O O . LEU A 1 811 ? -13.177 -5.089 15.514 1.00 97.69 811 LEU A O 1
ATOM 6367 N N . HIS A 1 812 ? -12.974 -7.315 15.552 1.00 97.31 812 HIS A N 1
ATOM 6368 C CA . HIS A 1 812 ? -12.063 -7.393 14.403 1.00 97.31 812 HIS A CA 1
ATOM 6369 C C . HIS A 1 812 ? -12.642 -6.798 13.108 1.00 97.31 812 HIS A C 1
ATOM 6371 O O . HIS A 1 812 ? -11.890 -6.430 12.214 1.00 97.31 812 HIS A O 1
ATOM 6377 N N . ASN A 1 813 ? -13.967 -6.709 12.984 1.00 97.00 813 ASN A N 1
ATOM 6378 C CA . ASN A 1 813 ? -14.675 -6.173 11.819 1.00 97.00 813 ASN A CA 1
ATOM 6379 C C . ASN A 1 813 ? -15.310 -4.790 12.066 1.00 97.00 813 ASN A C 1
ATOM 6381 O O . ASN A 1 813 ? -16.022 -4.289 11.189 1.00 97.00 813 ASN A O 1
ATOM 6385 N N . GLY A 1 814 ? -15.070 -4.186 13.238 1.00 97.12 814 GLY A N 1
ATOM 6386 C CA . GLY A 1 814 ? -15.588 -2.869 13.603 1.00 97.12 814 GLY A CA 1
ATOM 6387 C C . GLY A 1 814 ? -17.118 -2.805 13.603 1.00 97.12 814 GLY A C 1
ATOM 6388 O O . GLY A 1 814 ? -17.689 -1.865 13.051 1.00 97.12 814 GLY A O 1
ATOM 6389 N N . SER A 1 815 ? -17.775 -3.828 14.156 1.00 98.06 815 SER A N 1
ATOM 6390 C CA . SER A 1 815 ? -19.235 -4.027 14.124 1.00 98.06 815 SER A CA 1
ATOM 6391 C C . SER A 1 815 ? -19.969 -3.520 15.372 1.00 98.06 815 SER A C 1
ATOM 6393 O O . SER A 1 815 ? -21.200 -3.587 15.436 1.00 98.06 815 SER A O 1
ATOM 6395 N N . VAL A 1 816 ? -19.237 -2.999 16.364 1.00 98.44 816 VAL A N 1
ATOM 6396 C CA . VAL A 1 816 ? -19.796 -2.457 17.610 1.00 98.44 816 VAL A CA 1
ATOM 6397 C C . VAL A 1 816 ? -19.272 -1.034 17.838 1.00 98.44 816 VAL A C 1
ATOM 6399 O O . VAL A 1 816 ? -18.068 -0.870 18.011 1.00 98.44 816 VAL A O 1
ATOM 6402 N N . PRO A 1 817 ? -20.114 0.014 17.826 1.00 97.75 817 PRO A N 1
ATOM 6403 C CA . PRO A 1 817 ? -19.626 1.388 17.692 1.00 97.75 817 PRO A CA 1
ATOM 6404 C C . PRO A 1 817 ? -18.920 1.942 18.936 1.00 97.75 817 PRO A C 1
ATOM 6406 O O . PRO A 1 817 ? -17.994 2.741 18.789 1.00 97.75 817 PRO A O 1
ATOM 6409 N N . THR A 1 818 ? -19.316 1.520 20.140 1.00 97.94 818 THR A N 1
ATOM 6410 C CA . THR A 1 818 ? -18.741 2.019 21.399 1.00 97.94 818 THR A CA 1
ATOM 6411 C C . THR A 1 818 ? -18.390 0.893 22.373 1.00 97.94 818 THR A C 1
ATOM 6413 O O . THR A 1 818 ? -18.892 -0.231 22.269 1.00 97.94 818 THR A O 1
ATOM 6416 N N . LEU A 1 819 ? -17.520 1.183 23.342 1.00 97.31 819 LEU A N 1
ATOM 6417 C CA . LEU A 1 819 ? -17.135 0.221 24.375 1.00 97.31 819 LEU A CA 1
ATOM 6418 C C . LEU A 1 819 ? -18.316 -0.077 25.303 1.00 97.31 819 LEU A C 1
ATOM 6420 O O . LEU A 1 819 ? -18.465 -1.204 25.778 1.00 97.31 819 LEU A O 1
ATOM 6424 N N . TRP A 1 820 ? -19.176 0.925 25.514 1.00 97.56 820 TRP A N 1
ATOM 6425 C CA . TRP A 1 820 ? -20.462 0.761 26.180 1.00 97.56 820 TRP A CA 1
ATOM 6426 C C . TRP A 1 820 ? -21.299 -0.330 25.509 1.00 97.56 820 TRP A C 1
ATOM 6428 O O . TRP A 1 820 ? -21.721 -1.266 26.188 1.00 97.56 820 TRP A O 1
ATOM 6438 N N . ASP A 1 821 ? -21.463 -0.282 24.185 1.00 97.88 821 ASP A N 1
ATOM 6439 C CA . ASP A 1 821 ? -22.224 -1.289 23.431 1.00 97.88 821 ASP A CA 1
ATOM 6440 C C . ASP A 1 821 ? -21.568 -2.677 23.466 1.00 97.88 821 ASP A C 1
ATOM 6442 O O . ASP A 1 821 ? -22.258 -3.694 23.563 1.00 97.88 821 ASP A O 1
ATOM 6446 N N . LEU A 1 822 ? -20.232 -2.747 23.424 1.00 98.00 822 LEU A N 1
ATOM 6447 C CA . LEU A 1 822 ? -19.504 -4.022 23.485 1.00 98.00 822 LEU A CA 1
ATOM 6448 C C . LEU A 1 822 ? -19.784 -4.773 24.791 1.00 98.00 822 LEU A C 1
ATOM 6450 O O . LEU A 1 822 ? -19.944 -5.997 24.782 1.00 98.00 822 LEU A O 1
ATOM 6454 N N . LEU A 1 823 ? -19.899 -4.027 25.891 1.00 97.88 823 LEU A N 1
ATOM 6455 C CA . LEU A 1 823 ? -20.197 -4.536 27.228 1.00 97.88 823 LEU A CA 1
ATOM 6456 C C . LEU A 1 823 ? -21.701 -4.772 27.471 1.00 97.88 823 LEU A C 1
ATOM 6458 O O . LEU A 1 823 ? -22.106 -5.005 28.613 1.00 97.88 823 LEU A O 1
ATOM 6462 N N . HIS A 1 824 ? -22.536 -4.727 26.430 1.00 97.19 824 HIS A N 1
ATOM 6463 C CA . HIS A 1 824 ? -23.926 -5.183 26.473 1.00 97.19 824 HIS A CA 1
ATOM 6464 C C . HIS A 1 824 ? -24.107 -6.536 25.772 1.00 97.19 824 HIS A C 1
ATOM 6466 O O . HIS A 1 824 ? -23.319 -6.892 24.884 1.00 97.19 824 HIS A O 1
ATOM 6472 N N . PRO A 1 825 ? -25.166 -7.291 26.130 1.00 97.19 825 PRO A N 1
ATOM 6473 C CA . PRO A 1 825 ? -25.552 -8.492 25.399 1.00 97.19 825 PRO A CA 1
ATOM 6474 C C . PRO A 1 825 ? -25.782 -8.190 23.914 1.00 97.19 825 PRO A C 1
ATOM 6476 O O . PRO A 1 825 ? -26.275 -7.118 23.556 1.00 97.19 825 PRO A O 1
ATOM 6479 N N . VAL A 1 826 ? -25.509 -9.160 23.043 1.00 97.31 826 VAL A N 1
ATOM 6480 C CA . VAL A 1 826 ? -25.611 -9.028 21.576 1.00 97.31 826 VAL A CA 1
ATOM 6481 C C . VAL A 1 826 ? -27.013 -8.597 21.138 1.00 97.31 826 VAL A C 1
ATOM 6483 O O . VAL A 1 826 ? -27.166 -7.880 20.147 1.00 97.31 826 VAL A O 1
ATOM 6486 N N . ALA A 1 827 ? -28.043 -8.997 21.888 1.00 97.06 827 ALA A N 1
ATOM 6487 C CA . ALA A 1 827 ? -29.432 -8.607 21.645 1.00 97.06 827 ALA A CA 1
ATOM 6488 C C . ALA A 1 827 ? -29.694 -7.096 21.809 1.00 97.06 827 ALA A C 1
ATOM 6490 O O . ALA A 1 827 ? -30.669 -6.595 21.257 1.00 97.06 827 ALA A O 1
ATOM 6491 N N . GLN A 1 828 ? -28.841 -6.385 22.552 1.00 97.00 828 GLN A N 1
ATOM 6492 C CA . GLN A 1 828 ? -28.960 -4.947 22.818 1.00 97.00 828 GLN A CA 1
ATOM 6493 C C . GLN A 1 828 ? -28.002 -4.103 21.964 1.00 97.00 828 GLN A C 1
ATOM 6495 O O . GLN A 1 828 ? -28.156 -2.888 21.901 1.00 97.00 828 GLN A O 1
ATOM 6500 N N . ARG A 1 829 ? -27.039 -4.728 21.273 1.00 97.31 829 ARG A N 1
ATOM 6501 C CA . ARG A 1 829 ? -26.106 -4.028 20.380 1.00 97.31 829 ARG A CA 1
ATOM 6502 C C . ARG A 1 829 ? -26.820 -3.502 19.136 1.00 97.31 829 ARG A C 1
ATOM 6504 O O . ARG A 1 829 ? -27.634 -4.206 18.528 1.00 97.31 829 ARG A O 1
ATOM 6511 N N . HIS A 1 830 ? -26.431 -2.308 18.694 1.00 97.44 830 HIS A N 1
ATOM 6512 C CA . HIS A 1 830 ? -26.947 -1.689 17.474 1.00 97.44 830 HIS A CA 1
ATOM 6513 C C . HIS A 1 830 ? -26.788 -2.600 16.249 1.00 97.44 830 HIS A C 1
ATOM 6515 O O . HIS A 1 830 ? -25.712 -3.133 15.978 1.00 97.44 830 HIS A O 1
ATOM 6521 N N . LYS A 1 831 ? -27.877 -2.777 15.492 1.00 97.38 831 LYS A N 1
ATOM 6522 C CA . LYS A 1 831 ? -27.872 -3.545 14.235 1.00 97.38 831 LYS A CA 1
ATOM 6523 C C . LYS A 1 831 ? -27.461 -2.710 13.029 1.00 97.38 831 LYS A C 1
ATOM 6525 O O . LYS A 1 831 ? -26.937 -3.253 12.064 1.00 97.38 831 LYS A O 1
ATOM 6530 N N . GLN A 1 832 ? -27.659 -1.400 13.115 1.00 97.50 832 GLN A N 1
ATOM 6531 C CA . GLN A 1 832 ? -27.229 -0.428 12.122 1.00 97.50 832 GLN A CA 1
ATOM 6532 C C . GLN A 1 832 ? -26.704 0.820 12.835 1.00 97.50 832 GLN A C 1
ATOM 6534 O O . GLN A 1 832 ? -27.272 1.227 13.850 1.00 97.50 832 GLN A O 1
ATOM 6539 N N . PHE A 1 833 ? -25.633 1.412 12.313 1.00 97.44 833 PHE A N 1
ATOM 6540 C CA . PHE A 1 833 ? -25.036 2.650 12.823 1.00 97.44 833 PHE A CA 1
ATOM 6541 C C . PHE A 1 833 ? -24.227 3.359 11.732 1.00 97.44 833 PHE A C 1
ATOM 6543 O O . PHE A 1 833 ? -24.059 2.821 10.637 1.00 97.44 833 PHE A O 1
ATOM 6550 N N . TRP A 1 834 ? -23.727 4.564 12.010 1.00 96.62 834 TRP A N 1
ATOM 6551 C CA . TRP A 1 834 ? -23.022 5.383 11.025 1.00 96.62 834 TRP A CA 1
ATOM 6552 C C . TRP A 1 834 ? -21.520 5.513 11.325 1.00 96.62 834 TRP A C 1
ATOM 6554 O O . TRP A 1 834 ? -21.122 5.770 12.459 1.00 96.62 834 TRP A O 1
ATOM 6564 N N . ARG A 1 835 ? -20.676 5.330 10.299 1.00 94.62 835 ARG A N 1
ATOM 6565 C CA . ARG A 1 835 ? -19.201 5.354 10.361 1.00 94.62 835 ARG A CA 1
ATOM 6566 C C . ARG A 1 835 ? -18.590 6.497 9.546 1.00 94.62 835 ARG A C 1
ATOM 6568 O O . ARG A 1 835 ? -19.211 7.040 8.635 1.00 94.62 835 ARG A O 1
ATOM 6575 N N . GLY A 1 836 ? -17.326 6.812 9.841 1.00 92.31 836 GLY A N 1
ATOM 6576 C CA . GLY A 1 836 ? -16.549 7.852 9.157 1.00 92.31 836 GLY A CA 1
ATOM 6577 C C . GLY A 1 836 ? -16.572 9.220 9.845 1.00 92.31 836 GLY A C 1
ATOM 6578 O O . GLY A 1 836 ? -16.250 10.230 9.217 1.00 92.31 836 GLY A O 1
ATOM 6579 N N . ASN A 1 837 ? -16.943 9.262 11.122 1.00 91.31 837 ASN A N 1
ATOM 6580 C CA . ASN A 1 837 ? -16.851 10.446 11.967 1.00 91.31 837 ASN A CA 1
ATOM 6581 C C . ASN A 1 837 ? -15.524 10.451 12.748 1.00 91.31 837 ASN A C 1
ATOM 6583 O O . ASN A 1 837 ? -15.014 9.385 13.093 1.00 91.31 837 ASN A O 1
ATOM 6587 N N . ASP A 1 838 ? -14.980 11.633 13.039 1.00 92.00 838 ASP A N 1
ATOM 6588 C CA . ASP A 1 838 ? -13.843 11.810 13.952 1.00 92.00 838 ASP A CA 1
ATOM 6589 C C . ASP A 1 838 ? -14.221 12.499 15.270 1.00 92.00 838 ASP A C 1
ATOM 6591 O O . ASP A 1 838 ? -13.366 12.661 16.140 1.00 92.00 838 ASP A O 1
ATOM 6595 N N . LEU A 1 839 ? -15.493 12.869 15.453 1.00 92.31 839 LEU A N 1
ATOM 6596 C CA . LEU A 1 839 ? -16.017 13.317 16.738 1.00 92.31 839 LEU A CA 1
ATOM 6597 C C . LEU A 1 839 ? -16.140 12.133 17.697 1.00 92.31 839 LEU A C 1
ATOM 6599 O O . LEU A 1 839 ? -16.861 11.169 17.430 1.00 92.31 839 LEU A O 1
ATOM 6603 N N . TYR A 1 840 ? -15.447 12.234 18.822 1.00 92.19 840 TYR A N 1
ATOM 6604 C CA . TYR A 1 840 ? -15.316 11.167 19.798 1.00 92.19 840 TYR A CA 1
ATOM 6605 C C . TYR A 1 840 ? -16.262 11.374 20.990 1.00 92.19 840 TYR A C 1
ATOM 6607 O O . TYR A 1 840 ? -16.282 12.440 21.607 1.00 92.19 840 TYR A O 1
ATOM 6615 N N . ASP A 1 841 ? -17.032 10.341 21.319 1.00 92.00 841 ASP A N 1
ATOM 6616 C CA . ASP A 1 841 ? -17.856 10.235 22.520 1.00 92.00 841 ASP A CA 1
ATOM 6617 C C . ASP A 1 841 ? -16.999 9.711 23.682 1.00 92.00 841 ASP A C 1
ATOM 6619 O O . ASP A 1 841 ? -16.666 8.527 23.781 1.00 92.00 841 ASP A O 1
ATOM 6623 N N . THR A 1 842 ? -16.642 10.621 24.586 1.00 89.25 842 THR A N 1
ATOM 6624 C CA . THR A 1 842 ? -15.832 10.344 25.781 1.00 89.25 842 THR A CA 1
ATOM 6625 C C . THR A 1 842 ? -16.590 9.605 26.887 1.00 89.25 842 THR A C 1
ATOM 6627 O O . THR A 1 842 ? -15.964 9.133 27.842 1.00 89.25 842 THR A O 1
ATOM 6630 N N . THR A 1 843 ? -17.918 9.505 26.786 1.00 88.94 843 THR A N 1
ATOM 6631 C CA . THR A 1 843 ? -18.770 8.817 27.765 1.00 88.94 843 THR A CA 1
ATOM 6632 C C . THR A 1 843 ? -18.884 7.343 27.411 1.00 88.94 843 THR A C 1
ATOM 6634 O O . THR A 1 843 ? -18.485 6.493 28.206 1.00 88.94 843 THR A O 1
ATOM 6637 N N . ASN A 1 844 ? -19.356 7.041 26.200 1.00 92.94 844 ASN A N 1
ATOM 6638 C CA . ASN A 1 844 ? -19.545 5.660 25.750 1.00 92.94 844 ASN A CA 1
ATOM 6639 C C . ASN A 1 844 ? -18.263 5.026 25.194 1.00 92.94 844 ASN A C 1
ATOM 6641 O O . ASN A 1 844 ? -18.207 3.806 25.032 1.00 92.94 844 ASN A O 1
ATOM 6645 N N . MET A 1 845 ? -17.227 5.842 24.962 1.00 93.56 845 MET A N 1
ATOM 6646 C CA . MET A 1 845 ? -15.929 5.460 24.405 1.00 93.56 845 MET A CA 1
ATOM 6647 C C . MET A 1 845 ? -16.070 4.893 22.998 1.00 93.56 845 MET A C 1
ATOM 6649 O O . MET A 1 845 ? -16.076 3.685 22.786 1.00 93.56 845 MET A O 1
ATOM 6653 N N . GLY A 1 846 ? -16.221 5.796 22.039 1.00 95.06 846 GLY A N 1
ATOM 6654 C CA . GLY A 1 846 ? -16.225 5.483 20.618 1.00 95.06 846 GLY A CA 1
ATOM 6655 C C . GLY A 1 846 ? -16.468 6.730 19.783 1.00 95.06 846 GLY A C 1
ATOM 6656 O O . GLY A 1 846 ? -16.544 7.834 20.314 1.00 95.06 846 GLY A O 1
ATOM 6657 N N . PHE A 1 847 ? -16.593 6.582 18.469 1.00 95.31 847 PHE A N 1
ATOM 6658 C CA . PHE A 1 847 ? -16.975 7.705 17.611 1.00 95.31 847 PHE A CA 1
ATOM 6659 C C . PHE A 1 847 ? -18.492 7.889 17.612 1.00 95.31 847 PHE A C 1
ATOM 6661 O O . PHE A 1 847 ? -19.243 6.914 17.655 1.00 95.31 847 PHE A O 1
ATOM 6668 N N . VAL A 1 848 ? -18.951 9.139 17.529 1.00 94.31 848 VAL A N 1
ATOM 6669 C CA . VAL A 1 848 ? -20.383 9.450 17.436 1.00 94.31 848 VAL A CA 1
ATOM 6670 C C . VAL A 1 848 ? -20.967 8.794 16.182 1.00 94.31 848 VAL A C 1
ATOM 6672 O O . VAL A 1 848 ? -20.551 9.118 15.065 1.00 94.31 848 VAL A O 1
ATOM 6675 N N . PHE A 1 849 ? -21.946 7.907 16.384 1.00 94.88 849 PHE A N 1
ATOM 6676 C CA . PHE A 1 849 ? -22.478 7.004 15.356 1.00 94.88 849 PHE A CA 1
ATOM 6677 C C . PHE A 1 849 ? -23.986 7.142 15.097 1.00 94.88 849 PHE A C 1
ATOM 6679 O O . PHE A 1 849 ? -24.496 6.540 14.153 1.00 94.88 849 PHE A O 1
ATOM 6686 N N . GLU A 1 850 ? -24.724 7.872 15.941 1.00 91.81 850 GLU A N 1
ATOM 6687 C CA . GLU A 1 850 ? -26.190 7.971 15.845 1.00 91.81 850 GLU A CA 1
ATOM 6688 C C . GLU A 1 850 ? -26.643 8.896 14.708 1.00 91.81 850 GLU A C 1
ATOM 6690 O O . GLU A 1 850 ? -27.684 8.671 14.088 1.00 91.81 850 GLU A O 1
ATOM 6695 N N . SER A 1 851 ? -25.858 9.936 14.410 1.00 88.31 851 SER A N 1
ATOM 6696 C CA . SER A 1 851 ? -26.189 10.886 13.349 1.00 88.31 851 SER A CA 1
ATOM 6697 C C . SER A 1 851 ? -25.909 10.285 11.978 1.00 88.31 851 SER A C 1
ATOM 6699 O O . SER A 1 851 ? -24.773 9.936 11.667 1.00 88.31 851 SER A O 1
ATOM 6701 N N . ALA A 1 852 ? -26.933 10.247 11.125 1.00 89.81 852 ALA A N 1
ATOM 6702 C CA . ALA A 1 852 ? -26.789 9.830 9.734 1.00 89.81 852 ALA A CA 1
ATOM 6703 C C . ALA A 1 852 ? -25.982 10.819 8.888 1.00 89.81 852 ALA A C 1
ATOM 6705 O O . ALA A 1 852 ? -25.398 10.437 7.875 1.00 89.81 852 ALA A O 1
ATOM 6706 N N . THR A 1 853 ? -25.958 12.089 9.296 1.00 87.81 853 THR A N 1
ATOM 6707 C CA . THR A 1 853 ? -25.362 13.176 8.524 1.00 87.81 853 THR A CA 1
ATOM 6708 C C . THR A 1 853 ? -24.351 13.973 9.337 1.00 87.81 853 THR A C 1
ATOM 6710 O O . THR A 1 853 ? -24.519 14.174 10.544 1.00 87.81 853 THR A O 1
ATOM 6713 N N . ALA A 1 854 ? -23.328 14.483 8.660 1.00 82.75 854 ALA A N 1
ATOM 6714 C CA . ALA A 1 854 ? -22.447 15.517 9.180 1.00 82.75 854 ALA A CA 1
ATOM 6715 C C . ALA A 1 854 ? -23.190 16.874 9.268 1.00 82.75 854 ALA A C 1
ATOM 6717 O O . ALA A 1 854 ? -24.293 17.008 8.727 1.00 82.75 854 ALA A O 1
ATOM 6718 N N . PRO A 1 855 ? -22.617 17.904 9.928 1.00 79.19 855 PRO A N 1
ATOM 6719 C CA . PRO A 1 855 ? -23.286 19.199 10.118 1.00 79.19 855 PRO A CA 1
ATOM 6720 C C . PRO A 1 855 ? -23.712 19.925 8.831 1.00 79.19 855 PRO A C 1
ATOM 6722 O O . PRO A 1 855 ? -24.597 20.773 8.877 1.00 79.19 855 PRO A O 1
ATOM 6725 N N . ASP A 1 856 ? -23.092 19.611 7.692 1.00 71.69 856 ASP A N 1
ATOM 6726 C CA . ASP A 1 856 ? -23.418 20.174 6.375 1.00 71.69 856 ASP A CA 1
ATOM 6727 C C . ASP A 1 856 ? -24.466 19.353 5.591 1.00 71.69 856 ASP A C 1
ATOM 6729 O O . ASP A 1 856 ? -24.788 19.692 4.453 1.00 71.69 856 ASP A O 1
ATOM 6733 N N . GLY A 1 857 ? -25.008 18.285 6.190 1.00 78.00 857 GLY A N 1
ATOM 6734 C CA . GLY A 1 857 ? -26.024 17.417 5.593 1.00 78.00 857 GLY A CA 1
ATOM 6735 C C . GLY A 1 857 ? -25.481 16.275 4.727 1.00 78.00 857 GLY A C 1
ATOM 6736 O O . GLY A 1 857 ? -26.275 15.495 4.203 1.00 78.00 857 GLY A O 1
ATOM 6737 N N . THR A 1 858 ? -24.159 16.139 4.579 1.00 82.56 858 THR A N 1
ATOM 6738 C CA . THR A 1 858 ? -23.544 14.977 3.909 1.00 82.56 858 THR A CA 1
ATOM 6739 C C . THR A 1 858 ? -23.701 13.712 4.751 1.00 82.56 858 THR A C 1
ATOM 6741 O O . THR A 1 858 ? -23.655 13.768 5.978 1.00 82.56 858 THR A O 1
ATOM 6744 N N . TYR A 1 859 ? -23.903 12.558 4.113 1.00 88.38 859 TYR A N 1
ATOM 6745 C CA . TYR A 1 859 ? -24.149 11.302 4.826 1.00 88.38 859 TYR A CA 1
ATOM 6746 C C . TYR A 1 859 ? -22.850 10.647 5.296 1.00 88.38 859 TYR A C 1
ATOM 6748 O O . TYR A 1 859 ? -21.851 10.605 4.577 1.00 88.38 859 TYR A O 1
ATOM 6756 N N . TYR A 1 860 ? -22.884 10.092 6.502 1.00 93.88 860 TYR A N 1
ATOM 6757 C CA . TYR A 1 860 ? -21.894 9.123 6.954 1.00 93.88 860 TYR A CA 1
ATOM 6758 C C . TYR A 1 860 ? -22.154 7.750 6.308 1.00 93.88 860 TYR A C 1
ATOM 6760 O O . TYR A 1 860 ? -23.169 7.536 5.642 1.00 93.88 860 TYR A O 1
ATOM 6768 N N . PHE A 1 861 ? -21.242 6.795 6.490 1.00 94.75 861 PHE A N 1
ATOM 6769 C CA . PHE A 1 861 ? -21.403 5.451 5.938 1.00 94.75 861 PHE A CA 1
ATOM 6770 C C . PHE A 1 861 ? -22.319 4.614 6.833 1.00 94.75 861 PHE A C 1
ATOM 6772 O O . PHE A 1 861 ? -22.026 4.453 8.017 1.00 94.75 861 PHE A O 1
ATOM 6779 N N . ARG A 1 862 ? -23.405 4.053 6.291 1.00 95.94 862 ARG A N 1
ATOM 6780 C CA . ARG A 1 862 ? -24.299 3.172 7.054 1.00 95.94 862 ARG A CA 1
ATOM 6781 C C . ARG A 1 862 ? -23.695 1.775 7.170 1.00 95.94 862 ARG A C 1
ATOM 6783 O O . ARG A 1 862 ? -23.671 1.038 6.190 1.00 95.94 862 ARG A O 1
ATOM 6790 N N . TYR A 1 863 ? -23.286 1.390 8.370 1.00 97.06 863 TYR A N 1
ATOM 6791 C CA . TYR A 1 863 ? -22.872 0.028 8.685 1.00 97.06 863 TYR A CA 1
ATOM 6792 C C . TYR A 1 863 ? -24.094 -0.817 9.062 1.00 97.06 863 TYR A C 1
ATOM 6794 O O . TYR A 1 863 ? -24.885 -0.404 9.910 1.00 97.06 863 TYR A O 1
ATOM 6802 N N . ASP A 1 864 ? -24.237 -1.994 8.454 1.00 97.31 864 ASP A N 1
ATOM 6803 C CA . ASP A 1 864 ? -25.303 -2.963 8.734 1.00 97.31 864 ASP A CA 1
ATOM 6804 C C . ASP A 1 864 ? -24.684 -4.300 9.158 1.00 97.31 864 ASP A C 1
ATOM 6806 O O . ASP A 1 864 ? -23.877 -4.876 8.424 1.00 97.31 864 ASP A O 1
ATOM 6810 N N . THR A 1 865 ? -25.042 -4.777 10.355 1.00 97.31 865 THR A N 1
ATOM 6811 C CA . THR A 1 865 ? -24.466 -5.995 10.949 1.00 97.31 865 THR A CA 1
ATOM 6812 C C . THR A 1 865 ? -25.089 -7.289 10.427 1.00 97.31 865 THR A C 1
ATOM 6814 O O . THR A 1 865 ? -24.640 -8.375 10.794 1.00 97.31 865 THR A O 1
ATOM 6817 N N . SER A 1 866 ? -26.119 -7.196 9.579 1.00 95.31 866 SER A N 1
ATOM 6818 C CA . SER A 1 866 ? -26.709 -8.349 8.888 1.00 95.31 866 SER A CA 1
ATOM 6819 C C . SER A 1 866 ? -25.988 -8.716 7.587 1.00 95.31 866 SER A C 1
ATOM 6821 O O . SER A 1 866 ? -26.183 -9.820 7.078 1.00 95.31 866 SER A O 1
ATOM 6823 N N . GLU A 1 867 ? -25.136 -7.825 7.072 1.00 94.25 867 GLU A N 1
ATOM 6824 C CA . GLU A 1 867 ? -24.330 -8.086 5.881 1.00 94.25 867 GLU A CA 1
ATOM 6825 C C . GLU A 1 867 ? -23.240 -9.144 6.161 1.00 94.25 867 GLU A C 1
ATOM 6827 O O . GLU A 1 867 ? -22.669 -9.179 7.260 1.00 94.25 867 GLU A O 1
ATOM 6832 N N . PRO A 1 868 ? -22.901 -10.003 5.182 1.00 92.12 868 PRO A N 1
ATOM 6833 C CA . PRO A 1 868 ? -21.800 -10.959 5.300 1.00 92.12 868 PRO A CA 1
ATOM 6834 C C . PRO A 1 868 ? -20.477 -10.305 5.744 1.00 92.12 868 PRO A C 1
ATOM 6836 O O . PRO A 1 868 ? -20.030 -9.326 5.151 1.00 92.12 868 PRO A O 1
ATOM 6839 N N . GLY A 1 869 ? -19.838 -10.845 6.787 1.00 93.06 869 GLY A N 1
ATOM 6840 C CA . GLY A 1 869 ? -18.600 -10.302 7.364 1.00 93.06 869 GLY A CA 1
ATOM 6841 C C . GLY A 1 869 ? -18.789 -9.157 8.370 1.00 93.06 869 GLY A C 1
ATOM 6842 O O . GLY A 1 869 ? -17.812 -8.694 8.967 1.00 93.06 869 GLY A O 1
ATOM 6843 N N . ASN A 1 870 ? -20.024 -8.692 8.592 1.00 96.69 870 ASN A N 1
ATOM 6844 C CA . ASN A 1 870 ? -20.331 -7.560 9.472 1.00 96.69 870 ASN A CA 1
ATOM 6845 C C . ASN A 1 870 ? -21.018 -7.961 10.788 1.00 96.69 870 ASN A C 1
ATOM 6847 O O . ASN A 1 870 ? -21.464 -7.081 11.531 1.00 96.69 870 ASN A O 1
ATOM 6851 N N . SER A 1 871 ? -21.112 -9.259 11.111 1.00 97.19 871 SER A N 1
ATOM 6852 C CA . SER A 1 871 ? -21.817 -9.694 12.323 1.00 97.19 871 SER A CA 1
ATOM 6853 C C . SER A 1 871 ? -21.227 -9.049 13.580 1.00 97.19 871 SER A C 1
ATOM 6855 O O . SER A 1 871 ? -20.008 -9.029 13.771 1.00 97.19 871 SER A O 1
ATOM 6857 N N . ASN A 1 872 ? -22.114 -8.577 14.462 1.00 98.00 872 ASN A N 1
ATOM 6858 C CA . ASN A 1 872 ? -21.784 -8.034 15.784 1.00 98.00 872 ASN A CA 1
ATOM 6859 C C . ASN A 1 872 ? -21.930 -9.056 16.925 1.00 98.00 872 ASN A C 1
ATOM 6861 O O . ASN A 1 872 ? -22.042 -8.680 18.098 1.00 98.00 872 ASN A O 1
ATOM 6865 N N . SER A 1 873 ? -21.984 -10.346 16.580 1.00 97.69 873 SER A N 1
ATOM 6866 C CA . SER A 1 873 ? -22.081 -11.459 17.525 1.00 97.69 873 SER A CA 1
ATOM 6867 C C . SER A 1 873 ? -20.784 -11.690 18.302 1.00 97.69 873 SER A C 1
ATOM 6869 O O . SER A 1 873 ? -19.731 -11.148 17.971 1.00 97.69 873 SER A O 1
ATOM 6871 N N . GLY A 1 874 ? -20.858 -12.549 19.319 1.00 97.25 874 GLY A N 1
ATOM 6872 C CA . GLY A 1 874 ? -19.687 -13.003 20.060 1.00 97.25 874 GLY A CA 1
ATOM 6873 C C . GLY A 1 874 ? -19.180 -12.006 21.089 1.00 97.25 874 GLY A C 1
ATOM 6874 O O . GLY A 1 874 ? -19.747 -10.925 21.268 1.00 97.25 874 GLY A O 1
ATOM 6875 N N . HIS A 1 875 ? -18.117 -12.400 21.793 1.00 97.31 875 HIS A N 1
ATOM 6876 C CA . HIS A 1 875 ? -17.605 -11.668 22.952 1.00 97.31 875 HIS A CA 1
ATOM 6877 C C . HIS A 1 875 ? -18.755 -11.335 23.930 1.00 97.31 875 HIS A C 1
ATOM 6879 O O . HIS A 1 875 ? -19.033 -10.175 24.241 1.00 97.31 875 HIS A O 1
ATOM 6885 N N . GLU A 1 876 ? -19.508 -12.368 24.319 1.00 96.00 876 GLU A N 1
ATOM 6886 C CA . GLU A 1 876 ? -20.751 -12.269 25.090 1.00 96.00 876 GLU A CA 1
ATOM 6887 C C . GLU A 1 876 ? -20.803 -13.325 26.199 1.00 96.00 876 GLU A C 1
ATOM 6889 O O . GLU A 1 876 ? -20.393 -14.471 26.015 1.00 96.00 876 GLU A O 1
ATOM 6894 N N . GLY A 1 877 ? -21.339 -12.936 27.354 1.00 95.06 877 GLY A N 1
ATOM 6895 C CA . GLY A 1 877 ? -21.509 -13.763 28.542 1.00 95.06 877 GLY A CA 1
ATOM 6896 C C . GLY A 1 877 ? -20.803 -13.170 29.761 1.00 95.06 877 GLY A C 1
ATOM 6897 O O . GLY A 1 877 ? -20.097 -12.165 29.667 1.00 95.06 877 GLY A O 1
ATOM 6898 N N . HIS A 1 878 ? -20.957 -13.832 30.911 1.00 93.25 878 HIS A N 1
ATOM 6899 C CA . HIS A 1 878 ? -20.387 -13.380 32.188 1.00 93.25 878 HIS A CA 1
ATOM 6900 C C . HIS A 1 878 ? -18.875 -13.122 32.113 1.00 93.25 878 HIS A C 1
ATOM 6902 O O . HIS A 1 878 ? -18.378 -12.103 32.586 1.00 93.25 878 HIS A O 1
ATOM 6908 N N . GLY A 1 879 ? -18.136 -14.016 31.445 1.00 91.56 879 GLY A N 1
ATOM 6909 C CA . GLY A 1 879 ? -16.687 -13.885 31.261 1.00 91.56 879 GLY A CA 1
ATOM 6910 C C . GLY A 1 879 ? -16.256 -12.676 30.423 1.00 91.56 879 GLY A C 1
ATOM 6911 O O . GLY A 1 879 ? -15.105 -12.272 30.513 1.00 91.56 879 GLY A O 1
ATOM 6912 N N . TYR A 1 880 ? -17.172 -12.080 29.655 1.00 94.50 880 TYR A N 1
ATOM 6913 C CA . TYR A 1 880 ? -16.929 -10.908 28.808 1.00 94.50 880 TYR A CA 1
ATOM 6914 C C . TYR A 1 880 ? -17.537 -9.620 29.387 1.00 94.50 880 TYR A C 1
ATOM 6916 O O . TYR A 1 880 ? -17.475 -8.569 28.754 1.00 94.50 880 TYR A O 1
ATOM 6924 N N . GLY A 1 881 ? -18.136 -9.690 30.583 1.00 95.00 881 GLY A N 1
ATOM 6925 C CA . GLY A 1 881 ? -18.720 -8.540 31.272 1.00 95.00 881 GLY A CA 1
ATOM 6926 C C . GLY A 1 881 ? -20.044 -8.037 30.692 1.00 95.00 881 GLY A C 1
ATOM 6927 O O . GLY A 1 881 ? -20.467 -6.934 31.031 1.00 95.00 881 GLY A O 1
ATOM 6928 N N . THR A 1 882 ? -20.725 -8.814 29.841 1.00 96.94 882 THR A N 1
ATOM 6929 C CA . THR A 1 882 ? -21.984 -8.362 29.218 1.00 96.94 882 THR A CA 1
ATOM 6930 C C . THR A 1 882 ? -23.199 -8.434 30.144 1.00 96.94 882 THR A C 1
ATOM 6932 O O . THR A 1 882 ? -24.257 -7.917 29.800 1.00 96.94 882 THR A O 1
ATOM 6935 N N . ASP A 1 883 ? -23.076 -9.076 31.305 1.00 95.75 883 ASP A N 1
ATOM 6936 C CA . ASP A 1 883 ? -24.105 -9.152 32.350 1.00 95.75 883 ASP A CA 1
ATOM 6937 C C . ASP A 1 883 ? -23.853 -8.181 33.519 1.00 95.75 883 ASP A C 1
ATOM 6939 O O . ASP A 1 883 ? -24.586 -8.198 34.510 1.00 95.75 883 ASP A O 1
ATOM 6943 N N . LEU A 1 884 ? -22.829 -7.326 33.407 1.00 97.38 884 LEU A N 1
ATOM 6944 C CA . LEU A 1 884 ? -22.556 -6.277 34.383 1.00 97.38 884 LEU A CA 1
ATOM 6945 C C . LEU A 1 884 ? -23.744 -5.314 34.490 1.00 97.38 884 LEU A C 1
ATOM 6947 O O . LEU A 1 884 ? -24.388 -4.966 33.497 1.00 97.38 884 LEU A O 1
ATOM 6951 N N . SER A 1 885 ? -23.998 -4.835 35.710 1.00 97.25 885 SER A N 1
ATOM 6952 C CA . SER A 1 885 ? -24.908 -3.707 35.915 1.00 97.25 885 SER A CA 1
ATOM 6953 C C . SER A 1 885 ? -24.346 -2.445 35.257 1.00 97.25 885 SER A C 1
ATOM 6955 O O . SER A 1 885 ? -23.129 -2.297 35.138 1.00 97.25 885 SER A O 1
ATOM 6957 N N . ASP A 1 886 ? -25.206 -1.494 34.897 1.00 96.56 886 ASP A N 1
ATOM 6958 C CA . ASP A 1 886 ? -24.776 -0.233 34.277 1.00 96.56 886 ASP A CA 1
ATOM 6959 C C . ASP A 1 886 ? -23.714 0.490 35.116 1.00 96.56 886 ASP A C 1
ATOM 6961 O O . ASP A 1 886 ? -22.699 0.931 34.589 1.00 96.56 886 ASP A O 1
ATOM 6965 N N . GLY A 1 887 ? -23.873 0.517 36.443 1.00 97.75 887 GLY A N 1
ATOM 6966 C CA . GLY A 1 887 ? -22.889 1.127 37.339 1.00 97.75 887 GLY A CA 1
ATOM 6967 C C . GLY A 1 887 ? -21.562 0.363 37.441 1.00 97.75 887 GLY A C 1
ATOM 6968 O O . GLY A 1 887 ? -20.546 0.957 37.801 1.00 97.75 887 GLY A O 1
ATOM 6969 N N . ASP A 1 888 ? -21.542 -0.949 37.196 1.00 98.19 888 ASP A N 1
ATOM 6970 C CA . ASP A 1 888 ? -20.301 -1.736 37.103 1.00 98.19 888 ASP A CA 1
ATOM 6971 C C . ASP A 1 888 ? -19.634 -1.541 35.738 1.00 98.19 888 ASP A C 1
ATOM 6973 O O . ASP A 1 888 ? -18.412 -1.408 35.662 1.00 98.19 888 ASP A O 1
ATOM 6977 N N . ARG A 1 889 ? -20.438 -1.452 34.672 1.00 97.56 889 ARG A N 1
ATOM 6978 C CA . ARG A 1 889 ? -19.991 -1.167 33.306 1.00 97.56 889 ARG A CA 1
ATOM 6979 C C . ARG A 1 889 ? -19.346 0.212 33.206 1.00 97.56 889 ARG A C 1
ATOM 6981 O O . ARG A 1 889 ? -18.231 0.313 32.701 1.00 97.56 889 ARG A O 1
ATOM 6988 N N . THR A 1 890 ? -19.984 1.251 33.751 1.00 97.19 890 THR A N 1
ATOM 6989 C CA . THR A 1 890 ? -19.404 2.601 33.829 1.00 97.19 890 THR A CA 1
ATOM 6990 C C . THR A 1 890 ? -18.070 2.579 34.568 1.00 97.19 890 THR A C 1
ATOM 6992 O O . THR A 1 890 ? -17.100 3.159 34.094 1.00 97.19 890 THR A O 1
ATOM 6995 N N . ALA A 1 891 ? -17.981 1.864 35.694 1.00 98.06 891 ALA A N 1
ATOM 6996 C CA . ALA A 1 891 ? -16.734 1.774 36.448 1.00 98.06 891 ALA A CA 1
ATOM 6997 C C . ALA A 1 891 ? -15.617 1.070 35.666 1.00 98.06 891 ALA A C 1
ATOM 6999 O O . ALA A 1 891 ? -14.471 1.519 35.690 1.00 98.06 891 ALA A O 1
ATOM 7000 N N . LEU A 1 892 ? -15.945 -0.011 34.952 1.00 98.00 892 LEU A N 1
ATOM 7001 C CA . LEU A 1 892 ? -15.005 -0.696 34.067 1.00 98.00 892 LEU A CA 1
ATOM 7002 C C . LEU A 1 892 ? -14.523 0.228 32.937 1.00 98.00 892 LEU A C 1
ATOM 7004 O O . LEU A 1 892 ? -13.326 0.276 32.669 1.00 98.00 892 LEU A O 1
ATOM 7008 N N . ILE A 1 893 ? -15.424 0.998 32.322 1.00 96.38 893 ILE A N 1
ATOM 7009 C C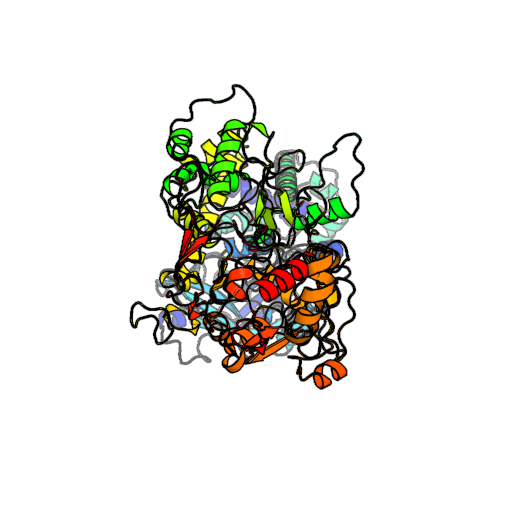A . ILE A 1 893 ? -15.079 1.982 31.286 1.00 96.38 893 ILE A CA 1
ATOM 7010 C C . ILE A 1 893 ? -14.158 3.079 31.832 1.00 96.38 893 ILE A C 1
ATOM 7012 O O . ILE A 1 893 ? -13.161 3.395 31.187 1.00 96.38 893 ILE A O 1
ATOM 7016 N N . GLU A 1 894 ? -14.430 3.618 33.025 1.00 95.44 894 GLU A N 1
ATOM 7017 C CA . GLU A 1 894 ? -13.537 4.591 33.673 1.00 95.44 894 GLU A CA 1
ATOM 7018 C C . GLU A 1 894 ? -12.130 4.024 33.890 1.00 95.44 894 GLU A C 1
ATOM 7020 O O . GLU A 1 894 ? -11.141 4.723 33.682 1.00 95.44 894 GLU A O 1
ATOM 7025 N N . TYR A 1 895 ? -12.015 2.738 34.235 1.00 96.56 895 TYR A N 1
ATOM 7026 C CA . TYR A 1 895 ? -10.707 2.094 34.322 1.00 96.56 895 TYR A CA 1
ATOM 7027 C C . TYR A 1 895 ? -10.040 1.919 32.951 1.00 96.56 895 TYR A C 1
ATOM 7029 O O . TYR A 1 895 ? -8.851 2.200 32.811 1.00 96.56 895 TYR A O 1
ATOM 7037 N N . LEU A 1 896 ? -10.792 1.536 31.917 1.00 95.62 896 LEU A N 1
ATOM 7038 C CA . LEU A 1 896 ? -10.271 1.385 30.552 1.00 95.62 896 LEU A CA 1
ATOM 7039 C C . LEU A 1 896 ? -9.841 2.720 29.914 1.00 95.62 896 LEU A C 1
ATOM 7041 O O . LEU A 1 896 ? -8.990 2.711 29.032 1.00 95.62 896 LEU A O 1
ATOM 7045 N N . LYS A 1 897 ? -10.326 3.875 30.396 1.00 93.38 897 LYS A N 1
ATOM 7046 C CA . LYS A 1 897 ? -9.790 5.205 30.023 1.00 93.38 897 LYS A CA 1
ATOM 7047 C C . LYS A 1 897 ? -8.337 5.429 30.462 1.00 93.38 897 LYS A C 1
ATOM 7049 O O . LYS A 1 897 ? -7.697 6.369 29.994 1.00 93.38 897 LYS A O 1
ATOM 7054 N N . THR A 1 898 ? -7.820 4.614 31.385 1.00 92.25 898 THR A N 1
ATOM 7055 C CA . THR A 1 898 ? -6.431 4.715 31.872 1.00 92.25 898 THR A CA 1
ATOM 7056 C C . THR A 1 898 ? -5.415 3.979 30.988 1.00 92.25 898 THR A C 1
ATOM 7058 O O . THR A 1 898 ? -4.214 4.120 31.224 1.00 92.25 898 THR A O 1
ATOM 7061 N N . PHE A 1 899 ? -5.891 3.211 29.999 1.00 91.56 899 PHE A N 1
ATOM 7062 C CA . PHE A 1 899 ? -5.103 2.400 29.063 1.00 91.56 899 PHE A CA 1
ATOM 7063 C C . PHE A 1 899 ? -4.780 3.198 27.798 1.00 91.56 899 PHE A C 1
ATOM 7065 O O . PHE A 1 899 ? -3.714 2.921 27.203 1.00 91.56 899 PHE A O 1
#

Sequence (899 aa):
MMRFVADAIAAVFGFVSGVVRNARTFHPDGRTFVGTVSADTWNTDTSDPALRQAGKLIEGRVLLRIGMGVAKKSWPTFFRSHIPDAPSIAGRFSPSPDPDAISRTDRGPDELDILFTAGGDRLWKLILNLATGGRGYGLKRFDYFQNQYFAEIPYRVTTCGLNIWLRLRAANGVASAVDRANSDKDREQILSQAVERGAELVIEAQSAIGKNAPFLPFAKIRFDREINTDQEALHFQPFASRGFEPYGVLATLRERVYPVSQHARPPNSGQRTARDQAGFFCRLLHGPYSATDDGRRCFSLRRTISALGVLLLGVTVVGVAYGAWRFLPNYPVTNNPPDQPGHVFTQEEIDGQLFKYGSTGGEANLGIPLLIWQAIPLVCAKTLKSVVGNRMAADYVARVHNYSPRPERGPDRARLALSVEGFRALGLIFETDKGTVYESDKDGTPKNIPVGVSMRRNLGFDRVFVNCAVCHSSTVRTTAASKPVLVLGMPANLLDLRNFEDFLFSCTSGADFDKDNLIPEIERMNGPLSLLDHYILYPVAIWIIRDRVQYLSNRLGFFAKQPDWGPGRVDTFSNAKGIFNWPWQKLPDWHKGQTPEKDEIGTVDFPSIWNQEMRKTRSDGCPMELHWDGNNDAVEERDLSAAFGTGALPPIIDHINLGKIEKNLLLDQSMPPRFAPPPFAGAIDQQLAEQKGKPIYNRLCANCHGINGTDFRGAKVGFVTPIEDIRTDHYRLDNYTEELSSTQAMLYAGEKKIAGADNGSPPLDEAHLKSCGWAAHGNAQENTYRFKRFHKTNGYANQPLDGVWLRAPYLHNGSVPTLWDLLHPVAQRHKQFWRGNDLYDTTNMGFVFESATAPDGTYYFRYDTSEPGNSNSGHEGHGYGTDLSDGDRTALIEYLKTF

Foldseek 3Di:
DLVVVLLVVLLLQLQCLFFVVLAHQWFRDWFKFKWFKDFPDDDPPCPDPLLSVVSLLQGAMKIKTKGKTHDDPPDDPVVVQQQQIKIKIKIKGANYNDSVPADQFDHDQQIAIAIWIFQDQAPVSNVVCRVVSNPPDQGDPQAPQSTKIWSNFWKQQQVRRAIKTKIKHWDPPLDDPPDPRPDNVNRVVSVQVCLVVFTKMWMWIAGPPDDPGDTHTRMMITTDGTDDGFPLRHAGDNADHSRIHTDDDVNVSCVSNRVSNSQQHDNGPVVSVLVVVVPSVLCLQDGGDDPPCPSPDSDDGPPPSRPVSVVVVVVVVVVVVCQCVQAVFWFWDQVPLPDPPPDDDDPLNSLQSLQFANDQLLQQPLFAFLLLLLCLCLLLVVLLPAFFFDLADPCLNVCSVVVDDFPPDFFDQVSSQSSVSSVVSQLFWWAASVGFTDRHCVRPRTDSHTGQKYWIRHRRGTTIFGHDQRQQWDWFDQDPPDGTDIFGQFGSQQHQPVSVLSSLLPSLQDPSLALVNSQVSSCRRGNHDDPCCNVPVVRVSSVVSSVVSVLLCVLLCLVVLADRQAGQKDQLPSLVCSVVSPVCVVPVCSVPDSHDDLLSGQMWGRHGLAQLLLQQAAQVRAFFQDDFQSQFRDSLLVLVSVSVSRNCAPPRGPLLSSLSSVLCRNDPSRAGDACPDPPNNDDQPPCLQPVFQLVLCCQQPCQLANNALVGQYHVQARHFDACVAQVFACSSLSNDDQVSLVVLLCGFPPAADDPNSHNPDDPDDCVVNVVVVADFDDDPPDRTSGDGGGGRDRGTGRYHCRNVLSHAPDDGSRQAFFLQLLLAALVSGDQKWFTNANHADLQRRGHDTHDQHYPSRRGGDIQGCVGRSNPPDGCDDPSSNNPPDPSSSSSNSSNSSRD

Radius of gyration: 33.8 Å; chains: 1; bounding box: 84×73×95 Å